Protein AF-A0A9E1M2N6-F1 (afdb_monomer)

Solvent-accessible surface area (backbone atoms only — not comparable to full-atom values): 42124 Å² total; per-residue (Å²): 140,88,77,89,87,85,88,86,85,85,79,91,80,90,78,91,81,89,83,83,89,80,90,79,94,81,88,75,91,70,89,84,82,62,101,75,79,69,82,80,53,62,51,104,83,70,50,87,50,81,86,71,92,74,78,91,76,90,70,86,75,83,77,63,54,35,80,69,48,30,42,22,38,32,61,88,75,80,64,78,78,67,59,54,65,83,42,50,43,33,31,39,38,42,79,45,67,45,59,90,32,52,44,77,56,97,93,40,46,37,72,51,55,93,86,62,49,53,63,53,49,57,42,35,26,57,35,44,76,70,69,26,46,32,31,39,31,44,34,37,55,81,60,91,49,71,78,59,44,52,40,33,19,78,67,31,74,64,88,84,46,71,17,42,28,55,18,51,83,50,68,70,28,29,54,24,50,36,45,34,38,36,52,52,31,52,69,30,36,44,96,61,27,45,50,38,36,39,28,60,41,38,35,57,33,28,35,64,74,81,9,38,25,24,45,67,53,87,48,67,69,59,53,22,41,48,49,23,52,41,50,51,41,47,50,55,16,47,75,69,29,74,35,89,73,52,42,49,24,50,25,28,51,30,33,35,62,30,58,90,64,32,52,18,31,49,61,37,49,56,44,23,53,52,45,32,39,74,77,38,81,80,68,83,56,26,39,27,34,23,40,37,40,97,55,48,45,67,76,73,80,60,98,57,76,84,39,48,70,68,62,32,93,51,52,45,86,45,93,83,17,28,39,37,24,50,67,29,47,63,43,62,45,48,50,43,37,73,75,75,31,80,84,44,40,31,30,35,63,43,32,54,38,25,35,85,44,36,50,59,57,28,27,27,50,52,51,48,38,46,48,38,36,61,49,33,94,48,42,69,38,38,23,31,44,26,62,46,16,47,73,88,63,84,63,49,39,32,26,30,20,61,68,44,65,70,60,52,50,56,25,50,82,66,79,36,41,72,60,51,50,72,76,28,55,40,74,30,35,58,26,60,42,32,62,52,30,77,56,16,75,69,55,49,46,62,26,33,60,69,66,76,44,94,54,62,68,82,70,26,75,77,57,68,70,83,63,87,62,46,75,36,48,77,46,77,48,71,41,97,85,52,35,48,35,40,40,36,39,34,80,38,50,70,64,88,72,44,46,38,36,34,44,34,24,41,65,65,88,42,72,81,46,59,43,77,40,72,36,48,70,47,100,85,56,31,32,37,37,78,45,53,50,55,75,38,85,58,61,56,40,48,28,45,34,42,33,28,42,25,43,71,50,57,44,72,43,78,54,46,73,53,73,51,71,26,77,68,87,86,54,67,69,42,82,45,77,56,98,89,43,41,34,41,26,52,92,62,39,77,43,59,45,81,44,80,54,98,91,42,45,35,40,20,38,96,90,18,44,54,45,44,69,40,79,47,76,57,99,88,44,36,35,42,20,36,84,86,20,40,44,43,51,68,39,83,44,77,57,97,92,44,41,32,38,19,40,84,90,23,40,49,48,44,64,40,79,47,74,58,97,92,36,45,33,41,24,36,80,89,19,39,53,40,47,70,40,77,48,76,56,99,86,43,41,34,42,18,37,85,88,23,39,43,42,50,70,42,81,46,75,60,91,93,42,43,34,39,18,39,83,87,23,38,49,48,44,69,42,80,48,74,59,88,98,41,43,34,44,21,37,82,85,22,41,48,46,47,70,40,76,49,76,56,98,91,40,80,44,40,21,37,82,89,20,39,60,102

Secondary structure (DSSP, 8-state):
-----------------PPPP---S----PPPPPTT----EE-TTS-EE---SS------------TT--EEEE-SSS---S-GGGGT--EEEEEEESGGGEEEETTEEEE--TTTTHHHHHHHHHHHHTTPEEEEEEE----S-HHHHTTB-GGG--S--SSB-B--SSHHHHHHHHHHHHHHHHHTEETTEE--EEEESS-TTB-STT-TTB-S---HHHHHHHHHHHHHHHHHHHHHS--TT-EEEEEE-S-SS--SSBS-HHHHHHHHHHHHHHH-TT---EEEE----SS--TTS-STTTTSTTTS-TT--SSTT-S---TTSHHHHHHHHHHHH-TTS-EEEEEE---TTT-HHHHHHHHHHHHHHHHT-TTEEEEEES-SB--TTSTT----SBSS-HHHHHHHHTTT-HHHHHHHHB-HHHHHHHHTTSTTHHHHSHHHHHHTT-S-GGGTSTT---S---PPPEEEEEE-TTS-EEEEEEES----TT-EEEEEEEESTTSSTT-EEEEEEE-TTS-EEEEEEGGGTTT--EEEEEEEEEE-TTS-EEEEEEEEEEEPPP-PPSEEEEETTEEEEEETTEEP-EEEEETTEEEEE-TTSPBP-SEEEEETTEEEEE-TTSPBP-SEEEEETTEEEEE-TTSPBP-SEEEEETTEEEEE-TTSPBP-SSEEEETTEEEEB-TTSPBP-SEEEEETTEEEEE-TTSPBP-SEEEEETTEEEEE-TTSPBP-SEEEEETTEEEEE-TT--B-

Mean predicted aligned error: 16.92 Å

Nearest PDB structures (foldseek):
  4x36-assembly1_A-2  TM=9.182E-01  e=1.549E-10  Streptococcus pneumoniae TIGR4
  7u1z-assembly1_B  TM=3.465E-01  e=4.585E-15  Clostridioides difficile
  5ngy-assembly1_A  TM=3.794E-01  e=3.956E-10  Leuconostoc citreum
  6syq-assembly1_B  TM=3.900E-01  e=1.026E-08  Leuconostoc mesenteroides
  6hvg-assembly2_B  TM=3.651E-01  e=1.618E-07  Leuconostoc mesenteroides

Foldseek 3Di:
DDDDDDDDDDDDDDDDDDDDDDDDDDPDDDPDDDPPRADWDADPVGDTDGDDPDDPDPPPVVFDFFPQFQFAFEDDPLPCPVQCVLLPHQEYEDEDAQLVQWDDDPLAIAGDCDPRCVSVQVSQLSCLVVNHAYAYEYFYADDPPVVSLCQFAPLQSDHQEGTGQGPCPDPSNVNRLLRHLLNVLLSAQDSSRHHLEYEYWAALQFEDRHDRHYNNDLDLLSSLLSNLSSQVSNLNSNVVNNRPRHAYAYHHEFFQCAQPRGHHPVSSVVSNLVNNCVVPVPRGYAYAYAQEFPDQAQVPDDPCQLARRQCNVQDDLESRRRGHHLQNVCNVQVVCCVPPRLSHAYEPAEYFHFCVRPLLLRLLSLLSSSLQQSQDSRYSHYYYPHCEDDVVVVPGGRHQFYDDPVVLVVCVVVVNNVVRCVVGGGLSSVQSSPSRTLCNCVSCVSSCVSNVHDDSVVRHPRDDHNDDWDFWDWDWDADPVLFKIKIKTPPTDADPQKWKWKFKAFPVVHCPQTDIFTFDQDPRGMTMDIGTNCSSVHDFFKMKIWMWIQHNSGDTDTRDIDMDGRHDDQDDAAWDADPNFIWGDDPSDTDAAWDQDPNFIFGAHPVRTTDAQDWDDDPNWIWHAHRVGTTDEDAWDDDDHFIWTAYHVSTTDEQDWDADPNFIWGAHRVGGTDEQDWDDDPNWIWHHHRVGTTDEDAWDDRPHFIWTAYHVSTTDEQDWDDDPPFIWHAHRVRGIDEPDWDQRPNDIWHQYNVRTTD

Sequence (758 aa):
MKKKWLLLPVLLLCIWVSASAVMADDGTEYPHFDARGSYMTEDEYGNPTIWYGGDVMPFDSGIIHWDNSKKGLQETDYTMDSNPADLGVRHVLLNLVLNPCISYSNGTYSLSVENQLSSYQDAVRRMNAQGVTVTMVLLMRWDDRPEIQNLIYAGGRESGHLYYALNTQDETARNGWLNVFSQLTAIFSSQDCHIDNWILGNEANQYGTNAYNYTGSSDLNTNASVYAESFRVLNQALAASGNGNARAYISLDHNWTATDTGHSGKQFLDAFVQKLTASDPNAPWSVAWHPYAPVLSSSANTAWENKVIWNSPGVTHDLNTRYVCGSNLEVLTNYIKNNWGSSHRVILSEQGYDASGSTAYQSAFLAYTFYAAQFNDMVDAVIFRAYIDNPAEGGLQLGLLSGSAAELHSAWGQGQSAQYISSHKRPSYDVFKYMDTDEAGNYTRDCLSSIGAGAWEELVPGYSGPSSISSGNLKVSLSADNDTCVITLENVQAPSGCRVFFPVWSEENGQDDLVFHSASPDENGNYTATIRLSTHKDSYGTFIIHSYVQTPYGKNIFQRNASVARPAPVYPDGWVQTGGNWYYYLNNVKQTGWLREGGNLYYLNSDGTMAHDQWMQENGEWYYLRNWGAALNCGWSKIDIDWYWFDSDCTMRRDDWMTVDGNLYYLRDWGGMLYNQWRQKDGEWYYFRSWGAALNCGWSKIGIDWYWFDKDCTMAHDQWIRSGNNSYYLRGWGGRMYNQWAAIDGKRYYFRSDGTCA

Radius of gyration: 44.13 Å; Cα contacts (8 Å, |Δi|>4): 1520; chains: 1; bounding box: 76×62×148 Å

pLDDT: mean 84.48, std 19.69, range [19.25, 98.69]

Structure (mmCIF, N/CA/C/O backbone):
data_AF-A0A9E1M2N6-F1
#
_entry.id   AF-A0A9E1M2N6-F1
#
loop_
_atom_site.group_PDB
_atom_site.id
_atom_site.type_symbol
_atom_site.label_atom_id
_atom_site.label_alt_id
_atom_site.label_comp_id
_atom_site.label_asym_id
_atom_site.label_entity_id
_atom_site.label_seq_id
_atom_site.pdbx_PDB_ins_code
_atom_site.Cartn_x
_atom_site.Cartn_y
_atom_site.Cartn_z
_atom_site.occupancy
_atom_site.B_iso_or_equiv
_atom_site.auth_seq_id
_atom_site.auth_comp_id
_atom_site.auth_asym_id
_atom_site.auth_atom_id
_atom_site.pdbx_PDB_model_num
ATOM 1 N N . MET A 1 1 ? 14.885 15.867 -50.106 1.00 37.00 1 MET A N 1
ATOM 2 C CA . MET A 1 1 ? 15.919 14.815 -49.947 1.00 37.00 1 MET A CA 1
ATOM 3 C C . MET A 1 1 ? 15.631 14.045 -48.665 1.00 37.00 1 MET A C 1
ATOM 5 O O . MET A 1 1 ? 15.372 14.689 -47.661 1.00 37.00 1 MET A O 1
ATOM 9 N N . LYS A 1 2 ? 15.610 12.704 -48.706 1.00 25.50 2 LYS A N 1
ATOM 10 C CA . LYS A 1 2 ? 15.357 11.822 -47.548 1.00 25.50 2 LYS A CA 1
ATOM 11 C C . LYS A 1 2 ? 16.594 10.950 -47.272 1.00 25.50 2 LYS A C 1
ATOM 13 O O . LYS A 1 2 ? 17.179 10.431 -48.217 1.00 25.50 2 LYS A O 1
ATOM 18 N N . LYS A 1 3 ? 16.917 10.748 -45.994 1.00 27.06 3 LYS A N 1
ATOM 19 C CA . LYS A 1 3 ? 17.778 9.702 -45.393 1.00 27.06 3 LYS A CA 1
ATOM 20 C C . LYS A 1 3 ? 17.083 9.400 -44.041 1.00 27.06 3 LYS A C 1
ATOM 22 O O . LYS A 1 3 ? 16.843 10.369 -43.333 1.00 27.06 3 LYS A O 1
ATOM 27 N N . LYS A 1 4 ? 16.519 8.226 -43.682 1.00 26.62 4 LYS A N 1
ATOM 28 C CA . LYS A 1 4 ? 16.992 6.811 -43.707 1.00 26.62 4 LYS A CA 1
ATOM 29 C C . LYS A 1 4 ? 18.419 6.722 -43.138 1.00 26.62 4 LYS A C 1
ATOM 31 O O . LYS A 1 4 ? 19.285 7.389 -43.686 1.00 26.62 4 LYS A O 1
ATOM 36 N N . TRP A 1 5 ? 18.751 5.995 -42.067 1.00 24.06 5 TRP A N 1
ATOM 37 C CA . TRP A 1 5 ? 18.321 4.685 -41.515 1.00 24.06 5 TRP A CA 1
ATOM 38 C C . TRP A 1 5 ? 18.530 4.701 -39.967 1.00 24.06 5 TRP A C 1
ATOM 40 O O . TRP A 1 5 ? 19.335 5.519 -39.537 1.00 24.06 5 TRP A O 1
ATOM 50 N N . LEU A 1 6 ? 17.951 3.883 -39.064 1.00 23.58 6 LEU A N 1
ATOM 51 C CA . LEU A 1 6 ? 16.843 2.892 -39.029 1.00 23.58 6 LEU A CA 1
ATOM 52 C C . LEU A 1 6 ? 16.394 2.718 -37.536 1.00 23.58 6 LEU A C 1
ATOM 54 O O . LEU A 1 6 ? 16.981 3.337 -36.655 1.00 23.58 6 LEU A O 1
ATOM 58 N N . LEU A 1 7 ? 15.401 1.865 -37.248 1.00 21.72 7 LEU A N 1
ATOM 59 C CA . LEU A 1 7 ? 15.022 1.317 -35.926 1.00 21.72 7 LEU A CA 1
ATOM 60 C C . LEU A 1 7 ? 14.894 -0.217 -36.045 1.00 21.72 7 LEU A C 1
ATOM 62 O O . LEU A 1 7 ? 14.377 -0.649 -37.071 1.00 21.72 7 LEU A O 1
ATOM 66 N N . LEU A 1 8 ? 15.330 -0.996 -35.040 1.00 21.12 8 LEU A N 1
ATOM 67 C CA . LEU A 1 8 ? 14.924 -2.379 -34.659 1.00 21.12 8 LEU A CA 1
ATOM 68 C C . LEU A 1 8 ? 15.809 -2.843 -33.456 1.00 21.12 8 LEU A C 1
ATOM 70 O O . LEU A 1 8 ? 16.780 -2.148 -33.149 1.00 21.12 8 LEU A O 1
ATOM 74 N N . PRO A 1 9 ? 15.457 -3.908 -32.700 1.00 27.45 9 PRO A N 1
ATOM 75 C CA . PRO A 1 9 ? 15.702 -3.986 -31.257 1.00 27.45 9 PRO A CA 1
ATOM 76 C C . PRO A 1 9 ? 16.740 -5.047 -30.856 1.00 27.45 9 PRO A C 1
ATOM 78 O O . PRO A 1 9 ? 17.187 -5.844 -31.679 1.00 27.45 9 PRO A O 1
ATOM 81 N N . VAL A 1 10 ? 17.087 -5.091 -29.565 1.00 22.53 10 VAL A N 1
ATOM 82 C CA . VAL A 1 10 ? 17.937 -6.139 -28.977 1.00 22.53 10 VAL A CA 1
ATOM 83 C C . VAL A 1 10 ? 17.104 -6.988 -28.016 1.00 22.53 10 VAL A C 1
ATOM 85 O O . VAL A 1 10 ? 16.541 -6.470 -27.054 1.00 22.53 10 VAL A O 1
ATOM 88 N N . LEU A 1 11 ? 17.016 -8.288 -28.311 1.00 22.17 11 LEU A N 1
ATOM 89 C CA . LEU A 1 11 ? 16.391 -9.305 -27.462 1.00 22.17 11 LEU A CA 1
ATOM 90 C C . LEU A 1 11 ? 17.335 -9.764 -26.337 1.00 22.17 11 LEU A C 1
ATOM 92 O O . LEU A 1 11 ? 18.553 -9.622 -26.438 1.00 22.17 11 LEU A O 1
ATOM 96 N N . LEU A 1 12 ? 16.758 -10.390 -25.305 1.00 22.52 12 LEU A N 1
ATOM 97 C CA . LEU A 1 12 ? 17.495 -11.109 -24.264 1.00 22.52 12 LEU A CA 1
ATOM 98 C C . LEU A 1 12 ? 18.380 -12.221 -24.847 1.00 22.52 12 LEU A C 1
ATOM 100 O O . LEU A 1 12 ? 17.955 -12.951 -25.742 1.00 22.52 12 LEU A O 1
ATOM 104 N N . LEU A 1 13 ? 19.532 -12.454 -24.212 1.00 21.80 13 LEU A N 1
ATOM 105 C CA . LEU A 1 13 ? 20.154 -13.778 -24.177 1.00 21.80 13 LEU A CA 1
ATOM 106 C C . LEU A 1 13 ? 21.022 -13.933 -22.919 1.00 21.80 13 LEU A C 1
ATOM 108 O O . LEU A 1 13 ? 22.107 -13.365 -22.818 1.00 21.80 13 LEU A O 1
ATOM 112 N N . CYS A 1 14 ? 20.531 -14.711 -21.955 1.00 19.25 14 CYS A N 1
ATOM 113 C CA . CYS A 1 14 ? 21.317 -15.161 -20.809 1.00 19.25 14 CYS A CA 1
ATOM 114 C C . CYS A 1 14 ? 22.171 -16.363 -21.230 1.00 19.25 14 CYS A C 1
ATOM 116 O O . CYS A 1 14 ? 21.627 -17.344 -21.734 1.00 19.25 14 CYS A O 1
ATOM 118 N N . ILE A 1 15 ? 23.482 -16.325 -20.980 1.00 22.12 15 ILE A N 1
ATOM 119 C CA . ILE A 1 15 ? 24.362 -17.498 -21.085 1.00 22.12 15 ILE A CA 1
ATOM 120 C C . ILE A 1 15 ? 25.203 -17.593 -19.811 1.00 22.12 15 ILE A C 1
ATOM 122 O O . ILE A 1 15 ? 25.783 -16.609 -19.356 1.00 22.12 15 ILE A O 1
ATOM 126 N N . TRP A 1 16 ? 25.227 -18.792 -19.234 1.00 19.50 16 TRP A N 1
ATOM 127 C CA . TRP A 1 16 ? 25.982 -19.141 -18.034 1.00 19.50 16 TRP A CA 1
ATOM 128 C C . TRP A 1 16 ? 27.499 -19.080 -18.254 1.00 19.50 16 TRP A C 1
ATOM 130 O O . TRP A 1 16 ? 27.994 -19.484 -19.306 1.00 19.50 16 TRP A O 1
ATOM 140 N N . VAL A 1 17 ? 28.241 -18.717 -17.205 1.00 22.72 17 VAL A N 1
ATOM 141 C CA . VAL A 1 17 ? 29.668 -19.043 -17.070 1.00 22.72 17 VAL A CA 1
ATOM 142 C C . VAL A 1 17 ? 29.881 -19.732 -15.725 1.00 22.72 17 VAL A C 1
ATOM 144 O O . VAL A 1 17 ? 29.581 -19.178 -14.672 1.00 22.72 17 VAL A O 1
ATOM 147 N N . SER A 1 18 ? 30.382 -20.962 -15.780 1.00 22.17 18 SER A N 1
ATOM 148 C CA . SER A 1 18 ? 30.717 -21.803 -14.630 1.00 22.17 18 SER A CA 1
ATOM 149 C C . SER A 1 18 ? 31.968 -21.305 -13.901 1.00 22.17 18 SER A C 1
ATOM 151 O O . SER A 1 18 ? 33.002 -21.104 -14.542 1.00 22.17 18 SER A O 1
ATOM 153 N N . ALA A 1 19 ? 31.910 -21.198 -12.571 1.00 23.77 19 ALA A N 1
ATOM 154 C CA . ALA A 1 19 ? 33.082 -20.979 -11.724 1.00 23.77 19 ALA A CA 1
ATOM 155 C C . ALA A 1 19 ? 33.617 -22.316 -11.179 1.00 23.77 19 ALA A C 1
ATOM 157 O O . ALA A 1 19 ? 32.855 -23.147 -10.687 1.00 23.77 19 ALA A O 1
ATOM 158 N N . SER A 1 20 ? 34.929 -22.525 -11.290 1.00 23.77 20 SER A N 1
ATOM 159 C CA . SER A 1 20 ? 35.610 -23.761 -10.886 1.00 23.77 20 SER A CA 1
ATOM 160 C C . SER A 1 20 ? 35.901 -23.803 -9.384 1.00 23.77 20 SER A C 1
ATOM 162 O O . SER A 1 20 ? 36.287 -22.792 -8.799 1.00 23.77 20 SER A O 1
ATOM 164 N N . ALA A 1 21 ? 35.802 -24.987 -8.778 1.00 24.55 21 ALA A N 1
ATOM 165 C CA . ALA A 1 21 ? 36.157 -25.202 -7.377 1.00 24.55 21 ALA A CA 1
ATOM 166 C C . ALA A 1 21 ? 37.680 -25.175 -7.137 1.00 24.55 21 ALA A C 1
ATOM 168 O O . ALA A 1 21 ? 38.460 -25.695 -7.938 1.00 24.55 21 ALA A O 1
ATOM 169 N N . VAL A 1 22 ? 38.081 -24.640 -5.982 1.00 25.09 22 VAL A N 1
ATOM 170 C CA . VAL A 1 22 ? 39.400 -24.843 -5.365 1.00 25.09 22 VAL A CA 1
ATOM 171 C C . VAL A 1 22 ? 39.154 -25.583 -4.054 1.00 25.09 22 VAL A C 1
ATOM 173 O O . VAL A 1 22 ? 38.394 -25.097 -3.222 1.00 25.09 22 VAL A O 1
ATOM 176 N N . MET A 1 23 ? 39.753 -26.763 -3.882 1.00 23.45 23 MET A N 1
ATOM 177 C CA . MET A 1 23 ? 39.637 -27.531 -2.637 1.00 23.45 23 MET A CA 1
ATOM 178 C C . MET A 1 23 ? 40.660 -27.053 -1.603 1.00 23.45 23 MET A C 1
ATOM 180 O O . MET A 1 23 ? 41.801 -26.752 -1.957 1.00 23.45 23 MET A O 1
ATOM 184 N N . ALA A 1 24 ? 40.258 -27.049 -0.333 1.00 28.03 24 ALA A N 1
ATOM 185 C CA . ALA A 1 24 ? 41.146 -26.974 0.821 1.00 28.03 24 ALA A CA 1
ATOM 186 C C . ALA A 1 24 ? 40.981 -28.259 1.653 1.00 28.03 24 ALA A C 1
ATOM 188 O O . ALA A 1 24 ? 39.859 -28.724 1.847 1.00 28.03 24 ALA A O 1
ATOM 189 N N . ASP A 1 25 ? 42.097 -28.840 2.098 1.00 34.16 25 ASP A N 1
ATOM 190 C CA . ASP A 1 25 ? 42.138 -30.050 2.930 1.00 34.16 25 ASP A CA 1
ATOM 191 C C . ASP A 1 25 ? 41.935 -29.705 4.418 1.00 34.16 25 ASP A C 1
ATOM 193 O O . ASP A 1 25 ? 42.862 -29.197 5.051 1.00 34.16 25 ASP A O 1
ATOM 197 N N . ASP A 1 26 ? 40.789 -30.066 5.004 1.00 32.75 26 ASP A N 1
ATOM 198 C CA . ASP A 1 26 ? 40.680 -30.356 6.452 1.00 32.75 26 ASP A CA 1
ATOM 199 C C . ASP A 1 26 ? 39.568 -31.356 6.843 1.00 32.75 26 ASP A C 1
ATOM 201 O O . ASP A 1 26 ? 39.663 -31.989 7.896 1.00 32.75 26 ASP A O 1
ATOM 205 N N . GLY A 1 27 ? 38.583 -31.608 5.974 1.00 33.91 27 GLY A N 1
ATOM 206 C CA . GLY A 1 27 ? 37.659 -32.739 6.115 1.00 33.91 27 GLY A CA 1
ATOM 207 C C . GLY A 1 27 ? 36.519 -32.539 7.119 1.00 33.91 27 GLY A C 1
ATOM 208 O O . GLY A 1 27 ? 35.951 -33.530 7.583 1.00 33.91 27 GLY A O 1
ATOM 209 N N . THR A 1 28 ? 36.160 -31.295 7.445 1.00 30.12 28 THR A N 1
ATOM 210 C CA . THR A 1 28 ? 34.918 -30.971 8.165 1.00 30.12 28 THR A CA 1
ATOM 211 C C . THR A 1 28 ? 33.835 -30.474 7.203 1.00 30.12 28 THR A C 1
ATOM 213 O O . THR A 1 28 ? 33.970 -29.443 6.548 1.00 30.12 28 THR A O 1
ATOM 216 N N . GLU A 1 29 ? 32.720 -31.206 7.113 1.00 24.70 29 GLU A N 1
ATOM 217 C CA . GLU A 1 29 ? 31.559 -30.777 6.323 1.00 24.70 29 GLU A CA 1
ATOM 218 C C . GLU A 1 29 ? 30.817 -29.627 7.023 1.00 24.70 29 GLU A C 1
ATOM 220 O O . GLU A 1 29 ? 30.124 -29.826 8.022 1.00 24.70 29 GLU A O 1
ATOM 225 N N . TYR A 1 30 ? 30.926 -28.424 6.459 1.00 27.38 30 TYR A N 1
ATOM 226 C CA . TYR A 1 30 ? 29.984 -27.329 6.687 1.00 27.38 30 TYR A CA 1
ATOM 227 C C . TYR A 1 30 ? 28.959 -27.315 5.539 1.00 27.38 30 TYR A C 1
ATOM 229 O O . TYR A 1 30 ? 29.366 -27.408 4.378 1.00 27.38 30 TYR A O 1
ATOM 237 N N . PRO A 1 31 ? 27.644 -27.192 5.806 1.00 28.27 31 PRO A N 1
ATOM 238 C CA . PRO A 1 31 ? 26.640 -27.181 4.746 1.00 28.27 31 PRO A CA 1
ATOM 239 C C . PRO A 1 31 ? 26.803 -25.950 3.842 1.00 28.27 31 PRO A C 1
ATOM 241 O O . PRO A 1 31 ? 26.933 -24.819 4.310 1.00 28.27 31 PRO A O 1
ATOM 244 N N . HIS A 1 32 ? 26.797 -26.183 2.529 1.00 27.20 32 HIS A N 1
ATOM 245 C CA . HIS A 1 32 ? 26.986 -25.144 1.521 1.00 27.20 32 HIS A CA 1
ATOM 246 C C . HIS A 1 32 ? 25.779 -24.197 1.431 1.00 27.20 32 HIS A C 1
ATOM 248 O O . HIS A 1 32 ? 24.638 -24.640 1.320 1.00 27.20 32 HIS A O 1
ATOM 254 N N . PHE A 1 33 ? 26.049 -22.891 1.393 1.00 26.50 33 PHE A N 1
ATOM 255 C CA . PHE A 1 33 ? 25.055 -21.861 1.088 1.00 26.50 33 PHE A CA 1
ATOM 256 C C . PHE A 1 33 ? 24.832 -21.741 -0.425 1.00 26.50 33 PHE A C 1
ATOM 258 O O . PHE A 1 33 ? 25.797 -21.722 -1.194 1.00 26.50 33 PHE A O 1
ATOM 265 N N . ASP A 1 34 ? 23.576 -21.574 -0.843 1.00 28.81 34 ASP A N 1
ATOM 266 C CA . ASP A 1 34 ? 23.228 -21.079 -2.176 1.00 28.81 34 ASP A CA 1
ATOM 267 C C . ASP A 1 34 ? 22.873 -19.578 -2.137 1.00 28.81 34 ASP A C 1
ATOM 269 O O . ASP A 1 34 ? 22.767 -18.963 -1.073 1.00 28.81 34 ASP A O 1
ATOM 273 N N . ALA A 1 35 ? 22.689 -18.968 -3.310 1.00 29.56 35 ALA A N 1
ATOM 274 C CA . ALA A 1 35 ? 22.452 -17.530 -3.444 1.00 29.56 35 ALA A CA 1
ATOM 275 C C . ALA A 1 35 ? 21.029 -17.057 -3.053 1.00 29.56 35 ALA A C 1
ATOM 277 O O . ALA A 1 35 ? 20.650 -15.942 -3.419 1.00 29.56 35 ALA A O 1
ATOM 278 N N . ARG A 1 36 ? 20.225 -17.878 -2.356 1.00 29.16 36 ARG A N 1
ATOM 279 C CA . ARG A 1 36 ? 18.907 -17.503 -1.800 1.00 29.16 36 ARG A CA 1
ATOM 280 C C . ARG A 1 36 ? 18.653 -17.983 -0.367 1.00 29.16 36 ARG A C 1
ATOM 282 O O . ARG A 1 36 ? 17.599 -17.661 0.178 1.00 29.16 36 ARG A O 1
ATOM 289 N N . GLY A 1 37 ? 19.592 -18.695 0.259 1.00 28.62 37 GLY A N 1
ATOM 290 C CA . GLY A 1 37 ? 19.650 -18.857 1.719 1.00 28.62 37 GLY A CA 1
ATOM 291 C C . GLY A 1 37 ? 18.389 -19.434 2.375 1.00 28.62 37 GLY A C 1
ATOM 292 O O . GLY A 1 37 ? 18.065 -19.055 3.496 1.00 28.62 37 GLY A O 1
ATOM 293 N N . SER A 1 38 ? 17.659 -20.312 1.685 1.00 27.28 38 SER A N 1
ATOM 294 C CA . SER A 1 38 ? 16.397 -20.884 2.169 1.00 27.28 38 SER A CA 1
ATOM 295 C C . SER A 1 38 ? 16.315 -22.384 1.878 1.00 27.28 38 SER A C 1
ATOM 297 O O . SER A 1 38 ? 16.523 -22.827 0.750 1.00 27.28 38 SER A O 1
ATOM 299 N N . TYR A 1 39 ? 15.996 -23.176 2.906 1.00 27.70 39 TYR A N 1
ATOM 300 C CA . TYR A 1 39 ? 15.611 -24.576 2.731 1.00 27.70 39 TYR A CA 1
ATOM 301 C C . TYR A 1 39 ? 14.178 -24.638 2.195 1.00 27.70 39 TYR A C 1
ATOM 303 O O . TYR A 1 39 ? 13.268 -24.051 2.776 1.00 27.70 39 TYR A O 1
ATOM 311 N N . MET A 1 40 ? 13.987 -25.385 1.111 1.00 26.61 40 MET A N 1
ATOM 312 C CA . MET A 1 40 ? 12.688 -25.705 0.523 1.00 26.61 40 MET A CA 1
ATOM 313 C C . MET A 1 40 ? 12.566 -27.225 0.432 1.00 26.61 40 MET A C 1
ATOM 315 O O . MET A 1 40 ? 13.344 -27.863 -0.277 1.00 26.61 40 MET A O 1
ATOM 319 N N . THR A 1 41 ? 11.576 -27.800 1.111 1.00 34.25 41 THR A N 1
ATOM 320 C CA . THR A 1 41 ? 11.078 -29.148 0.812 1.00 34.25 41 THR A CA 1
ATOM 321 C C . THR A 1 41 ? 9.570 -29.093 0.639 1.00 34.25 41 THR A C 1
ATOM 323 O O . THR A 1 41 ? 8.873 -28.474 1.447 1.00 34.25 41 THR A O 1
ATOM 326 N N . GLU A 1 42 ? 9.090 -29.748 -0.410 1.00 29.52 42 GLU A N 1
ATOM 327 C CA . GLU A 1 42 ? 7.669 -29.997 -0.635 1.00 29.52 42 GLU A CA 1
ATOM 328 C C . GLU A 1 42 ? 7.169 -31.083 0.333 1.00 29.52 42 GLU A C 1
ATOM 330 O O . GLU A 1 42 ? 7.916 -32.004 0.681 1.00 29.52 42 GLU A O 1
ATOM 335 N N . ASP A 1 43 ? 5.912 -30.982 0.765 1.00 38.41 43 ASP A N 1
ATOM 336 C CA . ASP A 1 43 ? 5.215 -32.102 1.404 1.00 38.41 43 ASP A CA 1
ATOM 337 C C . ASP A 1 43 ? 4.885 -33.215 0.381 1.00 38.41 43 ASP A C 1
ATOM 339 O O . ASP A 1 43 ? 5.115 -33.086 -0.823 1.00 38.41 43 ASP A O 1
ATOM 343 N N . GLU A 1 44 ? 4.303 -34.325 0.843 1.00 30.86 44 GLU A N 1
ATOM 344 C CA . GLU A 1 44 ? 3.853 -35.430 -0.026 1.00 30.86 44 GLU A CA 1
ATOM 345 C C . GLU A 1 44 ? 2.706 -35.056 -1.004 1.00 30.86 44 GLU A C 1
ATOM 347 O O . GLU A 1 44 ? 2.253 -35.908 -1.772 1.00 30.86 44 GLU A O 1
ATOM 352 N N . TYR A 1 45 ? 2.278 -33.785 -1.030 1.00 36.22 45 TYR A N 1
ATOM 353 C CA . TYR A 1 45 ? 1.254 -33.226 -1.917 1.00 36.22 45 TYR A CA 1
ATOM 354 C C . TYR A 1 45 ? 1.745 -32.041 -2.780 1.00 36.22 45 TYR A C 1
ATOM 356 O O . TYR A 1 45 ? 0.966 -31.533 -3.588 1.00 36.22 45 TYR A O 1
ATOM 364 N N . GLY A 1 46 ? 3.017 -31.632 -2.679 1.00 30.08 46 GLY A N 1
ATOM 365 C CA . GLY A 1 46 ? 3.614 -30.564 -3.493 1.00 30.08 46 GLY A CA 1
ATOM 366 C C . GLY A 1 46 ? 3.472 -29.136 -2.941 1.00 30.08 46 GLY A C 1
ATOM 367 O O . GLY A 1 46 ? 3.631 -28.181 -3.702 1.00 30.08 46 GLY A O 1
ATOM 368 N N . ASN A 1 47 ? 3.163 -28.952 -1.652 1.00 31.23 47 ASN A N 1
ATOM 369 C CA . ASN A 1 47 ? 3.071 -27.622 -1.035 1.00 31.23 47 ASN A CA 1
ATOM 370 C C . ASN A 1 47 ? 4.418 -27.175 -0.431 1.00 31.23 47 ASN A C 1
ATOM 372 O O . ASN A 1 47 ? 5.081 -27.979 0.230 1.00 31.23 47 ASN A O 1
ATOM 376 N N . PRO A 1 48 ? 4.823 -25.897 -0.574 1.00 26.50 48 PRO A N 1
ATOM 377 C CA . PRO A 1 48 ? 6.029 -25.379 0.065 1.00 26.50 48 PRO A CA 1
ATOM 378 C C . PRO A 1 48 ? 5.814 -25.148 1.570 1.00 26.50 48 PRO A C 1
ATOM 380 O O . PRO A 1 48 ? 4.945 -24.372 1.971 1.00 26.50 48 PRO A O 1
ATOM 383 N N . THR A 1 49 ? 6.652 -25.767 2.406 1.00 27.34 49 THR A N 1
ATOM 384 C CA . THR A 1 49 ? 6.652 -25.571 3.870 1.00 27.34 49 THR A CA 1
ATOM 385 C C . THR A 1 49 ? 7.978 -25.010 4.379 1.00 27.34 49 THR A C 1
ATOM 387 O O . THR A 1 49 ? 9.043 -25.526 4.043 1.00 27.34 49 THR A O 1
ATOM 390 N N . ILE A 1 50 ? 7.911 -23.978 5.228 1.00 28.92 50 ILE A N 1
ATOM 391 C CA . ILE A 1 50 ? 9.062 -23.425 5.958 1.00 28.92 50 ILE A CA 1
ATOM 392 C C . ILE A 1 50 ? 9.164 -24.141 7.308 1.00 28.92 50 ILE A C 1
ATOM 394 O O . ILE A 1 50 ? 8.240 -24.074 8.118 1.00 28.92 50 ILE A O 1
ATOM 398 N N . TRP A 1 51 ? 10.290 -24.805 7.567 1.00 24.48 51 TRP A N 1
ATOM 399 C CA . TRP A 1 51 ? 10.566 -25.432 8.861 1.00 24.48 51 TRP A CA 1
ATOM 400 C C . TRP A 1 51 ? 11.103 -24.413 9.872 1.00 24.48 51 TRP A C 1
ATOM 402 O O . TRP A 1 51 ? 12.261 -24.006 9.791 1.00 24.48 51 TRP A O 1
ATOM 412 N N . TYR A 1 52 ? 10.291 -24.085 10.879 1.00 31.03 52 TYR A N 1
ATOM 413 C CA . TYR A 1 52 ? 10.794 -23.680 12.194 1.00 31.03 52 TYR A CA 1
ATOM 414 C C . TYR A 1 52 ? 10.882 -24.921 13.093 1.00 31.03 52 TYR A C 1
ATOM 416 O O . TYR A 1 52 ? 10.071 -25.843 12.992 1.00 31.03 52 TYR A O 1
ATOM 424 N N . GLY A 1 53 ? 11.921 -24.991 13.925 1.00 27.47 53 GLY A N 1
ATOM 425 C CA . GLY A 1 53 ? 12.192 -26.166 14.748 1.00 27.47 53 GLY A CA 1
ATOM 426 C C . GLY A 1 53 ? 11.276 -26.249 15.967 1.00 27.47 53 GLY A C 1
ATOM 427 O O . GLY A 1 53 ? 11.494 -25.521 16.927 1.00 27.47 53 GLY A O 1
ATOM 428 N N . GLY A 1 54 ? 10.341 -27.201 15.956 1.00 28.05 54 GLY A N 1
ATOM 429 C CA . GLY A 1 54 ? 9.475 -27.517 17.097 1.00 28.05 54 GLY A CA 1
ATOM 430 C C . GLY A 1 54 ? 8.092 -26.871 17.002 1.00 28.05 54 GLY A C 1
ATOM 431 O O . GLY A 1 54 ? 7.969 -25.656 16.957 1.00 28.05 54 GLY A O 1
ATOM 432 N N . ASP A 1 55 ? 7.067 -27.723 16.998 1.00 25.56 55 ASP A N 1
ATOM 433 C CA . ASP A 1 55 ? 5.646 -27.402 17.170 1.00 25.56 55 ASP A CA 1
ATOM 434 C C . ASP A 1 55 ? 5.049 -26.318 16.252 1.00 25.56 55 ASP A C 1
ATOM 436 O O . ASP A 1 55 ? 4.877 -25.153 16.612 1.00 25.56 55 ASP A O 1
ATOM 440 N N . VAL A 1 56 ? 4.560 -26.768 15.089 1.00 25.89 56 VAL A N 1
ATOM 441 C CA . VAL A 1 56 ? 3.507 -26.060 14.345 1.00 25.89 56 VAL A CA 1
ATOM 442 C C . VAL A 1 56 ? 2.267 -25.975 15.239 1.00 25.89 56 VAL A C 1
ATOM 444 O O . VAL A 1 56 ? 1.495 -26.929 15.335 1.00 25.89 56 VAL A O 1
ATOM 447 N N . MET A 1 57 ? 2.077 -24.836 15.900 1.00 26.16 57 MET A N 1
ATOM 448 C CA . MET A 1 57 ? 0.874 -24.528 16.672 1.00 26.16 57 MET A CA 1
ATOM 449 C C . MET A 1 57 ? -0.284 -24.199 15.711 1.00 26.16 57 MET A C 1
ATOM 451 O O . MET A 1 57 ? -0.219 -23.186 15.011 1.00 26.16 57 MET A O 1
ATOM 455 N N . PRO A 1 58 ? -1.359 -25.008 15.648 1.00 27.72 58 PRO A N 1
ATOM 456 C CA . PRO A 1 58 ? -2.492 -24.723 14.780 1.00 27.72 58 PRO A CA 1
ATOM 457 C C . PRO A 1 58 ? -3.439 -23.738 15.478 1.00 27.72 58 PRO A C 1
ATOM 459 O O . PRO A 1 58 ? -4.345 -24.147 16.204 1.00 27.72 58 PRO A O 1
ATOM 462 N N . PHE A 1 59 ? -3.247 -22.437 15.249 1.00 34.81 59 PHE A N 1
ATOM 463 C CA . PHE A 1 59 ? -4.127 -21.385 15.773 1.00 34.81 59 PHE A CA 1
ATOM 464 C C . PHE A 1 59 ? -4.781 -20.541 14.677 1.00 34.81 59 PHE A C 1
ATOM 466 O O . PHE A 1 59 ? -4.714 -19.312 14.682 1.00 34.81 59 PHE A O 1
ATOM 473 N N . ASP A 1 60 ? -5.544 -21.202 13.802 1.00 32.66 60 ASP A N 1
ATOM 474 C CA . ASP A 1 60 ? -6.698 -20.532 13.199 1.00 32.66 60 ASP A CA 1
ATOM 475 C C . ASP A 1 60 ? -7.754 -20.321 14.297 1.00 32.66 60 ASP A C 1
ATOM 477 O O . ASP A 1 60 ? -8.580 -21.183 14.599 1.00 32.66 60 ASP A O 1
ATOM 481 N N . SER A 1 61 ? -7.645 -19.185 14.983 1.00 41.00 61 SER A N 1
ATOM 482 C CA . SER A 1 61 ? -8.538 -18.828 16.088 1.00 41.00 61 SER A CA 1
ATOM 483 C C . SER A 1 61 ? -9.903 -18.309 15.619 1.00 41.00 61 SER A C 1
ATOM 485 O O . SER A 1 61 ? -10.765 -18.051 16.458 1.00 41.00 61 SER A O 1
ATOM 487 N N . GLY A 1 62 ? -10.106 -18.124 14.307 1.00 47.19 62 GLY A N 1
ATOM 488 C CA . GLY A 1 62 ? -11.300 -17.492 13.738 1.00 47.19 62 GLY A CA 1
ATOM 489 C C . GLY A 1 62 ? -11.480 -16.007 14.097 1.00 47.19 62 GLY A C 1
ATOM 490 O O . GLY A 1 62 ? -12.483 -15.409 13.708 1.00 47.19 62 GLY A O 1
ATOM 491 N N . ILE A 1 63 ? -10.535 -15.406 14.830 1.00 61.28 63 ILE A N 1
ATOM 492 C CA . ILE A 1 63 ? -10.572 -14.002 15.254 1.00 61.28 63 ILE A CA 1
ATOM 493 C C . ILE A 1 63 ? -10.163 -13.120 14.071 1.00 61.28 63 ILE A C 1
ATOM 495 O O . ILE A 1 63 ? -9.045 -13.216 13.567 1.00 61.28 63 ILE A O 1
ATOM 499 N N . ILE A 1 64 ? -11.059 -12.228 13.646 1.00 64.12 64 ILE A N 1
ATOM 500 C CA . ILE A 1 64 ? -10.807 -11.287 12.547 1.00 64.12 64 ILE A CA 1
ATOM 501 C C . ILE A 1 64 ? -10.523 -9.900 13.132 1.00 64.12 64 ILE A C 1
ATOM 503 O O . ILE A 1 64 ? -11.435 -9.188 13.557 1.00 64.12 64 ILE A O 1
ATOM 507 N N . HIS A 1 65 ? -9.245 -9.521 13.128 1.00 72.75 65 HIS A N 1
ATOM 508 C CA . HIS A 1 65 ? -8.787 -8.179 13.491 1.00 72.75 65 HIS A CA 1
ATOM 509 C C . HIS A 1 65 ? -9.084 -7.154 12.388 1.00 72.75 65 HIS A C 1
ATOM 511 O O . HIS A 1 65 ? -9.260 -7.502 11.220 1.00 72.75 65 HIS A O 1
ATOM 517 N N . TRP A 1 66 ? -9.106 -5.870 12.739 1.00 76.94 66 TRP A N 1
ATOM 518 C CA . TRP A 1 66 ? -9.284 -4.781 11.777 1.00 76.94 66 TRP A CA 1
ATOM 519 C C . TRP A 1 66 ? -8.089 -4.687 10.809 1.00 76.94 66 TRP A C 1
ATOM 521 O O . TRP A 1 66 ? -6.928 -4.636 11.225 1.00 76.94 66 TRP A O 1
ATOM 531 N N . ASP A 1 67 ? -8.367 -4.625 9.503 1.00 72.31 67 ASP A N 1
ATOM 532 C CA . ASP A 1 67 ? -7.333 -4.572 8.454 1.00 72.31 67 ASP A CA 1
ATOM 533 C C . ASP A 1 67 ? -6.471 -3.302 8.537 1.00 72.31 67 ASP A C 1
ATOM 535 O O . ASP A 1 67 ? -5.294 -3.327 8.193 1.00 72.31 67 ASP A O 1
ATOM 539 N N . ASN A 1 68 ? -7.043 -2.197 9.032 1.00 80.69 68 ASN A N 1
ATOM 540 C CA . ASN A 1 68 ? -6.354 -0.922 9.249 1.00 80.69 68 ASN A CA 1
ATOM 541 C C . ASN A 1 68 ? -6.076 -0.629 10.737 1.00 80.69 68 ASN A C 1
ATOM 543 O O . ASN A 1 68 ? -5.995 0.540 11.130 1.00 80.69 68 ASN A O 1
ATOM 547 N N . SER A 1 69 ? -5.982 -1.668 11.574 1.00 89.50 69 SER A N 1
ATOM 548 C CA . SER A 1 69 ? -5.635 -1.510 12.989 1.00 89.50 69 SER A CA 1
ATOM 549 C C . SER A 1 69 ? -4.275 -0.829 13.137 1.00 89.50 69 SER A C 1
ATOM 551 O O . SER A 1 69 ? -3.278 -1.291 12.594 1.00 89.50 69 SER A O 1
ATOM 553 N N . LYS A 1 70 ? -4.220 0.252 13.917 1.00 94.19 70 LYS A N 1
ATOM 554 C CA . LYS A 1 70 ? -2.979 0.964 14.266 1.00 94.19 70 LYS A CA 1
ATOM 555 C C . LYS A 1 70 ? -2.253 0.331 15.456 1.00 94.19 70 LYS A C 1
ATOM 557 O O . LYS A 1 70 ? -1.283 0.897 15.964 1.00 94.19 70 LYS A O 1
ATOM 562 N N . LYS A 1 71 ? -2.751 -0.809 15.946 1.00 93.56 71 LYS A N 1
ATOM 563 C CA . LYS A 1 71 ? -2.288 -1.472 17.164 1.00 93.56 71 LYS A CA 1
ATOM 564 C C . LYS A 1 71 ? -0.862 -1.986 16.997 1.00 93.56 71 LYS A C 1
ATOM 566 O O . LYS A 1 71 ? -0.570 -2.783 16.102 1.00 93.56 71 LYS A O 1
ATOM 571 N N . GLY A 1 72 ? 0.013 -1.551 17.892 1.00 94.25 72 GLY A N 1
ATOM 572 C CA . GLY A 1 72 ? 1.410 -1.935 17.907 1.00 94.25 72 GLY A CA 1
ATOM 573 C C . GLY A 1 72 ? 1.941 -2.293 19.285 1.00 94.25 72 GLY A C 1
ATOM 574 O O . GLY A 1 72 ? 1.352 -1.965 20.318 1.00 94.25 72 GLY A O 1
ATOM 575 N N . LEU A 1 73 ? 3.086 -2.963 19.284 1.00 91.06 73 LEU A N 1
ATOM 576 C CA . LEU A 1 73 ? 3.769 -3.438 20.481 1.00 91.06 73 LEU A CA 1
ATOM 577 C C . LEU A 1 73 ? 5.280 -3.271 20.301 1.00 91.06 73 LEU A C 1
ATOM 579 O O . LEU A 1 73 ? 5.804 -3.499 19.210 1.00 91.06 73 LEU A O 1
ATOM 583 N N . GLN A 1 74 ? 5.984 -2.859 21.350 1.00 89.00 74 GLN A N 1
ATOM 584 C CA . GLN A 1 74 ? 7.442 -2.829 21.313 1.00 89.00 74 GLN A CA 1
ATOM 585 C C . GLN A 1 74 ? 8.014 -4.191 21.705 1.00 89.00 74 GLN A C 1
ATOM 587 O O . GLN A 1 74 ? 7.668 -4.749 22.749 1.00 89.00 74 GLN A O 1
ATOM 592 N N . GLU A 1 75 ? 8.916 -4.694 20.869 1.00 75.69 75 GLU A N 1
ATOM 593 C CA . GLU A 1 75 ? 9.683 -5.910 21.122 1.00 75.69 75 GLU A CA 1
ATOM 594 C C . GLU A 1 75 ? 10.845 -5.598 22.075 1.00 75.69 75 GLU A C 1
ATOM 596 O O . GLU A 1 75 ? 11.504 -4.562 21.941 1.00 75.69 75 GLU A O 1
ATOM 601 N N . THR A 1 76 ? 11.112 -6.483 23.040 1.00 59.53 76 THR A N 1
ATOM 602 C CA . THR A 1 76 ? 12.172 -6.262 24.036 1.00 59.53 76 THR A CA 1
ATOM 603 C C . THR A 1 76 ? 13.466 -7.014 23.741 1.00 59.53 76 THR A C 1
ATOM 605 O O . THR A 1 76 ? 14.518 -6.486 24.091 1.00 59.53 76 THR A O 1
ATOM 608 N N . ASP A 1 77 ? 13.423 -8.185 23.089 1.00 55.19 77 ASP A N 1
ATOM 609 C CA . ASP A 1 77 ? 14.578 -9.101 23.010 1.00 55.19 77 ASP A CA 1
ATOM 610 C C . ASP A 1 77 ? 14.704 -9.870 21.672 1.00 55.19 77 ASP A C 1
ATOM 612 O O . ASP A 1 77 ? 15.393 -10.885 21.602 1.00 55.19 77 ASP A O 1
ATOM 616 N N . TYR A 1 78 ? 14.064 -9.413 20.588 1.00 52.75 78 TYR A N 1
ATOM 617 C CA . TYR A 1 78 ? 13.992 -10.109 19.279 1.00 52.75 78 TYR A CA 1
ATOM 618 C C . TYR A 1 78 ? 13.315 -11.488 19.340 1.00 52.75 78 TYR A C 1
ATOM 620 O O . TYR A 1 78 ? 13.435 -12.286 18.403 1.00 52.75 78 TYR A O 1
ATOM 628 N N . THR A 1 79 ? 12.613 -11.769 20.441 1.00 49.31 79 THR A N 1
ATOM 629 C CA . THR A 1 79 ? 12.206 -13.114 20.854 1.00 49.31 79 THR A CA 1
ATOM 630 C C . THR A 1 79 ? 10.700 -13.338 20.854 1.00 49.31 79 THR A C 1
ATOM 632 O O . THR A 1 79 ? 10.299 -14.412 21.279 1.00 49.31 79 THR A O 1
ATOM 635 N N . MET A 1 80 ? 9.854 -12.437 20.326 1.00 51.78 80 MET A N 1
ATOM 636 C CA . MET A 1 80 ? 8.476 -12.809 19.950 1.00 51.78 80 MET A CA 1
ATOM 637 C C . MET A 1 80 ? 8.465 -13.910 18.871 1.00 51.78 80 MET A C 1
ATOM 639 O O . MET A 1 80 ? 8.333 -13.665 17.673 1.00 51.78 80 MET A O 1
ATOM 643 N N . ASP A 1 81 ? 8.593 -15.143 19.356 1.00 48.28 81 ASP A N 1
ATOM 644 C CA . ASP A 1 81 ? 8.252 -16.414 18.717 1.00 48.28 81 ASP A CA 1
ATOM 645 C C . ASP A 1 81 ? 6.744 -16.692 18.889 1.00 48.28 81 ASP A C 1
ATOM 647 O O . ASP A 1 81 ? 6.125 -17.455 18.154 1.00 48.28 81 ASP A O 1
ATOM 651 N N . SER A 1 82 ? 6.101 -15.987 19.831 1.00 48.62 82 SER A N 1
ATOM 652 C CA . SER A 1 82 ? 4.662 -15.739 19.782 1.00 48.62 82 SER A CA 1
ATOM 653 C C . SER A 1 82 ? 4.340 -14.851 18.581 1.00 48.62 82 SER A C 1
ATOM 655 O O . SER A 1 82 ? 4.627 -13.653 18.611 1.00 48.62 82 SER A O 1
ATOM 657 N N . ASN A 1 83 ? 3.718 -15.444 17.566 1.00 57.44 83 ASN A N 1
ATOM 658 C CA . ASN A 1 83 ? 3.228 -14.792 16.358 1.00 57.44 83 ASN A CA 1
ATOM 659 C C . ASN A 1 83 ? 2.481 -13.469 16.670 1.00 57.44 83 ASN A C 1
ATOM 661 O O . ASN A 1 83 ? 1.387 -13.514 17.237 1.00 57.44 83 ASN A O 1
ATOM 665 N N . PRO A 1 84 ? 3.022 -12.291 16.298 1.00 57.03 84 PRO A N 1
ATOM 666 C CA . PRO A 1 84 ? 2.354 -10.996 16.475 1.00 57.03 84 PRO A CA 1
ATOM 667 C C . PRO A 1 84 ? 0.929 -10.941 15.898 1.00 57.03 84 PRO A C 1
ATOM 669 O O . PRO A 1 84 ? 0.071 -10.232 16.438 1.00 57.03 84 PRO A O 1
ATOM 672 N N . ALA A 1 85 ? 0.648 -11.727 14.851 1.00 58.03 85 ALA A N 1
ATOM 673 C CA . ALA A 1 85 ? -0.687 -11.845 14.272 1.00 58.03 85 ALA A CA 1
ATOM 674 C C . ALA A 1 85 ? -1.729 -12.443 15.243 1.00 58.03 85 ALA A C 1
ATOM 676 O O . ALA A 1 85 ? -2.886 -12.036 15.184 1.00 58.03 85 ALA A O 1
ATOM 677 N N . ASP A 1 86 ? -1.344 -13.303 16.197 1.00 69.50 86 ASP A N 1
ATOM 678 C CA . ASP A 1 86 ? -2.257 -13.888 17.201 1.00 69.50 86 ASP A CA 1
ATOM 679 C C . ASP A 1 86 ? -2.802 -12.841 18.190 1.00 69.50 86 ASP A C 1
ATOM 681 O O . ASP A 1 86 ? -3.797 -13.077 18.888 1.00 69.50 86 ASP A O 1
ATOM 685 N N . LEU A 1 87 ? -2.118 -11.699 18.290 1.00 82.19 87 LEU A N 1
ATOM 686 C CA . LEU A 1 87 ? -2.547 -10.521 19.033 1.00 82.19 87 LEU A CA 1
ATOM 687 C C . LEU A 1 87 ? -3.108 -9.425 18.122 1.00 82.19 87 LEU A C 1
ATOM 689 O O . LEU A 1 87 ? -3.477 -8.379 18.643 1.00 82.19 87 LEU A O 1
ATOM 693 N N . GLY A 1 88 ? -3.166 -9.611 16.801 1.00 81.69 88 GLY A N 1
ATOM 694 C CA . GLY A 1 88 ? -3.572 -8.573 15.848 1.00 81.69 88 GLY A CA 1
ATOM 695 C C . GLY A 1 88 ? -2.610 -7.385 15.769 1.00 81.69 88 GLY A C 1
ATOM 696 O O . GLY A 1 88 ? -3.036 -6.269 15.479 1.00 81.69 88 GLY A O 1
ATOM 697 N N . VAL A 1 89 ? -1.326 -7.576 16.084 1.00 88.56 89 VAL A N 1
ATOM 698 C CA . VAL A 1 89 ? -0.322 -6.506 15.988 1.00 88.56 89 VAL A CA 1
ATOM 699 C C . VAL A 1 89 ? -0.078 -6.166 14.516 1.00 88.56 89 VAL A C 1
ATOM 701 O O . VAL A 1 89 ? 0.178 -7.051 13.704 1.00 88.56 89 VAL A O 1
ATOM 704 N N . ARG A 1 90 ? -0.134 -4.874 14.174 1.00 90.88 90 ARG A N 1
ATOM 705 C CA . ARG A 1 90 ? 0.178 -4.346 12.831 1.00 90.88 90 ARG A CA 1
ATOM 706 C C . ARG A 1 90 ? 1.446 -3.497 12.790 1.00 90.88 90 ARG A C 1
ATOM 708 O O . ARG A 1 90 ? 2.015 -3.317 11.718 1.00 90.88 90 ARG A O 1
ATOM 715 N N . HIS A 1 91 ? 1.919 -3.027 13.945 1.00 93.44 91 HIS A N 1
ATOM 716 C CA . HIS A 1 91 ? 3.151 -2.245 14.064 1.00 93.44 91 HIS A CA 1
ATOM 717 C C . HIS A 1 91 ? 4.059 -2.809 15.159 1.00 93.44 91 HIS A C 1
ATOM 719 O O . HIS A 1 91 ? 3.624 -2.985 16.295 1.00 93.44 91 HIS A O 1
ATOM 725 N N . VAL A 1 92 ? 5.334 -3.030 14.851 1.00 92.31 92 VAL A N 1
ATOM 726 C CA . VAL A 1 92 ? 6.348 -3.397 15.852 1.00 92.31 92 VAL A CA 1
ATOM 727 C C . VAL A 1 92 ? 7.437 -2.340 15.898 1.00 92.31 92 VAL A C 1
ATOM 729 O O . VAL A 1 92 ? 7.812 -1.782 14.866 1.00 92.31 92 VAL A O 1
ATOM 732 N N . LEU A 1 93 ? 7.945 -2.063 17.099 1.00 93.38 93 LEU A N 1
ATOM 733 C CA . LEU A 1 93 ? 9.099 -1.193 17.302 1.00 93.38 93 LEU A CA 1
ATOM 734 C C . LEU A 1 93 ? 10.287 -1.975 17.866 1.00 93.38 93 LEU A C 1
ATOM 736 O O . LEU A 1 93 ? 10.132 -2.767 18.796 1.00 93.38 93 LEU A O 1
ATOM 740 N N . LEU A 1 94 ? 11.464 -1.715 17.296 1.00 91.75 94 LEU A N 1
ATOM 741 C CA . LEU A 1 94 ? 12.765 -2.275 17.659 1.00 91.75 94 LEU A CA 1
ATOM 742 C C . LEU A 1 94 ? 13.719 -1.147 18.095 1.00 91.75 94 LEU A C 1
ATOM 744 O O . LEU A 1 94 ? 13.690 -0.055 17.525 1.00 91.75 94 LEU A O 1
ATOM 748 N N . ASN A 1 95 ? 14.602 -1.417 19.061 1.00 90.56 95 ASN A N 1
ATOM 749 C CA . ASN A 1 95 ? 15.627 -0.472 19.524 1.00 90.56 95 ASN A CA 1
ATOM 750 C C . ASN A 1 95 ? 17.022 -0.916 19.060 1.00 90.56 95 ASN A C 1
ATOM 752 O O . ASN A 1 95 ? 17.584 -1.846 19.633 1.00 90.56 95 ASN A O 1
ATOM 756 N N . LEU A 1 96 ? 17.617 -0.221 18.088 1.00 91.81 96 LEU A N 1
ATOM 757 C CA . LEU A 1 96 ? 18.974 -0.492 17.609 1.00 91.81 96 LEU A CA 1
ATOM 758 C C . LEU A 1 96 ? 20.000 0.422 18.282 1.00 91.81 96 LEU A C 1
ATOM 760 O O . LEU A 1 96 ? 20.070 1.622 18.009 1.00 91.81 96 LEU A O 1
ATOM 764 N N . VAL A 1 97 ? 20.863 -0.168 19.111 1.00 91.62 97 VAL A N 1
ATOM 765 C CA . VAL A 1 97 ? 22.065 0.510 19.613 1.00 91.62 97 VAL A CA 1
ATOM 766 C C . VAL A 1 97 ? 23.156 0.458 18.538 1.00 91.62 97 VAL A C 1
ATOM 768 O O . VAL A 1 97 ? 23.621 -0.610 18.148 1.00 91.62 97 VAL A O 1
ATOM 771 N N . LEU A 1 98 ? 23.563 1.630 18.055 1.00 92.50 98 LEU A N 1
ATOM 772 C CA . LEU A 1 98 ? 24.413 1.803 16.878 1.00 92.50 98 LEU A CA 1
ATOM 773 C C . LEU A 1 98 ? 25.883 1.447 17.127 1.00 92.50 98 LEU A C 1
ATOM 775 O O . LEU A 1 98 ? 26.497 0.791 16.291 1.00 92.50 98 LEU A O 1
ATOM 779 N N . ASN A 1 99 ? 26.474 1.872 18.249 1.00 90.81 99 ASN A N 1
ATOM 780 C CA . ASN A 1 99 ? 27.930 1.810 18.428 1.00 90.81 99 ASN A CA 1
ATOM 781 C C . ASN A 1 99 ? 28.552 0.391 18.402 1.00 90.81 99 ASN A C 1
ATOM 783 O O . ASN A 1 99 ? 29.622 0.264 17.800 1.00 90.81 99 ASN A O 1
ATOM 787 N N . PRO A 1 100 ? 27.919 -0.692 18.910 1.00 89.31 100 PRO A N 1
ATOM 788 C CA . PRO A 1 100 ? 28.413 -2.061 18.715 1.00 89.31 100 PRO A CA 1
ATOM 789 C C . PRO A 1 100 ? 28.474 -2.488 17.243 1.00 89.31 100 PRO A C 1
ATOM 791 O O . PRO A 1 100 ? 29.312 -3.307 16.877 1.00 89.31 100 PRO A O 1
ATOM 794 N N . CYS A 1 101 ? 27.614 -1.916 16.396 1.00 89.88 101 CYS A N 1
ATOM 795 C CA . CYS A 1 101 ? 27.545 -2.218 14.970 1.00 89.88 101 CYS A CA 1
ATOM 796 C C . CYS A 1 101 ? 28.554 -1.408 14.138 1.00 89.88 101 CYS A C 1
ATOM 798 O O . CYS A 1 101 ? 28.696 -1.680 12.951 1.00 89.88 101 CYS A O 1
ATOM 800 N N . ILE A 1 102 ? 29.245 -0.412 14.712 1.00 92.31 102 ILE A N 1
ATOM 801 C CA . ILE A 1 102 ? 30.156 0.471 13.969 1.00 92.31 102 ILE A CA 1
ATOM 802 C C . ILE A 1 102 ? 31.613 0.016 14.125 1.00 92.31 102 ILE A C 1
ATOM 804 O O . ILE A 1 102 ? 32.148 -0.110 15.232 1.00 92.31 102 ILE A O 1
ATOM 808 N N . SER A 1 103 ? 32.274 -0.150 12.982 1.00 90.19 103 SER A N 1
ATOM 809 C CA . SER A 1 103 ? 33.716 -0.330 12.825 1.00 90.19 103 SER A CA 1
ATOM 810 C C . SER A 1 103 ? 34.372 0.923 12.247 1.00 90.19 103 SER A C 1
ATOM 812 O O . SER A 1 103 ? 33.768 1.664 11.469 1.00 90.19 103 SER A O 1
ATOM 814 N N . TYR A 1 104 ? 35.645 1.134 12.575 1.00 91.81 104 TYR A N 1
ATOM 815 C CA . TYR A 1 104 ? 36.471 2.194 12.000 1.00 91.81 104 TYR A CA 1
ATOM 816 C C . TYR A 1 104 ? 37.794 1.605 11.514 1.00 91.81 104 TYR A C 1
ATOM 818 O O . TYR A 1 104 ? 38.533 0.991 12.281 1.00 91.81 104 TYR A O 1
ATOM 826 N N . SER A 1 105 ? 38.095 1.772 10.229 1.00 90.81 105 SER A N 1
ATOM 827 C CA . SER A 1 105 ? 39.359 1.326 9.638 1.00 90.81 105 SER A CA 1
ATOM 828 C C . SER A 1 105 ? 39.766 2.253 8.499 1.00 90.81 105 SER A C 1
ATOM 830 O O . SER A 1 105 ? 38.915 2.815 7.814 1.00 90.81 105 SER A O 1
ATOM 832 N N . ASN A 1 106 ? 41.074 2.459 8.309 1.00 88.19 106 ASN A N 1
ATOM 833 C CA . ASN A 1 106 ? 41.625 3.287 7.226 1.00 88.19 106 ASN A CA 1
ATOM 834 C C . ASN A 1 106 ? 40.975 4.689 7.094 1.00 88.19 106 ASN A C 1
ATOM 836 O O . ASN A 1 106 ? 40.792 5.192 5.989 1.00 88.19 106 ASN A O 1
ATOM 840 N N . GLY A 1 107 ? 40.598 5.314 8.217 1.00 87.06 107 GLY A N 1
ATOM 841 C CA . GLY A 1 107 ? 39.941 6.629 8.241 1.00 87.06 107 GLY A CA 1
ATOM 842 C C . GLY A 1 107 ? 38.436 6.626 7.937 1.00 87.06 107 GLY A C 1
ATOM 843 O O . GLY A 1 107 ? 37.844 7.694 7.830 1.00 87.06 107 GLY A O 1
ATOM 844 N N . THR A 1 108 ? 37.811 5.454 7.794 1.00 90.12 108 THR A N 1
ATOM 845 C CA . THR A 1 108 ? 36.407 5.298 7.383 1.00 90.12 108 THR A CA 1
ATOM 846 C C . THR A 1 108 ? 35.589 4.569 8.447 1.00 90.12 108 THR A C 1
ATOM 848 O O . THR A 1 108 ? 35.972 3.491 8.905 1.00 90.12 108 THR A O 1
ATOM 851 N N . TYR A 1 109 ? 34.430 5.130 8.802 1.00 94.19 109 TYR A N 1
ATOM 852 C CA . TYR A 1 109 ? 33.405 4.463 9.612 1.00 94.19 109 TYR A CA 1
ATOM 853 C C . TYR A 1 109 ? 32.503 3.601 8.726 1.00 94.19 109 TYR A C 1
ATOM 855 O O . TYR A 1 109 ? 32.119 4.033 7.641 1.00 94.19 109 TYR A O 1
ATOM 863 N N . SER A 1 110 ? 32.172 2.393 9.168 1.00 90.94 110 SER A N 1
ATOM 864 C CA . SER A 1 110 ? 31.384 1.394 8.426 1.00 90.94 110 SER A CA 1
ATOM 865 C C . SER A 1 110 ? 30.568 0.534 9.390 1.00 90.94 110 SER A C 1
ATOM 867 O O . SER A 1 110 ? 30.893 0.478 10.576 1.00 90.94 110 SER A O 1
ATOM 869 N N . LEU A 1 111 ? 29.517 -0.123 8.901 1.00 89.38 111 LEU A N 1
ATOM 870 C CA . LEU A 1 111 ? 28.803 -1.133 9.675 1.00 89.38 111 LEU A CA 1
ATOM 871 C C . LEU A 1 111 ? 29.515 -2.485 9.594 1.00 89.38 111 LEU A C 1
ATOM 873 O O . LEU A 1 111 ? 29.885 -2.943 8.515 1.00 89.38 111 LEU A O 1
ATOM 877 N N . SER A 1 112 ? 29.635 -3.146 10.742 1.00 77.44 112 SER A N 1
ATOM 878 C CA . SER A 1 112 ? 30.003 -4.553 10.849 1.00 77.44 112 SER A CA 1
ATOM 879 C C . SER A 1 112 ? 28.738 -5.382 11.064 1.00 77.44 112 SER A C 1
ATOM 881 O O . SER A 1 112 ? 28.049 -5.241 12.075 1.00 77.44 112 SER A O 1
ATOM 883 N N . VAL A 1 113 ? 28.405 -6.223 10.085 1.00 63.69 113 VAL A N 1
ATOM 884 C CA . VAL A 1 113 ? 27.135 -6.970 10.052 1.00 63.69 113 VAL A CA 1
ATOM 885 C C . VAL A 1 113 ? 27.199 -8.259 10.885 1.00 63.69 113 VAL A C 1
ATOM 887 O O . VAL A 1 113 ? 26.184 -8.678 11.439 1.00 63.69 113 VAL A O 1
ATOM 890 N N . GLU A 1 114 ? 28.388 -8.857 11.023 1.00 58.91 114 GLU A N 1
ATOM 891 C CA . GLU A 1 114 ? 28.582 -10.304 11.244 1.00 58.91 114 GLU A CA 1
ATOM 892 C C . GLU A 1 114 ? 27.966 -10.923 12.513 1.00 58.91 114 GLU A C 1
ATOM 894 O O . GLU A 1 114 ? 27.804 -12.137 12.536 1.00 58.91 114 GLU A O 1
ATOM 899 N N . ASN A 1 115 ? 27.620 -10.159 13.561 1.00 54.81 115 ASN A N 1
ATOM 900 C CA . ASN A 1 115 ? 27.065 -10.727 14.810 1.00 54.81 115 ASN A CA 1
ATOM 901 C C . ASN A 1 115 ? 26.041 -9.848 15.562 1.00 54.81 115 ASN A C 1
ATOM 903 O O . ASN A 1 115 ? 25.667 -10.180 16.687 1.00 54.81 115 ASN A O 1
ATOM 907 N N . GLN A 1 116 ? 25.616 -8.705 15.013 1.00 71.94 116 GLN A N 1
ATOM 908 C CA . GLN A 1 116 ? 24.656 -7.815 15.695 1.00 71.94 116 GLN A CA 1
ATOM 909 C C . GLN A 1 116 ? 23.437 -7.482 14.842 1.00 71.94 116 GLN A C 1
ATOM 911 O O . GLN A 1 116 ? 22.335 -7.486 15.372 1.00 71.94 116 GLN A O 1
ATOM 916 N N . LEU A 1 117 ? 23.602 -7.232 13.538 1.00 84.75 117 LEU A N 1
ATOM 917 C CA . LEU A 1 117 ? 22.484 -6.853 12.666 1.00 84.75 117 LEU A CA 1
ATOM 918 C C . LEU A 1 117 ? 21.680 -8.053 12.146 1.00 84.75 117 LEU A C 1
ATOM 920 O O . LEU A 1 117 ? 20.499 -7.886 11.853 1.00 84.75 117 LEU A O 1
ATOM 924 N N . SER A 1 118 ? 22.270 -9.252 12.091 1.00 83.00 118 SER A N 1
ATOM 925 C CA . SER A 1 118 ? 21.602 -10.486 11.646 1.00 83.00 118 SER A CA 1
ATOM 926 C C . SER A 1 118 ? 20.297 -10.756 12.404 1.00 83.00 118 SER A C 1
ATOM 928 O O . SER A 1 118 ? 19.251 -10.904 11.778 1.00 83.00 118 SER A O 1
ATOM 930 N N . SER A 1 119 ? 20.315 -10.693 13.739 1.00 80.00 119 SER A N 1
ATOM 931 C CA . SER A 1 119 ? 19.117 -10.892 14.571 1.00 80.00 119 SER A CA 1
ATOM 932 C C . SER A 1 119 ? 18.004 -9.874 14.288 1.00 80.00 119 SER A C 1
ATOM 934 O O . SER A 1 119 ? 16.826 -10.229 14.334 1.00 80.00 119 SER A O 1
ATOM 936 N N . TYR A 1 120 ? 18.354 -8.624 13.949 1.00 87.38 120 TYR A N 1
ATOM 937 C CA . TYR A 1 120 ? 17.368 -7.620 13.531 1.00 87.38 120 TYR A CA 1
ATOM 938 C C . TYR A 1 120 ? 16.841 -7.922 12.128 1.00 87.38 120 TYR A C 1
ATOM 940 O O . TYR A 1 120 ? 15.644 -7.790 11.917 1.00 87.38 120 TYR A O 1
ATOM 948 N N . GLN A 1 121 ? 17.684 -8.349 11.179 1.00 89.00 121 GLN A N 1
ATOM 949 C CA . GLN A 1 121 ? 17.222 -8.764 9.847 1.00 89.00 121 GLN A CA 1
ATOM 950 C C . GLN A 1 121 ? 16.248 -9.937 9.936 1.00 89.00 121 GLN A C 1
ATOM 952 O O . GLN A 1 121 ? 15.203 -9.909 9.297 1.00 89.00 121 GLN A O 1
ATOM 957 N N . ASP A 1 122 ? 16.537 -10.934 10.769 1.00 85.44 122 ASP A N 1
ATOM 958 C CA . ASP A 1 122 ? 15.659 -12.090 10.926 1.00 85.44 122 ASP A CA 1
ATOM 959 C C . ASP A 1 122 ? 14.357 -11.725 11.647 1.00 85.44 122 ASP A C 1
ATOM 961 O O . ASP A 1 122 ? 13.302 -12.247 11.292 1.00 85.44 122 ASP A O 1
ATOM 965 N N . ALA A 1 123 ? 14.390 -10.805 12.619 1.00 83.62 123 ALA A N 1
ATOM 966 C CA . ALA A 1 123 ? 13.175 -10.252 13.218 1.00 83.62 123 ALA A CA 1
ATOM 967 C C . ALA A 1 123 ? 12.350 -9.457 12.190 1.00 83.62 123 ALA A C 1
ATOM 969 O O . ALA A 1 123 ? 11.160 -9.716 12.030 1.00 83.62 123 ALA A O 1
ATOM 970 N N . VAL A 1 124 ? 12.982 -8.543 11.446 1.00 90.06 124 VAL A N 1
ATOM 971 C CA . VAL A 1 124 ? 12.345 -7.716 10.409 1.00 90.06 124 VAL A CA 1
ATOM 972 C C . VAL A 1 124 ? 11.709 -8.587 9.322 1.00 90.06 124 VAL A C 1
ATOM 974 O O . VAL A 1 124 ? 10.533 -8.397 9.027 1.00 90.06 124 VAL A O 1
ATOM 977 N N . ARG A 1 125 ? 12.411 -9.611 8.813 1.00 90.38 125 ARG A N 1
ATOM 978 C CA . ARG A 1 125 ? 11.862 -10.581 7.845 1.00 90.38 125 ARG A CA 1
ATOM 979 C C . ARG A 1 125 ? 10.605 -11.277 8.357 1.00 90.38 125 ARG A C 1
ATOM 981 O O . ARG A 1 125 ? 9.618 -11.349 7.629 1.00 90.38 125 ARG A O 1
ATOM 988 N N . ARG A 1 126 ? 10.611 -11.764 9.608 1.00 85.06 126 ARG A N 1
ATOM 989 C CA . ARG A 1 126 ? 9.427 -12.400 10.222 1.00 85.06 126 ARG A CA 1
ATOM 990 C C . ARG A 1 126 ? 8.245 -11.429 10.294 1.00 85.06 126 ARG A C 1
ATOM 992 O O . ARG A 1 126 ? 7.132 -11.815 9.952 1.00 85.06 126 ARG A O 1
ATOM 999 N N . MET A 1 127 ? 8.489 -10.174 10.672 1.00 86.81 127 MET A N 1
ATOM 1000 C CA . MET A 1 127 ? 7.457 -9.131 10.741 1.00 86.81 127 MET A CA 1
ATOM 1001 C C . MET A 1 127 ? 6.911 -8.769 9.350 1.00 86.81 127 MET A C 1
ATOM 1003 O O . MET A 1 127 ? 5.698 -8.790 9.137 1.00 86.81 127 MET A O 1
ATOM 1007 N N . ASN A 1 128 ? 7.784 -8.506 8.371 1.00 89.25 128 ASN A N 1
ATOM 1008 C CA . ASN A 1 128 ? 7.369 -8.155 7.012 1.00 89.25 128 ASN A CA 1
ATOM 1009 C C . ASN A 1 128 ? 6.594 -9.304 6.338 1.00 89.25 128 ASN A C 1
ATOM 1011 O O . ASN A 1 128 ? 5.592 -9.049 5.671 1.00 89.25 128 ASN A O 1
ATOM 1015 N N . ALA A 1 129 ? 6.987 -10.564 6.564 1.00 86.75 129 ALA A N 1
ATOM 1016 C CA . ALA A 1 129 ? 6.270 -11.741 6.062 1.00 86.75 129 ALA A CA 1
ATOM 1017 C C . ALA A 1 129 ? 4.834 -11.870 6.614 1.00 86.75 129 ALA A C 1
ATOM 1019 O O . ALA A 1 129 ? 3.981 -12.474 5.968 1.00 86.75 129 ALA A O 1
ATOM 1020 N N . GLN A 1 130 ? 4.550 -11.273 7.777 1.00 80.94 130 GLN A N 1
ATOM 1021 C CA . GLN A 1 130 ? 3.214 -11.198 8.384 1.00 80.94 130 GLN A CA 1
ATOM 1022 C C . GLN A 1 130 ? 2.444 -9.916 8.006 1.00 80.94 130 GLN A C 1
ATOM 1024 O O . GLN A 1 130 ? 1.329 -9.700 8.481 1.00 80.94 130 GLN A O 1
ATOM 1029 N N . GLY A 1 131 ? 3.024 -9.044 7.172 1.00 85.25 131 GLY A N 1
ATOM 1030 C CA . GLY A 1 131 ? 2.453 -7.737 6.839 1.00 85.25 131 GLY A CA 1
ATOM 1031 C C . GLY A 1 131 ? 2.512 -6.721 7.987 1.00 85.25 131 GLY A C 1
ATOM 1032 O O . GLY A 1 131 ? 1.721 -5.779 8.004 1.00 85.25 131 GLY A O 1
ATOM 1033 N N . VAL A 1 132 ? 3.415 -6.910 8.955 1.00 87.94 132 VAL A N 1
ATOM 1034 C CA . VAL A 1 132 ? 3.628 -5.993 10.084 1.00 87.94 132 VAL A CA 1
ATOM 1035 C C . VAL A 1 132 ? 4.613 -4.894 9.680 1.00 87.94 132 VAL A C 1
ATOM 1037 O O . VAL A 1 132 ? 5.720 -5.169 9.213 1.00 87.94 132 VAL A O 1
ATOM 1040 N N . THR A 1 133 ? 4.224 -3.636 9.892 1.00 92.81 133 THR A N 1
ATOM 1041 C CA . THR A 1 133 ? 5.070 -2.453 9.683 1.00 92.81 133 THR A CA 1
ATOM 1042 C C . THR A 1 133 ? 6.131 -2.362 10.777 1.00 92.81 133 THR A C 1
ATOM 1044 O O . THR A 1 133 ? 5.796 -2.363 11.967 1.00 92.81 133 THR A O 1
ATOM 1047 N N . VAL A 1 134 ? 7.405 -2.213 10.402 1.00 94.56 134 VAL A N 1
ATOM 1048 C CA . VAL A 1 134 ? 8.504 -2.130 11.378 1.00 94.56 134 VAL A CA 1
ATOM 1049 C C . VAL A 1 134 ? 8.969 -0.692 11.590 1.00 94.56 134 VAL A C 1
ATOM 1051 O O . VAL A 1 134 ? 9.221 0.064 10.649 1.00 94.56 134 VAL A O 1
ATOM 1054 N N . THR A 1 135 ? 9.114 -0.336 12.864 1.00 96.88 135 THR A N 1
ATOM 1055 C CA . THR A 1 135 ? 9.701 0.912 13.349 1.00 96.88 135 THR A CA 1
ATOM 1056 C C . THR A 1 135 ? 11.030 0.623 14.042 1.00 96.88 135 THR A C 1
ATOM 1058 O O . THR A 1 135 ? 11.120 -0.308 14.837 1.00 96.88 135 THR A O 1
ATOM 1061 N N . MET A 1 136 ? 12.062 1.416 13.771 1.00 96.25 136 MET A N 1
ATOM 1062 C CA . MET A 1 136 ? 13.394 1.264 14.361 1.00 96.25 136 MET A CA 1
ATOM 1063 C C . MET A 1 136 ? 13.826 2.558 15.046 1.00 96.25 136 MET A C 1
ATOM 1065 O O . MET A 1 136 ? 13.894 3.601 14.397 1.00 96.25 136 MET A O 1
ATOM 1069 N N . VAL A 1 137 ? 14.159 2.490 16.335 1.00 96.50 137 VAL A N 1
ATOM 1070 C CA . VAL A 1 137 ? 14.786 3.593 17.077 1.00 96.50 137 VAL A CA 1
ATOM 1071 C C . VAL A 1 137 ? 16.301 3.448 17.004 1.00 96.50 137 VAL A C 1
ATOM 1073 O O . VAL A 1 137 ? 16.853 2.412 17.369 1.00 96.50 137 VAL A O 1
ATOM 1076 N N . LEU A 1 138 ? 16.977 4.494 16.535 1.00 96.81 138 LEU A N 1
ATOM 1077 C CA . LEU A 1 138 ? 18.426 4.543 16.361 1.00 96.81 138 LEU A CA 1
ATOM 1078 C C . LEU A 1 138 ? 19.084 5.223 17.565 1.00 96.81 138 LEU A C 1
ATOM 1080 O O . LEU A 1 138 ? 18.936 6.428 17.762 1.00 96.81 138 LEU A O 1
ATOM 1084 N N . LEU A 1 139 ? 19.823 4.455 18.363 1.00 94.94 139 LEU A N 1
ATOM 1085 C CA . LEU A 1 139 ? 20.338 4.868 19.669 1.00 94.94 139 LEU A CA 1
ATOM 1086 C C . LEU A 1 139 ? 21.871 4.866 19.695 1.00 94.94 139 LEU A C 1
ATOM 1088 O O . LEU A 1 139 ? 22.503 3.892 19.298 1.00 94.94 139 LEU A O 1
ATOM 1092 N N . MET A 1 140 ? 22.489 5.923 20.221 1.00 94.94 140 MET A N 1
ATOM 1093 C CA . MET A 1 140 ? 23.947 6.023 20.374 1.00 94.94 140 MET A CA 1
ATOM 1094 C C . MET A 1 140 ? 24.317 6.002 21.857 1.00 94.94 140 MET A C 1
ATOM 1096 O O . MET A 1 140 ? 23.923 6.911 22.583 1.00 94.94 140 MET A O 1
ATOM 1100 N N . ARG A 1 141 ? 25.059 4.989 22.324 1.00 93.88 141 ARG A N 1
ATOM 1101 C CA . ARG A 1 141 ? 25.570 4.922 23.707 1.00 93.88 141 ARG A CA 1
ATOM 1102 C C . ARG A 1 141 ? 27.009 5.430 23.796 1.00 93.88 141 ARG A C 1
ATOM 1104 O O . ARG A 1 141 ? 27.664 5.667 22.782 1.00 93.88 141 ARG A O 1
ATOM 1111 N N . TRP A 1 142 ? 27.497 5.572 25.029 1.00 94.50 142 TRP A N 1
ATOM 1112 C CA . TRP A 1 142 ? 28.925 5.730 25.287 1.00 94.50 142 TRP A CA 1
ATOM 1113 C C . TRP A 1 142 ? 29.704 4.522 24.749 1.00 94.50 142 TRP A C 1
ATOM 1115 O O . TRP A 1 142 ? 29.210 3.392 24.757 1.00 94.50 142 TRP A O 1
ATOM 1125 N N . ASP A 1 143 ? 30.929 4.774 24.304 1.00 93.62 143 ASP A N 1
ATOM 1126 C CA . ASP A 1 143 ? 31.866 3.764 23.828 1.00 93.62 143 ASP A CA 1
ATOM 1127 C C . ASP A 1 143 ? 33.275 4.171 24.266 1.00 93.62 143 ASP A C 1
ATOM 1129 O O . ASP A 1 143 ? 33.639 5.342 24.156 1.00 93.62 143 ASP A O 1
ATOM 1133 N N . ASP A 1 144 ? 34.078 3.234 24.764 1.00 94.31 144 ASP A N 1
ATOM 1134 C CA . ASP A 1 144 ? 35.438 3.539 25.231 1.00 94.31 144 ASP A CA 1
ATOM 1135 C C . ASP A 1 144 ? 36.463 3.606 24.085 1.00 94.31 144 ASP A C 1
ATOM 1137 O O . ASP A 1 144 ? 37.599 4.036 24.296 1.00 94.31 144 ASP A O 1
ATOM 1141 N N . ARG A 1 145 ? 36.068 3.236 22.857 1.00 93.81 145 ARG A N 1
ATOM 1142 C CA . ARG A 1 145 ? 36.870 3.403 21.637 1.00 93.81 145 ARG A CA 1
ATOM 1143 C C . ARG A 1 145 ? 36.956 4.889 21.244 1.00 93.81 145 ARG A C 1
ATOM 1145 O O . ARG A 1 145 ? 35.934 5.456 20.839 1.00 93.81 145 ARG A O 1
ATOM 1152 N N . PRO A 1 146 ? 38.138 5.542 21.288 1.00 93.44 146 PRO A N 1
ATOM 1153 C CA . PRO A 1 146 ? 38.266 6.980 21.015 1.00 93.44 146 PRO A CA 1
ATOM 1154 C C . PRO A 1 146 ? 37.772 7.395 19.623 1.00 93.44 146 PRO A C 1
ATOM 1156 O O . PRO A 1 146 ? 37.237 8.486 19.430 1.00 93.44 146 PRO A O 1
ATOM 1159 N N . GLU A 1 147 ? 37.915 6.514 18.636 1.00 93.38 147 GLU A N 1
ATOM 1160 C CA . GLU A 1 147 ? 37.410 6.719 17.286 1.00 93.38 147 GLU A CA 1
ATOM 1161 C C . GLU A 1 147 ? 35.877 6.752 17.223 1.00 93.38 147 GLU A C 1
ATOM 1163 O O . GLU A 1 147 ? 35.329 7.549 16.463 1.00 93.38 147 GLU A O 1
ATOM 1168 N N . ILE A 1 148 ? 35.177 5.975 18.055 1.00 94.62 148 ILE A N 1
ATOM 1169 C CA . ILE A 1 148 ? 33.710 5.979 18.139 1.00 94.62 148 ILE A CA 1
ATOM 1170 C C . ILE A 1 148 ? 33.208 7.164 18.972 1.00 94.62 148 ILE A C 1
ATOM 1172 O O . ILE A 1 148 ? 32.194 7.766 18.624 1.00 94.62 148 ILE A O 1
ATOM 1176 N N . GLN A 1 149 ? 33.959 7.605 19.987 1.00 95.62 149 GLN A N 1
ATOM 1177 C CA . GLN A 1 149 ? 33.672 8.855 20.709 1.00 95.62 149 GLN A CA 1
ATOM 1178 C C . GLN A 1 149 ? 33.665 10.080 19.780 1.00 95.62 149 GLN A C 1
ATOM 1180 O O . GLN A 1 149 ? 32.939 11.041 20.030 1.00 95.62 149 GLN A O 1
ATOM 1185 N N . ASN A 1 150 ? 34.403 10.051 18.662 1.00 95.50 150 ASN A N 1
ATOM 1186 C CA . ASN A 1 150 ? 34.332 11.117 17.659 1.00 95.50 150 ASN A CA 1
ATOM 1187 C C . ASN A 1 150 ? 32.974 11.213 16.945 1.00 95.50 150 ASN A C 1
ATOM 1189 O O . ASN A 1 150 ? 32.649 12.281 16.420 1.00 95.50 150 ASN A O 1
ATOM 1193 N N . LEU A 1 151 ? 32.163 10.153 16.971 1.00 96.94 151 LEU A N 1
ATOM 1194 C CA . LEU A 1 151 ? 30.795 10.154 16.458 1.00 96.94 151 LEU A CA 1
ATOM 1195 C C . LEU A 1 151 ? 29.774 10.748 17.446 1.00 96.94 151 LEU A C 1
ATOM 1197 O O . LEU A 1 151 ? 28.666 11.073 17.021 1.00 96.94 151 LEU A O 1
ATOM 1201 N N . ILE A 1 152 ? 30.139 10.950 18.719 1.00 97.38 152 ILE A N 1
ATOM 1202 C CA . ILE A 1 152 ? 29.334 11.657 19.733 1.00 97.38 152 ILE A CA 1
ATOM 1203 C C . ILE A 1 152 ? 29.566 13.169 19.617 1.00 97.38 152 ILE A C 1
ATOM 1205 O O . ILE A 1 152 ? 30.708 13.620 19.460 1.00 97.38 152 ILE A O 1
ATOM 1209 N N . TYR A 1 153 ? 28.497 13.969 19.686 1.00 97.06 153 TYR A N 1
ATOM 1210 C CA . TYR A 1 153 ? 28.561 15.431 19.619 1.00 97.06 153 TYR A CA 1
ATOM 1211 C C . TYR A 1 153 ? 29.528 15.998 20.666 1.00 97.06 153 TYR A C 1
ATOM 1213 O O . TYR A 1 153 ? 29.452 15.652 21.841 1.00 97.06 153 TYR A O 1
ATOM 1221 N N . ALA A 1 154 ? 30.428 16.892 20.242 1.00 95.94 154 ALA A N 1
ATOM 1222 C CA . ALA A 1 154 ? 31.577 17.328 21.039 1.00 95.94 154 ALA A CA 1
ATOM 1223 C C . ALA A 1 154 ? 31.219 17.894 22.426 1.00 95.94 154 ALA A C 1
ATOM 1225 O O . ALA A 1 154 ? 31.975 17.674 23.367 1.00 95.94 154 ALA A O 1
ATOM 1226 N N . GLY A 1 155 ? 30.075 18.576 22.563 1.00 94.12 155 GLY A N 1
ATOM 1227 C CA . GLY A 1 155 ? 29.613 19.099 23.853 1.00 94.12 155 GLY A CA 1
ATOM 1228 C C . GLY A 1 155 ? 29.218 18.013 24.859 1.00 94.12 155 GLY A C 1
ATOM 1229 O O . GLY A 1 155 ? 29.395 18.213 26.052 1.00 94.12 155 GLY A O 1
ATOM 1230 N N . GLY A 1 156 ? 28.741 16.857 24.386 1.00 92.62 156 GLY A N 1
ATOM 1231 C CA . GLY A 1 156 ? 28.248 15.753 25.215 1.00 92.62 156 GLY A CA 1
ATOM 1232 C C . GLY A 1 156 ? 29.239 14.602 25.392 1.00 92.62 156 GLY A C 1
ATOM 1233 O O . GLY A 1 156 ? 28.821 13.512 25.767 1.00 92.62 156 GLY A O 1
ATOM 1234 N N . ARG A 1 157 ? 30.533 14.785 25.085 1.00 93.88 157 ARG A N 1
ATOM 1235 C CA . ARG A 1 157 ? 31.558 13.722 25.177 1.00 93.88 157 ARG A CA 1
ATOM 1236 C C . ARG A 1 157 ? 32.035 13.469 26.610 1.00 93.88 157 ARG A C 1
ATOM 1238 O O . ARG A 1 157 ? 33.215 13.624 26.918 1.00 93.88 157 ARG A O 1
ATOM 1245 N N . GLU A 1 158 ? 31.126 13.028 27.467 1.00 91.69 158 GLU A N 1
ATOM 1246 C CA . GLU A 1 158 ? 31.433 12.542 28.813 1.00 91.69 158 GLU A CA 1
ATOM 1247 C C . GLU A 1 158 ? 30.663 11.252 29.127 1.00 91.69 158 GLU A C 1
ATOM 1249 O O . GLU A 1 158 ? 29.509 11.085 28.736 1.00 91.69 158 GLU A O 1
ATOM 1254 N N . SER A 1 159 ? 31.306 10.306 29.809 1.00 92.56 159 SER A N 1
ATOM 1255 C CA . SER A 1 159 ? 30.697 9.030 30.195 1.00 92.56 159 SER A CA 1
ATOM 1256 C C . SER A 1 159 ? 29.671 9.217 31.315 1.00 92.56 159 SER A C 1
ATOM 1258 O O . SER A 1 159 ? 29.978 9.881 32.305 1.00 92.56 159 SER A O 1
ATOM 1260 N N . GLY A 1 160 ? 28.521 8.543 31.231 1.00 89.56 160 GLY A N 1
ATOM 1261 C CA . GLY A 1 160 ? 27.535 8.499 32.322 1.00 89.56 160 GLY A CA 1
ATOM 1262 C C . GLY A 1 160 ? 26.092 8.805 31.919 1.00 89.56 160 GLY A C 1
ATOM 1263 O O . GLY A 1 160 ? 25.220 8.789 32.783 1.00 89.56 160 GLY A O 1
ATOM 1264 N N . HIS A 1 161 ? 25.830 9.048 30.633 1.00 90.19 161 HIS A N 1
ATOM 1265 C CA . HIS A 1 161 ? 24.490 9.287 30.097 1.00 90.19 161 HIS A CA 1
ATOM 1266 C C . HIS A 1 161 ? 23.970 8.061 29.343 1.00 90.19 161 HIS A C 1
ATOM 1268 O O . HIS A 1 161 ? 24.744 7.218 28.884 1.00 90.19 161 HIS A O 1
ATOM 1274 N N . LEU A 1 162 ? 22.645 7.953 29.229 1.00 88.00 162 LEU A N 1
ATOM 1275 C CA . LEU A 1 162 ? 21.994 6.783 28.637 1.00 88.00 162 LEU A CA 1
ATOM 1276 C C . LEU A 1 162 ? 22.199 6.732 27.121 1.00 88.00 162 LEU A C 1
ATOM 1278 O O . LEU A 1 162 ? 22.605 5.692 26.602 1.00 88.00 162 LEU A O 1
ATOM 1282 N N . TYR A 1 163 ? 21.980 7.857 26.434 1.00 93.81 163 TYR A N 1
ATOM 1283 C CA . TYR A 1 163 ? 22.229 8.003 25.001 1.00 93.81 163 TYR A CA 1
ATOM 1284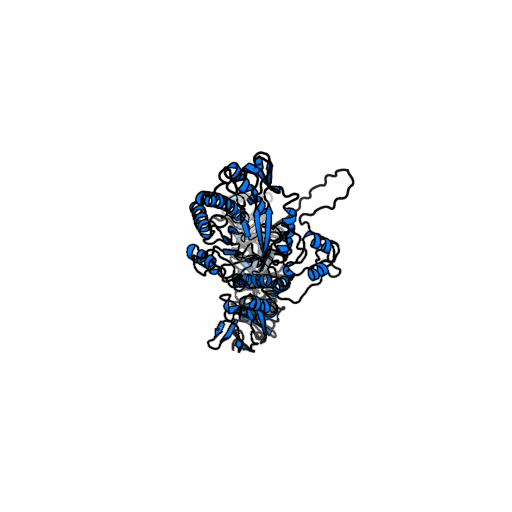 C C . TYR A 1 163 ? 22.696 9.419 24.646 1.00 93.81 163 TYR A C 1
ATOM 1286 O O . TYR A 1 163 ? 22.485 10.372 25.396 1.00 93.81 163 TYR A O 1
ATOM 1294 N N . TYR A 1 164 ? 23.327 9.554 23.483 1.00 95.88 164 TYR A N 1
ATOM 1295 C CA . TYR A 1 164 ? 24.123 10.714 23.095 1.00 95.88 164 TYR A CA 1
ATOM 1296 C C . TYR A 1 164 ? 23.703 11.289 21.742 1.00 95.88 164 TYR A C 1
ATOM 1298 O O . TYR A 1 164 ? 23.413 10.549 20.804 1.00 95.88 164 TYR A O 1
ATOM 1306 N N . ALA A 1 165 ? 23.746 12.615 21.619 1.00 96.25 165 ALA A N 1
ATOM 1307 C CA . ALA A 1 165 ? 23.536 13.297 20.349 1.00 96.25 165 ALA A CA 1
ATOM 1308 C C . ALA A 1 165 ? 24.703 13.049 19.377 1.00 96.25 165 ALA A C 1
ATOM 1310 O O . ALA A 1 165 ? 25.864 12.912 19.781 1.00 96.25 165 ALA A O 1
ATOM 1311 N N . LEU A 1 166 ? 24.406 13.020 18.077 1.00 97.62 166 LEU A N 1
ATOM 1312 C CA . LEU A 1 166 ? 25.374 12.641 17.048 1.00 97.62 166 LEU A CA 1
ATOM 1313 C C . LEU A 1 166 ? 26.264 13.821 16.630 1.00 97.62 166 LEU A C 1
ATOM 1315 O O . LEU A 1 166 ? 25.819 14.963 16.502 1.00 97.62 166 LEU A O 1
ATOM 1319 N N . ASN A 1 167 ? 27.543 13.551 16.370 1.00 97.25 167 ASN A N 1
ATOM 1320 C CA . ASN A 1 167 ? 28.463 14.538 15.818 1.00 97.25 167 ASN A CA 1
ATOM 1321 C C . ASN A 1 167 ? 28.334 14.642 14.301 1.00 97.25 167 ASN A C 1
ATOM 1323 O O . ASN A 1 167 ? 28.984 13.920 13.549 1.00 97.25 167 ASN A O 1
ATOM 1327 N N . THR A 1 168 ? 27.550 15.612 13.864 1.00 96.12 168 THR A N 1
ATOM 1328 C CA . THR A 1 168 ? 27.444 16.007 12.457 1.00 96.12 168 THR A CA 1
ATOM 1329 C C . THR A 1 168 ? 28.108 17.351 12.153 1.00 96.12 168 THR A C 1
ATOM 1331 O O . THR A 1 168 ? 28.129 17.788 11.004 1.00 96.12 168 THR A O 1
ATOM 1334 N N . GLN A 1 169 ? 28.694 18.008 13.159 1.00 91.88 169 GLN A N 1
ATOM 1335 C CA . GLN A 1 169 ? 29.384 19.290 12.987 1.00 91.88 169 GLN A CA 1
ATOM 1336 C C . GLN A 1 169 ? 30.797 19.088 12.421 1.00 91.88 169 GLN A C 1
ATOM 1338 O O . GLN A 1 169 ? 31.178 19.757 11.458 1.00 91.88 169 GLN A O 1
ATOM 1343 N N . ASP A 1 170 ? 31.545 18.114 12.950 1.00 94.56 170 ASP A N 1
ATOM 1344 C CA . ASP A 1 170 ? 32.804 17.675 12.342 1.00 94.56 170 ASP A CA 1
ATOM 1345 C C . ASP A 1 170 ? 32.559 16.979 10.993 1.00 94.56 170 ASP A C 1
ATOM 1347 O O . ASP A 1 170 ? 31.639 16.173 10.850 1.00 94.56 170 ASP A O 1
ATOM 1351 N N . GLU A 1 171 ? 33.396 17.272 9.999 1.00 94.06 171 GLU A N 1
ATOM 1352 C CA . GLU A 1 171 ? 33.253 16.724 8.648 1.00 94.06 171 GLU A CA 1
ATOM 1353 C C . GLU A 1 171 ? 33.534 15.219 8.572 1.00 94.06 171 GLU A C 1
ATOM 1355 O O . GLU A 1 171 ? 32.810 14.497 7.885 1.00 94.06 171 GLU A O 1
ATOM 1360 N N . THR A 1 172 ? 34.528 14.726 9.313 1.00 93.75 172 THR A N 1
ATOM 1361 C CA . THR A 1 172 ? 34.885 13.300 9.320 1.00 93.75 172 THR A CA 1
ATOM 1362 C C . THR A 1 172 ? 33.773 12.483 9.971 1.00 93.75 172 THR A C 1
ATOM 1364 O O . THR A 1 172 ? 33.341 11.471 9.419 1.00 93.75 172 THR A O 1
ATOM 1367 N N . ALA A 1 173 ? 33.253 12.953 11.107 1.00 95.94 173 ALA A N 1
ATOM 1368 C CA . ALA A 1 173 ? 32.143 12.307 11.800 1.00 95.94 173 ALA A CA 1
ATOM 1369 C C . ALA A 1 173 ? 30.824 12.385 11.010 1.00 95.94 173 ALA A C 1
ATOM 1371 O O . ALA A 1 173 ? 30.121 11.382 10.914 1.00 95.94 173 ALA A O 1
ATOM 1372 N N . ARG A 1 174 ? 30.514 13.523 10.366 1.00 96.88 174 ARG A N 1
ATOM 1373 C CA . ARG A 1 174 ? 29.330 13.671 9.498 1.00 96.88 174 ARG A CA 1
ATOM 1374 C C . ARG A 1 174 ? 29.370 12.718 8.302 1.00 96.88 174 ARG A C 1
ATOM 1376 O O . ARG A 1 174 ? 28.370 12.062 8.017 1.00 96.88 174 ARG A O 1
ATOM 1383 N N . ASN A 1 175 ? 30.518 12.608 7.634 1.00 95.88 175 ASN A N 1
ATOM 1384 C CA . ASN A 1 175 ? 30.710 11.658 6.535 1.00 95.88 175 ASN A CA 1
ATOM 1385 C C . ASN A 1 175 ? 30.650 10.203 7.036 1.00 95.88 175 ASN A C 1
ATOM 1387 O O . ASN A 1 175 ? 30.092 9.342 6.358 1.00 95.88 175 ASN A O 1
ATOM 1391 N N . GLY A 1 176 ? 31.152 9.941 8.248 1.00 96.38 176 GLY A N 1
ATOM 1392 C CA . GLY A 1 176 ? 30.997 8.662 8.938 1.00 96.38 176 GLY A CA 1
ATOM 1393 C C . GLY A 1 176 ? 29.533 8.287 9.170 1.00 96.38 176 GLY A C 1
ATOM 1394 O O . GLY A 1 176 ? 29.120 7.197 8.782 1.00 96.38 176 GLY A O 1
ATOM 1395 N N . TRP A 1 177 ? 28.732 9.204 9.719 1.00 97.25 177 TRP A N 1
ATOM 1396 C CA . TRP A 1 177 ? 27.296 9.002 9.926 1.00 97.25 177 TRP A CA 1
ATOM 1397 C C . TRP A 1 177 ? 26.528 8.801 8.623 1.00 97.25 177 TRP A C 1
ATOM 1399 O O . TRP A 1 177 ? 25.702 7.895 8.551 1.00 97.25 177 TRP A O 1
ATOM 1409 N N . LEU A 1 178 ? 26.839 9.569 7.575 1.00 97.25 178 LEU A N 1
ATOM 1410 C CA . LEU A 1 178 ? 26.230 9.369 6.260 1.00 97.25 178 LEU A CA 1
ATOM 1411 C C . LEU A 1 178 ? 26.538 7.969 5.706 1.00 97.25 178 LEU A C 1
ATOM 1413 O O . LEU A 1 178 ? 25.635 7.312 5.194 1.00 97.25 178 LEU A O 1
ATOM 1417 N N . ASN A 1 179 ? 27.777 7.482 5.840 1.00 95.94 179 ASN A N 1
ATOM 1418 C CA . ASN A 1 179 ? 28.156 6.142 5.382 1.00 95.94 179 ASN A CA 1
ATOM 1419 C C . ASN A 1 179 ? 27.481 5.032 6.208 1.00 95.94 179 ASN A C 1
ATOM 1421 O O . ASN A 1 179 ? 26.942 4.084 5.641 1.00 95.94 179 ASN A O 1
ATOM 1425 N N . VAL A 1 180 ? 27.463 5.172 7.539 1.00 95.81 180 VAL A N 1
ATOM 1426 C CA . VAL A 1 180 ? 26.805 4.231 8.462 1.00 95.81 180 VAL A CA 1
ATOM 1427 C C . VAL A 1 180 ? 25.305 4.150 8.183 1.00 95.81 180 VAL A C 1
ATOM 1429 O O . VAL A 1 180 ? 24.786 3.050 8.015 1.00 95.81 180 VAL A O 1
ATOM 1432 N N . PHE A 1 181 ? 24.606 5.284 8.061 1.00 97.56 181 PHE A N 1
ATOM 1433 C CA . PHE A 1 181 ? 23.180 5.277 7.736 1.00 97.56 181 PHE A CA 1
ATOM 1434 C C . PHE A 1 181 ? 22.907 4.779 6.317 1.00 97.56 181 PHE A C 1
ATOM 1436 O O . PHE A 1 181 ? 21.949 4.040 6.142 1.00 97.56 181 PHE A O 1
ATOM 1443 N N . SER A 1 182 ? 23.746 5.096 5.323 1.00 96.81 182 SER A N 1
ATOM 1444 C CA . SER A 1 182 ? 23.566 4.577 3.955 1.00 96.81 182 SER A CA 1
ATOM 1445 C C . SER A 1 182 ? 23.694 3.052 3.897 1.00 96.81 182 SER A C 1
ATOM 1447 O O . SER A 1 182 ? 22.939 2.396 3.186 1.00 96.81 182 SER A O 1
ATOM 1449 N N . GLN A 1 183 ? 24.620 2.472 4.667 1.00 94.69 183 GLN A N 1
ATOM 1450 C CA . GLN A 1 183 ? 24.729 1.017 4.806 1.00 94.69 183 GLN A CA 1
ATOM 1451 C C . GLN A 1 183 ? 23.534 0.443 5.577 1.00 94.69 183 GLN A C 1
ATOM 1453 O O . GLN A 1 183 ? 22.984 -0.573 5.164 1.00 94.69 183 GLN A O 1
ATOM 1458 N N . LEU A 1 184 ? 23.093 1.103 6.655 1.00 94.88 184 LEU A N 1
ATOM 1459 C CA . LEU A 1 184 ? 21.960 0.642 7.460 1.00 94.88 184 LEU A CA 1
ATOM 1460 C C . LEU A 1 184 ? 20.664 0.603 6.645 1.00 94.88 184 LEU A C 1
ATOM 1462 O O . LEU A 1 184 ? 19.967 -0.405 6.638 1.00 94.88 184 LEU A O 1
ATOM 1466 N N . THR A 1 185 ? 20.349 1.685 5.934 1.00 95.56 185 THR A N 1
ATOM 1467 C CA . THR A 1 185 ? 19.117 1.782 5.148 1.00 95.56 185 THR A CA 1
ATOM 1468 C C . THR A 1 185 ? 19.147 0.853 3.936 1.00 95.56 185 THR A C 1
ATOM 1470 O O . THR A 1 185 ? 18.105 0.312 3.590 1.00 95.56 185 THR A O 1
ATOM 1473 N N . ALA A 1 186 ? 20.319 0.584 3.346 1.00 93.62 186 ALA A N 1
ATOM 1474 C CA . ALA A 1 186 ? 20.477 -0.412 2.281 1.00 93.62 186 ALA A CA 1
ATOM 1475 C C . ALA A 1 186 ? 20.328 -1.872 2.760 1.00 93.62 186 ALA A C 1
ATOM 1477 O O . ALA A 1 186 ? 19.923 -2.729 1.978 1.00 93.62 186 ALA A O 1
ATOM 1478 N N . ILE A 1 187 ? 20.635 -2.174 4.029 1.00 91.88 187 ILE A N 1
ATOM 1479 C CA . ILE A 1 187 ? 20.383 -3.496 4.638 1.00 91.88 187 ILE A CA 1
ATOM 1480 C C . ILE A 1 187 ? 18.877 -3.730 4.864 1.00 91.88 187 ILE A C 1
ATOM 1482 O O . ILE A 1 187 ? 18.425 -4.875 4.837 1.00 91.88 187 ILE A O 1
ATOM 1486 N N . PHE A 1 188 ? 18.110 -2.653 5.066 1.00 94.62 188 PHE A N 1
ATOM 1487 C CA . PHE A 1 188 ? 16.688 -2.674 5.418 1.00 94.62 188 PHE A CA 1
ATOM 1488 C C . PHE A 1 188 ? 15.803 -1.934 4.390 1.00 94.62 188 PHE A C 1
ATOM 1490 O O . PHE A 1 188 ? 14.905 -1.169 4.764 1.00 94.62 188 PHE A O 1
ATOM 1497 N N . SER A 1 189 ? 16.054 -2.151 3.093 1.00 94.88 189 SER A N 1
ATOM 1498 C CA . SER A 1 189 ? 15.241 -1.610 1.988 1.00 94.88 189 SER A CA 1
ATOM 1499 C C . SER A 1 189 ? 14.698 -2.655 1.003 1.00 94.88 189 SER A C 1
ATOM 1501 O O . SER A 1 189 ? 14.073 -2.273 0.011 1.00 94.88 189 SER A O 1
ATOM 1503 N N . SER A 1 190 ? 14.893 -3.959 1.242 1.00 91.00 190 SER A N 1
ATOM 1504 C CA . SER A 1 190 ? 14.377 -5.009 0.353 1.00 91.00 190 SER A CA 1
ATOM 1505 C C . SER A 1 190 ? 12.924 -5.375 0.674 1.00 91.00 190 SER A C 1
ATOM 1507 O O . SER A 1 190 ? 12.449 -5.219 1.797 1.00 91.00 190 SER A O 1
ATOM 1509 N N . GLN A 1 191 ? 12.197 -5.902 -0.316 1.00 87.19 191 GLN A N 1
ATOM 1510 C CA . GLN A 1 191 ? 10.780 -6.262 -0.168 1.00 87.19 191 GLN A CA 1
ATOM 1511 C C . GLN A 1 191 ? 10.524 -7.271 0.969 1.00 87.19 191 GLN A C 1
ATOM 1513 O O . GLN A 1 191 ? 9.471 -7.230 1.595 1.00 87.19 191 GLN A O 1
ATOM 1518 N N . ASP A 1 192 ? 11.483 -8.152 1.247 1.00 89.38 192 ASP A N 1
ATOM 1519 C CA . ASP A 1 192 ? 11.443 -9.162 2.307 1.00 89.38 192 ASP A CA 1
ATOM 1520 C C . ASP A 1 192 ? 12.043 -8.690 3.644 1.00 89.38 192 ASP A C 1
ATOM 1522 O O . ASP A 1 192 ? 11.804 -9.328 4.664 1.00 89.38 192 ASP A O 1
ATOM 1526 N N . CYS A 1 193 ? 12.828 -7.607 3.652 1.00 93.38 193 CYS A N 1
ATOM 1527 C CA . CYS A 1 193 ? 13.543 -7.107 4.824 1.00 93.38 193 CYS A CA 1
ATOM 1528 C C . CYS A 1 193 ? 13.634 -5.570 4.775 1.00 93.38 193 CYS A C 1
ATOM 1530 O O . CYS A 1 193 ? 14.631 -5.000 4.321 1.00 93.38 193 CYS A O 1
ATOM 1532 N N . HIS A 1 194 ? 12.587 -4.890 5.248 1.00 95.19 194 HIS A N 1
ATOM 1533 C CA . HIS A 1 194 ? 12.475 -3.431 5.258 1.00 95.19 194 HIS A CA 1
ATOM 1534 C C . HIS A 1 194 ? 11.970 -2.854 6.581 1.00 95.19 194 HIS A C 1
ATOM 1536 O O . HIS A 1 194 ? 11.164 -3.445 7.301 1.00 95.19 194 HIS A O 1
ATOM 1542 N N . ILE A 1 195 ? 12.436 -1.636 6.860 1.00 96.44 195 ILE A N 1
ATOM 1543 C CA . ILE A 1 195 ? 11.966 -0.785 7.956 1.00 96.44 195 ILE A CA 1
ATOM 1544 C C . ILE A 1 195 ? 11.317 0.455 7.340 1.00 96.44 195 ILE A C 1
ATOM 1546 O O . ILE A 1 195 ? 11.962 1.201 6.594 1.00 96.44 195 ILE A O 1
ATOM 1550 N N . ASP A 1 196 ? 10.050 0.687 7.670 1.00 95.75 196 ASP A N 1
ATOM 1551 C CA . ASP A 1 196 ? 9.268 1.815 7.160 1.00 95.75 196 ASP A CA 1
ATOM 1552 C C . ASP A 1 196 ? 9.478 3.079 8.003 1.00 95.75 196 ASP A C 1
ATOM 1554 O O . ASP A 1 196 ? 9.591 4.180 7.468 1.00 95.75 196 ASP A O 1
ATOM 1558 N N . ASN A 1 197 ? 9.585 2.941 9.327 1.00 98.00 197 ASN A N 1
ATOM 1559 C CA . ASN A 1 197 ? 9.653 4.083 10.238 1.00 98.00 197 ASN A CA 1
ATOM 1560 C C . ASN A 1 197 ? 10.995 4.122 10.980 1.00 98.00 197 ASN A C 1
ATOM 1562 O O . ASN A 1 197 ? 11.371 3.169 11.658 1.00 98.00 197 ASN A O 1
ATOM 1566 N N . TRP A 1 198 ? 11.698 5.248 10.906 1.00 98.38 198 TRP A N 1
ATOM 1567 C CA . TRP A 1 198 ? 13.027 5.432 11.488 1.00 98.38 198 TRP A CA 1
ATOM 1568 C C . TRP A 1 198 ? 13.004 6.572 12.505 1.00 98.38 198 TRP A C 1
ATOM 1570 O O . TRP A 1 198 ? 12.893 7.740 12.138 1.00 98.38 198 TRP A O 1
ATOM 1580 N N . ILE A 1 199 ? 13.108 6.248 13.789 1.00 98.50 199 ILE A N 1
ATOM 1581 C CA . ILE A 1 199 ? 13.162 7.222 14.882 1.00 98.50 199 ILE A CA 1
ATOM 1582 C C . ILE A 1 199 ? 14.635 7.495 15.207 1.00 98.50 199 ILE A C 1
ATOM 1584 O O . ILE A 1 199 ? 15.406 6.561 15.423 1.00 98.50 199 ILE A O 1
ATOM 1588 N N . LEU A 1 200 ? 15.050 8.764 15.241 1.00 97.00 200 LEU A N 1
ATOM 1589 C CA . LEU A 1 200 ? 16.438 9.132 15.546 1.00 97.00 200 LEU A CA 1
ATOM 1590 C C . LEU A 1 200 ? 16.593 9.544 17.016 1.00 97.00 200 LEU A C 1
ATOM 1592 O O . LEU A 1 200 ? 16.060 10.573 17.424 1.00 97.00 200 LEU A O 1
ATOM 1596 N N . GLY A 1 201 ? 17.359 8.791 17.806 1.00 94.19 201 GLY A N 1
ATOM 1597 C CA . GLY A 1 201 ? 17.470 9.013 19.252 1.00 94.19 201 GLY A CA 1
ATOM 1598 C C . GLY A 1 201 ? 16.145 8.785 19.989 1.00 94.19 201 GLY A C 1
ATOM 1599 O O . GLY A 1 201 ? 15.180 8.288 19.413 1.00 94.19 201 GLY A O 1
ATOM 1600 N N . ASN A 1 202 ? 16.097 9.161 21.266 1.00 93.25 202 ASN A N 1
ATOM 1601 C CA . ASN A 1 202 ? 14.897 9.057 22.096 1.00 93.25 202 ASN A CA 1
ATOM 1602 C C . ASN A 1 202 ? 14.709 10.360 22.888 1.00 93.25 202 ASN A C 1
ATOM 1604 O O . ASN A 1 202 ? 15.695 10.938 23.340 1.00 93.25 202 ASN A O 1
ATOM 1608 N N . GLU A 1 203 ? 13.468 10.830 23.025 1.00 93.69 203 GLU A N 1
ATOM 1609 C CA . GLU A 1 203 ? 13.063 12.002 23.824 1.00 93.69 203 GLU A CA 1
ATOM 1610 C C . GLU A 1 203 ? 13.998 13.214 23.642 1.00 93.69 203 GLU A C 1
ATOM 1612 O O . GLU A 1 203 ? 14.591 13.744 24.586 1.00 93.69 203 GLU A O 1
ATOM 1617 N N . ALA A 1 204 ? 14.158 13.647 22.386 1.00 95.31 204 ALA A N 1
ATOM 1618 C CA . ALA A 1 204 ? 15.193 14.591 21.956 1.00 95.31 204 ALA A CA 1
ATOM 1619 C C . ALA A 1 204 ? 15.112 15.981 22.618 1.00 95.31 204 ALA A C 1
ATOM 1621 O O . ALA A 1 204 ? 16.081 16.742 22.573 1.00 95.31 204 ALA A O 1
ATOM 1622 N N . ASN A 1 205 ? 13.971 16.308 23.231 1.00 95.31 205 ASN A N 1
ATOM 1623 C CA . ASN A 1 205 ? 13.736 17.539 23.978 1.00 95.31 205 ASN A CA 1
ATOM 1624 C C . ASN A 1 205 ? 14.330 17.542 25.401 1.00 95.31 205 ASN A C 1
ATOM 1626 O O . ASN A 1 205 ? 14.441 18.616 26.002 1.00 95.31 205 ASN A O 1
ATOM 1630 N N . GLN A 1 206 ? 14.743 16.392 25.940 1.00 92.44 206 GLN A N 1
ATOM 1631 C CA . GLN A 1 206 ? 15.329 16.302 27.280 1.00 92.44 206 GLN A CA 1
ATOM 1632 C C . GLN A 1 206 ? 16.777 16.810 27.345 1.00 92.44 206 GLN A C 1
ATOM 1634 O O . GLN A 1 206 ? 17.535 16.736 26.377 1.00 92.44 206 GLN A O 1
ATOM 1639 N N . TYR A 1 207 ? 17.185 17.310 28.515 1.00 85.12 207 TYR A N 1
ATOM 1640 C CA . TYR A 1 207 ? 18.568 17.718 28.792 1.00 85.12 207 TYR A CA 1
ATOM 1641 C C . TYR A 1 207 ? 18.971 17.410 30.243 1.00 85.12 207 TYR A C 1
ATOM 1643 O O . TYR A 1 207 ? 18.130 17.210 31.115 1.00 85.12 207 TYR A O 1
ATOM 1651 N N . GLY A 1 208 ? 20.276 17.416 30.524 1.00 82.88 208 GLY A N 1
ATOM 1652 C CA . GLY A 1 208 ? 20.822 17.080 31.844 1.00 82.88 208 GLY A CA 1
ATOM 1653 C C . GLY A 1 208 ? 21.204 15.604 31.972 1.00 82.88 208 GLY A C 1
ATOM 1654 O O . GLY A 1 208 ? 21.339 14.900 30.974 1.00 82.88 208 GLY A O 1
ATOM 1655 N N . THR A 1 209 ? 21.421 15.132 33.203 1.00 70.19 209 THR A N 1
ATOM 1656 C CA . THR A 1 209 ? 22.109 13.851 33.460 1.00 70.19 209 THR A CA 1
ATOM 1657 C C . THR A 1 209 ? 21.389 12.628 32.902 1.00 70.19 209 THR A C 1
ATOM 1659 O O . THR A 1 209 ? 22.051 11.680 32.491 1.00 70.19 209 THR A O 1
ATOM 1662 N N . ASN A 1 210 ? 20.057 12.664 32.849 1.00 72.88 210 ASN A N 1
ATOM 1663 C CA . ASN A 1 210 ? 19.227 11.527 32.446 1.00 72.88 210 ASN A CA 1
ATOM 1664 C C . ASN A 1 210 ? 18.739 11.628 30.989 1.00 72.88 210 ASN A C 1
ATOM 1666 O O . ASN A 1 210 ? 17.896 10.836 30.588 1.00 72.88 210 ASN A O 1
ATOM 1670 N N . ALA A 1 211 ? 19.236 12.592 30.206 1.00 81.88 211 ALA A N 1
ATOM 1671 C CA . ALA A 1 211 ? 18.752 12.821 28.849 1.00 81.88 211 ALA A CA 1
ATOM 1672 C C . ALA A 1 211 ? 19.030 11.628 27.919 1.00 81.88 211 ALA A C 1
ATOM 1674 O O . ALA A 1 211 ? 20.147 11.107 27.863 1.00 81.88 211 ALA A O 1
ATOM 1675 N N . TYR A 1 212 ? 18.029 11.264 27.118 1.00 83.62 212 TYR A N 1
ATOM 1676 C CA . TYR A 1 212 ? 18.110 10.183 26.130 1.00 83.62 212 TYR A CA 1
ATOM 1677 C C . TYR A 1 212 ? 18.604 10.640 24.736 1.00 83.62 212 TYR A C 1
ATOM 1679 O O . TYR A 1 212 ? 18.543 9.890 23.760 1.00 83.62 212 TYR A O 1
ATOM 1687 N N . ASN A 1 213 ? 19.149 11.856 24.649 1.00 89.94 213 ASN A N 1
ATOM 1688 C CA . ASN A 1 213 ? 19.867 12.387 23.487 1.00 89.94 213 ASN A CA 1
ATOM 1689 C C . ASN A 1 213 ? 20.870 13.473 23.941 1.00 89.94 213 ASN A C 1
ATOM 1691 O O . ASN A 1 213 ? 20.746 14.650 23.604 1.00 89.94 213 ASN A O 1
ATOM 1695 N N . TYR A 1 214 ? 21.833 13.105 24.791 1.00 94.62 214 TYR A N 1
ATOM 1696 C CA . TYR A 1 214 ? 22.671 14.068 25.509 1.00 94.62 214 TYR A CA 1
ATOM 1697 C C . TYR A 1 214 ? 23.602 14.890 24.601 1.00 94.62 214 TYR A C 1
ATOM 1699 O O . TYR A 1 214 ? 24.401 14.348 23.835 1.00 94.62 214 TYR A O 1
ATOM 1707 N N . THR A 1 215 ? 23.536 16.217 24.734 1.00 94.50 215 THR A N 1
ATOM 1708 C CA . THR A 1 215 ? 24.338 17.201 23.980 1.00 94.50 215 THR A CA 1
ATOM 1709 C C . THR A 1 215 ? 25.400 17.917 24.821 1.00 94.50 215 THR A C 1
ATOM 1711 O O . THR A 1 215 ? 26.195 18.674 24.263 1.00 94.50 215 THR A O 1
ATOM 1714 N N . GLY A 1 216 ? 25.378 17.763 26.151 1.00 93.25 216 GLY A N 1
ATOM 1715 C CA . GLY A 1 216 ? 26.127 18.621 27.080 1.00 93.25 216 GLY A CA 1
ATOM 1716 C C . GLY A 1 216 ? 25.626 20.069 27.171 1.00 93.25 216 GLY A C 1
ATOM 1717 O O . GLY A 1 216 ? 26.324 20.927 27.705 1.00 93.25 216 GLY A O 1
ATOM 1718 N N . SER A 1 217 ? 24.435 20.374 26.643 1.00 92.38 217 SER A N 1
ATOM 1719 C CA . SER A 1 217 ? 23.859 21.722 26.653 1.00 92.38 217 SER A CA 1
ATOM 1720 C C . SER A 1 217 ? 22.397 21.719 27.102 1.00 92.38 217 SER A C 1
ATOM 1722 O O . SER A 1 217 ? 21.623 20.825 26.765 1.00 92.38 217 SER A O 1
ATOM 1724 N N . SER A 1 218 ? 22.006 22.757 27.841 1.00 92.94 218 SER A N 1
ATOM 1725 C CA . SER A 1 218 ? 20.610 23.091 28.154 1.00 92.94 218 SER A CA 1
ATOM 1726 C C . SER A 1 218 ? 20.070 24.242 27.294 1.00 92.94 218 SER A C 1
ATOM 1728 O O . SER A 1 218 ? 18.995 24.767 27.572 1.00 92.94 218 SER A O 1
ATOM 1730 N N . ASP A 1 219 ? 20.804 24.673 26.260 1.00 95.81 219 ASP A N 1
ATOM 1731 C CA . ASP A 1 219 ? 20.317 25.669 25.304 1.00 95.81 219 ASP A CA 1
ATOM 1732 C C . ASP A 1 219 ? 19.470 25.022 24.197 1.00 95.81 219 ASP A C 1
ATOM 1734 O O . ASP A 1 219 ? 19.949 24.197 23.412 1.00 95.81 219 ASP A O 1
ATOM 1738 N N . LEU A 1 220 ? 18.222 25.485 24.091 1.00 96.25 220 LEU A N 1
ATOM 1739 C CA . LEU A 1 220 ? 17.231 25.018 23.120 1.00 96.25 220 LEU A CA 1
ATOM 1740 C C . LEU A 1 220 ? 17.739 25.115 21.678 1.00 96.25 220 LEU A C 1
ATOM 1742 O O . LEU A 1 220 ? 17.540 24.196 20.886 1.00 96.25 220 LEU A O 1
ATOM 1746 N N . ASN A 1 221 ? 18.393 26.226 21.324 1.00 96.75 221 ASN A N 1
ATOM 1747 C CA . ASN A 1 221 ? 18.850 26.449 19.954 1.00 96.75 221 ASN A CA 1
ATOM 1748 C C . ASN A 1 221 ? 19.988 25.502 19.578 1.00 96.75 221 ASN A C 1
ATOM 1750 O O . ASN A 1 221 ? 19.991 24.978 18.465 1.00 96.75 221 ASN A O 1
ATOM 1754 N N . THR A 1 222 ? 20.926 25.272 20.493 1.00 96.31 222 THR A N 1
ATOM 1755 C CA . THR A 1 222 ? 22.030 24.323 20.344 1.00 96.31 222 THR A CA 1
ATOM 1756 C C . THR A 1 222 ? 21.482 22.914 20.154 1.00 96.31 222 THR A C 1
ATOM 1758 O O . THR A 1 222 ? 21.782 22.277 19.145 1.00 96.31 222 THR A O 1
ATOM 1761 N N . ASN A 1 223 ? 20.609 22.462 21.058 1.00 96.56 223 ASN A N 1
ATOM 1762 C CA . ASN A 1 223 ? 20.069 21.103 21.037 1.00 96.56 223 ASN A CA 1
ATOM 1763 C C . ASN A 1 223 ? 19.239 20.841 19.771 1.00 96.56 223 ASN A C 1
ATOM 1765 O O . ASN A 1 223 ? 19.484 19.861 19.065 1.00 96.56 223 ASN A O 1
ATOM 1769 N N . ALA A 1 224 ? 18.344 21.767 19.410 1.00 97.38 224 ALA A N 1
ATOM 1770 C CA . ALA A 1 224 ? 17.560 21.674 18.181 1.00 97.38 224 ALA A CA 1
ATOM 1771 C C . ALA A 1 224 ? 18.428 21.719 16.908 1.00 97.38 224 ALA A C 1
ATOM 1773 O O . ALA A 1 224 ? 18.110 21.033 15.941 1.00 97.38 224 ALA A O 1
ATOM 1774 N N . SER A 1 225 ? 19.532 22.480 16.890 1.00 96.88 225 SER A N 1
ATOM 1775 C CA . SER A 1 225 ? 20.424 22.555 15.716 1.00 96.88 225 SER A CA 1
ATOM 1776 C C . SER A 1 225 ? 21.247 21.278 15.528 1.00 96.88 225 SER A C 1
ATOM 1778 O O . SER A 1 225 ? 21.350 20.780 14.409 1.00 96.88 225 SER A O 1
ATOM 1780 N N . VAL A 1 226 ? 21.798 20.721 16.614 1.00 96.94 226 VAL A N 1
ATOM 1781 C CA . VAL A 1 226 ? 22.540 19.447 16.586 1.00 96.94 226 VAL A CA 1
ATOM 1782 C C . VAL A 1 226 ? 21.625 18.305 16.142 1.00 96.94 226 VAL A C 1
ATOM 1784 O O . VAL A 1 226 ? 22.005 17.492 15.296 1.00 96.94 226 VAL A O 1
ATOM 1787 N N . TYR A 1 227 ? 20.399 18.266 16.669 1.00 97.44 227 TYR A N 1
ATOM 1788 C CA . TYR A 1 227 ? 19.427 17.243 16.307 1.00 97.44 227 TYR A CA 1
ATOM 1789 C C . TYR A 1 227 ? 18.935 17.397 14.858 1.00 97.44 227 TYR A C 1
ATOM 1791 O O . TYR A 1 227 ? 18.943 16.418 14.117 1.00 97.44 227 TYR A O 1
ATOM 1799 N N . ALA A 1 228 ? 18.605 18.615 14.406 1.00 97.62 228 ALA A N 1
ATOM 1800 C CA . ALA A 1 228 ? 18.177 18.871 13.027 1.00 97.62 228 ALA A CA 1
ATOM 1801 C C . ALA A 1 228 ? 19.231 18.471 11.982 1.00 97.62 228 ALA A C 1
ATOM 1803 O O . ALA A 1 228 ? 18.887 17.834 10.989 1.00 97.62 228 ALA A O 1
ATOM 1804 N N . GLU A 1 229 ? 20.512 18.772 12.211 1.00 96.44 229 GLU A N 1
ATOM 1805 C CA . GLU A 1 229 ? 21.584 18.354 11.297 1.00 96.44 229 GLU A CA 1
ATOM 1806 C C . GLU A 1 229 ? 21.780 16.825 11.307 1.00 96.44 229 GLU A C 1
ATOM 1808 O O . GLU A 1 229 ? 21.994 16.216 10.260 1.00 96.44 229 GLU A O 1
ATOM 1813 N N . SER A 1 230 ? 21.633 16.174 12.466 1.00 96.81 230 SER A N 1
ATOM 1814 C CA . SER A 1 230 ? 21.661 14.704 12.575 1.00 96.81 230 SER A CA 1
ATOM 1815 C C . SER A 1 230 ? 20.509 14.049 11.804 1.00 96.81 230 SER A C 1
ATOM 1817 O O . SER A 1 230 ? 20.712 13.091 11.057 1.00 96.81 230 SER A O 1
ATOM 1819 N N . PHE A 1 231 ? 19.314 14.628 11.915 1.00 97.44 231 PHE A N 1
ATOM 1820 C CA . PHE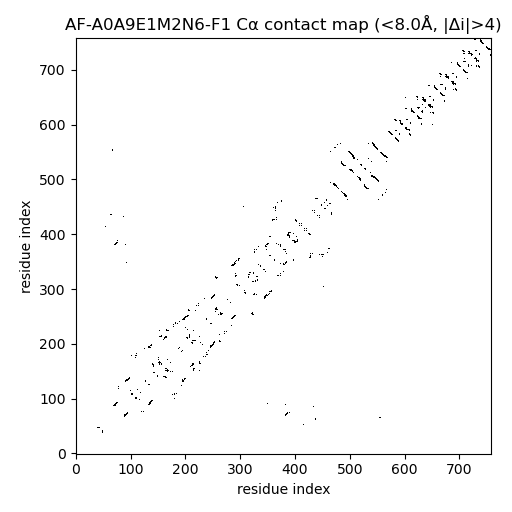 A 1 231 ? 18.114 14.224 11.189 1.00 97.44 231 PHE A CA 1
ATOM 1821 C C . PHE A 1 231 ? 18.265 14.406 9.673 1.00 97.44 231 PHE A C 1
ATOM 1823 O O . PHE A 1 231 ? 17.886 13.536 8.890 1.00 97.44 231 PHE A O 1
ATOM 1830 N N . ARG A 1 232 ? 18.895 15.508 9.247 1.00 96.50 232 ARG A N 1
ATOM 1831 C CA . ARG A 1 232 ? 19.203 15.796 7.842 1.00 96.50 232 ARG A CA 1
ATOM 1832 C C . ARG A 1 232 ? 20.117 14.729 7.226 1.00 96.50 232 ARG A C 1
ATOM 1834 O O . ARG A 1 232 ? 19.880 14.316 6.094 1.00 96.50 232 ARG A O 1
ATOM 1841 N N . VAL A 1 233 ? 21.124 14.249 7.963 1.00 96.88 233 VAL A N 1
ATOM 1842 C CA . VAL A 1 233 ? 22.025 13.171 7.504 1.00 96.88 233 VAL A CA 1
ATOM 1843 C C . VAL A 1 233 ? 21.292 11.826 7.387 1.00 96.88 233 VAL A C 1
ATOM 1845 O O . VAL A 1 233 ? 21.500 11.114 6.406 1.00 96.88 233 VAL A O 1
ATOM 1848 N N . LEU A 1 234 ? 20.381 11.501 8.315 1.00 97.44 234 LEU A N 1
ATOM 1849 C CA . LEU A 1 234 ? 19.517 10.317 8.197 1.00 97.44 234 LEU A CA 1
ATOM 1850 C C . LEU A 1 234 ? 18.593 10.407 6.969 1.00 97.44 234 LEU A C 1
ATOM 1852 O O . LEU A 1 234 ? 18.540 9.473 6.172 1.00 97.44 234 LEU A O 1
ATOM 1856 N N . ASN A 1 235 ? 17.928 11.548 6.759 1.00 96.38 235 ASN A N 1
ATOM 1857 C CA . ASN A 1 235 ? 17.074 11.780 5.589 1.00 96.38 235 ASN A CA 1
ATOM 1858 C C . ASN A 1 235 ? 17.820 11.601 4.258 1.00 96.38 235 ASN A C 1
ATOM 1860 O O . ASN A 1 235 ? 17.257 11.047 3.314 1.00 96.38 235 ASN A O 1
ATOM 1864 N N . GLN A 1 236 ? 19.089 12.020 4.175 1.00 95.25 236 GLN A N 1
ATOM 1865 C CA . GLN A 1 236 ? 19.915 11.799 2.981 1.00 95.25 236 GLN A CA 1
ATOM 1866 C C . GLN A 1 236 ? 20.139 10.307 2.692 1.00 95.25 236 GLN A C 1
ATOM 1868 O O . GLN A 1 236 ? 20.043 9.894 1.537 1.00 95.25 236 GLN A O 1
ATOM 1873 N N . ALA A 1 237 ? 20.383 9.492 3.722 1.00 96.44 237 ALA A N 1
ATOM 1874 C CA . ALA A 1 237 ? 20.530 8.045 3.575 1.00 96.44 237 ALA A CA 1
ATOM 1875 C C . ALA A 1 237 ? 19.202 7.343 3.230 1.00 96.44 237 ALA A C 1
ATOM 1877 O O . ALA A 1 237 ? 19.185 6.430 2.404 1.00 96.44 237 ALA A O 1
ATOM 1878 N N . LEU A 1 238 ? 18.081 7.774 3.819 1.00 96.12 238 LEU A N 1
ATOM 1879 C CA . LEU A 1 238 ? 16.752 7.231 3.513 1.00 96.12 238 LEU A CA 1
ATOM 1880 C C . LEU A 1 238 ? 16.354 7.517 2.060 1.00 96.12 238 LEU A C 1
ATOM 1882 O O . LEU A 1 238 ? 15.970 6.594 1.344 1.00 96.12 238 LEU A O 1
ATOM 1886 N N . ALA A 1 239 ? 16.546 8.752 1.586 1.00 94.12 239 ALA A N 1
ATOM 1887 C CA . ALA A 1 239 ? 16.276 9.135 0.199 1.00 94.12 239 ALA A CA 1
ATOM 1888 C C . ALA A 1 239 ? 17.134 8.366 -0.828 1.00 94.12 239 ALA A C 1
ATOM 1890 O O . ALA A 1 239 ? 16.704 8.167 -1.963 1.00 94.12 239 ALA A O 1
ATOM 1891 N N . ALA A 1 240 ? 18.330 7.911 -0.438 1.00 93.75 240 ALA A N 1
ATOM 1892 C CA . ALA A 1 240 ? 19.213 7.096 -1.273 1.00 93.75 240 ALA A CA 1
ATOM 1893 C C . ALA A 1 240 ? 18.926 5.579 -1.209 1.00 93.75 240 ALA A C 1
ATOM 1895 O O . ALA A 1 240 ? 19.419 4.837 -2.056 1.00 93.75 240 ALA A O 1
ATOM 1896 N N . SER A 1 241 ? 18.139 5.109 -0.232 1.00 92.00 241 SER A N 1
ATOM 1897 C CA . SER A 1 241 ? 17.948 3.675 0.065 1.00 92.00 241 SER A CA 1
ATOM 1898 C C . SER A 1 241 ? 17.122 2.892 -0.964 1.00 92.00 241 SER A C 1
ATOM 1900 O O . SER A 1 241 ? 17.182 1.663 -0.995 1.00 92.00 241 SER A O 1
ATOM 1902 N N . GLY A 1 242 ? 16.313 3.592 -1.765 1.00 85.75 242 GLY A N 1
ATOM 1903 C CA . GLY A 1 242 ? 15.320 2.996 -2.665 1.00 85.75 242 GLY A CA 1
ATOM 1904 C C . GLY A 1 242 ? 13.998 2.585 -1.999 1.00 85.75 242 GLY A C 1
ATOM 1905 O O . GLY A 1 242 ? 13.041 2.305 -2.719 1.00 85.75 242 GLY A O 1
ATOM 1906 N N . ASN A 1 243 ? 13.891 2.600 -0.662 1.00 88.50 243 ASN A N 1
ATOM 1907 C CA . ASN A 1 243 ? 12.632 2.317 0.031 1.00 88.50 243 ASN A CA 1
ATOM 1908 C C . ASN A 1 243 ? 11.698 3.544 -0.005 1.00 88.50 243 ASN A C 1
ATOM 1910 O O . ASN A 1 243 ? 11.845 4.480 0.779 1.00 88.50 243 ASN A O 1
ATOM 1914 N N . GLY A 1 244 ? 10.709 3.519 -0.903 1.00 86.88 244 GLY A N 1
ATOM 1915 C CA . GLY A 1 244 ? 9.721 4.593 -1.064 1.00 86.88 244 GLY A CA 1
ATOM 1916 C C . GLY A 1 244 ? 8.733 4.768 0.098 1.00 86.88 244 GLY A C 1
ATOM 1917 O O . GLY A 1 244 ? 8.067 5.801 0.159 1.00 86.88 244 GLY A O 1
ATOM 1918 N N . ASN A 1 245 ? 8.644 3.803 1.020 1.00 88.00 245 ASN A N 1
ATOM 1919 C CA . ASN A 1 245 ? 7.804 3.903 2.218 1.00 88.00 245 ASN A CA 1
ATOM 1920 C C . ASN A 1 245 ? 8.529 4.578 3.393 1.00 88.00 245 ASN A C 1
ATOM 1922 O O . ASN A 1 245 ? 7.868 5.005 4.339 1.00 88.00 245 ASN A O 1
ATOM 1926 N N . ALA A 1 246 ? 9.863 4.663 3.347 1.00 93.94 246 ALA A N 1
ATOM 1927 C CA . ALA A 1 246 ? 10.679 5.002 4.504 1.00 93.94 246 ALA A CA 1
ATOM 1928 C C . ALA A 1 246 ? 10.501 6.458 4.974 1.00 93.94 246 ALA A C 1
ATOM 1930 O O . ALA A 1 246 ? 10.597 7.404 4.189 1.00 93.94 246 ALA A O 1
ATOM 1931 N N . ARG A 1 247 ? 10.293 6.653 6.282 1.00 95.69 247 ARG A N 1
ATOM 1932 C CA . ARG A 1 247 ? 10.082 7.966 6.915 1.00 95.69 247 ARG A CA 1
ATOM 1933 C C . ARG A 1 247 ? 10.926 8.135 8.173 1.00 95.69 247 ARG A C 1
ATOM 1935 O O . ARG A 1 247 ? 11.019 7.220 8.987 1.00 95.69 247 ARG A O 1
ATOM 1942 N N . ALA A 1 248 ? 11.472 9.335 8.364 1.00 97.62 248 ALA A N 1
ATOM 1943 C CA . ALA A 1 248 ? 12.160 9.722 9.592 1.00 97.62 248 ALA A CA 1
ATOM 1944 C C . ALA A 1 248 ? 11.209 10.394 10.599 1.00 97.62 248 ALA A C 1
ATOM 1946 O O . ALA A 1 248 ? 10.359 11.211 10.226 1.00 97.62 248 ALA A O 1
ATOM 1947 N N . TYR A 1 249 ? 11.405 10.098 11.884 1.00 98.62 249 TYR A N 1
ATOM 1948 C CA . TYR A 1 249 ? 10.578 10.554 12.997 1.00 98.62 249 TYR A CA 1
ATOM 1949 C C . TYR A 1 249 ? 11.419 11.194 14.112 1.00 98.62 249 TYR A C 1
ATOM 1951 O O . TYR A 1 249 ? 12.399 10.605 14.573 1.00 98.62 249 TYR A O 1
ATOM 1959 N N . ILE A 1 250 ? 11.038 12.399 14.556 1.00 98.25 250 ILE A N 1
ATOM 1960 C CA . ILE A 1 250 ? 11.607 13.031 15.757 1.00 98.25 250 ILE A CA 1
ATOM 1961 C C . ILE A 1 250 ? 10.933 12.450 17.004 1.00 98.25 250 ILE A C 1
ATOM 1963 O O . ILE A 1 250 ? 9.709 12.511 17.097 1.00 98.25 250 ILE A O 1
ATOM 1967 N N . SER A 1 251 ? 11.709 11.906 17.949 1.00 97.25 251 SER A N 1
ATOM 1968 C CA . SER A 1 251 ? 11.188 11.414 19.238 1.00 97.25 251 SER A CA 1
ATOM 1969 C C . SER A 1 251 ? 11.044 12.554 20.251 1.00 97.25 251 SER A C 1
ATOM 1971 O O . SER A 1 251 ? 12.001 13.301 20.473 1.00 97.25 251 SER A O 1
ATOM 1973 N N . LEU A 1 252 ? 9.864 12.679 20.866 1.00 97.12 252 LEU A N 1
ATOM 1974 C CA . LEU A 1 252 ? 9.529 13.675 21.890 1.00 97.12 252 LEU A CA 1
ATOM 1975 C C . LEU A 1 252 ? 8.721 13.041 23.029 1.00 97.12 252 LEU A C 1
ATOM 1977 O O . LEU A 1 252 ? 7.825 12.228 22.785 1.00 97.12 252 LEU A O 1
ATOM 1981 N N . ASP A 1 253 ? 9.001 13.469 24.261 1.00 93.81 253 ASP A N 1
ATOM 1982 C CA . ASP A 1 253 ? 8.233 13.050 25.438 1.00 93.81 253 ASP A CA 1
ATOM 1983 C C . ASP A 1 253 ? 6.872 13.775 25.563 1.00 93.81 253 ASP A C 1
ATOM 1985 O O . ASP A 1 253 ? 6.573 14.719 24.830 1.00 93.81 253 ASP A O 1
ATOM 1989 N N . HIS A 1 254 ? 6.026 13.348 26.508 1.00 91.69 254 HIS A N 1
ATOM 1990 C CA . HIS A 1 254 ? 4.672 13.891 26.715 1.00 91.69 254 HIS A CA 1
ATOM 1991 C C . HIS A 1 254 ? 4.604 15.381 27.123 1.00 91.69 254 HIS A C 1
ATOM 1993 O O . HIS A 1 254 ? 3.497 15.929 27.215 1.00 91.69 254 HIS A O 1
ATOM 1999 N N . ASN A 1 255 ? 5.726 16.058 27.399 1.00 93.62 255 ASN A N 1
ATOM 2000 C CA . ASN A 1 255 ? 5.749 17.412 27.959 1.00 93.62 255 ASN A CA 1
ATOM 2001 C C . ASN A 1 255 ? 5.457 18.487 26.902 1.00 93.62 255 ASN A C 1
ATOM 2003 O O . ASN A 1 255 ? 6.362 19.136 26.387 1.00 93.62 255 ASN A O 1
ATOM 2007 N N . TRP A 1 256 ? 4.185 18.729 26.589 1.00 96.25 256 TRP A N 1
ATOM 2008 C CA . TRP A 1 256 ? 3.780 19.698 25.564 1.00 96.25 256 TRP A CA 1
ATOM 2009 C C . TRP A 1 256 ? 4.214 21.143 25.857 1.00 96.25 256 TRP A C 1
ATOM 2011 O O . TRP A 1 256 ? 4.908 21.744 25.037 1.00 96.25 256 TRP A O 1
ATOM 2021 N N . THR A 1 257 ? 3.850 21.689 27.025 1.00 96.69 257 THR A N 1
ATOM 2022 C CA . THR A 1 257 ? 4.364 22.982 27.538 1.00 96.69 257 THR A CA 1
ATOM 2023 C C . THR A 1 257 ? 5.081 22.858 28.884 1.00 96.69 257 THR A C 1
ATOM 2025 O O . THR A 1 257 ? 5.708 23.818 29.335 1.00 96.69 257 THR A O 1
ATOM 2028 N N . ALA A 1 258 ? 5.020 21.688 29.526 1.00 93.19 258 ALA A N 1
ATOM 2029 C CA . ALA A 1 258 ? 5.827 21.378 30.699 1.00 93.19 258 ALA A CA 1
ATOM 2030 C C . ALA A 1 258 ? 7.331 21.349 30.367 1.00 93.19 258 ALA A C 1
ATOM 2032 O O . ALA A 1 258 ? 7.733 21.162 29.222 1.00 93.19 258 ALA A O 1
ATOM 2033 N N . THR A 1 259 ? 8.167 21.532 31.387 1.00 92.44 259 THR A N 1
ATOM 2034 C CA . THR A 1 259 ? 9.637 21.525 31.281 1.00 92.44 259 THR A CA 1
ATOM 2035 C C . THR A 1 259 ? 10.228 20.643 32.380 1.00 92.44 259 THR A C 1
ATOM 2037 O O . THR A 1 259 ? 11.197 21.012 33.042 1.00 92.44 259 THR A O 1
ATOM 2040 N N . ASP A 1 260 ? 9.557 19.524 32.660 1.00 88.19 260 ASP A N 1
ATOM 2041 C CA . ASP A 1 260 ? 9.787 18.729 33.870 1.00 88.19 260 ASP A CA 1
ATOM 2042 C C . ASP A 1 260 ? 11.029 17.819 33.721 1.00 88.19 260 ASP A C 1
ATOM 2044 O O . ASP A 1 260 ? 11.715 17.537 34.702 1.00 88.19 260 ASP A O 1
ATOM 2048 N N . THR A 1 261 ? 11.361 17.440 32.482 1.00 85.69 261 THR A N 1
ATOM 2049 C CA . THR A 1 261 ? 12.519 16.617 32.065 1.00 85.69 261 THR A CA 1
ATOM 2050 C C . THR A 1 261 ? 13.507 17.363 31.149 1.00 85.69 261 THR A C 1
ATOM 2052 O O . THR A 1 261 ? 14.585 16.854 30.839 1.00 85.69 261 THR A O 1
ATOM 2055 N N . GLY A 1 262 ? 13.161 18.570 30.688 1.00 91.31 262 GLY A N 1
ATOM 2056 C CA . GLY A 1 262 ? 13.968 19.336 29.739 1.00 91.31 262 GLY A CA 1
ATOM 2057 C C . GLY A 1 262 ? 13.195 20.458 29.050 1.00 91.31 262 GLY A C 1
ATOM 2058 O O . GLY A 1 262 ? 12.404 21.164 29.677 1.00 91.31 262 GLY A O 1
ATOM 2059 N N . HIS A 1 263 ? 13.427 20.648 27.750 1.00 95.44 263 HIS A N 1
ATOM 2060 C CA . HIS A 1 263 ? 12.640 21.577 26.941 1.00 95.44 263 HIS A CA 1
ATOM 2061 C C . HIS A 1 263 ? 11.227 21.039 26.735 1.00 95.44 263 HIS A C 1
ATOM 2063 O O . HIS A 1 263 ? 11.037 19.835 26.572 1.00 95.44 263 HIS A O 1
ATOM 2069 N N . SER A 1 264 ? 10.241 21.933 26.655 1.00 96.62 264 SER A N 1
ATOM 2070 C CA . SER A 1 264 ? 8.901 21.512 26.251 1.00 96.62 264 SER A CA 1
ATOM 2071 C C . SER A 1 264 ? 8.915 21.001 24.807 1.00 96.62 264 SER A C 1
ATOM 2073 O O . SER A 1 264 ? 9.523 21.615 23.923 1.00 96.62 264 SER A O 1
ATOM 2075 N N . GLY A 1 265 ? 8.239 19.881 24.561 1.00 96.88 265 GLY A N 1
ATOM 2076 C CA . GLY A 1 265 ? 8.134 19.231 23.259 1.00 96.88 265 GLY A CA 1
ATOM 2077 C C . GLY A 1 265 ? 7.605 20.176 22.183 1.00 96.88 265 GLY A C 1
ATOM 2078 O O . GLY A 1 265 ? 8.119 20.160 21.067 1.00 96.88 265 GLY A O 1
ATOM 2079 N N . LYS A 1 266 ? 6.682 21.093 22.519 1.00 97.88 266 LYS A N 1
ATOM 2080 C CA . LYS A 1 266 ? 6.237 22.136 21.584 1.00 97.88 266 LYS A CA 1
ATOM 2081 C C . LYS A 1 266 ? 7.379 23.076 21.183 1.00 97.88 266 LYS A C 1
ATOM 2083 O O . LYS A 1 266 ? 7.597 23.294 19.994 1.00 97.88 266 LYS A O 1
ATOM 2088 N N . GLN A 1 267 ? 8.110 23.642 22.149 1.00 97.44 267 GLN A N 1
ATOM 2089 C CA . GLN A 1 267 ? 9.216 24.566 21.856 1.00 97.44 267 GLN A CA 1
ATOM 2090 C C . GLN A 1 267 ? 10.360 23.871 21.113 1.00 97.44 267 GLN A C 1
ATOM 2092 O O . GLN A 1 267 ? 10.978 24.478 20.239 1.00 97.44 267 GLN A O 1
ATOM 2097 N N . PHE A 1 268 ? 10.637 22.610 21.452 1.00 98.44 268 PHE A N 1
ATOM 2098 C CA . PHE A 1 268 ? 11.656 21.820 20.774 1.00 98.44 268 PHE A CA 1
ATOM 2099 C C . PHE A 1 268 ? 11.252 21.480 19.340 1.00 98.44 268 PHE A C 1
ATOM 2101 O O . PHE A 1 268 ? 12.071 21.650 18.443 1.00 98.44 268 PHE A O 1
ATOM 2108 N N . LEU A 1 269 ? 9.994 21.092 19.101 1.00 98.50 269 LEU A N 1
ATOM 2109 C CA . LEU A 1 269 ? 9.459 20.859 17.759 1.00 98.50 269 LEU A CA 1
ATOM 2110 C C . LEU A 1 269 ? 9.516 22.134 16.904 1.00 98.50 269 LEU A C 1
ATOM 2112 O O . LEU A 1 269 ? 10.060 22.102 15.802 1.00 98.50 269 LEU A O 1
ATOM 2116 N N . ASP A 1 270 ? 9.036 23.266 17.431 1.00 98.50 270 ASP A N 1
ATOM 2117 C CA . ASP A 1 270 ? 9.078 24.564 16.742 1.00 98.50 270 ASP A CA 1
ATOM 2118 C C . ASP A 1 270 ? 10.523 24.947 16.353 1.00 98.50 270 ASP A C 1
ATOM 2120 O O . ASP A 1 270 ? 10.786 25.368 15.222 1.00 98.50 270 ASP A O 1
ATOM 2124 N N . ALA A 1 271 ? 11.480 24.764 17.272 1.00 98.56 271 ALA A N 1
ATOM 2125 C CA . ALA A 1 271 ? 12.894 25.032 17.025 1.00 98.56 271 ALA A CA 1
ATOM 2126 C C . ALA A 1 271 ? 13.508 24.043 16.019 1.00 98.56 271 ALA A C 1
ATOM 2128 O O . ALA A 1 271 ? 14.186 24.473 15.088 1.00 98.56 271 ALA A O 1
ATOM 2129 N N . PHE A 1 272 ? 13.259 22.739 16.166 1.00 98.31 272 PHE A N 1
ATOM 2130 C CA . PHE A 1 272 ? 13.747 21.687 15.270 1.00 98.31 272 PHE A CA 1
ATOM 2131 C C . PHE A 1 272 ? 13.298 21.925 13.828 1.00 98.31 272 PHE A C 1
ATOM 2133 O O . PHE A 1 272 ? 14.143 21.979 12.933 1.00 98.31 272 PHE A O 1
ATOM 2140 N N . VAL A 1 273 ? 11.997 22.144 13.603 1.00 98.12 273 VAL A N 1
ATOM 2141 C CA . VAL A 1 273 ? 11.458 22.387 12.259 1.00 98.12 273 VAL A CA 1
ATOM 2142 C C . VAL A 1 273 ? 12.057 23.663 11.669 1.00 98.12 273 VAL A C 1
ATOM 2144 O O . VAL A 1 273 ? 12.442 23.664 10.499 1.00 98.12 273 VAL A O 1
ATOM 2147 N N . GLN A 1 274 ? 12.239 24.724 12.468 1.00 97.94 274 GLN A N 1
ATOM 2148 C CA . GLN A 1 274 ? 12.929 25.938 12.020 1.00 97.94 274 GLN A CA 1
ATOM 2149 C C . GLN A 1 274 ? 14.382 25.663 11.589 1.00 97.94 274 GLN A C 1
ATOM 2151 O O . GLN A 1 274 ? 14.807 26.175 10.553 1.00 97.94 274 GLN A O 1
ATOM 2156 N N . LYS A 1 275 ? 15.163 24.882 12.352 1.00 97.94 275 LYS A N 1
ATOM 2157 C CA . LYS A 1 275 ? 16.561 24.572 11.990 1.00 97.94 275 LYS A CA 1
ATOM 2158 C C . LYS A 1 275 ? 16.646 23.668 10.760 1.00 97.94 275 LYS A C 1
ATOM 2160 O O . LYS A 1 275 ? 17.448 23.943 9.872 1.00 97.94 275 LYS A O 1
ATOM 2165 N N . LEU A 1 276 ? 15.803 22.636 10.686 1.00 97.25 276 LEU A N 1
ATOM 2166 C CA . LEU A 1 276 ? 15.768 21.696 9.567 1.00 97.25 276 LEU A CA 1
ATOM 2167 C C . LEU A 1 276 ? 15.403 22.420 8.261 1.00 97.25 276 LEU A C 1
ATOM 2169 O O . LEU A 1 276 ? 16.184 22.401 7.309 1.00 97.25 276 LEU A O 1
ATOM 2173 N N . THR A 1 277 ? 14.282 23.150 8.249 1.00 95.69 277 THR A N 1
ATOM 2174 C CA . THR A 1 277 ? 13.779 23.849 7.049 1.00 95.69 277 THR A CA 1
ATOM 2175 C C . THR A 1 277 ? 14.639 25.033 6.602 1.00 95.69 277 THR A C 1
ATOM 2177 O O . THR A 1 277 ? 14.623 25.384 5.425 1.00 95.69 277 THR A O 1
ATOM 2180 N N . ALA A 1 278 ? 15.449 25.616 7.494 1.00 95.25 278 ALA A N 1
ATOM 2181 C CA . ALA A 1 278 ? 16.460 26.606 7.114 1.00 95.25 278 ALA A CA 1
ATOM 2182 C C . ALA A 1 278 ? 17.614 26.006 6.282 1.00 95.25 278 ALA A C 1
ATOM 2184 O O . ALA A 1 278 ? 18.276 26.744 5.553 1.00 95.25 278 ALA A O 1
ATOM 2185 N N . SER A 1 279 ? 17.858 24.694 6.392 1.00 87.00 279 SER A N 1
ATOM 2186 C CA . SER A 1 279 ? 18.880 23.967 5.621 1.00 87.00 279 SER A CA 1
ATOM 2187 C C . SER A 1 279 ? 18.313 23.260 4.383 1.00 87.00 279 SER A C 1
ATOM 2189 O O . SER A 1 279 ? 18.953 23.255 3.334 1.00 87.00 279 SER A O 1
ATOM 2191 N N . ASP A 1 280 ? 17.101 22.713 4.492 1.00 90.50 280 ASP A N 1
ATOM 2192 C CA . ASP A 1 280 ? 16.359 22.060 3.414 1.00 90.50 280 ASP A CA 1
ATOM 2193 C C . ASP A 1 280 ? 14.851 22.326 3.600 1.00 90.50 280 ASP A C 1
ATOM 2195 O O . ASP A 1 280 ? 14.204 21.670 4.423 1.00 90.50 280 ASP A O 1
ATOM 2199 N N . PRO A 1 281 ? 14.265 23.279 2.846 1.00 90.56 281 PRO A N 1
ATOM 2200 C CA . PRO A 1 281 ? 12.854 23.644 2.969 1.00 90.56 281 PRO A CA 1
ATOM 2201 C C . PRO A 1 281 ? 11.856 22.515 2.682 1.00 90.56 281 PRO A C 1
ATOM 2203 O O . PRO A 1 281 ? 10.688 22.661 3.031 1.00 90.56 281 PRO A O 1
ATOM 2206 N N . ASN A 1 282 ? 12.288 21.422 2.041 1.00 89.06 282 ASN A N 1
ATOM 2207 C CA . ASN A 1 282 ? 11.435 20.290 1.672 1.00 89.06 282 ASN A CA 1
ATOM 2208 C C . ASN A 1 282 ? 11.764 19.014 2.466 1.00 89.06 282 ASN A C 1
ATOM 2210 O O . ASN A 1 282 ? 11.245 17.948 2.128 1.00 89.06 282 ASN A O 1
ATOM 2214 N N . ALA A 1 283 ? 12.619 19.098 3.491 1.00 90.00 283 ALA A N 1
ATOM 2215 C CA . ALA A 1 283 ? 13.030 17.941 4.276 1.00 90.00 283 ALA A CA 1
ATOM 2216 C C . ALA A 1 283 ? 11.807 17.198 4.856 1.00 90.00 283 ALA A C 1
ATOM 2218 O O . ALA A 1 283 ? 11.021 17.806 5.592 1.00 90.00 283 ALA A O 1
ATOM 2219 N N . PRO A 1 284 ? 11.634 15.892 4.582 1.00 93.75 284 PRO A N 1
ATOM 2220 C CA . PRO A 1 284 ? 10.557 15.118 5.179 1.00 93.75 284 PRO A CA 1
ATOM 2221 C C . PRO A 1 284 ? 10.824 14.935 6.675 1.00 93.75 284 PRO A C 1
ATOM 2223 O O . PRO A 1 284 ? 11.952 14.681 7.090 1.00 93.75 284 PRO A O 1
ATOM 2226 N N . TRP A 1 285 ? 9.786 15.047 7.494 1.00 97.31 285 TRP A N 1
ATOM 2227 C CA . TRP A 1 285 ? 9.843 14.748 8.925 1.00 97.31 285 TRP A CA 1
ATOM 2228 C C . TRP A 1 285 ? 8.451 14.362 9.430 1.00 97.31 285 TRP A C 1
ATOM 2230 O O . TRP A 1 285 ? 7.434 14.692 8.816 1.00 97.31 285 TRP A O 1
ATOM 2240 N N . SER A 1 286 ? 8.398 13.630 10.534 1.00 98.25 286 SER A N 1
ATOM 2241 C CA . SER A 1 286 ? 7.181 13.203 11.235 1.00 98.25 286 SER A CA 1
ATOM 2242 C C . SER A 1 286 ? 7.492 13.075 12.732 1.00 98.25 286 SER A C 1
ATOM 2244 O O . SER A 1 286 ? 8.654 13.186 13.114 1.00 98.25 286 SER A O 1
ATOM 2246 N N . VAL A 1 287 ? 6.493 12.904 13.600 1.00 98.69 287 VAL A N 1
ATOM 2247 C CA . VAL A 1 287 ? 6.685 12.924 15.066 1.00 98.69 287 VAL A CA 1
ATOM 2248 C C . VAL A 1 287 ? 6.429 11.552 15.677 1.00 98.69 287 VAL A C 1
ATOM 2250 O O . VAL A 1 287 ? 5.368 10.967 15.483 1.00 98.69 287 VAL A O 1
ATOM 2253 N N . ALA A 1 288 ? 7.407 11.054 16.423 1.00 98.56 288 ALA A N 1
ATOM 2254 C CA . ALA A 1 288 ? 7.278 9.939 17.345 1.00 98.56 288 ALA A CA 1
ATOM 2255 C C . ALA A 1 288 ? 7.021 10.529 18.739 1.00 98.56 288 ALA A C 1
ATOM 2257 O O . ALA A 1 288 ? 7.903 11.132 19.344 1.00 98.56 288 ALA A O 1
ATOM 2258 N N . TRP A 1 289 ? 5.776 10.457 19.200 1.00 98.00 289 TRP A N 1
ATOM 2259 C CA . TRP A 1 289 ? 5.342 11.057 20.463 1.00 98.00 289 TRP A CA 1
ATOM 2260 C C . TRP A 1 289 ? 5.169 9.976 21.527 1.00 98.00 289 TRP A C 1
ATOM 2262 O O . TRP A 1 289 ? 4.705 8.881 21.209 1.00 98.00 289 TRP A O 1
ATOM 2272 N N . HIS A 1 290 ? 5.513 10.271 22.781 1.00 94.69 290 HIS A N 1
ATOM 2273 C CA . HIS A 1 290 ? 5.369 9.330 23.896 1.00 94.69 290 HIS A CA 1
ATOM 2274 C C . HIS A 1 290 ? 4.195 9.747 24.804 1.00 94.69 290 HIS A C 1
ATOM 2276 O O . HIS A 1 290 ? 4.424 10.449 25.788 1.00 94.69 290 HIS A O 1
ATOM 2282 N N . PRO A 1 291 ? 2.925 9.395 24.500 1.00 91.25 291 PRO A N 1
ATOM 2283 C CA . PRO A 1 291 ? 1.719 9.914 25.167 1.00 91.25 291 PRO A CA 1
ATOM 2284 C C . PRO A 1 291 ? 1.443 9.262 26.535 1.00 91.25 291 PRO A C 1
ATOM 2286 O O . PRO A 1 291 ? 0.308 8.878 26.838 1.00 91.25 291 PRO A O 1
ATOM 2289 N N . TYR A 1 292 ? 2.473 9.113 27.362 1.00 87.31 292 TYR A N 1
ATOM 2290 C CA . TYR A 1 292 ? 2.357 8.604 28.723 1.00 87.31 292 TYR A CA 1
ATOM 2291 C C . TYR A 1 292 ? 1.307 9.376 29.539 1.00 87.31 292 TYR A C 1
ATOM 2293 O O . TYR A 1 292 ? 1.147 10.593 29.413 1.00 87.31 292 TYR A O 1
ATOM 2301 N N . ALA A 1 293 ? 0.587 8.660 30.407 1.00 79.94 293 ALA A N 1
ATOM 2302 C CA . ALA A 1 293 ? -0.284 9.301 31.383 1.00 79.94 293 ALA A CA 1
ATOM 2303 C C . ALA A 1 293 ? 0.575 10.122 32.370 1.00 79.94 293 ALA A C 1
ATOM 2305 O O . ALA A 1 293 ? 1.540 9.572 32.902 1.00 79.94 293 ALA A O 1
ATOM 2306 N N . PRO A 1 294 ? 0.216 11.381 32.705 1.00 76.62 294 PRO A N 1
ATOM 2307 C CA . PRO A 1 294 ? 0.975 12.193 33.669 1.00 76.62 294 PRO A CA 1
ATOM 2308 C C . PRO A 1 294 ? 1.097 11.575 35.073 1.00 76.62 294 PRO A C 1
ATOM 2310 O O . PRO A 1 294 ? 1.897 12.024 35.890 1.00 76.62 294 PRO A O 1
ATOM 2313 N N . VAL A 1 295 ? 0.291 10.551 35.369 1.00 75.94 295 VAL A N 1
ATOM 2314 C CA . VAL A 1 295 ? 0.403 9.698 36.554 1.00 75.94 295 VAL A CA 1
ATOM 2315 C C . VAL A 1 295 ? 0.456 8.241 36.091 1.00 75.94 295 VAL A C 1
ATOM 2317 O O . VAL A 1 295 ? -0.557 7.681 35.672 1.00 75.94 295 VAL A O 1
ATOM 2320 N N . LEU A 1 296 ? 1.642 7.634 36.173 1.00 74.00 296 LEU A N 1
ATOM 2321 C CA . LEU A 1 296 ? 1.916 6.292 35.639 1.00 74.00 296 LEU A CA 1
ATOM 2322 C C . LEU A 1 296 ? 1.508 5.133 36.560 1.00 74.00 296 LEU A C 1
ATOM 2324 O O . LEU A 1 296 ? 1.351 4.019 36.074 1.00 74.00 296 LEU A O 1
ATOM 2328 N N . SER A 1 297 ? 1.322 5.385 37.861 1.00 70.69 297 SER A N 1
ATOM 2329 C CA . SER A 1 297 ? 0.898 4.395 38.863 1.00 70.69 297 SER A CA 1
ATOM 2330 C C . SER A 1 297 ? 0.036 5.055 39.943 1.00 70.69 297 SER A C 1
ATOM 2332 O O . SER A 1 297 ? 0.332 6.162 40.399 1.00 70.69 297 SER A O 1
ATOM 2334 N N . SER A 1 298 ? -1.018 4.373 40.397 1.00 54.72 298 SER A N 1
ATOM 2335 C CA . SER A 1 298 ? -1.904 4.830 41.482 1.00 54.72 298 SER A CA 1
ATOM 2336 C C . SER A 1 298 ? -1.334 4.651 42.895 1.00 54.72 298 SER A C 1
ATOM 2338 O O . SER A 1 298 ? -2.022 4.938 43.869 1.00 54.72 298 SER A O 1
ATOM 2340 N N . SER A 1 299 ? -0.074 4.229 43.044 1.00 52.62 299 SER A N 1
ATOM 2341 C CA . SER A 1 299 ? 0.622 4.225 44.342 1.00 52.62 299 SER A CA 1
ATOM 2342 C C . SER A 1 299 ? 0.919 5.642 44.877 1.00 52.62 299 SER A C 1
ATOM 2344 O O . SER A 1 299 ? 1.216 5.810 46.064 1.00 52.62 299 SER A O 1
ATOM 2346 N N . ALA A 1 300 ? 0.758 6.675 44.037 1.00 49.75 300 ALA A N 1
ATOM 2347 C CA . ALA A 1 300 ? 0.758 8.096 44.394 1.00 49.75 300 ALA A CA 1
ATOM 2348 C C . ALA A 1 300 ? -0.525 8.521 45.153 1.00 49.75 300 ALA A C 1
ATOM 2350 O O . ALA A 1 300 ? -1.337 9.313 44.679 1.00 49.75 300 ALA A O 1
ATOM 2351 N N . ASN A 1 301 ? -0.674 7.973 46.357 1.00 43.31 301 ASN A N 1
ATOM 2352 C CA . ASN A 1 301 ? -1.774 8.124 47.314 1.00 43.31 301 ASN A CA 1
ATOM 2353 C C . ASN A 1 301 ? -2.314 9.571 47.468 1.00 43.31 301 ASN A C 1
ATOM 2355 O O . ASN A 1 301 ? -1.601 10.448 47.961 1.00 43.31 301 ASN A O 1
ATOM 2359 N N . THR A 1 302 ? -3.571 9.819 47.068 1.00 47.44 302 THR A N 1
ATOM 2360 C CA . THR A 1 302 ? -4.520 10.852 47.570 1.00 47.44 302 THR A CA 1
ATOM 2361 C C . THR A 1 302 ? -5.788 10.880 46.695 1.00 47.44 302 THR A C 1
ATOM 2363 O O . THR A 1 302 ? -5.810 10.334 45.599 1.00 47.44 302 THR A O 1
ATOM 2366 N N . ALA A 1 303 ? -6.846 11.575 47.145 1.00 42.91 303 ALA A N 1
ATOM 2367 C CA . ALA A 1 303 ? -8.218 11.613 46.591 1.00 42.91 303 ALA A CA 1
ATOM 2368 C C . ALA A 1 303 ? -8.422 12.054 45.108 1.00 42.91 303 ALA A C 1
ATOM 2370 O O . ALA A 1 303 ? -9.541 12.368 44.699 1.00 42.91 303 ALA A O 1
ATOM 2371 N N . TRP A 1 304 ? -7.367 12.075 44.296 1.00 46.81 304 TRP A N 1
ATOM 2372 C CA . TRP A 1 304 ? -7.364 12.260 42.840 1.00 46.81 304 TRP A CA 1
ATOM 2373 C C . TRP A 1 304 ? -7.717 10.980 42.061 1.00 46.81 304 TRP A C 1
ATOM 2375 O O . TRP A 1 304 ? -8.009 11.049 40.866 1.00 46.81 304 TRP A O 1
ATOM 2385 N N . GLU A 1 305 ? -7.724 9.832 42.747 1.00 44.59 305 GLU A N 1
ATOM 2386 C CA . GLU A 1 305 ? -7.842 8.459 42.225 1.00 44.59 305 GLU A CA 1
ATOM 2387 C C . GLU A 1 305 ? -9.012 8.189 41.258 1.00 44.59 305 GLU A C 1
ATOM 2389 O O . GLU A 1 305 ? -8.925 7.256 40.468 1.00 44.59 305 GLU A O 1
ATOM 2394 N N . ASN A 1 306 ? -10.054 9.028 41.233 1.00 44.62 306 ASN A N 1
ATOM 2395 C CA . ASN A 1 306 ? -11.213 8.892 40.336 1.00 44.62 306 ASN A CA 1
ATOM 2396 C C . ASN A 1 306 ? -11.101 9.671 39.000 1.00 44.62 306 ASN A C 1
ATOM 2398 O O . ASN A 1 306 ? -12.095 9.783 38.286 1.00 44.62 306 ASN A O 1
ATOM 2402 N N . LYS A 1 307 ? -9.950 10.284 38.670 1.00 51.38 307 LYS A N 1
ATOM 2403 C CA . LYS A 1 307 ? -9.769 11.099 37.435 1.00 51.38 307 LYS A CA 1
ATOM 2404 C C . LYS A 1 307 ? -8.427 10.901 36.709 1.00 51.38 307 LYS A C 1
ATOM 2406 O O . LYS A 1 307 ? -8.112 11.642 35.778 1.00 51.38 307 LYS A O 1
ATOM 2411 N N . VAL A 1 308 ? -7.633 9.927 37.151 1.00 53.16 308 VAL A N 1
ATOM 2412 C CA . VAL A 1 308 ? -6.159 9.945 37.068 1.00 53.16 308 VAL A CA 1
ATOM 2413 C C . VAL A 1 308 ? -5.579 9.967 35.651 1.00 53.16 308 VAL A C 1
ATOM 2415 O O . VAL A 1 308 ? -4.552 10.610 35.448 1.00 53.16 308 VAL A O 1
ATOM 2418 N N . ILE A 1 309 ? -6.218 9.308 34.682 1.00 59.66 309 ILE A N 1
ATOM 2419 C CA . ILE A 1 309 ? -5.633 9.078 33.349 1.00 59.66 309 ILE A CA 1
ATOM 2420 C C . ILE A 1 309 ? -6.044 10.152 32.321 1.00 59.66 309 ILE A C 1
ATOM 2422 O O . ILE A 1 309 ? -5.240 10.538 31.479 1.00 59.66 309 ILE A O 1
ATOM 2426 N N . TRP A 1 310 ? -7.287 10.644 32.393 1.00 61.94 310 TRP A N 1
ATOM 2427 C CA . TRP A 1 310 ? -7.924 11.394 31.291 1.00 61.94 310 TRP A CA 1
ATOM 2428 C C . TRP A 1 310 ? -8.089 12.889 31.552 1.00 61.94 310 TRP A C 1
ATOM 2430 O O . TRP A 1 310 ? -8.111 13.678 30.614 1.00 61.94 310 TRP A O 1
ATOM 2440 N N . ASN A 1 311 ? -8.207 13.269 32.826 1.00 63.09 311 ASN A N 1
ATOM 2441 C CA . ASN A 1 311 ? -8.394 14.646 33.289 1.00 63.09 311 ASN A CA 1
ATOM 2442 C C . ASN A 1 311 ? -7.398 14.961 34.421 1.00 63.09 311 ASN A C 1
ATOM 2444 O O . ASN A 1 311 ? -7.754 15.541 35.453 1.00 63.09 311 ASN A O 1
ATOM 2448 N N . SER A 1 312 ? -6.150 14.513 34.256 1.00 69.94 312 SER A N 1
ATOM 2449 C CA . SER A 1 312 ? -5.054 14.786 35.186 1.00 69.94 312 SER A CA 1
ATOM 2450 C C . SER A 1 312 ? -4.785 16.302 35.254 1.00 69.94 312 SER A C 1
ATOM 2452 O O . SER A 1 312 ? -4.895 16.987 34.233 1.00 69.94 312 SER A O 1
ATOM 2454 N N . PRO A 1 313 ? -4.401 16.867 36.415 1.00 73.81 313 PRO A N 1
ATOM 2455 C CA . PRO A 1 313 ? -4.048 18.282 36.509 1.00 73.81 313 PRO A CA 1
ATOM 2456 C C . PRO A 1 313 ? -2.963 18.674 35.494 1.00 73.81 313 PRO A C 1
ATOM 2458 O O . PRO A 1 313 ? -1.861 18.134 35.509 1.00 73.81 313 PRO A O 1
ATOM 2461 N N . GLY A 1 314 ? -3.280 19.627 34.615 1.00 83.62 314 GLY A N 1
ATOM 2462 C CA . GLY A 1 314 ? -2.393 20.060 33.530 1.00 83.62 314 GLY A CA 1
ATOM 2463 C C . GLY A 1 314 ? -2.683 19.439 32.160 1.00 83.62 314 GLY A C 1
ATOM 2464 O O . GLY A 1 314 ? -2.056 19.868 31.199 1.00 83.62 314 GLY A O 1
ATOM 2465 N N . VAL A 1 315 ? -3.627 18.501 32.042 1.00 88.88 315 VAL A N 1
ATOM 2466 C CA . VAL A 1 315 ? -4.161 18.035 30.751 1.00 88.88 315 VAL A CA 1
ATOM 2467 C C . VAL A 1 315 ? -5.362 18.903 30.370 1.00 88.88 315 VAL A C 1
ATOM 2469 O O . VAL A 1 315 ? -6.351 18.949 31.102 1.00 88.88 315 VAL A O 1
ATOM 2472 N N . THR A 1 316 ? -5.280 19.607 29.240 1.00 92.31 316 THR A N 1
ATOM 2473 C CA . THR A 1 316 ? -6.396 20.356 28.638 1.00 92.31 316 THR A CA 1
ATOM 2474 C C . THR A 1 316 ? -6.456 20.132 27.124 1.00 92.31 316 THR A C 1
ATOM 2476 O O . THR A 1 316 ? -5.483 19.704 26.505 1.00 92.31 316 THR A O 1
ATOM 2479 N N . HIS A 1 317 ? -7.601 20.435 26.512 1.00 92.75 317 HIS A N 1
ATOM 2480 C CA . HIS A 1 317 ? -7.836 20.309 25.064 1.00 92.75 317 HIS A CA 1
ATOM 2481 C C . HIS A 1 317 ? -7.449 21.584 24.289 1.00 92.75 317 HIS A C 1
ATOM 2483 O O . HIS A 1 317 ? -8.076 21.956 23.298 1.00 92.75 317 HIS A O 1
ATOM 2489 N N . ASP A 1 318 ? -6.445 22.315 24.778 1.00 95.44 318 ASP A N 1
ATOM 2490 C CA . ASP A 1 318 ? -5.976 23.566 24.189 1.00 95.44 318 ASP A CA 1
ATOM 2491 C C . ASP A 1 318 ? -4.442 23.648 24.204 1.00 95.44 318 ASP A C 1
ATOM 2493 O O . ASP A 1 318 ? -3.762 22.907 24.913 1.00 95.44 318 ASP A O 1
ATOM 2497 N N . LEU A 1 319 ? -3.878 24.561 23.407 1.00 96.62 319 LEU A N 1
ATOM 2498 C CA . LEU A 1 319 ? -2.429 24.653 23.190 1.00 96.62 319 LEU A CA 1
ATOM 2499 C C . LEU A 1 319 ? -1.613 25.003 24.449 1.00 96.62 319 LEU A C 1
ATOM 2501 O O . LEU A 1 319 ? -0.390 24.873 24.398 1.00 96.62 319 LEU A O 1
ATOM 2505 N N . ASN A 1 320 ? -2.250 25.430 25.546 1.00 96.19 320 ASN A N 1
ATOM 2506 C CA . ASN A 1 320 ? -1.596 25.702 26.828 1.00 96.19 320 ASN A CA 1
ATOM 2507 C C . ASN A 1 320 ? -1.547 24.476 27.759 1.00 96.19 320 ASN A C 1
ATOM 2509 O O . ASN A 1 320 ? -1.071 24.603 28.888 1.00 96.19 320 ASN A O 1
ATOM 2513 N N . THR A 1 321 ? -2.023 23.304 27.320 1.00 94.94 321 THR A N 1
ATOM 2514 C CA . THR A 1 321 ? -1.895 22.058 28.087 1.00 94.94 321 THR A CA 1
ATOM 2515 C C . THR A 1 321 ? -0.436 21.797 28.472 1.00 94.94 321 THR A C 1
ATOM 2517 O O . THR A 1 321 ? 0.483 22.013 27.676 1.00 94.94 321 THR A O 1
ATOM 2520 N N . ARG A 1 322 ? -0.189 21.327 29.699 1.00 93.81 322 ARG A N 1
ATOM 2521 C CA . ARG A 1 322 ? 1.159 20.937 30.146 1.00 93.81 322 ARG A CA 1
ATOM 2522 C C . ARG A 1 322 ? 1.633 19.690 29.421 1.00 93.81 322 ARG A C 1
ATOM 2524 O O . ARG A 1 322 ? 2.791 19.644 29.009 1.00 93.81 322 ARG A O 1
ATOM 2531 N N . TYR A 1 323 ? 0.726 18.734 29.239 1.00 92.75 323 TYR A N 1
ATOM 2532 C CA . TYR A 1 323 ? 1.005 17.408 28.698 1.00 92.75 323 TYR A CA 1
ATOM 2533 C C . TYR A 1 323 ? 0.073 17.083 27.526 1.00 92.75 323 TYR A C 1
ATOM 2535 O O . TYR A 1 323 ? -1.074 17.542 27.505 1.00 92.75 323 TYR A O 1
ATOM 2543 N N . VAL A 1 324 ? 0.544 16.273 26.576 1.00 94.00 324 VAL A N 1
ATOM 2544 C CA . VAL A 1 324 ? -0.325 15.613 25.589 1.00 94.00 324 VAL A CA 1
ATOM 2545 C C . VAL A 1 324 ? -0.227 14.102 25.757 1.00 94.00 324 VAL A C 1
ATOM 2547 O O . VAL A 1 324 ? 0.840 13.514 25.580 1.00 94.00 324 VAL A O 1
ATOM 2550 N N . CYS A 1 325 ? -1.358 13.490 26.094 1.00 90.88 325 CYS A N 1
ATOM 2551 C CA . CYS A 1 325 ? -1.542 12.058 26.302 1.00 90.88 325 CYS A CA 1
ATOM 2552 C C . CYS A 1 325 ? -2.790 11.571 25.538 1.00 90.88 325 CYS A C 1
ATOM 2554 O O . CYS A 1 325 ? -3.370 12.310 24.742 1.00 90.88 325 CYS A O 1
ATOM 2556 N N . GLY A 1 326 ? -3.218 10.325 25.771 1.00 87.12 326 GLY A N 1
ATOM 2557 C CA . GLY A 1 326 ? -4.331 9.690 25.053 1.00 87.12 326 GLY A CA 1
ATOM 2558 C C . GLY A 1 326 ? -5.656 10.474 25.012 1.00 87.12 326 GLY A C 1
ATOM 2559 O O . GLY A 1 326 ? -6.368 10.360 24.018 1.00 87.12 326 GLY A O 1
ATOM 2560 N N . SER A 1 327 ? -5.995 11.283 26.028 1.00 87.62 327 SER A N 1
ATOM 2561 C CA . SER A 1 327 ? -7.263 12.039 26.040 1.00 87.62 327 SER A CA 1
ATOM 2562 C C . SER A 1 327 ? -7.258 13.328 25.222 1.00 87.62 327 SER A C 1
ATOM 2564 O O . SER A 1 327 ? -8.336 13.764 24.833 1.00 87.62 327 SER A O 1
ATOM 2566 N N . ASN A 1 328 ? -6.097 13.938 24.962 1.00 93.06 328 ASN A N 1
ATOM 2567 C CA . ASN A 1 328 ? -5.983 15.233 24.276 1.00 93.06 328 ASN A CA 1
ATOM 2568 C C . ASN A 1 328 ? -5.004 15.202 23.082 1.00 93.06 328 ASN A C 1
ATOM 2570 O O . ASN A 1 328 ? -4.380 16.214 22.744 1.00 93.06 328 ASN A O 1
ATOM 2574 N N . LEU A 1 329 ? -4.850 14.038 22.434 1.00 94.00 329 LEU A N 1
ATOM 2575 C CA . LEU A 1 329 ? -3.983 13.847 21.259 1.00 94.00 329 LEU A CA 1
ATOM 2576 C C . LEU A 1 329 ? -4.272 14.848 20.130 1.00 94.00 329 LEU A C 1
ATOM 2578 O O . LEU A 1 329 ? -3.365 15.210 19.377 1.00 94.00 329 LEU A O 1
ATOM 2582 N N . GLU A 1 330 ? -5.514 15.324 20.016 1.00 95.19 330 GLU A N 1
ATOM 2583 C CA . GLU A 1 330 ? -5.913 16.326 19.033 1.00 95.19 330 GLU A CA 1
ATOM 2584 C C . GLU A 1 330 ? -5.178 17.662 19.196 1.00 95.19 330 GLU A C 1
ATOM 2586 O O . GLU A 1 330 ? -5.041 18.390 18.216 1.00 95.19 330 GLU A O 1
ATOM 2591 N N . VAL A 1 331 ? -4.645 17.982 20.382 1.00 97.31 331 VAL A N 1
ATOM 2592 C CA . VAL A 1 331 ? -3.815 19.179 20.588 1.00 97.31 331 VAL A CA 1
ATOM 2593 C C . VAL A 1 331 ? -2.530 19.089 19.760 1.00 97.31 331 VAL A C 1
ATOM 2595 O O . VAL A 1 331 ? -2.235 20.006 18.991 1.00 97.31 331 VAL A O 1
ATOM 2598 N N . LEU A 1 332 ? -1.803 17.969 19.849 1.00 98.12 332 LEU A N 1
ATOM 2599 C CA . LEU A 1 332 ? -0.599 17.710 19.052 1.00 98.12 332 LEU A CA 1
ATOM 2600 C C . LEU A 1 332 ? -0.938 17.613 17.561 1.00 98.12 332 LEU A C 1
ATOM 2602 O O . LEU A 1 332 ? -0.310 18.274 16.730 1.00 98.12 332 LEU A O 1
ATOM 2606 N N . THR A 1 333 ? -1.932 16.796 17.205 1.00 98.19 333 THR A N 1
ATOM 2607 C CA . THR A 1 333 ? -2.188 16.490 15.795 1.00 98.19 333 THR A CA 1
ATOM 2608 C C . THR A 1 333 ? -2.774 17.671 15.035 1.00 98.19 333 THR A C 1
ATOM 2610 O O . THR A 1 333 ? -2.348 17.928 13.909 1.00 98.19 333 THR A O 1
ATOM 2613 N N . ASN A 1 334 ? -3.682 18.443 15.643 1.00 98.25 334 ASN A N 1
ATOM 2614 C CA . ASN A 1 334 ? -4.172 19.678 15.034 1.00 98.25 334 ASN A CA 1
ATOM 2615 C C . ASN A 1 334 ? -3.071 20.739 14.976 1.00 98.25 334 ASN A C 1
ATOM 2617 O O . ASN A 1 334 ? -3.009 21.470 13.992 1.00 98.25 334 ASN A O 1
ATOM 2621 N N . TYR A 1 335 ? -2.176 20.821 15.970 1.00 98.56 335 TYR A N 1
ATOM 2622 C CA . TYR A 1 335 ? -1.046 21.746 15.897 1.00 98.56 335 TYR A CA 1
ATOM 2623 C C . TYR A 1 335 ? -0.142 21.437 14.697 1.00 98.56 335 TYR A C 1
ATOM 2625 O O . TYR A 1 335 ? 0.142 22.341 13.911 1.00 98.56 335 TYR A O 1
ATOM 2633 N N . ILE A 1 336 ? 0.241 20.173 14.493 1.00 98.50 336 ILE A N 1
ATOM 2634 C CA . ILE A 1 336 ? 1.066 19.776 13.342 1.00 98.50 336 ILE A CA 1
ATOM 2635 C C . ILE A 1 336 ? 0.332 20.059 12.024 1.00 98.50 336 ILE A C 1
ATOM 2637 O O . ILE A 1 336 ? 0.852 20.761 11.153 1.00 98.50 336 ILE A O 1
ATOM 2641 N N . LYS A 1 337 ? -0.914 19.584 11.909 1.00 97.94 337 LYS A N 1
ATOM 2642 C CA . LYS A 1 337 ? -1.755 19.721 10.711 1.00 97.94 337 LYS A CA 1
ATOM 2643 C C . LYS A 1 337 ? -1.994 21.180 10.314 1.00 97.94 337 LYS A C 1
ATOM 2645 O O . LYS A 1 337 ? -1.960 21.490 9.128 1.00 97.94 337 LYS A O 1
ATOM 2650 N N . ASN A 1 338 ? -2.198 22.070 11.286 1.00 98.06 338 ASN A N 1
ATOM 2651 C CA . ASN A 1 338 ? -2.502 23.480 11.037 1.00 98.06 338 ASN A CA 1
ATOM 2652 C C . ASN A 1 338 ? -1.259 24.340 10.754 1.00 98.06 338 ASN A C 1
ATOM 2654 O O . ASN A 1 338 ? -1.389 25.346 10.062 1.00 98.06 338 ASN A O 1
ATOM 2658 N N . ASN A 1 339 ? -0.077 23.978 11.272 1.00 97.25 339 ASN A N 1
ATOM 2659 C CA . ASN A 1 339 ? 1.156 24.745 11.037 1.00 97.25 339 ASN A CA 1
ATOM 2660 C C . ASN A 1 339 ? 1.952 24.253 9.818 1.00 97.25 339 ASN A C 1
ATOM 2662 O O . ASN A 1 339 ? 2.558 25.073 9.130 1.00 97.25 339 ASN A O 1
ATOM 2666 N N . TRP A 1 340 ? 1.948 22.943 9.540 1.00 96.62 340 TRP A N 1
ATOM 2667 C CA . TRP A 1 340 ? 2.803 22.334 8.507 1.00 96.62 340 TRP A CA 1
ATOM 2668 C C . TRP A 1 340 ? 2.072 21.384 7.544 1.00 96.62 340 TRP A C 1
ATOM 2670 O O . TRP A 1 340 ? 2.641 20.992 6.530 1.00 96.62 340 TRP A O 1
ATOM 2680 N N . GLY A 1 341 ? 0.803 21.053 7.797 1.00 96.25 341 GLY A N 1
ATOM 2681 C CA . GLY A 1 341 ? -0.011 20.210 6.914 1.00 96.25 341 GLY A CA 1
ATOM 2682 C C . GLY A 1 341 ? -0.010 18.721 7.274 1.00 96.25 341 GLY A C 1
ATOM 2683 O O . GLY A 1 341 ? 0.717 18.251 8.146 1.00 96.25 341 GLY A O 1
ATOM 2684 N N . SER A 1 342 ? -0.870 17.956 6.596 1.00 95.81 342 SER A N 1
ATOM 2685 C CA . SER A 1 342 ? -1.156 16.546 6.913 1.00 95.81 342 SER A CA 1
ATOM 2686 C C . SER A 1 342 ? -0.122 15.530 6.407 1.00 95.81 342 SER A C 1
ATOM 2688 O O . SER A 1 342 ? -0.283 14.333 6.651 1.00 95.81 342 SER A O 1
ATOM 2690 N N . SER A 1 343 ? 0.918 15.987 5.701 1.00 94.38 343 SER A N 1
ATOM 2691 C CA . SER A 1 343 ? 2.072 15.184 5.267 1.00 94.38 343 SER A CA 1
ATOM 2692 C C . SER A 1 343 ? 3.014 14.818 6.415 1.00 94.38 343 SER A C 1
ATOM 2694 O O . SER A 1 343 ? 3.714 13.814 6.326 1.00 94.38 343 SER A O 1
ATOM 2696 N N . HIS A 1 344 ? 3.020 15.605 7.493 1.00 95.56 344 HIS A N 1
ATOM 2697 C CA . HIS A 1 344 ? 3.797 15.334 8.699 1.00 95.56 344 HIS A CA 1
ATOM 2698 C C . HIS A 1 344 ? 2.956 14.473 9.638 1.00 95.56 344 HIS A C 1
ATOM 2700 O O . HIS A 1 344 ? 1.963 14.935 10.198 1.00 95.56 344 HIS A O 1
ATOM 2706 N N . ARG A 1 345 ? 3.305 13.191 9.744 1.00 97.75 345 ARG A N 1
ATOM 2707 C CA . ARG A 1 345 ? 2.500 12.174 10.431 1.00 97.75 345 ARG A CA 1
ATOM 2708 C C . ARG A 1 345 ? 2.919 12.029 11.889 1.00 97.75 345 ARG A C 1
ATOM 2710 O O . ARG A 1 345 ? 3.999 12.472 12.280 1.00 97.75 345 ARG A O 1
ATOM 2717 N N . VAL A 1 346 ? 2.070 11.396 12.691 1.00 98.69 346 VAL A N 1
ATOM 2718 C CA . VAL A 1 346 ? 2.365 11.069 14.091 1.00 98.69 346 VAL A CA 1
ATOM 2719 C C . VAL A 1 346 ? 2.349 9.557 14.277 1.00 98.69 346 VAL A C 1
ATOM 2721 O O . VAL A 1 346 ? 1.455 8.881 13.780 1.00 98.69 346 VAL A O 1
ATOM 2724 N N . ILE A 1 347 ? 3.305 9.018 15.023 1.00 98.62 347 ILE A N 1
ATOM 2725 C CA . ILE A 1 347 ? 3.194 7.697 15.648 1.00 98.62 347 ILE A CA 1
ATOM 2726 C C . ILE A 1 347 ? 3.307 7.877 17.157 1.00 98.62 347 ILE A C 1
ATOM 2728 O O . ILE A 1 347 ? 4.061 8.727 17.630 1.00 98.62 347 ILE A O 1
ATOM 2732 N N . LEU A 1 348 ? 2.543 7.095 17.910 1.00 98.19 348 LEU A N 1
ATOM 2733 C CA . LEU A 1 348 ? 2.692 7.008 19.356 1.00 98.19 348 LEU A CA 1
ATOM 2734 C C . LEU A 1 348 ? 3.660 5.850 19.603 1.00 98.19 348 LEU A C 1
ATOM 2736 O O . LEU A 1 348 ? 3.277 4.692 19.447 1.00 98.19 348 LEU A O 1
ATOM 2740 N N . SER A 1 349 ? 4.939 6.166 19.797 1.00 95.94 349 SER A N 1
ATOM 2741 C CA . SER A 1 349 ? 6.035 5.185 19.736 1.00 95.94 349 SER A CA 1
ATOM 2742 C C . SER A 1 349 ? 6.349 4.528 21.073 1.00 95.94 349 SER A C 1
ATOM 2744 O O . SER A 1 349 ? 6.931 3.448 21.085 1.00 95.94 349 SER A O 1
ATOM 2746 N N . GLU A 1 350 ? 5.983 5.169 22.180 1.00 91.12 350 GLU A N 1
ATOM 2747 C CA . GLU A 1 350 ? 6.270 4.667 23.516 1.00 91.12 350 GLU A CA 1
ATOM 2748 C C . GLU A 1 350 ? 5.184 5.119 24.499 1.00 91.12 350 GLU A C 1
ATOM 2750 O O . GLU A 1 350 ? 5.044 6.305 24.802 1.00 91.12 350 GLU A O 1
ATOM 2755 N N . GLN A 1 351 ? 4.387 4.174 24.998 1.00 91.00 351 GLN A N 1
ATOM 2756 C CA . GLN A 1 351 ? 3.491 4.418 26.125 1.00 91.00 351 GLN A CA 1
ATOM 2757 C C . GLN A 1 351 ? 3.126 3.127 26.859 1.00 91.00 351 GLN A C 1
ATOM 2759 O O . GLN A 1 351 ? 3.034 2.054 26.264 1.00 91.00 351 GLN A O 1
ATOM 2764 N N . GLY A 1 352 ? 2.827 3.253 28.147 1.00 89.19 352 GLY A N 1
ATOM 2765 C CA . GLY A 1 352 ? 2.346 2.174 29.001 1.00 89.19 352 GLY A CA 1
ATOM 2766 C C . GLY A 1 352 ? 1.728 2.728 30.285 1.00 89.19 352 GLY A C 1
ATOM 2767 O O . GLY A 1 352 ? 1.770 3.932 30.540 1.00 89.19 352 GLY A O 1
ATOM 2768 N N . TYR A 1 353 ? 1.159 1.839 31.095 1.00 88.94 353 TYR A N 1
ATOM 2769 C CA . TYR A 1 353 ? 0.674 2.150 32.439 1.00 88.94 353 TYR A CA 1
ATOM 2770 C C . TYR A 1 353 ? 1.150 1.058 33.394 1.00 88.94 353 TYR A C 1
ATOM 2772 O O . TYR A 1 353 ? 1.044 -0.129 33.070 1.00 88.94 353 TYR A O 1
ATOM 2780 N N . ASP A 1 354 ? 1.678 1.451 34.551 1.00 88.38 354 ASP A N 1
ATOM 2781 C CA . ASP A 1 354 ? 2.274 0.526 35.507 1.00 88.38 354 ASP A CA 1
ATOM 2782 C C . ASP A 1 354 ? 1.186 -0.246 36.263 1.00 88.38 354 ASP A C 1
ATOM 2784 O O . ASP A 1 354 ? 0.460 0.283 37.115 1.00 88.38 354 ASP A O 1
ATOM 2788 N N . ALA A 1 355 ? 1.090 -1.540 35.962 1.00 89.19 355 ALA A N 1
ATOM 2789 C CA . ALA A 1 355 ? 0.134 -2.441 36.584 1.00 89.19 355 ALA A CA 1
ATOM 2790 C C . ALA A 1 355 ? 0.336 -2.615 38.098 1.00 89.19 355 ALA A C 1
ATOM 2792 O O . ALA A 1 355 ? -0.574 -3.137 38.746 1.00 89.19 355 ALA A O 1
ATOM 2793 N N . SER A 1 356 ? 1.462 -2.163 38.675 1.00 85.50 356 SER A N 1
ATOM 2794 C CA . SER A 1 356 ? 1.652 -2.126 40.133 1.00 85.50 356 SER A CA 1
ATOM 2795 C C . SER A 1 356 ? 0.591 -1.273 40.843 1.00 85.50 356 SER A C 1
ATOM 2797 O O . SER A 1 356 ? 0.225 -1.567 41.982 1.00 85.50 356 SER A O 1
ATOM 2799 N N . GLY A 1 357 ? 0.067 -0.245 40.162 1.00 79.56 357 GLY A N 1
ATOM 2800 C CA . GLY A 1 357 ? -1.021 0.587 40.662 1.00 79.56 357 GLY A CA 1
ATOM 2801 C C . GLY A 1 357 ? -2.386 -0.087 40.514 1.00 79.56 357 GLY A C 1
ATOM 2802 O O . GLY A 1 357 ? -3.134 -0.205 41.485 1.00 79.56 357 GLY A O 1
ATOM 2803 N N . SER A 1 358 ? -2.725 -0.517 39.293 1.00 86.00 358 SER A N 1
ATOM 2804 C CA . SER A 1 358 ? -3.978 -1.222 38.991 1.00 86.00 358 SER A CA 1
ATOM 2805 C C . SER A 1 358 ? -3.960 -1.840 37.590 1.00 86.00 358 SER A C 1
ATOM 2807 O O . SER A 1 358 ? -3.803 -1.146 36.584 1.00 86.00 358 SER A O 1
ATOM 2809 N N . THR A 1 359 ? -4.222 -3.146 37.504 1.00 89.75 359 THR A N 1
ATOM 2810 C CA . THR A 1 359 ? -4.405 -3.868 36.231 1.00 89.75 359 THR A CA 1
ATOM 2811 C C . THR A 1 359 ? -5.672 -3.446 35.480 1.00 89.75 359 THR A C 1
ATOM 2813 O O . THR A 1 359 ? -5.705 -3.505 34.249 1.00 89.75 359 THR A O 1
ATOM 2816 N N . ALA A 1 360 ? -6.702 -2.973 36.189 1.00 88.69 360 ALA A N 1
ATOM 2817 C CA . ALA A 1 360 ? -7.912 -2.424 35.578 1.00 88.69 360 ALA A CA 1
ATOM 2818 C C . ALA A 1 360 ? -7.628 -1.071 34.903 1.00 88.69 360 ALA A C 1
ATOM 2820 O O . ALA A 1 360 ? -8.035 -0.854 33.761 1.00 88.69 360 ALA A O 1
ATOM 2821 N N . TYR A 1 361 ? -6.844 -0.198 35.552 1.00 87.38 361 TYR A N 1
ATOM 2822 C CA . TYR A 1 361 ? -6.399 1.055 34.934 1.00 87.38 361 TYR A CA 1
ATOM 2823 C C . TYR A 1 361 ? -5.420 0.825 33.782 1.00 87.38 361 TYR A C 1
ATOM 2825 O O . TYR A 1 361 ? -5.555 1.498 32.765 1.00 87.38 361 TYR A O 1
ATOM 2833 N N . GLN A 1 362 ? -4.527 -0.169 33.867 1.00 90.88 362 GLN A N 1
ATOM 2834 C CA . GLN A 1 362 ? -3.698 -0.564 32.722 1.00 90.88 362 GLN A CA 1
ATOM 2835 C C . GLN A 1 362 ? -4.561 -0.982 31.519 1.00 90.88 362 GLN A C 1
ATOM 2837 O O . GLN A 1 362 ? -4.357 -0.500 30.407 1.00 90.88 362 GLN A O 1
ATOM 2842 N N . SER A 1 363 ? -5.570 -1.828 31.747 1.00 92.94 363 SER A N 1
ATOM 2843 C CA . SER A 1 363 ? -6.485 -2.294 30.695 1.00 92.94 363 SER A CA 1
ATOM 2844 C C . SER A 1 363 ? -7.255 -1.133 30.050 1.00 92.94 363 SER A C 1
ATOM 2846 O O . SER A 1 363 ? -7.370 -1.056 28.826 1.00 92.94 363 SER A O 1
ATOM 2848 N N . ALA A 1 364 ? -7.738 -0.186 30.859 1.00 91.00 364 ALA A N 1
ATOM 2849 C CA . ALA A 1 364 ? -8.445 0.989 30.360 1.00 91.00 364 ALA A CA 1
ATOM 2850 C C . ALA A 1 364 ? -7.529 2.003 29.654 1.00 91.00 364 ALA A C 1
ATOM 2852 O O . ALA A 1 364 ? -7.952 2.606 28.666 1.00 91.00 364 ALA A O 1
ATOM 2853 N N . PHE A 1 365 ? -6.281 2.158 30.115 1.00 90.69 365 PHE A N 1
ATOM 2854 C CA . PHE A 1 365 ? -5.269 2.983 29.455 1.00 90.69 365 PHE A CA 1
ATOM 2855 C C . PHE A 1 365 ? -4.977 2.482 28.037 1.00 90.69 365 PHE A C 1
ATOM 2857 O O . PHE A 1 365 ? -4.986 3.281 27.099 1.00 90.69 365 PHE A O 1
ATOM 2864 N N . LEU A 1 366 ? -4.781 1.167 27.877 1.00 93.81 366 LEU A N 1
ATOM 2865 C CA . LEU A 1 366 ? -4.567 0.529 26.576 1.00 93.81 366 LEU A CA 1
ATOM 2866 C C . LEU A 1 366 ? -5.752 0.758 25.631 1.00 93.81 366 LEU A C 1
ATOM 2868 O O . LEU A 1 366 ? -5.558 1.294 24.543 1.00 93.81 366 LEU A O 1
ATOM 2872 N N . ALA A 1 367 ? -6.972 0.414 26.062 1.00 93.69 367 ALA A N 1
ATOM 2873 C CA . ALA A 1 367 ? -8.165 0.500 25.217 1.00 93.69 367 ALA A CA 1
ATOM 2874 C C . ALA A 1 367 ? -8.442 1.929 24.715 1.00 93.69 367 ALA A C 1
ATOM 2876 O O . ALA A 1 367 ? -8.588 2.139 23.513 1.00 93.69 367 ALA A O 1
ATOM 2877 N N . TYR A 1 368 ? -8.466 2.926 25.609 1.00 91.44 368 TYR A N 1
ATOM 2878 C CA . TYR A 1 368 ? -8.697 4.319 25.207 1.00 91.44 368 TYR A CA 1
ATOM 2879 C C . TYR A 1 368 ? -7.551 4.808 24.319 1.00 91.44 368 TYR A C 1
ATOM 2881 O O . TYR A 1 368 ? -7.814 5.280 23.218 1.00 91.44 368 TYR A O 1
ATOM 2889 N N . THR A 1 369 ? -6.285 4.669 24.733 1.00 93.06 369 THR A N 1
ATOM 2890 C CA . THR A 1 369 ? -5.152 5.204 23.951 1.00 93.06 369 THR A CA 1
ATOM 2891 C C . THR A 1 369 ? -5.086 4.574 22.558 1.00 93.06 369 THR A C 1
ATOM 2893 O O . THR A 1 369 ? -4.800 5.275 21.586 1.00 93.06 369 THR A O 1
ATOM 2896 N N . PHE A 1 370 ? -5.448 3.291 22.431 1.00 95.19 370 PHE A N 1
ATOM 2897 C CA . PHE A 1 370 ? -5.650 2.647 21.136 1.00 95.19 370 PHE A CA 1
ATOM 2898 C C . PHE A 1 370 ? -6.762 3.317 20.321 1.00 95.19 370 PHE A C 1
ATOM 2900 O O . PHE A 1 370 ? -6.513 3.735 19.194 1.00 95.19 370 PHE A O 1
ATOM 2907 N N . TYR A 1 371 ? -7.969 3.477 20.870 1.00 92.75 371 TYR A N 1
ATOM 2908 C CA . TYR A 1 371 ? -9.079 4.095 20.141 1.00 92.75 371 TYR A CA 1
ATOM 2909 C C . TYR A 1 371 ? -8.817 5.566 19.776 1.00 92.75 371 TYR A C 1
ATOM 2911 O O . TYR A 1 371 ? -9.087 5.971 18.646 1.00 92.75 371 TYR A O 1
ATOM 2919 N N . ALA A 1 372 ? -8.237 6.357 20.680 1.00 92.69 372 ALA A N 1
ATOM 2920 C CA . ALA A 1 372 ? -7.860 7.745 20.420 1.00 92.69 372 ALA A CA 1
ATOM 2921 C C . ALA A 1 372 ? -6.847 7.858 19.268 1.00 92.69 372 ALA A C 1
ATOM 2923 O O . ALA A 1 372 ? -6.953 8.761 18.442 1.00 92.69 372 ALA A O 1
ATOM 2924 N N . ALA A 1 373 ? -5.911 6.912 19.156 1.00 95.25 373 ALA A N 1
ATOM 2925 C CA . ALA A 1 373 ? -5.019 6.807 18.007 1.00 95.25 373 ALA A CA 1
ATOM 2926 C C . ALA A 1 373 ? -5.740 6.311 16.741 1.00 95.25 373 ALA A C 1
ATOM 2928 O O . ALA A 1 373 ? -5.567 6.888 15.665 1.00 95.25 373 ALA A O 1
ATOM 2929 N N . GLN A 1 374 ? -6.563 5.262 16.847 1.00 92.56 374 GLN A N 1
ATOM 2930 C CA . GLN A 1 374 ? -7.267 4.644 15.721 1.00 92.56 374 GLN A CA 1
ATOM 2931 C C . GLN A 1 374 ? -8.149 5.657 14.984 1.00 92.56 374 GLN A C 1
ATOM 2933 O O . GLN A 1 374 ? -8.066 5.762 13.760 1.00 92.56 374 GLN A O 1
ATOM 2938 N N . PHE A 1 375 ? -8.942 6.437 15.723 1.00 90.06 375 PHE A N 1
ATOM 2939 C CA . PHE A 1 375 ? -9.910 7.380 15.158 1.00 90.06 375 PHE A CA 1
ATOM 2940 C C . PHE A 1 375 ? -9.334 8.789 14.885 1.00 90.06 375 PHE A C 1
ATOM 2942 O O . PHE A 1 375 ? -10.024 9.627 14.308 1.00 90.06 375 PHE A O 1
ATOM 2949 N N . ASN A 1 376 ? -8.057 9.050 15.202 1.00 93.56 376 ASN A N 1
ATOM 2950 C CA . ASN A 1 376 ? -7.362 10.292 14.835 1.00 93.56 376 ASN A CA 1
ATOM 2951 C C . ASN A 1 376 ? -6.702 10.184 13.443 1.00 93.56 376 ASN A C 1
ATOM 2953 O O . ASN A 1 376 ? -5.900 9.286 13.186 1.00 93.56 376 ASN A O 1
ATOM 2957 N N . ASP A 1 377 ? -7.010 11.117 12.536 1.00 92.81 377 ASP A N 1
ATOM 2958 C CA . ASP A 1 377 ? -6.604 11.065 11.122 1.00 92.81 377 ASP A CA 1
ATOM 2959 C C . ASP A 1 377 ? -5.130 11.420 10.844 1.00 92.81 377 ASP A C 1
ATOM 2961 O O . ASP A 1 377 ? -4.658 11.269 9.714 1.00 92.81 377 ASP A O 1
ATOM 2965 N N . MET A 1 378 ? -4.388 11.866 11.859 1.00 97.44 378 MET A N 1
ATOM 2966 C CA . MET A 1 378 ? -2.960 12.209 11.779 1.00 97.44 378 MET A CA 1
ATOM 2967 C C . MET A 1 378 ? -2.036 11.157 12.401 1.00 97.44 378 MET A C 1
ATOM 2969 O O . MET A 1 378 ? -0.829 11.196 12.154 1.00 97.44 378 MET A O 1
ATOM 2973 N N . VAL A 1 379 ? -2.585 10.242 13.205 1.00 97.88 379 VAL A N 1
ATOM 2974 C CA . VAL A 1 379 ? -1.829 9.160 13.844 1.00 97.88 379 VAL A CA 1
ATOM 2975 C C . VAL A 1 379 ? -1.796 7.947 12.916 1.00 97.88 379 VAL A C 1
ATOM 2977 O O . VAL A 1 379 ? -2.847 7.520 12.441 1.00 97.88 379 VAL A O 1
ATOM 2980 N N . ASP A 1 380 ? -0.615 7.381 12.680 1.00 97.31 380 ASP A N 1
ATOM 2981 C CA . ASP A 1 380 ? -0.405 6.207 11.823 1.00 97.31 380 ASP A CA 1
ATOM 2982 C C . ASP A 1 380 ? -0.233 4.906 12.630 1.00 97.31 380 ASP A C 1
ATOM 2984 O O . ASP A 1 380 ? -0.600 3.850 12.133 1.00 97.31 380 ASP A O 1
ATOM 2988 N N . ALA A 1 381 ? 0.268 4.970 13.872 1.00 97.25 381 ALA A N 1
ATOM 2989 C CA . ALA A 1 381 ? 0.510 3.805 14.735 1.00 97.25 381 ALA A CA 1
ATOM 2990 C C . ALA A 1 381 ? 0.418 4.160 16.231 1.00 97.25 381 ALA A C 1
ATOM 2992 O O . ALA A 1 381 ? 0.655 5.311 16.610 1.00 97.25 381 ALA A O 1
ATOM 2993 N N . VAL A 1 382 ? 0.133 3.166 17.081 1.00 97.50 382 VAL A N 1
ATOM 2994 C CA . VAL A 1 382 ? 0.168 3.271 18.550 1.00 97.50 382 VAL A CA 1
ATOM 2995 C C . VAL A 1 382 ? 0.821 2.040 19.181 1.00 97.50 382 VAL A C 1
ATOM 2997 O O . VAL A 1 382 ? 0.284 0.939 19.119 1.00 97.50 382 VAL A O 1
ATOM 3000 N N . ILE A 1 383 ? 2.004 2.226 19.768 1.00 95.81 383 ILE A N 1
ATOM 3001 C CA . ILE A 1 383 ? 2.959 1.155 20.079 1.00 95.81 383 ILE A CA 1
ATOM 3002 C C . ILE A 1 383 ? 3.195 1.074 21.587 1.00 95.81 383 ILE A C 1
ATOM 3004 O O . ILE A 1 383 ? 3.800 1.963 22.180 1.00 95.81 383 ILE A O 1
ATOM 3008 N N . PHE A 1 384 ? 2.671 0.032 22.229 1.00 93.88 384 PHE A N 1
ATOM 3009 C CA . PHE A 1 384 ? 2.708 -0.076 23.688 1.00 93.88 384 PHE A CA 1
ATOM 3010 C C . PHE A 1 384 ? 3.999 -0.735 24.206 1.00 93.88 384 PHE A C 1
ATOM 3012 O O . PHE A 1 384 ? 4.476 -1.724 23.642 1.00 93.88 384 PHE A O 1
ATOM 3019 N N . ARG A 1 385 ? 4.519 -0.229 25.333 1.00 87.00 385 ARG A N 1
ATOM 3020 C CA . ARG A 1 385 ? 5.385 -0.984 26.256 1.00 87.00 385 ARG A CA 1
ATOM 3021 C C . ARG A 1 385 ? 4.482 -1.938 27.044 1.00 87.00 385 ARG A C 1
ATOM 3023 O O . ARG A 1 385 ? 3.513 -1.454 27.622 1.00 87.00 385 ARG A O 1
ATOM 3030 N N . ALA A 1 386 ? 4.717 -3.244 27.124 1.00 82.50 386 ALA A N 1
ATOM 3031 C CA . ALA A 1 386 ? 5.533 -4.126 26.271 1.00 82.50 386 ALA A CA 1
ATOM 3032 C C . ALA A 1 386 ? 4.874 -5.531 26.243 1.00 82.50 386 ALA A C 1
ATOM 3034 O O . ALA A 1 386 ? 3.841 -5.733 26.886 1.00 82.50 386 ALA A O 1
ATOM 3035 N N . TYR A 1 387 ? 5.420 -6.528 25.531 1.00 85.12 387 TYR A N 1
ATOM 3036 C CA . TYR A 1 387 ? 4.822 -7.879 25.551 1.00 85.12 387 TYR A CA 1
ATOM 3037 C C . TYR A 1 387 ? 4.901 -8.543 26.939 1.00 85.12 387 TYR A C 1
ATOM 3039 O O . TYR A 1 387 ? 3.905 -9.055 27.452 1.00 85.12 387 TYR A O 1
ATOM 3047 N N . ILE A 1 388 ? 6.068 -8.461 27.574 1.00 85.94 388 ILE A N 1
ATOM 3048 C CA . ILE A 1 388 ? 6.351 -8.928 28.934 1.00 85.94 388 ILE A CA 1
ATOM 3049 C C . ILE A 1 388 ? 7.031 -7.801 29.720 1.00 85.94 388 ILE A C 1
ATOM 3051 O O . ILE A 1 388 ? 7.625 -6.907 29.116 1.00 85.94 388 ILE A O 1
ATOM 3055 N N . ASP A 1 389 ? 6.915 -7.807 31.050 1.00 86.56 389 ASP A N 1
ATOM 3056 C CA . ASP A 1 389 ? 7.601 -6.822 31.895 1.00 86.56 389 ASP A CA 1
ATOM 3057 C C . ASP A 1 389 ? 9.121 -6.841 31.646 1.00 86.56 389 ASP A C 1
ATOM 3059 O O . ASP A 1 389 ? 9.735 -7.903 31.505 1.00 86.56 389 ASP A O 1
ATOM 3063 N N . ASN A 1 390 ? 9.742 -5.657 31.636 1.00 81.69 390 ASN A N 1
ATOM 3064 C CA . ASN A 1 390 ? 11.184 -5.510 31.474 1.00 81.69 390 ASN A CA 1
ATOM 3065 C C . ASN A 1 390 ? 11.827 -4.978 32.771 1.00 81.69 390 ASN A C 1
ATOM 3067 O O . ASN A 1 390 ? 11.743 -3.781 33.058 1.00 81.69 390 ASN A O 1
ATOM 3071 N N . PRO A 1 391 ? 12.534 -5.824 33.549 1.00 74.50 391 PRO A N 1
ATOM 3072 C CA . PRO A 1 391 ? 13.181 -5.410 34.796 1.00 74.50 391 PRO A CA 1
ATOM 3073 C C . PRO A 1 391 ? 14.201 -4.267 34.656 1.00 74.50 391 PRO A C 1
ATOM 3075 O O . PRO A 1 391 ? 14.507 -3.611 35.652 1.00 74.50 391 PRO A O 1
ATOM 3078 N N . ALA A 1 392 ? 14.725 -4.005 33.451 1.00 70.62 392 ALA A N 1
ATOM 3079 C CA . ALA A 1 392 ? 15.643 -2.894 33.204 1.00 70.62 392 ALA A CA 1
ATOM 3080 C C . ALA A 1 392 ? 14.962 -1.510 33.276 1.00 70.62 392 ALA A C 1
ATOM 3082 O O . ALA A 1 392 ? 15.653 -0.508 33.449 1.00 70.62 392 ALA A O 1
ATOM 3083 N N . GLU A 1 393 ? 13.628 -1.435 33.214 1.00 70.12 393 GLU A N 1
ATOM 3084 C CA . GLU A 1 393 ? 12.841 -0.190 33.298 1.00 70.12 393 GLU A CA 1
ATOM 3085 C C . GLU A 1 393 ? 12.581 0.268 34.745 1.00 70.12 393 GLU A C 1
ATOM 3087 O O . GLU A 1 393 ? 11.493 0.720 35.094 1.00 70.12 393 GLU A O 1
ATOM 3092 N N . GLY A 1 394 ? 13.557 0.091 35.639 1.00 68.56 394 GLY A N 1
ATOM 3093 C CA . GLY A 1 394 ? 13.430 0.488 37.048 1.00 68.56 394 GLY A CA 1
ATOM 3094 C C . GLY A 1 394 ? 12.339 -0.258 37.835 1.00 68.56 394 GLY A C 1
ATOM 3095 O O . GLY A 1 394 ? 11.982 0.179 38.927 1.00 68.56 394 GLY A O 1
ATOM 3096 N N . GLY A 1 395 ? 11.824 -1.375 37.306 1.00 74.31 395 GLY A N 1
ATOM 3097 C CA . GLY A 1 395 ? 10.790 -2.202 37.938 1.00 74.31 395 GLY A CA 1
ATOM 3098 C C . GLY A 1 395 ? 9.336 -1.851 37.590 1.00 74.31 395 GLY A C 1
ATOM 3099 O O . GLY A 1 395 ? 8.438 -2.360 38.261 1.00 74.31 395 GLY A O 1
ATOM 3100 N N . LEU A 1 396 ? 9.089 -1.013 36.575 1.00 83.69 396 LEU A N 1
ATOM 3101 C CA . LEU A 1 396 ? 7.733 -0.746 36.071 1.00 83.69 396 LEU A CA 1
ATOM 3102 C C . LEU A 1 396 ? 7.087 -2.013 35.483 1.00 83.69 396 LEU A C 1
ATOM 3104 O O . LEU A 1 396 ? 7.737 -2.780 34.775 1.00 83.69 396 LEU A O 1
ATOM 3108 N N . GLN A 1 397 ? 5.791 -2.213 35.738 1.00 89.38 397 GLN A N 1
ATOM 3109 C CA . GLN A 1 397 ? 5.033 -3.364 35.242 1.00 89.38 397 GLN A CA 1
ATOM 3110 C C . GLN A 1 397 ? 4.187 -2.989 34.019 1.00 89.38 397 GLN A C 1
ATOM 3112 O O . GLN A 1 397 ? 2.966 -2.828 34.115 1.00 89.38 397 GLN A O 1
ATOM 3117 N N . LEU A 1 398 ? 4.850 -2.782 32.879 1.00 88.81 398 LEU A N 1
ATOM 3118 C CA . LEU A 1 398 ? 4.217 -2.359 31.623 1.00 88.81 398 LEU A CA 1
ATOM 3119 C C . LEU A 1 398 ? 3.786 -3.539 30.728 1.00 88.81 398 LEU A C 1
ATOM 3121 O O . LEU A 1 398 ? 3.047 -3.341 29.768 1.00 88.81 398 LEU A O 1
ATOM 3125 N N . GLY A 1 399 ? 4.217 -4.766 31.025 1.00 89.81 399 GLY A N 1
ATOM 3126 C CA . GLY A 1 399 ? 3.975 -5.944 30.195 1.00 89.81 399 GLY A CA 1
ATOM 3127 C C . GLY A 1 399 ? 2.507 -6.373 30.122 1.00 89.81 399 GLY A C 1
ATOM 3128 O O . GLY A 1 399 ? 1.783 -6.303 31.117 1.00 89.81 399 GLY A O 1
ATOM 3129 N N . LEU A 1 400 ? 2.078 -6.913 28.974 1.00 90.81 400 LEU A N 1
ATOM 3130 C CA . LEU A 1 400 ? 0.835 -7.700 28.874 1.00 90.81 400 LEU A CA 1
ATOM 3131 C C . LEU A 1 400 ? 0.939 -9.008 29.685 1.00 90.81 400 LEU A C 1
ATOM 3133 O O . LEU A 1 400 ? -0.053 -9.495 30.238 1.00 90.81 400 LEU A O 1
ATOM 3137 N N . LEU A 1 401 ? 2.149 -9.565 29.765 1.00 89.25 401 LEU A N 1
ATOM 3138 C CA . LEU A 1 401 ? 2.531 -10.672 30.636 1.00 89.25 401 LEU A CA 1
ATOM 3139 C C . LEU A 1 401 ? 3.362 -10.159 31.820 1.00 89.25 401 LEU A C 1
ATOM 3141 O O . LEU A 1 401 ? 4.262 -9.338 31.647 1.00 89.25 401 LEU A O 1
ATOM 3145 N N . SER A 1 402 ? 3.101 -10.682 33.017 1.00 89.69 402 SER A N 1
ATOM 3146 C CA . SER A 1 402 ? 4.024 -10.551 34.151 1.00 89.69 402 SER A CA 1
ATOM 3147 C C . SER A 1 402 ? 5.225 -11.491 34.017 1.00 89.69 402 SER A C 1
ATOM 3149 O O . SER A 1 402 ? 5.082 -12.561 33.434 1.00 89.69 402 SER A O 1
ATOM 3151 N N . GLY A 1 403 ? 6.359 -11.168 34.638 1.00 85.94 403 GLY A N 1
ATOM 3152 C CA . GLY A 1 403 ? 7.538 -12.047 34.681 1.00 85.94 403 GLY A CA 1
ATOM 3153 C C . GLY A 1 403 ? 8.722 -11.441 33.936 1.00 85.94 403 GLY A C 1
ATOM 3154 O O . GLY A 1 403 ? 8.927 -10.232 33.993 1.00 85.94 403 GLY A O 1
ATOM 3155 N N . SER A 1 404 ? 9.517 -12.267 33.259 1.00 83.06 404 SER A N 1
ATOM 3156 C CA . SER A 1 404 ? 10.689 -11.820 32.503 1.00 83.06 404 SER A CA 1
ATOM 3157 C C . SER A 1 404 ? 10.874 -12.586 31.191 1.00 83.06 404 SER A C 1
ATOM 3159 O O . SER A 1 404 ? 10.538 -13.768 31.083 1.00 83.06 404 SER A O 1
ATOM 3161 N N . ALA A 1 405 ? 11.478 -11.929 30.196 1.00 79.62 405 ALA A N 1
ATOM 3162 C CA . ALA A 1 405 ? 11.774 -12.530 28.893 1.00 79.62 405 ALA A CA 1
ATOM 3163 C C . ALA A 1 405 ? 12.601 -13.830 28.998 1.00 79.62 405 ALA A C 1
ATOM 3165 O O . ALA A 1 405 ? 12.379 -14.767 28.235 1.00 79.62 405 ALA A O 1
ATOM 3166 N N . ALA A 1 406 ? 13.496 -13.938 29.987 1.00 81.88 406 ALA A N 1
ATOM 3167 C CA . ALA A 1 406 ? 14.286 -15.147 30.229 1.00 81.88 406 ALA A CA 1
ATOM 3168 C C . ALA A 1 406 ? 13.434 -16.352 30.682 1.00 81.88 406 ALA A C 1
ATOM 3170 O O . ALA A 1 406 ? 13.695 -17.484 30.272 1.00 81.88 406 ALA A O 1
ATOM 3171 N N . GLU A 1 407 ? 12.405 -16.128 31.504 1.00 84.50 407 GLU A N 1
ATOM 3172 C CA . GLU A 1 407 ? 11.476 -17.182 31.934 1.00 84.50 407 GLU A CA 1
ATOM 3173 C C . GLU A 1 407 ? 10.568 -17.622 30.781 1.00 84.50 407 GLU A C 1
ATOM 3175 O O . GLU A 1 407 ? 10.390 -18.820 30.560 1.00 84.50 407 GLU A O 1
ATOM 3180 N N . LEU A 1 408 ? 10.063 -16.660 30.002 1.00 80.81 408 LEU A N 1
ATOM 3181 C CA . LEU A 1 408 ? 9.274 -16.917 28.797 1.00 80.81 408 LEU A CA 1
ATOM 3182 C C . LEU A 1 408 ? 10.082 -17.702 27.746 1.00 80.81 408 LEU A C 1
ATOM 3184 O O . LEU A 1 408 ? 9.587 -18.689 27.202 1.00 80.81 408 LEU A O 1
ATOM 3188 N N . HIS A 1 409 ? 11.350 -17.342 27.525 1.00 80.12 409 HIS A N 1
ATOM 3189 C CA . HIS A 1 409 ? 12.242 -18.061 26.613 1.00 80.12 409 HIS A CA 1
ATOM 3190 C C . HIS A 1 409 ? 12.581 -19.476 27.096 1.00 80.12 409 HIS A C 1
ATOM 3192 O O . HIS A 1 409 ? 12.577 -20.421 26.307 1.00 80.12 409 HIS A O 1
ATOM 3198 N N . SER A 1 410 ? 12.775 -19.655 28.404 1.00 84.31 410 SER A N 1
ATOM 3199 C CA . SER A 1 410 ? 12.908 -20.984 29.011 1.00 84.31 410 SER A CA 1
ATOM 3200 C C . SER A 1 410 ? 11.654 -21.846 28.800 1.00 84.31 410 SER A C 1
ATOM 3202 O O . SER A 1 410 ? 11.772 -23.049 28.561 1.00 84.31 410 SER A O 1
ATOM 3204 N N . ALA A 1 411 ? 10.458 -21.244 28.831 1.00 80.50 411 ALA A N 1
ATOM 3205 C CA . ALA A 1 411 ? 9.204 -21.935 28.538 1.00 80.50 411 ALA A CA 1
ATOM 3206 C C . ALA A 1 411 ? 9.050 -22.287 27.045 1.00 80.50 411 ALA A C 1
ATOM 3208 O O . ALA A 1 411 ? 8.584 -23.387 26.746 1.00 80.50 411 ALA A O 1
ATOM 3209 N N . TRP A 1 412 ? 9.470 -21.421 26.110 1.00 77.81 412 TRP A N 1
ATOM 3210 C CA . TRP A 1 412 ? 9.527 -21.753 24.674 1.00 77.81 412 TRP A CA 1
ATOM 3211 C C . TRP A 1 412 ? 10.443 -22.951 24.409 1.00 77.81 412 TRP A C 1
ATOM 3213 O O . TRP A 1 412 ? 9.988 -23.944 23.849 1.00 77.81 412 TRP A O 1
ATOM 3223 N N . GLY A 1 413 ? 11.683 -22.924 24.912 1.00 76.50 413 GLY A N 1
ATOM 3224 C CA . GLY A 1 413 ? 12.651 -24.020 24.745 1.00 76.50 413 GLY A CA 1
ATOM 3225 C C . GLY A 1 413 ? 12.242 -25.363 25.378 1.00 76.50 413 GLY A C 1
ATOM 3226 O O . GLY A 1 413 ? 12.920 -26.367 25.173 1.00 76.50 413 GLY A O 1
ATOM 3227 N N . GLN A 1 414 ? 11.146 -25.393 26.144 1.00 82.38 414 GLN A N 1
ATOM 3228 C CA . GLN A 1 414 ? 10.564 -26.588 26.765 1.00 82.38 414 GLN A CA 1
ATOM 3229 C C . GLN A 1 414 ? 9.183 -26.972 26.194 1.00 82.38 414 GLN A C 1
ATOM 3231 O O . GLN A 1 414 ? 8.573 -27.915 26.697 1.00 82.38 414 GLN A O 1
ATOM 3236 N N . GLY A 1 415 ? 8.659 -26.253 25.192 1.00 78.62 415 GLY A N 1
ATOM 3237 C CA . GLY A 1 415 ? 7.310 -26.482 24.647 1.00 78.62 415 GLY A CA 1
ATOM 3238 C C . GLY A 1 415 ? 6.168 -26.098 25.605 1.00 78.62 415 GLY A C 1
ATOM 3239 O O . GLY A 1 415 ? 5.056 -26.605 25.496 1.00 78.62 415 GLY A O 1
ATOM 3240 N N . GLN A 1 416 ? 6.426 -25.220 26.582 1.00 81.75 416 GLN A N 1
ATOM 3241 C CA . GLN A 1 416 ? 5.490 -24.845 27.660 1.00 81.75 416 GLN A CA 1
ATOM 3242 C C . GLN A 1 416 ? 4.919 -23.422 27.522 1.00 81.75 416 GLN A C 1
ATOM 3244 O O . GLN A 1 416 ? 4.263 -22.914 28.435 1.00 81.75 416 GLN A O 1
ATOM 3249 N N . SER A 1 417 ? 5.140 -22.764 26.384 1.00 77.44 417 SER A N 1
ATOM 3250 C CA . SER A 1 417 ? 4.789 -21.357 26.145 1.00 77.44 417 SER A CA 1
ATOM 3251 C C . SER A 1 417 ? 3.308 -21.033 26.377 1.00 77.44 417 SER A C 1
ATOM 3253 O O . SER A 1 417 ? 2.998 -20.070 27.075 1.00 77.44 417 SER A O 1
ATOM 3255 N N . ALA A 1 418 ? 2.383 -21.864 25.884 1.00 80.12 418 ALA A N 1
ATOM 3256 C CA . ALA A 1 418 ? 0.944 -21.675 26.093 1.00 80.12 418 ALA A CA 1
ATOM 3257 C C . ALA A 1 418 ? 0.552 -21.720 27.584 1.00 80.12 418 ALA A C 1
ATOM 3259 O O . ALA A 1 418 ? -0.268 -20.921 28.041 1.00 80.12 418 ALA A O 1
ATOM 3260 N N . GLN A 1 419 ? 1.174 -22.615 28.363 1.00 82.38 419 GLN A N 1
ATOM 3261 C CA . GLN A 1 419 ? 0.963 -22.696 29.809 1.00 82.38 419 GLN A CA 1
ATOM 3262 C C . GLN A 1 419 ? 1.540 -21.465 30.520 1.00 82.38 419 GLN A C 1
ATOM 3264 O O . GLN A 1 419 ? 0.869 -20.903 31.385 1.00 82.38 419 GLN A O 1
ATOM 3269 N N . TYR A 1 420 ? 2.739 -21.019 30.128 1.00 85.25 420 TYR A N 1
ATOM 3270 C CA . TYR A 1 420 ? 3.370 -19.821 30.684 1.00 85.25 420 TYR A CA 1
ATOM 3271 C C . TYR A 1 420 ? 2.523 -18.568 30.426 1.00 85.25 420 TYR A C 1
ATOM 3273 O O . TYR A 1 420 ? 2.191 -17.853 31.371 1.00 85.25 420 TYR A O 1
ATOM 3281 N N . ILE A 1 421 ? 2.101 -18.337 29.178 1.00 84.81 421 ILE A N 1
ATOM 3282 C CA . ILE A 1 421 ? 1.210 -17.229 28.797 1.00 84.81 421 ILE A CA 1
ATOM 3283 C C . ILE A 1 421 ? -0.082 -17.289 29.623 1.00 84.81 421 ILE A C 1
ATOM 3285 O O . ILE A 1 421 ? -0.484 -16.290 30.217 1.00 84.81 421 ILE A O 1
ATOM 3289 N N . SER A 1 422 ? -0.703 -18.468 29.745 1.00 86.38 422 SER A N 1
ATOM 3290 C CA . SER A 1 422 ? -1.941 -18.624 30.515 1.00 86.38 422 SER A CA 1
ATOM 3291 C C . SER A 1 422 ? -1.793 -18.353 32.016 1.00 86.38 422 SER A C 1
ATOM 3293 O O . SER A 1 422 ? -2.793 -17.993 32.637 1.00 86.38 422 SER A O 1
ATOM 3295 N N . SER A 1 423 ? -0.612 -18.541 32.616 1.00 89.50 423 SER A N 1
ATOM 3296 C CA . SER A 1 423 ? -0.390 -18.274 34.045 1.00 89.50 423 SER A CA 1
ATOM 3297 C C . SER A 1 423 ? 0.152 -16.872 34.342 1.00 89.50 423 SER A C 1
ATOM 3299 O O . SER A 1 423 ? 0.076 -16.442 35.489 1.00 89.50 423 SER A O 1
ATOM 3301 N N . HIS A 1 424 ? 0.686 -16.171 33.336 1.00 90.44 424 HIS A N 1
ATOM 3302 C CA . HIS A 1 424 ? 1.309 -14.849 33.484 1.00 90.44 424 HIS A CA 1
ATOM 3303 C C . HIS A 1 424 ? 0.528 -13.708 32.814 1.00 90.44 424 HIS A C 1
ATOM 3305 O O . HIS A 1 424 ? 0.887 -12.543 32.991 1.00 90.44 424 HIS A O 1
ATOM 3311 N N . LYS A 1 425 ? -0.534 -13.997 32.048 1.00 91.38 425 LYS A N 1
ATOM 3312 C CA . LYS A 1 425 ? -1.329 -12.949 31.398 1.00 91.38 425 LYS A CA 1
ATOM 3313 C C . LYS A 1 425 ? -2.033 -12.034 32.402 1.00 91.38 425 LYS A C 1
ATOM 3315 O O . LYS A 1 425 ? -2.727 -12.486 33.314 1.00 91.38 425 LYS A O 1
ATOM 3320 N N . ARG A 1 426 ? -1.899 -10.725 32.194 1.00 91.81 426 ARG A N 1
ATOM 3321 C CA . ARG A 1 426 ? -2.688 -9.697 32.884 1.00 91.81 426 ARG A CA 1
ATOM 3322 C C . ARG A 1 426 ? -4.041 -9.513 32.169 1.00 91.81 426 ARG A C 1
ATOM 3324 O O . ARG A 1 426 ? -4.148 -9.857 30.993 1.00 91.81 426 ARG A O 1
ATOM 3331 N N . PRO A 1 427 ? -5.077 -8.932 32.809 1.00 93.81 427 PRO A N 1
ATOM 3332 C CA . PRO A 1 427 ? -6.350 -8.612 32.141 1.00 93.81 427 PRO A CA 1
ATOM 3333 C C . PRO A 1 427 ? -6.183 -7.756 30.871 1.00 93.81 427 PRO A C 1
ATOM 3335 O O . PRO A 1 427 ? -6.911 -7.925 29.893 1.00 93.81 427 PRO A O 1
ATOM 3338 N N . SER A 1 428 ? -5.159 -6.901 30.861 1.00 93.62 428 SER A N 1
ATOM 3339 C CA . SER A 1 428 ? -4.731 -6.079 29.729 1.00 93.62 428 SER A CA 1
ATOM 3340 C C . SER A 1 428 ? -4.323 -6.888 28.493 1.00 93.62 428 SER A C 1
ATOM 3342 O O . SER A 1 428 ? -4.469 -6.373 27.390 1.00 93.62 428 SER A O 1
ATOM 3344 N N . TYR A 1 429 ? -3.885 -8.145 28.638 1.00 93.31 429 TYR A N 1
ATOM 3345 C CA . TYR A 1 429 ? -3.578 -9.042 27.517 1.00 93.31 429 TYR A CA 1
ATOM 3346 C C . TYR A 1 429 ? -4.818 -9.322 26.663 1.00 93.31 429 TYR A C 1
ATOM 3348 O O . TYR A 1 429 ? -4.787 -9.146 25.447 1.00 93.31 429 TYR A O 1
ATOM 3356 N N . ASP A 1 430 ? -5.928 -9.727 27.293 1.00 91.94 430 ASP A N 1
ATOM 3357 C CA . ASP A 1 430 ? -7.165 -10.023 26.564 1.00 91.94 430 ASP A CA 1
ATOM 3358 C C . ASP A 1 430 ? -7.765 -8.724 25.993 1.00 91.94 430 ASP A C 1
ATOM 3360 O O . ASP A 1 430 ? -8.205 -8.701 24.846 1.00 91.94 430 ASP A O 1
ATOM 3364 N N . VAL A 1 431 ? -7.694 -7.605 26.726 1.00 94.81 431 VAL A N 1
ATOM 3365 C CA . VAL A 1 431 ? -8.077 -6.288 26.183 1.00 94.81 431 VAL A CA 1
ATOM 3366 C C . VAL A 1 431 ? -7.260 -5.932 24.939 1.00 94.81 431 VAL A C 1
ATOM 3368 O O . VAL A 1 431 ? -7.846 -5.617 23.906 1.00 94.81 431 VAL A O 1
ATOM 3371 N N . PHE A 1 432 ? -5.930 -6.033 24.997 1.00 94.25 432 PHE A N 1
ATOM 3372 C CA . PHE A 1 432 ? -5.051 -5.750 23.863 1.00 94.25 432 PHE A CA 1
ATOM 3373 C C . PHE A 1 432 ? -5.354 -6.660 22.670 1.00 94.25 432 PHE A C 1
ATOM 3375 O O . PHE A 1 432 ? -5.437 -6.182 21.538 1.00 94.25 432 PHE A O 1
ATOM 3382 N N . LYS A 1 433 ? -5.562 -7.959 22.917 1.00 90.69 433 LYS A N 1
ATOM 3383 C CA . LYS A 1 433 ? -5.901 -8.933 21.878 1.00 90.69 433 LYS A CA 1
ATOM 3384 C C . LYS A 1 433 ? -7.193 -8.546 21.158 1.00 90.69 433 LYS A C 1
ATOM 3386 O O . LYS A 1 433 ? -7.172 -8.435 19.940 1.00 90.69 433 LYS A O 1
ATOM 3391 N N . TYR A 1 434 ? -8.282 -8.285 21.881 1.00 89.31 434 TYR A N 1
ATOM 3392 C CA . TYR A 1 434 ? -9.614 -8.145 21.278 1.00 89.31 434 TYR A CA 1
ATOM 3393 C C . TYR A 1 434 ? -10.081 -6.701 21.005 1.00 89.31 434 TYR A C 1
ATOM 3395 O O . TYR A 1 434 ? -11.131 -6.530 20.389 1.00 89.31 434 TYR A O 1
ATOM 3403 N N . MET A 1 435 ? -9.362 -5.648 21.417 1.00 91.06 435 MET A N 1
ATOM 3404 C CA . MET A 1 435 ? -9.835 -4.255 21.248 1.00 91.06 435 MET A CA 1
ATOM 3405 C C . MET A 1 435 ? -9.999 -3.780 19.790 1.00 91.06 435 MET A C 1
ATOM 3407 O O . MET A 1 435 ? -10.652 -2.768 19.563 1.00 91.06 435 MET A O 1
ATOM 3411 N N . ASP A 1 436 ? -9.473 -4.512 18.808 1.00 88.88 436 ASP A N 1
ATOM 3412 C CA . ASP A 1 436 ? -9.630 -4.265 17.366 1.00 88.88 436 ASP A CA 1
ATOM 3413 C C . ASP A 1 436 ? -10.312 -5.441 16.637 1.00 88.88 436 ASP A C 1
ATOM 3415 O O . ASP A 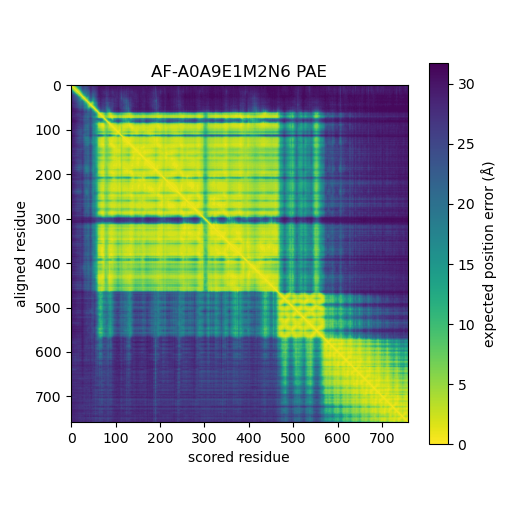1 436 ? -9.958 -5.792 15.512 1.00 88.88 436 ASP A O 1
ATOM 3419 N N . THR A 1 437 ? -11.280 -6.074 17.300 1.00 81.81 437 THR A N 1
ATOM 3420 C CA . THR A 1 437 ? -12.070 -7.210 16.788 1.00 81.81 437 THR A CA 1
ATOM 3421 C C . THR A 1 437 ? -13.569 -6.926 16.937 1.00 81.81 437 THR A C 1
ATOM 3423 O O . THR A 1 437 ? -13.953 -5.879 17.466 1.00 81.81 437 THR A O 1
ATOM 3426 N N . ASP A 1 438 ? -14.447 -7.830 16.494 1.00 73.31 438 ASP A N 1
ATOM 3427 C CA . ASP A 1 438 ? -15.889 -7.707 16.772 1.00 73.31 438 ASP A CA 1
ATOM 3428 C C . ASP A 1 438 ? -16.202 -7.889 18.269 1.00 73.31 438 ASP A C 1
ATOM 3430 O O . ASP A 1 438 ? -17.162 -7.319 18.792 1.00 73.31 438 ASP A O 1
ATOM 3434 N N . GLU A 1 439 ? -15.367 -8.641 18.989 1.00 79.69 439 GLU A N 1
ATOM 3435 C CA . GLU A 1 439 ? -15.501 -8.903 20.417 1.00 79.69 439 GLU A CA 1
ATOM 3436 C C . GLU A 1 439 ? -15.056 -7.723 21.296 1.00 79.69 439 GLU A C 1
ATOM 3438 O O . GLU A 1 439 ? -15.215 -7.785 22.519 1.00 79.69 439 GLU A O 1
ATOM 3443 N N . ALA A 1 440 ? -14.544 -6.628 20.720 1.00 85.81 440 ALA A N 1
ATOM 3444 C CA . ALA A 1 440 ? -14.012 -5.483 21.465 1.00 85.81 440 ALA A CA 1
ATOM 3445 C C . ALA A 1 440 ? -14.987 -4.950 22.535 1.00 85.81 440 ALA A C 1
ATOM 3447 O O . ALA A 1 440 ? -14.573 -4.618 23.648 1.00 85.81 440 ALA A O 1
ATOM 3448 N N . GLY A 1 441 ? -16.298 -4.937 22.257 1.00 82.31 441 GLY A N 1
ATOM 3449 C CA . GLY A 1 441 ? -17.348 -4.519 23.202 1.00 82.31 441 GLY A CA 1
ATOM 3450 C C . GLY A 1 441 ? -17.618 -5.483 24.374 1.00 82.31 441 GLY A C 1
ATOM 3451 O O . GLY A 1 441 ? -18.375 -5.147 25.292 1.00 82.31 441 GLY A O 1
ATOM 3452 N N . ASN A 1 442 ? -17.023 -6.678 24.370 1.00 84.56 442 ASN A N 1
ATOM 3453 C CA . ASN A 1 442 ? -17.009 -7.603 25.507 1.00 84.56 442 ASN A CA 1
ATOM 3454 C C . ASN A 1 442 ? -15.780 -7.372 26.392 1.00 84.56 442 ASN A C 1
ATOM 3456 O O . ASN A 1 442 ? -15.922 -7.301 27.608 1.00 84.56 442 ASN A O 1
ATOM 3460 N N . TYR A 1 443 ? -14.601 -7.188 25.792 1.00 90.31 443 TYR A N 1
ATOM 3461 C CA . TYR A 1 443 ? -13.338 -7.046 26.526 1.00 90.31 443 TYR A CA 1
ATOM 3462 C C . TYR A 1 443 ? -13.058 -5.614 27.011 1.00 90.31 443 TYR A C 1
ATOM 3464 O O . TYR A 1 443 ? -12.415 -5.429 28.038 1.00 90.31 443 TYR A O 1
ATOM 3472 N N . THR A 1 444 ? -13.578 -4.588 26.329 1.00 91.25 444 THR A N 1
ATOM 3473 C CA . THR A 1 444 ? -13.374 -3.172 26.707 1.00 91.25 444 THR A CA 1
ATOM 3474 C C . THR A 1 444 ? -14.504 -2.572 27.553 1.00 91.25 444 THR A C 1
ATOM 3476 O O . THR A 1 444 ? -14.430 -1.407 27.939 1.00 91.25 444 THR A O 1
ATOM 3479 N N . ARG A 1 445 ? -15.547 -3.347 27.885 1.00 86.94 445 ARG A N 1
ATOM 3480 C CA . ARG A 1 445 ? -16.698 -2.874 28.678 1.00 86.94 445 ARG A CA 1
ATOM 3481 C C . ARG A 1 445 ? -16.306 -2.487 30.099 1.00 86.94 445 ARG A C 1
ATOM 3483 O O . ARG A 1 445 ? -16.635 -1.399 30.565 1.00 86.94 445 ARG A O 1
ATOM 3490 N N . ASP A 1 446 ? -15.562 -3.359 30.767 1.00 88.62 446 ASP A N 1
ATOM 3491 C CA . ASP A 1 446 ? -15.174 -3.145 32.161 1.00 88.62 446 ASP A CA 1
ATOM 3492 C C . ASP A 1 446 ?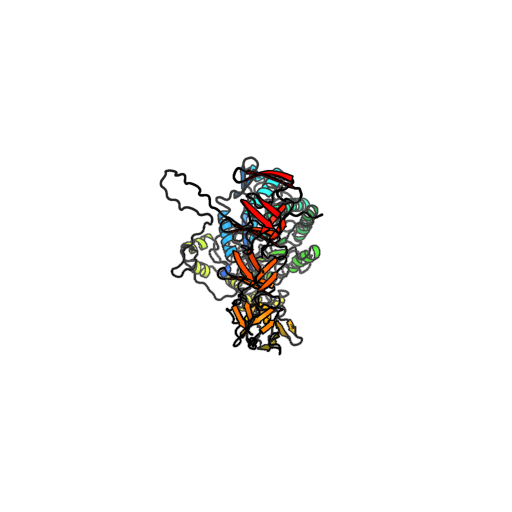 -14.132 -2.019 32.279 1.00 88.62 446 ASP A C 1
ATOM 3494 O O . ASP A 1 446 ? -14.088 -1.322 33.297 1.00 88.62 446 ASP A O 1
ATOM 3498 N N . CYS A 1 447 ? -13.379 -1.744 31.204 1.00 90.19 447 CYS A N 1
ATOM 3499 C CA . CYS A 1 447 ? -12.503 -0.578 31.098 1.00 90.19 447 CYS A CA 1
ATOM 3500 C C . CYS A 1 447 ? -13.272 0.739 31.274 1.00 90.19 447 CYS A C 1
ATOM 3502 O O . CYS A 1 447 ? -12.832 1.571 32.062 1.00 90.19 447 CYS A O 1
ATOM 3504 N N . LEU A 1 448 ? -14.427 0.908 30.609 1.00 86.62 448 LEU A N 1
ATOM 3505 C CA . LEU A 1 448 ? -15.284 2.100 30.746 1.00 86.62 448 LEU A CA 1
ATOM 3506 C C . LEU A 1 448 ? -15.723 2.307 32.202 1.00 86.62 448 LEU A C 1
ATOM 3508 O O . LEU A 1 448 ? -15.568 3.398 32.752 1.00 86.62 448 LEU A O 1
ATOM 3512 N N . SER A 1 449 ? -16.180 1.233 32.857 1.00 83.50 449 SER A N 1
ATOM 3513 C CA . SER A 1 449 ? -16.585 1.285 34.268 1.00 83.50 449 SER A CA 1
ATOM 3514 C C . SER A 1 449 ? -15.423 1.632 35.206 1.00 83.50 449 SER A C 1
ATOM 3516 O O . SER A 1 449 ? -15.606 2.395 36.154 1.00 83.50 449 SER A O 1
ATOM 3518 N N . SER A 1 450 ? -14.214 1.151 34.895 1.00 80.38 450 SER A N 1
ATOM 3519 C CA . SER A 1 450 ? -12.997 1.416 35.671 1.00 80.38 450 SER A CA 1
ATOM 3520 C C . SER A 1 450 ? -12.577 2.886 35.617 1.00 80.38 450 SER A C 1
ATOM 3522 O O . SER A 1 450 ? -11.937 3.362 36.546 1.00 80.38 450 SER A O 1
ATOM 3524 N N . ILE A 1 451 ? -12.942 3.615 34.556 1.00 78.94 451 ILE A N 1
ATOM 3525 C CA . ILE A 1 451 ? -12.601 5.036 34.351 1.00 78.94 451 ILE A CA 1
ATOM 3526 C C . ILE A 1 451 ? -13.800 5.984 34.502 1.00 78.94 451 ILE A C 1
ATOM 3528 O O . ILE A 1 451 ? -13.666 7.180 34.248 1.00 78.94 451 ILE A O 1
ATOM 3532 N N . GLY A 1 452 ? -14.958 5.470 34.930 1.00 79.06 452 GLY A N 1
ATOM 3533 C CA . GLY A 1 452 ? -16.162 6.264 35.187 1.00 79.06 452 GLY A CA 1
ATOM 3534 C C . GLY A 1 452 ? -16.872 6.802 33.937 1.00 79.06 452 GLY A C 1
ATOM 3535 O O . GLY A 1 452 ? -17.571 7.808 34.044 1.00 79.06 452 GLY A O 1
ATOM 3536 N N . ALA A 1 453 ? -16.696 6.160 32.779 1.00 83.62 453 ALA A N 1
ATOM 3537 C CA . ALA A 1 453 ? -17.348 6.525 31.519 1.00 83.62 453 ALA A CA 1
ATOM 3538 C C . ALA A 1 453 ? -18.547 5.613 31.205 1.00 83.62 453 ALA A C 1
ATOM 3540 O O . ALA A 1 453 ? -18.574 4.449 31.612 1.00 83.62 453 ALA A O 1
ATOM 3541 N N . GLY A 1 454 ? -19.536 6.134 30.475 1.00 84.25 454 GLY A N 1
ATOM 3542 C CA . GLY A 1 454 ? -20.712 5.386 30.030 1.00 84.25 454 GLY A CA 1
ATOM 3543 C C . GLY A 1 454 ? -20.504 4.678 28.691 1.00 84.25 454 GLY A C 1
ATOM 3544 O O . GLY A 1 454 ? -20.964 3.548 28.523 1.00 84.25 454 GLY A O 1
ATOM 3545 N N . ALA A 1 455 ? -19.798 5.319 27.756 1.00 86.75 455 ALA A N 1
ATOM 3546 C CA . ALA A 1 455 ? -19.549 4.801 26.409 1.00 86.75 455 ALA A CA 1
ATOM 3547 C C . ALA A 1 455 ? -18.222 5.317 25.819 1.00 86.75 455 ALA A C 1
ATOM 3549 O O . ALA A 1 455 ? -17.661 6.305 26.293 1.00 86.75 455 ALA A O 1
ATOM 3550 N N . TRP A 1 456 ? -17.712 4.671 24.766 1.00 87.00 456 TRP A N 1
ATOM 3551 C CA . TRP A 1 456 ? -16.468 5.096 24.105 1.00 87.00 456 TRP A CA 1
ATOM 3552 C C . TRP A 1 456 ? -16.656 6.373 23.274 1.00 87.00 456 TRP A C 1
ATOM 3554 O O . TRP A 1 456 ? -15.747 7.195 23.183 1.00 87.00 456 TRP A O 1
ATOM 3564 N N . GLU A 1 457 ? -17.861 6.581 22.750 1.00 86.19 457 GLU A N 1
ATOM 3565 C CA . GLU A 1 457 ? -18.313 7.768 22.024 1.00 86.19 457 GLU A CA 1
ATOM 3566 C C . GLU A 1 457 ? -18.282 9.050 22.879 1.00 86.19 457 GLU A C 1
ATOM 3568 O O . GLU A 1 457 ? -18.205 10.150 22.334 1.00 86.19 457 GLU A O 1
ATOM 3573 N N . GLU A 1 458 ? -18.319 8.924 24.211 1.00 85.50 458 GLU A N 1
ATOM 3574 C CA . GLU A 1 458 ? -18.175 10.047 25.152 1.00 85.50 458 GLU A CA 1
ATOM 3575 C C . GLU A 1 458 ? -16.714 10.506 25.300 1.00 85.50 458 GLU A C 1
ATOM 3577 O O . GLU A 1 458 ? -16.460 11.641 25.704 1.00 85.50 458 GLU A O 1
ATOM 3582 N N . LEU A 1 459 ? -15.758 9.618 25.002 1.00 85.00 459 LEU A N 1
ATOM 3583 C CA . LEU A 1 459 ? -14.329 9.788 25.277 1.00 85.00 459 LEU A CA 1
ATOM 3584 C C . LEU A 1 459 ? -13.492 10.031 24.018 1.00 85.00 459 LEU A C 1
ATOM 3586 O O . LEU A 1 459 ? -12.492 10.748 24.065 1.00 85.00 459 LEU A O 1
ATOM 3590 N N . VAL A 1 460 ? -13.866 9.398 22.905 1.00 88.06 460 VAL A N 1
ATOM 3591 C CA . VAL A 1 460 ? -13.060 9.335 21.683 1.00 88.06 460 VAL A CA 1
ATOM 3592 C C . VAL A 1 460 ? -13.844 9.937 20.510 1.00 88.06 460 VAL A C 1
ATOM 3594 O O . VAL A 1 460 ? -14.776 9.309 19.996 1.00 88.06 460 VAL A O 1
ATOM 3597 N N . PRO A 1 461 ? -13.478 11.147 20.045 1.00 84.38 461 PRO A N 1
ATOM 3598 C CA . PRO A 1 461 ? -14.094 11.764 18.876 1.00 84.38 461 PRO A CA 1
ATOM 3599 C C . PRO A 1 461 ? -14.002 10.859 17.642 1.00 84.38 461 PRO A C 1
ATOM 3601 O O . PRO A 1 461 ? -12.927 10.387 17.283 1.00 84.38 461 PRO A O 1
ATOM 3604 N N . GLY A 1 462 ? -15.138 10.620 16.983 1.00 80.00 462 GLY A N 1
ATOM 3605 C CA . GLY A 1 462 ? -15.205 9.745 15.808 1.00 80.00 462 GLY A CA 1
ATOM 3606 C C . GLY A 1 462 ? -15.184 8.242 16.113 1.00 80.00 462 GLY A C 1
ATOM 3607 O O . GLY A 1 462 ? -15.151 7.453 15.165 1.00 80.00 462 GLY A O 1
ATOM 3608 N N . TYR A 1 463 ? -15.243 7.834 17.391 1.00 83.12 463 TYR A N 1
ATOM 3609 C CA . TYR A 1 463 ? -15.382 6.425 17.752 1.00 83.12 463 TYR A CA 1
ATOM 3610 C C . TYR A 1 463 ? -16.560 5.789 17.019 1.00 83.12 463 TYR A C 1
ATOM 3612 O O . TYR A 1 463 ? -17.689 6.279 17.035 1.00 83.12 463 TYR A O 1
ATOM 3620 N N . SER A 1 464 ? -16.259 4.686 16.352 1.00 72.25 464 SER A N 1
ATOM 3621 C CA . SER A 1 464 ? -17.199 3.909 15.554 1.00 72.25 464 SER A CA 1
ATOM 3622 C C . SER A 1 464 ? -16.791 2.441 15.621 1.00 72.25 464 SER A C 1
ATOM 3624 O O . SER A 1 464 ? -16.497 1.811 14.610 1.00 72.25 464 SER A O 1
ATOM 3626 N N . GLY A 1 465 ? -16.702 1.922 16.851 1.00 67.12 465 GLY A N 1
ATOM 3627 C CA . GLY A 1 465 ? -16.403 0.517 17.130 1.00 67.12 465 GLY A CA 1
ATOM 3628 C C . GLY A 1 465 ? -17.510 -0.448 16.675 1.00 67.12 465 GLY A C 1
ATOM 3629 O O . GLY A 1 465 ? -18.449 -0.037 15.980 1.00 67.12 465 GLY A O 1
ATOM 3630 N N . PRO A 1 466 ? -17.426 -1.737 17.066 1.00 60.94 466 PRO A N 1
ATOM 3631 C CA . PRO A 1 466 ? -18.343 -2.776 16.608 1.00 60.94 466 PRO A CA 1
ATOM 3632 C C . PRO A 1 466 ? -19.776 -2.476 17.045 1.00 60.94 466 PRO A C 1
ATOM 3634 O O . PRO A 1 466 ? -20.191 -2.715 18.178 1.00 60.94 466 PRO A O 1
ATOM 3637 N N . SER A 1 467 ? -20.534 -1.924 16.110 1.00 56.47 467 SER A N 1
ATOM 3638 C CA . SER A 1 467 ? -21.936 -1.558 16.250 1.00 56.47 467 SER A CA 1
ATOM 3639 C C . SER A 1 467 ? -22.765 -2.467 15.347 1.00 56.47 467 SER A C 1
ATOM 3641 O O . SER A 1 467 ? -22.280 -2.995 14.344 1.00 56.47 467 SER A O 1
ATOM 3643 N N . SER A 1 468 ? -24.016 -2.716 15.731 1.00 57.44 468 SER A N 1
ATOM 3644 C CA . SER A 1 468 ? -24.873 -3.678 15.038 1.00 57.44 468 SER A CA 1
ATOM 3645 C C . SER A 1 468 ? -25.310 -3.150 13.669 1.00 57.44 468 SER A C 1
ATOM 3647 O O . SER A 1 468 ? -26.331 -2.482 13.535 1.00 57.44 468 SER A O 1
ATOM 3649 N N . ILE A 1 469 ? -24.546 -3.496 12.631 1.00 67.50 469 ILE A N 1
ATOM 3650 C CA . ILE A 1 469 ? -24.977 -3.337 11.241 1.00 67.50 469 ILE A CA 1
ATOM 3651 C C . ILE A 1 469 ? -26.124 -4.323 10.988 1.00 67.50 469 ILE A C 1
ATOM 3653 O O . ILE A 1 469 ? -25.939 -5.541 11.066 1.00 67.50 469 ILE A O 1
ATOM 3657 N N . SER A 1 470 ? -27.321 -3.805 10.707 1.00 76.56 470 SER A N 1
ATOM 3658 C CA . SER A 1 470 ? -28.486 -4.644 10.405 1.00 76.56 470 SER A CA 1
ATOM 3659 C C . SER A 1 470 ? -28.368 -5.274 9.015 1.00 76.56 470 SER A C 1
ATOM 3661 O O . SER A 1 470 ? -27.822 -4.674 8.092 1.00 76.56 470 SER A O 1
ATOM 3663 N N . SER A 1 471 ? -28.903 -6.486 8.841 1.00 81.31 471 SER A N 1
ATOM 3664 C CA . SER A 1 471 ? -28.878 -7.166 7.541 1.00 81.31 471 SER A CA 1
ATOM 3665 C C . SER A 1 471 ? -29.778 -6.470 6.518 1.00 81.31 471 SER A C 1
ATOM 3667 O O . SER A 1 471 ? -30.995 -6.421 6.699 1.00 81.31 471 SER A O 1
ATOM 3669 N N . GLY A 1 472 ? -29.191 -6.006 5.416 1.00 86.31 472 GLY A N 1
ATOM 3670 C CA . GLY A 1 472 ? -29.935 -5.440 4.290 1.00 86.31 472 GLY A CA 1
ATOM 3671 C C . GLY A 1 472 ? -30.608 -6.476 3.372 1.00 86.31 472 GLY A C 1
ATOM 3672 O O . GLY A 1 472 ? -30.372 -7.690 3.443 1.00 86.31 472 GLY A O 1
ATOM 3673 N N . ASN A 1 473 ? -31.425 -5.960 2.453 1.00 91.56 473 ASN A N 1
ATOM 3674 C CA . ASN A 1 473 ? -32.016 -6.685 1.328 1.00 91.56 473 ASN A CA 1
ATOM 3675 C C . ASN A 1 473 ? -31.317 -6.270 0.030 1.00 91.56 473 ASN A C 1
ATOM 3677 O O . ASN A 1 473 ? -31.265 -5.084 -0.285 1.00 91.56 473 ASN A O 1
ATOM 3681 N N . LEU A 1 474 ? -30.814 -7.235 -0.739 1.00 95.19 474 LEU A N 1
ATOM 3682 C CA . LEU A 1 474 ? -30.152 -6.976 -2.017 1.00 95.19 474 LEU A CA 1
ATOM 3683 C C . LEU A 1 474 ? -31.145 -7.126 -3.173 1.00 95.19 474 LEU A C 1
ATOM 3685 O O . LEU A 1 474 ? -31.802 -8.159 -3.305 1.00 95.19 474 LEU A O 1
ATOM 3689 N N . LYS A 1 475 ? -31.230 -6.101 -4.018 1.00 95.69 475 LYS A N 1
ATOM 3690 C CA . LYS A 1 475 ? -31.958 -6.103 -5.288 1.00 95.69 475 LYS A CA 1
ATOM 3691 C C . LYS A 1 475 ? -30.978 -5.939 -6.439 1.00 95.69 475 LYS A C 1
ATOM 3693 O O . LYS A 1 475 ? -30.034 -5.157 -6.357 1.00 95.69 475 LYS A O 1
ATOM 3698 N N . VAL A 1 476 ? -31.249 -6.653 -7.524 1.00 95.88 476 VAL A N 1
ATOM 3699 C CA . VAL A 1 476 ? -30.501 -6.577 -8.778 1.00 95.88 476 VAL A CA 1
ATOM 3700 C C . VAL A 1 476 ? -31.504 -6.449 -9.915 1.00 95.88 476 VAL A C 1
ATOM 3702 O O . VAL A 1 476 ? -32.541 -7.114 -9.909 1.00 95.88 476 VAL A O 1
ATOM 3705 N N . SER A 1 477 ? -31.214 -5.587 -10.884 1.00 94.12 477 SER A N 1
ATOM 3706 C CA . SER A 1 477 ? -32.017 -5.435 -12.097 1.00 94.12 477 SER A CA 1
ATOM 3707 C C . SER A 1 477 ? -31.124 -5.246 -13.315 1.00 94.12 477 SER A C 1
ATOM 3709 O O . SER A 1 477 ? -30.078 -4.604 -13.231 1.00 94.12 477 SER A O 1
ATOM 3711 N N . LEU A 1 478 ? -31.545 -5.815 -14.444 1.00 94.88 478 LEU A N 1
ATOM 3712 C CA . LEU A 1 478 ? -30.859 -5.706 -15.724 1.00 94.88 478 LEU A CA 1
ATOM 3713 C C . LEU A 1 478 ? -31.687 -4.840 -16.674 1.00 94.88 478 LEU A C 1
ATOM 3715 O O . LEU A 1 478 ? -32.913 -4.947 -16.734 1.00 94.88 478 LEU A O 1
ATOM 3719 N N . SER A 1 479 ? -31.006 -3.968 -17.401 1.00 92.31 479 SER A N 1
ATOM 3720 C CA . SER A 1 479 ? -31.590 -3.137 -18.453 1.00 92.31 479 SER A CA 1
ATOM 3721 C C . SER A 1 479 ? -31.946 -3.944 -19.709 1.00 92.31 479 SER A C 1
ATOM 3723 O O . SER A 1 479 ? -31.491 -5.067 -19.913 1.00 92.31 479 SER A O 1
ATOM 3725 N N . ALA A 1 480 ? -32.772 -3.358 -20.580 1.00 89.12 480 ALA A N 1
ATOM 3726 C CA . ALA A 1 480 ? -33.274 -4.022 -21.786 1.00 89.12 480 ALA A CA 1
ATOM 3727 C C . ALA A 1 480 ? -32.201 -4.304 -22.861 1.00 89.12 480 ALA A C 1
ATOM 3729 O O . ALA A 1 480 ? -32.465 -5.077 -23.779 1.00 89.12 480 ALA A O 1
ATOM 3730 N N . ASP A 1 481 ? -31.013 -3.694 -22.759 1.00 85.94 481 ASP A N 1
ATOM 3731 C CA . ASP A 1 481 ? -29.847 -4.014 -23.600 1.00 85.94 481 ASP A CA 1
ATOM 3732 C C . ASP A 1 481 ? -29.037 -5.218 -23.080 1.00 85.94 481 ASP A C 1
ATOM 3734 O O . ASP A 1 481 ? -28.094 -5.652 -23.737 1.00 85.94 481 ASP A O 1
ATOM 3738 N N . ASN A 1 482 ? -29.445 -5.789 -21.939 1.00 90.62 482 ASN A N 1
ATOM 3739 C CA . ASN A 1 482 ? -28.789 -6.872 -21.209 1.00 90.62 482 ASN A CA 1
ATOM 3740 C C . ASN A 1 482 ? -27.378 -6.561 -20.675 1.00 90.62 482 ASN A C 1
ATOM 3742 O O . ASN A 1 482 ? -26.735 -7.468 -20.156 1.00 90.62 482 ASN A O 1
ATOM 3746 N N . ASP A 1 483 ? -26.895 -5.318 -20.745 1.00 92.25 483 ASP A N 1
ATOM 3747 C CA . ASP A 1 483 ? -25.527 -4.967 -20.351 1.00 92.25 483 ASP A CA 1
ATOM 3748 C C . ASP A 1 483 ? -25.459 -4.107 -19.087 1.00 92.25 483 ASP A C 1
ATOM 3750 O O . ASP A 1 483 ? -24.580 -4.318 -18.251 1.00 92.25 483 ASP A O 1
ATOM 3754 N N . THR A 1 484 ? -26.384 -3.160 -18.895 1.00 95.88 484 THR A N 1
ATOM 3755 C CA . THR A 1 484 ? -26.361 -2.304 -17.694 1.00 95.88 484 THR A CA 1
ATOM 3756 C C . THR A 1 484 ? -27.119 -2.962 -16.539 1.00 95.88 484 THR A C 1
ATOM 3758 O O . THR A 1 484 ? -28.340 -3.131 -16.607 1.00 95.88 484 THR A O 1
ATOM 3761 N N . CYS A 1 485 ? -26.401 -3.302 -15.470 1.00 95.75 485 CYS A N 1
ATOM 3762 C CA . CYS A 1 485 ? -26.905 -3.874 -14.225 1.00 95.75 485 CYS A CA 1
ATOM 3763 C C . CYS A 1 485 ? -26.972 -2.802 -13.124 1.00 95.75 485 CYS A C 1
ATOM 3765 O O . CYS A 1 485 ? -25.987 -2.111 -12.862 1.00 95.75 485 CYS A O 1
ATOM 3767 N N . VAL A 1 486 ? -28.114 -2.680 -12.444 1.00 95.81 486 VAL A N 1
ATOM 3768 C CA . VAL A 1 486 ? -28.291 -1.812 -11.267 1.00 95.81 486 VAL A CA 1
ATOM 3769 C C . VAL A 1 486 ? -28.454 -2.686 -10.029 1.00 95.81 486 VAL A C 1
ATOM 3771 O O . VAL A 1 486 ? -29.330 -3.554 -9.989 1.00 95.81 486 VAL A O 1
ATOM 3774 N N . ILE A 1 487 ? -27.605 -2.447 -9.030 1.00 96.88 487 ILE A N 1
ATOM 3775 C CA . ILE A 1 487 ? -27.551 -3.187 -7.767 1.00 96.88 487 ILE A CA 1
ATOM 3776 C C . ILE A 1 487 ? -27.875 -2.221 -6.631 1.00 96.88 487 ILE A C 1
ATOM 3778 O O . ILE A 1 487 ? -27.234 -1.177 -6.524 1.00 96.88 487 ILE A O 1
ATOM 3782 N N . THR A 1 488 ? -28.825 -2.585 -5.770 1.00 96.00 488 THR A N 1
ATOM 3783 C CA . THR A 1 488 ? -29.244 -1.772 -4.621 1.00 96.00 488 THR A CA 1
ATOM 3784 C C . THR A 1 488 ? -29.320 -2.621 -3.355 1.00 96.00 488 THR A C 1
ATOM 3786 O O . THR A 1 488 ? -29.973 -3.664 -3.338 1.00 96.00 488 THR A O 1
ATOM 3789 N N . LEU A 1 489 ? -28.685 -2.156 -2.279 1.00 95.38 489 LEU A N 1
ATOM 3790 C CA . LEU A 1 489 ? -28.809 -2.699 -0.928 1.00 95.38 489 LEU A CA 1
ATOM 3791 C C . LEU A 1 489 ? -29.737 -1.796 -0.103 1.00 95.38 489 LEU A C 1
ATOM 3793 O O . LEU A 1 489 ? -29.395 -0.653 0.199 1.00 95.38 489 LEU A O 1
ATOM 3797 N N . GLU A 1 490 ? -30.909 -2.316 0.253 1.00 94.06 490 GLU A N 1
ATOM 3798 C CA . GLU A 1 490 ? -31.965 -1.610 0.987 1.00 94.06 490 GLU A CA 1
ATOM 3799 C C . GLU A 1 490 ? -32.029 -2.027 2.462 1.00 94.06 490 GLU A C 1
ATOM 3801 O O . GLU A 1 490 ? -31.675 -3.153 2.813 1.00 94.06 490 GLU A O 1
ATOM 3806 N N . ASN A 1 491 ? -32.592 -1.166 3.318 1.00 88.19 491 ASN A N 1
ATOM 3807 C CA . ASN A 1 491 ? -32.873 -1.431 4.744 1.00 88.19 491 ASN A CA 1
ATOM 3808 C C . ASN A 1 491 ? -31.649 -1.802 5.613 1.00 88.19 491 ASN A C 1
ATOM 3810 O O . ASN A 1 491 ? -31.805 -2.326 6.719 1.00 88.19 491 ASN A O 1
ATOM 3814 N N . VAL A 1 492 ? -30.435 -1.524 5.135 1.00 84.75 492 VAL A N 1
ATOM 3815 C CA . VAL A 1 492 ? -29.200 -1.665 5.912 1.00 84.75 492 VAL A CA 1
ATOM 3816 C C . VAL A 1 492 ? -29.013 -0.435 6.805 1.00 84.75 492 VAL A C 1
ATOM 3818 O O . VAL A 1 492 ? -29.019 0.695 6.326 1.00 84.75 492 VAL A O 1
ATOM 3821 N N . GLN A 1 493 ? -28.843 -0.634 8.111 1.00 78.94 493 GLN A N 1
ATOM 3822 C CA . GLN A 1 493 ? -28.407 0.423 9.021 1.00 78.94 493 GLN A CA 1
ATOM 3823 C C . GLN A 1 493 ? -26.890 0.339 9.151 1.00 78.94 493 GLN A C 1
ATOM 3825 O O . GLN A 1 493 ? -26.362 -0.510 9.866 1.00 78.94 493 GLN A O 1
ATOM 3830 N N . ALA A 1 494 ? -26.197 1.209 8.420 1.00 69.69 494 ALA A N 1
ATOM 3831 C CA . ALA A 1 494 ? -24.752 1.360 8.484 1.00 69.69 494 ALA A CA 1
ATOM 3832 C C . ALA A 1 494 ? -24.398 2.640 9.276 1.00 69.69 494 ALA A C 1
ATOM 3834 O O . ALA A 1 494 ? -24.907 3.714 8.940 1.00 69.69 494 ALA A O 1
ATOM 3835 N N . PRO A 1 495 ? -23.553 2.561 10.323 1.00 65.38 495 PRO A N 1
ATOM 3836 C CA . PRO A 1 495 ? -23.036 3.732 11.031 1.00 65.38 495 PRO A CA 1
ATOM 3837 C C . PRO A 1 495 ? -22.318 4.736 10.116 1.00 65.38 495 PRO A C 1
ATOM 3839 O O . PRO A 1 495 ? -21.821 4.388 9.041 1.00 65.38 495 PRO A O 1
ATOM 3842 N N . SER A 1 496 ? -22.194 5.982 10.582 1.00 62.12 496 SER A N 1
ATOM 3843 C CA . SER A 1 496 ? -21.429 7.018 9.877 1.00 62.12 496 SER A CA 1
ATOM 3844 C C . SER A 1 496 ? -19.990 6.561 9.597 1.00 62.12 496 SER A C 1
ATOM 3846 O O . SER A 1 496 ? -19.344 5.960 10.452 1.00 62.12 496 SER A O 1
ATOM 3848 N N . GLY A 1 497 ? -19.496 6.838 8.389 1.00 63.16 497 GLY A N 1
ATOM 3849 C CA . GLY A 1 497 ? -18.168 6.423 7.923 1.00 63.16 497 GLY A CA 1
ATOM 3850 C C . GLY A 1 497 ? -18.099 5.027 7.289 1.00 63.16 497 GLY A C 1
ATOM 3851 O O . GLY A 1 497 ? -17.084 4.714 6.667 1.00 63.16 497 GLY A O 1
ATOM 3852 N N . CYS A 1 498 ? -19.152 4.206 7.384 1.00 73.44 498 CYS A N 1
ATOM 3853 C CA . CYS A 1 498 ? -19.214 2.943 6.647 1.00 73.44 498 CYS A CA 1
ATOM 3854 C C . CYS A 1 498 ? -19.282 3.172 5.128 1.00 73.44 498 CYS A C 1
ATOM 3856 O O . CYS A 1 498 ? -19.853 4.154 4.646 1.00 73.44 498 CYS A O 1
ATOM 3858 N N . ARG A 1 499 ? -18.750 2.217 4.364 1.00 83.12 499 ARG A N 1
ATOM 3859 C CA . ARG A 1 499 ? -18.842 2.146 2.898 1.00 83.12 499 ARG A CA 1
ATOM 3860 C C . ARG A 1 499 ? -19.615 0.893 2.503 1.00 83.12 499 ARG A C 1
ATOM 3862 O O . ARG A 1 499 ? -19.648 -0.070 3.262 1.00 83.12 499 ARG A O 1
ATOM 3869 N N . VAL A 1 500 ? -20.208 0.872 1.313 1.00 88.50 500 VAL A N 1
ATOM 3870 C CA . VAL A 1 500 ? -20.848 -0.334 0.766 1.00 88.50 500 VAL A CA 1
ATOM 3871 C C . VAL A 1 500 ? -20.207 -0.683 -0.566 1.00 88.50 500 VAL A C 1
ATOM 3873 O O . VAL A 1 500 ? -19.973 0.198 -1.393 1.00 88.50 500 VAL A O 1
ATOM 3876 N N . PHE A 1 501 ? -19.923 -1.969 -0.760 1.00 92.94 501 PHE A N 1
ATOM 3877 C CA . PHE A 1 501 ? -19.302 -2.494 -1.970 1.00 92.94 501 PHE A CA 1
ATOM 3878 C C . PHE A 1 501 ? -20.057 -3.713 -2.490 1.00 92.94 501 PHE A C 1
ATOM 3880 O O . PHE A 1 501 ? -20.541 -4.545 -1.715 1.00 92.94 501 PHE A O 1
ATOM 3887 N N . PHE A 1 502 ? -20.082 -3.842 -3.814 1.00 94.88 502 PHE A N 1
ATOM 3888 C CA . PHE A 1 502 ? -20.586 -5.004 -4.529 1.00 94.88 502 PHE A CA 1
ATOM 3889 C C . PHE A 1 502 ? -19.442 -5.660 -5.311 1.00 94.88 502 PHE A C 1
ATOM 3891 O O . PHE A 1 502 ? -19.062 -5.153 -6.368 1.00 94.88 502 PHE A O 1
ATOM 3898 N N . PRO A 1 503 ? -18.847 -6.754 -4.804 1.00 95.62 503 PRO A N 1
ATOM 3899 C CA . PRO A 1 503 ? -17.966 -7.604 -5.594 1.00 95.62 503 PRO A CA 1
ATOM 3900 C C . PRO A 1 503 ? -18.801 -8.354 -6.632 1.00 95.62 503 PRO A C 1
ATOM 3902 O O . PRO A 1 503 ? -19.791 -9.000 -6.276 1.00 95.62 503 PRO A O 1
ATOM 3905 N N . VAL A 1 504 ? -18.415 -8.237 -7.901 1.00 96.00 504 VAL A N 1
ATOM 3906 C CA . VAL A 1 504 ? -19.113 -8.829 -9.049 1.00 96.00 504 VAL A CA 1
ATOM 3907 C C . VAL A 1 504 ? -18.113 -9.573 -9.927 1.00 96.00 504 VAL A C 1
ATOM 3909 O O . VAL A 1 504 ? -17.026 -9.053 -10.175 1.00 96.00 504 VAL A O 1
ATOM 3912 N N . TRP A 1 505 ? -18.478 -10.771 -10.378 1.00 97.06 505 TRP A N 1
ATOM 3913 C CA . TRP A 1 505 ? -17.704 -11.605 -11.306 1.00 97.06 505 TRP A CA 1
ATOM 3914 C C . TRP A 1 505 ? -18.650 -12.462 -12.159 1.00 97.06 505 TRP A C 1
ATOM 3916 O O . TRP A 1 505 ? -19.793 -12.693 -11.752 1.00 97.06 505 TRP A O 1
ATOM 3926 N N . SER A 1 506 ? -18.218 -12.919 -13.333 1.00 94.75 506 SER A N 1
ATOM 3927 C CA . SER A 1 506 ? -18.957 -13.917 -14.120 1.00 94.75 506 SER A CA 1
ATOM 3928 C C . SER A 1 506 ? -18.660 -15.338 -13.625 1.00 94.75 506 SER A C 1
ATOM 3930 O O . SER A 1 506 ? -17.627 -15.591 -13.028 1.00 94.75 506 SER A O 1
ATOM 3932 N N . GLU A 1 507 ? -19.540 -16.313 -13.860 1.00 94.75 507 GLU A N 1
ATOM 3933 C CA . GLU A 1 507 ? -19.191 -17.729 -13.625 1.00 94.75 507 GLU A CA 1
ATOM 3934 C C . GLU A 1 507 ? -18.221 -18.283 -14.697 1.00 94.75 507 GLU A C 1
ATOM 3936 O O . GLU A 1 507 ? -17.754 -19.420 -14.591 1.00 94.75 507 GLU A O 1
ATOM 3941 N N . GLU A 1 508 ? -17.896 -17.495 -15.727 1.00 86.38 508 GLU A N 1
ATOM 3942 C CA . GLU A 1 508 ? -16.997 -17.864 -16.818 1.00 86.38 508 GLU A CA 1
ATOM 3943 C C . GLU A 1 508 ? -15.537 -17.841 -16.324 1.00 86.38 508 GLU A C 1
ATOM 3945 O O . GLU A 1 508 ? -14.973 -16.797 -16.038 1.00 86.38 508 GLU A O 1
ATOM 3950 N N . ASN A 1 509 ? -14.909 -19.018 -16.210 1.00 83.56 509 ASN A N 1
A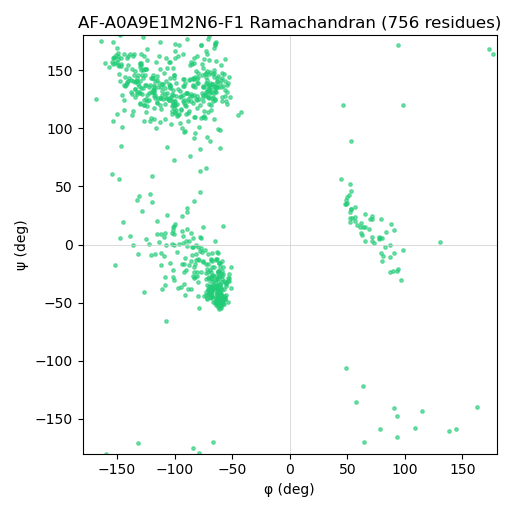TOM 3951 C CA . ASN A 1 509 ? -13.543 -19.213 -15.679 1.00 83.56 509 ASN A CA 1
ATOM 3952 C C . ASN A 1 509 ? -13.334 -18.874 -14.181 1.00 83.56 509 ASN A C 1
ATOM 3954 O O . ASN A 1 509 ? -12.195 -18.834 -13.711 1.00 83.56 509 ASN A O 1
ATOM 3958 N N . GLY A 1 510 ? -14.405 -18.735 -13.394 1.00 85.38 510 GLY A N 1
ATOM 3959 C CA . GLY A 1 510 ? -14.329 -18.518 -11.943 1.00 85.38 510 GLY A CA 1
ATOM 3960 C C . GLY A 1 510 ? -14.279 -17.035 -11.569 1.00 85.38 510 GLY A C 1
ATOM 3961 O O . GLY A 1 510 ? -14.983 -16.233 -12.150 1.00 85.38 510 GLY A O 1
ATOM 3962 N N . GLN A 1 511 ? -13.481 -16.643 -10.572 1.00 91.31 511 GLN A N 1
ATOM 3963 C CA . GLN A 1 511 ? -13.385 -15.235 -10.126 1.00 91.31 511 GLN A CA 1
ATOM 3964 C C . GLN A 1 511 ? -12.310 -14.433 -10.885 1.00 91.31 511 GLN A C 1
ATOM 3966 O O . GLN A 1 511 ? -11.714 -13.506 -10.338 1.00 91.31 511 GLN A O 1
ATOM 3971 N N . ASP A 1 512 ? -12.010 -14.799 -12.132 1.00 92.19 512 ASP A N 1
ATOM 3972 C CA . ASP A 1 512 ? -10.883 -14.224 -12.872 1.00 92.19 512 ASP A CA 1
ATOM 3973 C C . ASP A 1 512 ? -11.152 -12.786 -13.380 1.00 92.19 512 ASP A C 1
ATOM 3975 O O . ASP A 1 512 ? -10.209 -12.077 -13.748 1.00 92.19 512 ASP A O 1
ATOM 3979 N N . ASP A 1 513 ? -12.416 -12.351 -13.373 1.00 91.69 513 ASP A N 1
ATOM 3980 C CA . ASP A 1 513 ? -12.913 -11.018 -13.737 1.00 91.69 513 ASP A CA 1
ATOM 3981 C C . ASP A 1 513 ? -13.553 -10.253 -12.554 1.00 91.69 513 ASP A C 1
ATOM 3983 O O . ASP A 1 513 ? -14.310 -9.299 -12.760 1.00 91.69 513 ASP A O 1
ATOM 3987 N N . LEU A 1 514 ? -13.230 -10.646 -11.314 1.00 94.94 514 LEU A N 1
ATOM 3988 C CA . LEU A 1 514 ? -13.748 -10.036 -10.087 1.00 94.94 514 LEU A CA 1
ATOM 3989 C C . LEU A 1 514 ? -13.417 -8.537 -9.980 1.00 94.94 514 LEU A C 1
ATOM 3991 O O . LEU A 1 514 ? -12.252 -8.141 -9.929 1.00 94.94 514 LEU A O 1
ATOM 3995 N N . VAL A 1 515 ? -14.452 -7.702 -9.836 1.00 91.00 515 VAL A N 1
ATOM 3996 C CA . VAL A 1 515 ? -14.322 -6.257 -9.576 1.00 91.00 515 VAL A CA 1
ATOM 3997 C C . VAL A 1 515 ? -15.185 -5.844 -8.384 1.00 91.00 515 VAL A C 1
ATOM 3999 O O . VAL A 1 515 ? -16.353 -6.217 -8.283 1.00 91.00 515 VAL A O 1
ATOM 4002 N N . PHE A 1 516 ? -14.613 -5.039 -7.486 1.00 91.81 516 PHE A N 1
ATOM 4003 C CA . PHE A 1 516 ? -15.308 -4.434 -6.347 1.00 91.81 516 PHE A CA 1
ATOM 4004 C C . PHE A 1 516 ? -15.880 -3.070 -6.746 1.00 91.81 516 PHE A C 1
ATOM 4006 O O . PHE A 1 516 ? -15.134 -2.116 -6.966 1.00 91.81 516 PHE A O 1
ATOM 4013 N N . HIS A 1 517 ? -17.206 -2.960 -6.803 1.00 90.56 517 HIS A N 1
ATOM 4014 C CA . HIS A 1 517 ? -17.897 -1.726 -7.180 1.00 90.56 517 HIS A CA 1
ATOM 4015 C C . HIS A 1 517 ? -18.401 -0.973 -5.946 1.00 90.56 517 HIS A C 1
ATOM 4017 O O . HIS A 1 517 ? -19.210 -1.496 -5.180 1.00 90.56 517 HIS A O 1
ATOM 4023 N N . SER A 1 518 ? -17.936 0.262 -5.749 1.00 88.81 518 SER A N 1
ATOM 4024 C CA . SER A 1 518 ? -18.392 1.143 -4.664 1.00 88.81 518 SER A CA 1
ATOM 4025 C C . SER A 1 518 ? -19.837 1.600 -4.878 1.00 88.81 518 SER A C 1
ATOM 4027 O O . SER A 1 518 ? -20.186 2.080 -5.957 1.00 88.81 518 SER A O 1
ATOM 4029 N N . ALA A 1 519 ? -20.659 1.523 -3.835 1.00 90.50 519 ALA A N 1
ATOM 4030 C CA . ALA A 1 519 ? -22.041 1.986 -3.845 1.00 90.50 519 ALA A CA 1
ATOM 4031 C C . ALA A 1 519 ? -22.190 3.360 -3.173 1.00 90.50 519 ALA A C 1
ATOM 4033 O O . ALA A 1 519 ? -21.505 3.666 -2.195 1.00 90.50 519 ALA A O 1
ATOM 4034 N N . SER A 1 520 ? -23.117 4.178 -3.674 1.00 84.44 520 SER A N 1
ATOM 4035 C CA . SER A 1 520 ? -23.460 5.486 -3.092 1.00 84.44 520 SER A CA 1
ATOM 4036 C C . SER A 1 520 ? -24.826 5.430 -2.396 1.00 84.44 520 SER A C 1
ATOM 4038 O O . SER A 1 520 ? -25.727 4.785 -2.938 1.00 84.44 520 SER A O 1
ATOM 4040 N N . PRO A 1 521 ? -25.008 6.081 -1.230 1.00 86.00 521 PRO A N 1
ATOM 4041 C CA . PRO A 1 521 ? -26.310 6.164 -0.574 1.00 86.00 521 PRO A CA 1
ATOM 4042 C C . PRO A 1 521 ? -27.269 7.095 -1.336 1.00 86.00 521 PRO A C 1
ATOM 4044 O O . PRO A 1 521 ? -26.857 8.144 -1.835 1.00 86.00 521 PRO A O 1
ATOM 4047 N N . ASP A 1 522 ? -28.548 6.723 -1.398 1.00 83.81 522 ASP A N 1
ATOM 4048 C CA . ASP A 1 522 ? -29.653 7.570 -1.857 1.00 83.81 522 ASP A CA 1
ATOM 4049 C C . ASP A 1 522 ? -30.274 8.391 -0.703 1.00 83.81 522 ASP A C 1
ATOM 4051 O O . ASP A 1 522 ? -29.897 8.254 0.463 1.00 83.81 522 ASP A O 1
ATOM 4055 N N . GLU A 1 523 ? -31.254 9.247 -1.016 1.00 81.62 523 GLU A N 1
ATOM 4056 C CA . GLU A 1 523 ? -31.969 10.079 -0.027 1.00 81.62 523 GLU A CA 1
ATOM 4057 C C . GLU A 1 523 ? -32.740 9.266 1.036 1.00 81.62 523 GLU A C 1
ATOM 4059 O O . GLU A 1 523 ? -33.110 9.809 2.076 1.00 81.62 523 GLU A O 1
ATOM 4064 N N . ASN A 1 524 ? -32.970 7.970 0.797 1.00 80.94 524 ASN A N 1
ATOM 4065 C CA . ASN A 1 524 ? -33.659 7.051 1.704 1.00 80.94 524 ASN A CA 1
ATOM 4066 C C . ASN A 1 524 ? -32.682 6.150 2.492 1.00 80.94 524 ASN A C 1
ATOM 4068 O O . ASN A 1 524 ? -33.129 5.332 3.296 1.00 80.94 524 ASN A O 1
ATOM 4072 N N . GLY A 1 525 ? -31.368 6.280 2.272 1.00 80.56 525 GLY A N 1
ATOM 4073 C CA . GLY A 1 525 ? -30.330 5.462 2.903 1.00 80.56 525 GLY A CA 1
ATOM 4074 C C . GLY A 1 525 ? -30.059 4.107 2.232 1.00 80.56 525 GLY A C 1
ATOM 4075 O O . GLY A 1 525 ? -29.347 3.288 2.810 1.00 80.56 525 GLY A O 1
ATOM 4076 N N . ASN A 1 526 ? -30.586 3.845 1.031 1.00 91.75 526 ASN A N 1
ATOM 4077 C CA . ASN A 1 526 ? -30.237 2.645 0.263 1.00 91.75 526 ASN A CA 1
ATOM 4078 C C . ASN A 1 526 ? -28.939 2.872 -0.514 1.00 91.75 526 ASN A C 1
ATOM 4080 O O . ASN A 1 526 ? -28.736 3.935 -1.094 1.00 91.75 526 ASN A O 1
ATOM 4084 N N . TYR A 1 527 ? -28.087 1.856 -0.613 1.00 93.44 527 TYR A N 1
ATOM 4085 C CA . TYR A 1 527 ? -26.807 1.964 -1.314 1.00 93.44 527 TYR A CA 1
ATOM 4086 C C . TYR A 1 527 ? -26.912 1.372 -2.715 1.00 93.44 527 TYR A C 1
ATOM 4088 O O . TYR A 1 527 ? -27.199 0.185 -2.853 1.00 93.44 527 TYR A O 1
ATOM 4096 N N . THR A 1 528 ? -26.665 2.177 -3.752 1.00 94.19 528 THR A N 1
ATOM 4097 C CA . THR A 1 528 ? -26.809 1.764 -5.158 1.00 94.19 528 THR A CA 1
ATOM 4098 C C . THR A 1 528 ? -25.502 1.886 -5.942 1.00 94.19 528 THR A C 1
ATOM 4100 O O . THR A 1 528 ? -24.739 2.837 -5.759 1.00 94.19 528 THR A O 1
ATOM 4103 N N . ALA A 1 529 ? -25.270 0.938 -6.852 1.00 95.12 529 ALA A N 1
ATOM 4104 C CA . ALA A 1 529 ? -24.258 1.007 -7.904 1.00 95.12 529 ALA A CA 1
ATOM 4105 C C . ALA A 1 529 ? -24.876 0.657 -9.269 1.00 95.12 529 ALA A C 1
ATOM 4107 O O . ALA A 1 529 ? -25.860 -0.079 -9.358 1.00 95.12 529 ALA A O 1
ATOM 4108 N N . THR A 1 530 ? -24.292 1.185 -10.345 1.00 94.94 530 THR A N 1
ATOM 4109 C CA . THR A 1 530 ? -24.655 0.859 -11.734 1.00 94.94 530 THR A CA 1
ATOM 4110 C C . THR A 1 530 ? -23.404 0.398 -12.466 1.00 94.94 530 THR A C 1
ATOM 4112 O O . THR A 1 530 ? -22.401 1.107 -12.475 1.00 94.94 530 THR A O 1
ATOM 4115 N N . ILE A 1 531 ? -23.463 -0.793 -13.055 1.00 94.38 531 ILE A N 1
ATOM 4116 C CA . ILE A 1 531 ? -22.323 -1.530 -13.606 1.00 94.38 531 ILE A CA 1
ATOM 4117 C C . ILE A 1 531 ? -22.660 -1.943 -15.038 1.00 94.38 531 ILE A C 1
ATOM 4119 O O . ILE A 1 531 ? -23.813 -2.253 -15.335 1.00 94.38 531 ILE A O 1
ATOM 4123 N N . ARG A 1 532 ? -21.665 -1.981 -15.925 1.00 94.62 532 ARG A N 1
ATOM 4124 C CA . ARG A 1 532 ? -21.793 -2.642 -17.228 1.00 94.62 532 ARG A CA 1
ATOM 4125 C C . ARG A 1 532 ? -21.181 -4.030 -17.157 1.00 94.62 532 ARG A C 1
ATOM 4127 O O . ARG A 1 532 ? -19.999 -4.158 -16.862 1.00 94.62 532 ARG A O 1
ATOM 4134 N N . LEU A 1 533 ? -21.963 -5.063 -17.435 1.00 94.12 533 LEU A N 1
ATOM 4135 C CA . LEU A 1 533 ? -21.479 -6.440 -17.377 1.00 94.12 533 LEU A CA 1
ATOM 4136 C C . LEU A 1 533 ? -20.394 -6.691 -18.445 1.00 94.12 533 LEU A C 1
ATOM 4138 O O . LEU A 1 533 ? -19.420 -7.375 -18.155 1.00 94.12 533 LEU A O 1
ATOM 4142 N N . SER A 1 534 ? -20.449 -6.007 -19.597 1.00 91.69 534 SER A N 1
ATOM 4143 C CA . SER A 1 534 ? -19.369 -5.968 -20.602 1.00 91.69 534 SER A CA 1
ATOM 4144 C C . SER A 1 534 ? -17.984 -5.569 -20.072 1.00 91.69 534 SER A C 1
ATOM 4146 O O . SER A 1 534 ? -16.983 -5.956 -20.671 1.00 91.69 534 SER A O 1
ATOM 4148 N N . THR A 1 535 ? -17.864 -4.823 -18.961 1.00 91.81 535 THR A N 1
ATOM 4149 C CA . THR A 1 535 ? -16.534 -4.472 -18.416 1.00 91.81 535 THR A CA 1
ATOM 4150 C C . THR A 1 535 ? -15.846 -5.630 -17.696 1.00 91.81 535 THR A C 1
ATOM 4152 O O . THR A 1 535 ? -14.639 -5.575 -17.471 1.00 91.81 535 THR A O 1
ATOM 4155 N N . HIS A 1 536 ? -16.579 -6.697 -17.382 1.00 91.81 536 HIS A N 1
ATOM 4156 C CA . HIS A 1 536 ? -16.029 -7.952 -16.882 1.00 91.81 536 HIS A CA 1
ATOM 4157 C C . HIS A 1 536 ? -15.644 -8.832 -18.081 1.00 91.81 536 HIS A C 1
ATOM 4159 O O . HIS A 1 536 ? -16.391 -9.712 -18.484 1.00 91.81 536 HIS A O 1
ATOM 4165 N N . LYS A 1 537 ? -14.518 -8.490 -18.729 1.00 91.50 537 LYS A N 1
ATOM 4166 C CA . LYS A 1 537 ? -13.912 -9.196 -19.886 1.00 91.50 537 LYS A CA 1
ATOM 4167 C C . LYS A 1 537 ? -14.831 -9.476 -21.094 1.00 91.50 537 LYS A C 1
ATOM 4169 O O . LYS A 1 537 ? -14.484 -10.290 -21.943 1.00 91.50 537 LYS A O 1
ATOM 4174 N N . ASP A 1 538 ? -15.951 -8.764 -21.209 1.00 89.00 538 ASP A N 1
ATOM 4175 C CA . ASP A 1 538 ? -17.056 -9.055 -22.136 1.00 89.00 538 ASP A CA 1
ATOM 4176 C C . ASP A 1 538 ? -17.668 -10.469 -21.982 1.00 89.00 538 ASP A C 1
ATOM 4178 O O . ASP A 1 538 ? -18.305 -10.963 -22.911 1.00 89.00 538 ASP A O 1
ATOM 4182 N N . SER A 1 539 ? -17.528 -11.094 -20.805 1.00 90.56 539 SER A N 1
ATOM 4183 C CA . SER A 1 539 ? -18.065 -12.422 -20.465 1.00 90.56 539 SER A CA 1
ATOM 4184 C C . SER A 1 539 ? -19.594 -12.489 -20.581 1.00 90.56 539 SER A C 1
ATOM 4186 O O . SER A 1 539 ? -20.295 -11.479 -20.436 1.00 90.56 539 SER A O 1
ATOM 4188 N N . TYR A 1 540 ? -20.142 -13.685 -20.806 1.00 90.00 540 TYR A N 1
ATOM 4189 C CA . TYR A 1 540 ? -21.593 -13.922 -20.898 1.00 90.00 540 TYR A CA 1
ATOM 4190 C C . TYR A 1 540 ? -22.055 -14.998 -19.903 1.00 90.00 540 TYR A C 1
ATOM 4192 O O . TYR A 1 540 ? -21.263 -15.722 -19.314 1.00 90.00 540 TYR A O 1
ATOM 4200 N N . GLY A 1 541 ? -23.370 -15.127 -19.711 1.00 91.06 541 GLY A N 1
ATOM 4201 C CA . GLY A 1 541 ? -23.952 -16.075 -18.759 1.00 91.06 541 GLY A CA 1
ATOM 4202 C C . GLY A 1 541 ? -24.211 -15.452 -17.388 1.00 91.06 541 GLY A C 1
ATOM 4203 O O . GLY A 1 541 ? -24.606 -14.288 -17.297 1.00 91.06 541 GLY A O 1
ATOM 4204 N N . THR A 1 542 ? -24.084 -16.245 -1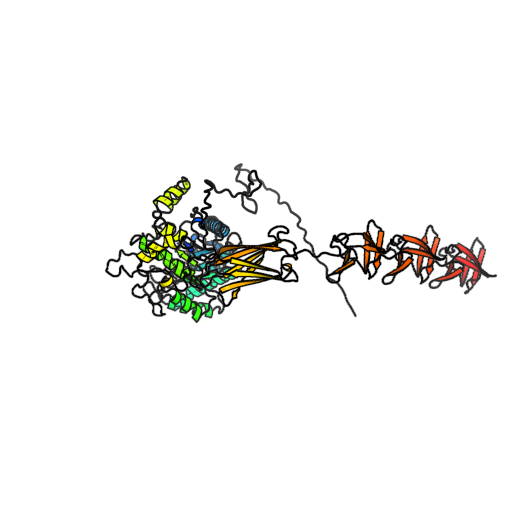6.325 1.00 95.19 542 THR A N 1
ATOM 4205 C CA . THR A 1 542 ? -24.361 -15.807 -14.951 1.00 95.19 542 THR A CA 1
ATOM 4206 C C . THR A 1 542 ? -23.256 -14.896 -14.426 1.00 95.19 542 THR A C 1
ATOM 4208 O O . THR A 1 542 ? -22.078 -15.226 -14.508 1.00 95.19 542 THR A O 1
ATOM 4211 N N . PHE A 1 543 ? -23.656 -13.805 -13.787 1.00 96.56 543 PHE A N 1
ATOM 4212 C CA . PHE A 1 543 ? -22.826 -12.972 -12.930 1.00 96.56 543 PHE A CA 1
ATOM 4213 C C . PHE A 1 543 ? -23.239 -13.167 -11.478 1.00 96.56 543 PHE A C 1
ATOM 4215 O O . PHE A 1 543 ? -24.426 -13.067 -11.153 1.00 96.56 543 PHE A O 1
ATOM 4222 N N . ILE A 1 544 ? -22.267 -13.427 -10.607 1.00 97.19 544 ILE A N 1
ATOM 4223 C CA . ILE A 1 544 ? -22.456 -13.494 -9.160 1.00 97.19 544 ILE A CA 1
ATOM 4224 C C . ILE A 1 544 ? -22.183 -12.116 -8.569 1.00 97.19 544 ILE A C 1
ATOM 4226 O O . ILE A 1 544 ? -21.233 -11.431 -8.940 1.00 97.19 544 ILE A O 1
ATOM 4230 N N . ILE A 1 545 ? -23.048 -11.705 -7.646 1.00 97.62 545 ILE A N 1
ATOM 4231 C CA . ILE A 1 545 ? -23.001 -10.412 -6.974 1.00 97.62 545 ILE A CA 1
ATOM 4232 C C . ILE A 1 545 ? -23.021 -10.672 -5.476 1.00 97.62 545 ILE A C 1
ATOM 4234 O O . ILE A 1 545 ? -23.986 -11.225 -4.947 1.00 97.62 545 ILE A O 1
ATOM 4238 N N . HIS A 1 546 ? -21.988 -10.235 -4.768 1.00 96.00 546 HIS A N 1
ATOM 4239 C CA . HIS A 1 546 ? -22.010 -10.137 -3.311 1.00 96.00 546 HIS A CA 1
ATOM 4240 C C . HIS A 1 546 ? -22.287 -8.694 -2.872 1.00 96.00 546 HIS A C 1
ATOM 4242 O O . HIS A 1 546 ? -22.205 -7.756 -3.660 1.00 96.00 546 HIS A O 1
ATOM 4248 N N . SER A 1 547 ? -22.612 -8.504 -1.595 1.00 93.69 547 SER A N 1
ATOM 4249 C CA . SER A 1 547 ? -22.768 -7.184 -0.983 1.00 93.69 547 SER A CA 1
ATOM 4250 C C . SER A 1 547 ? -22.135 -7.164 0.403 1.00 93.69 547 SER A C 1
ATOM 4252 O O . SER A 1 547 ? -22.373 -8.062 1.214 1.00 93.69 547 SER A O 1
ATOM 4254 N N . TYR A 1 548 ? -21.323 -6.141 0.665 1.00 90.25 548 TYR A N 1
ATOM 4255 C CA . TYR A 1 548 ? -20.613 -5.951 1.928 1.00 90.25 548 TYR A CA 1
ATOM 4256 C C . TYR A 1 548 ? -20.779 -4.516 2.424 1.00 90.25 548 TYR A C 1
ATOM 4258 O O . TYR A 1 548 ? -20.691 -3.571 1.638 1.00 90.25 548 TYR A O 1
ATOM 4266 N N . VAL A 1 549 ? -20.957 -4.358 3.736 1.00 85.75 549 VAL A N 1
ATOM 4267 C CA . VAL A 1 549 ? -20.733 -3.083 4.430 1.00 85.75 549 VAL A CA 1
ATOM 4268 C C . VAL A 1 549 ? -19.314 -3.118 4.980 1.00 85.75 549 VAL A C 1
ATOM 4270 O O . VAL A 1 549 ? -19.014 -3.951 5.832 1.00 85.75 549 VAL A O 1
ATOM 4273 N N . GLN A 1 550 ? -18.444 -2.236 4.500 1.00 80.12 550 GLN A N 1
ATOM 4274 C CA . GLN A 1 550 ? -17.143 -2.004 5.113 1.00 80.12 550 GLN A CA 1
ATOM 4275 C C . GLN A 1 550 ? -17.297 -0.993 6.249 1.00 80.12 550 GLN A C 1
ATOM 4277 O O . GLN A 1 550 ? -17.843 0.094 6.047 1.00 80.12 550 GLN A O 1
ATOM 4282 N N . THR A 1 551 ? -16.807 -1.330 7.435 1.00 72.62 551 THR A N 1
ATOM 4283 C CA . THR A 1 551 ? -16.778 -0.416 8.582 1.00 72.62 551 THR A CA 1
ATOM 4284 C C . THR A 1 551 ? -15.716 0.686 8.396 1.00 72.62 551 THR A C 1
ATOM 4286 O O . THR A 1 551 ? -14.830 0.550 7.546 1.00 72.62 551 THR A O 1
ATOM 4289 N N . PRO A 1 552 ? -15.723 1.770 9.201 1.00 59.16 552 PRO A N 1
ATOM 4290 C CA . PRO A 1 552 ? -14.664 2.790 9.163 1.00 59.16 552 PRO A CA 1
ATOM 4291 C C . PRO A 1 552 ? -13.262 2.213 9.441 1.00 59.16 552 PRO A C 1
ATOM 4293 O O . PRO A 1 552 ? -12.250 2.741 8.981 1.00 59.16 552 PRO A O 1
ATOM 4296 N N . TYR A 1 553 ? -13.215 1.086 10.156 1.00 62.47 553 TYR A N 1
ATOM 4297 C CA . TYR A 1 553 ? -12.026 0.301 10.483 1.00 62.47 553 TYR A CA 1
ATOM 4298 C C . TYR A 1 553 ? -11.748 -0.852 9.484 1.00 62.47 553 TYR A C 1
ATOM 4300 O O . TYR A 1 553 ? -11.127 -1.860 9.811 1.00 62.47 553 TYR A O 1
ATOM 4308 N N . GLY A 1 554 ? -12.230 -0.734 8.242 1.00 63.09 554 GLY A N 1
ATOM 4309 C CA . GLY A 1 554 ? -11.833 -1.590 7.115 1.00 63.09 554 GLY A CA 1
ATOM 4310 C C . GLY A 1 554 ? -12.498 -2.969 7.028 1.00 63.09 554 GLY A C 1
ATOM 4311 O O . GLY A 1 554 ? -12.466 -3.578 5.959 1.00 63.09 554 GLY A O 1
ATOM 4312 N N . LYS A 1 555 ? -13.163 -3.445 8.087 1.00 69.50 555 LYS A N 1
ATOM 4313 C CA . LYS A 1 555 ? -13.770 -4.782 8.127 1.00 69.50 555 LYS A CA 1
ATOM 4314 C C . LYS A 1 555 ? -14.995 -4.890 7.219 1.00 69.50 555 LYS A C 1
ATOM 4316 O O . LYS A 1 555 ? -15.953 -4.136 7.366 1.00 69.50 555 LYS A O 1
ATOM 4321 N N . ASN A 1 556 ? -14.997 -5.887 6.336 1.00 77.44 556 ASN A N 1
ATOM 4322 C CA . ASN A 1 556 ? -16.099 -6.176 5.417 1.00 77.44 556 ASN A CA 1
ATOM 4323 C C . ASN A 1 556 ? -17.139 -7.121 6.049 1.00 77.44 556 ASN A C 1
ATOM 4325 O O . ASN A 1 556 ? -16.871 -8.301 6.261 1.00 77.44 556 ASN A O 1
ATOM 4329 N N . ILE A 1 557 ? -18.355 -6.631 6.303 1.00 78.44 557 ILE A N 1
ATOM 4330 C CA . ILE A 1 557 ? -19.486 -7.426 6.804 1.00 78.44 557 ILE A CA 1
ATOM 4331 C C . ILE A 1 557 ? -20.398 -7.822 5.642 1.00 78.44 557 ILE A C 1
ATOM 4333 O O . ILE A 1 557 ? -21.097 -6.976 5.076 1.00 78.44 557 ILE A O 1
ATOM 4337 N N . PHE A 1 558 ? -20.406 -9.115 5.307 1.00 87.12 558 PHE A N 1
ATOM 4338 C CA . PHE A 1 558 ? -21.284 -9.683 4.282 1.00 87.12 558 PHE A CA 1
ATOM 4339 C C . PHE A 1 558 ? -22.761 -9.458 4.623 1.00 87.12 558 PHE A C 1
ATOM 4341 O O . PHE A 1 558 ? -23.192 -9.674 5.754 1.00 87.12 558 PHE A O 1
ATOM 4348 N N . GLN A 1 559 ? -23.536 -9.050 3.622 1.00 89.31 559 GLN A N 1
ATOM 4349 C CA . GLN A 1 559 ? -24.967 -8.790 3.745 1.00 89.31 559 GLN A CA 1
ATOM 4350 C C . GLN A 1 559 ? -25.773 -9.884 3.045 1.00 89.31 559 GLN A C 1
ATOM 4352 O O . GLN A 1 559 ? -26.502 -10.645 3.684 1.00 89.31 559 GLN A O 1
ATOM 4357 N N . ARG A 1 560 ? -25.643 -9.960 1.717 1.00 93.81 560 ARG A N 1
ATOM 4358 C CA . ARG A 1 560 ? -26.371 -10.875 0.828 1.00 93.81 560 ARG A CA 1
ATOM 4359 C C . ARG A 1 560 ? -25.565 -11.171 -0.433 1.00 93.81 560 ARG A C 1
ATOM 4361 O O . ARG A 1 560 ? -24.691 -10.394 -0.820 1.00 93.81 560 ARG A O 1
ATOM 4368 N N . ASN A 1 561 ? -25.940 -12.252 -1.107 1.00 94.69 561 ASN A N 1
ATOM 4369 C CA . ASN A 1 561 ? -25.581 -12.511 -2.494 1.00 94.69 561 ASN A CA 1
ATOM 4370 C C . ASN A 1 561 ? -26.831 -12.480 -3.388 1.00 94.69 561 ASN A C 1
ATOM 4372 O O . ASN A 1 561 ? -27.964 -12.540 -2.904 1.00 94.69 561 ASN A O 1
ATOM 4376 N N . ALA A 1 562 ? -26.598 -12.330 -4.684 1.00 96.06 562 ALA A N 1
ATOM 4377 C CA . ALA A 1 562 ? -27.569 -12.423 -5.761 1.00 96.06 562 ALA A CA 1
ATOM 4378 C C . ALA A 1 562 ? -26.839 -12.843 -7.048 1.00 96.06 562 ALA A C 1
ATOM 4380 O O . ALA A 1 562 ? -25.608 -12.905 -7.084 1.00 96.06 562 ALA A O 1
ATOM 4381 N N . SER A 1 563 ? -27.588 -13.095 -8.116 1.00 95.69 563 SER A N 1
ATOM 4382 C CA . SER A 1 563 ? -27.025 -13.274 -9.451 1.00 95.69 563 SER A CA 1
ATOM 4383 C C . SER A 1 563 ? -27.905 -12.637 -10.523 1.00 95.69 563 SER A C 1
ATOM 4385 O O . SER A 1 563 ? -29.085 -12.353 -10.301 1.00 95.69 563 SER A O 1
ATOM 4387 N N . VAL A 1 564 ? -27.315 -12.385 -11.688 1.00 95.88 564 VAL A N 1
ATOM 4388 C CA . VAL A 1 564 ? -27.991 -11.862 -12.881 1.00 95.88 564 VAL A CA 1
ATOM 4389 C C . VAL A 1 564 ? -27.390 -12.516 -14.120 1.00 95.88 564 VAL A C 1
ATOM 4391 O O . VAL A 1 564 ? -26.199 -12.794 -14.142 1.00 95.88 564 VAL A O 1
ATOM 4394 N N . ALA A 1 565 ? -28.190 -12.794 -15.147 1.00 94.12 565 ALA A N 1
ATOM 4395 C CA . ALA A 1 565 ? -27.701 -13.417 -16.375 1.00 94.12 565 ALA A CA 1
ATOM 4396 C C . ALA A 1 565 ? -27.597 -12.390 -17.510 1.00 94.12 565 ALA A C 1
ATOM 4398 O O . ALA A 1 565 ? -28.601 -11.779 -17.873 1.00 94.12 565 ALA A O 1
ATOM 4399 N N . ARG A 1 566 ? -26.406 -12.255 -18.105 1.00 92.62 566 ARG A N 1
ATOM 4400 C CA . ARG A 1 566 ? -26.172 -11.561 -19.379 1.00 92.62 566 ARG A CA 1
ATOM 4401 C C . ARG A 1 566 ? -26.295 -12.587 -20.514 1.00 92.62 566 ARG A C 1
ATOM 4403 O O . ARG A 1 566 ? -25.345 -13.340 -20.739 1.00 92.62 566 ARG A O 1
ATOM 4410 N N . PRO A 1 567 ? -27.440 -12.704 -21.210 1.00 88.44 567 PRO A N 1
ATOM 4411 C CA . PRO A 1 567 ? -27.580 -13.647 -22.317 1.00 88.44 567 PRO A CA 1
ATOM 4412 C C . PRO A 1 567 ? -26.541 -13.390 -23.414 1.00 88.44 567 PRO A C 1
ATOM 4414 O O . PRO A 1 567 ? -26.321 -12.248 -23.817 1.00 88.44 567 PRO A O 1
ATOM 4417 N N . ALA A 1 568 ? -25.937 -14.465 -23.923 1.00 81.88 568 ALA A N 1
ATOM 4418 C CA . ALA A 1 568 ? -25.057 -14.394 -25.083 1.00 81.88 568 ALA A CA 1
ATOM 4419 C C . ALA A 1 568 ? -25.828 -13.928 -26.337 1.00 81.88 568 ALA A C 1
ATOM 4421 O O . ALA A 1 568 ? -26.985 -14.329 -26.524 1.00 81.88 568 ALA A O 1
ATOM 4422 N N . PRO A 1 569 ? -25.214 -13.118 -27.219 1.00 76.50 569 PRO A N 1
ATOM 4423 C CA . PRO A 1 569 ? -25.810 -12.755 -28.497 1.00 76.50 569 PRO A CA 1
ATOM 4424 C C . PRO A 1 569 ? -26.051 -13.999 -29.360 1.00 76.50 569 PRO A C 1
ATOM 4426 O O . PRO A 1 569 ? -25.216 -14.902 -29.439 1.00 76.50 569 PRO A O 1
ATOM 4429 N N . VAL A 1 570 ? -27.202 -14.023 -30.032 1.00 79.94 570 VAL A N 1
ATOM 4430 C CA . VAL A 1 570 ? -27.554 -15.057 -31.010 1.00 79.94 570 VAL A CA 1
ATOM 4431 C C . VAL A 1 570 ? -27.292 -14.502 -32.403 1.00 79.94 570 VAL A C 1
ATOM 4433 O O . VAL A 1 570 ? -27.963 -13.566 -32.842 1.00 79.94 570 VAL A O 1
ATOM 4436 N N . TYR A 1 571 ? -26.318 -15.081 -33.095 1.00 80.94 571 TYR A N 1
ATOM 4437 C CA . TYR A 1 571 ? -25.942 -14.713 -34.451 1.00 80.94 571 TYR A CA 1
ATOM 4438 C C . TYR A 1 571 ? -26.693 -15.575 -35.479 1.00 80.94 571 TYR A C 1
ATOM 4440 O O . TYR A 1 571 ? -26.804 -16.790 -35.294 1.00 80.94 571 TYR A O 1
ATOM 4448 N N . PRO A 1 572 ? -27.213 -14.975 -36.567 1.00 86.12 572 PRO A N 1
ATOM 4449 C CA . PRO A 1 572 ? -27.754 -15.731 -37.689 1.00 86.12 572 PRO A CA 1
ATOM 4450 C C . PRO A 1 572 ? -26.630 -16.436 -38.460 1.00 86.12 572 PRO A C 1
ATOM 4452 O O . PRO A 1 572 ? -25.478 -16.004 -38.425 1.00 86.12 572 PRO A O 1
ATOM 4455 N N . ASP A 1 573 ? -26.984 -17.481 -39.207 1.00 92.06 573 ASP A N 1
ATOM 4456 C CA . ASP A 1 573 ? -26.056 -18.120 -40.141 1.00 92.06 573 ASP A CA 1
ATOM 4457 C C . ASP A 1 573 ? -25.634 -17.147 -41.255 1.00 92.06 573 ASP A C 1
ATOM 4459 O O . ASP A 1 573 ? -26.452 -16.393 -41.793 1.00 92.06 573 ASP A O 1
ATOM 4463 N N . GLY A 1 574 ? -24.357 -17.205 -41.631 1.00 94.38 574 GLY A N 1
ATOM 4464 C CA . GLY A 1 574 ? -23.763 -16.392 -42.687 1.00 94.38 574 GLY A CA 1
ATOM 4465 C C . GLY A 1 574 ? -22.806 -15.309 -42.183 1.00 94.38 574 GLY A C 1
ATOM 4466 O O . GLY A 1 574 ? -22.229 -15.391 -41.098 1.00 94.38 574 GLY A O 1
ATOM 4467 N N . TRP A 1 575 ? -22.606 -14.291 -43.022 1.00 94.50 575 TRP A N 1
ATOM 4468 C CA . TRP A 1 575 ? -21.684 -13.185 -42.769 1.00 94.50 575 TRP A CA 1
ATOM 4469 C C . TRP A 1 575 ? -22.271 -12.148 -41.804 1.00 94.50 575 TRP A C 1
ATOM 4471 O O . TRP A 1 575 ? -23.322 -11.564 -42.070 1.00 94.50 575 TRP A O 1
ATOM 4481 N N . VAL A 1 576 ? -21.542 -11.857 -40.727 1.00 93.75 576 VAL A N 1
ATOM 4482 C CA . VAL A 1 576 ? -21.875 -10.842 -39.718 1.00 93.75 576 VAL A CA 1
ATOM 4483 C C . VAL A 1 576 ? -20.732 -9.830 -39.634 1.00 93.75 576 VAL A C 1
ATOM 4485 O O . VAL A 1 576 ? -19.571 -10.218 -39.503 1.00 93.75 576 VAL A O 1
ATOM 4488 N N . GLN A 1 577 ? -21.049 -8.532 -39.688 1.00 91.94 577 GLN A N 1
ATOM 4489 C CA . GLN A 1 577 ? -20.070 -7.465 -39.472 1.00 91.94 577 GLN A CA 1
ATOM 4490 C C . GLN A 1 577 ? -20.207 -6.888 -38.058 1.00 91.94 577 GLN A C 1
ATOM 4492 O O . GLN A 1 577 ? -21.259 -6.356 -37.709 1.00 91.94 577 GLN A O 1
ATOM 4497 N N . THR A 1 578 ? -19.129 -6.938 -37.273 1.00 83.81 578 THR A N 1
ATOM 4498 C CA . THR A 1 578 ? -19.080 -6.428 -35.891 1.00 83.81 578 THR A CA 1
ATOM 4499 C C . THR A 1 578 ? -17.715 -5.793 -35.633 1.00 83.81 578 THR A C 1
ATOM 4501 O O . THR A 1 578 ? -16.689 -6.313 -36.063 1.00 83.81 578 THR A O 1
ATOM 4504 N N . GLY A 1 579 ? -17.673 -4.631 -34.971 1.00 80.69 579 GLY A N 1
ATOM 4505 C CA . GLY A 1 579 ? -16.409 -3.925 -34.694 1.00 80.69 579 GLY A CA 1
ATOM 4506 C C . GLY A 1 579 ? -15.634 -3.475 -35.946 1.00 80.69 579 GLY A C 1
ATOM 4507 O O . GLY A 1 579 ? -14.440 -3.218 -35.865 1.00 80.69 579 GLY A O 1
ATOM 4508 N N . GLY A 1 580 ? -16.297 -3.408 -37.107 1.00 86.69 580 GLY A N 1
ATOM 4509 C CA . GLY A 1 580 ? -15.682 -3.143 -38.416 1.00 86.69 580 GLY A CA 1
ATOM 4510 C C . GLY A 1 580 ? -15.214 -4.399 -39.162 1.00 86.69 580 GLY A C 1
ATOM 4511 O O . GLY A 1 580 ? -15.170 -4.381 -40.392 1.00 86.69 580 GLY A O 1
ATOM 4512 N N . ASN A 1 581 ? -14.966 -5.498 -38.447 1.00 93.44 581 ASN A N 1
ATOM 4513 C CA . ASN A 1 581 ? -14.509 -6.768 -39.006 1.00 93.44 581 ASN A CA 1
ATOM 4514 C C . ASN A 1 581 ? -15.678 -7.643 -39.475 1.00 93.44 581 ASN A C 1
ATOM 4516 O O . ASN A 1 581 ? -16.789 -7.554 -38.950 1.00 93.44 581 ASN A O 1
ATOM 4520 N N . TRP A 1 582 ? -15.404 -8.523 -40.438 1.00 96.12 582 TRP A N 1
ATOM 4521 C CA . TRP A 1 582 ? -16.335 -9.558 -40.886 1.00 96.12 582 TRP A CA 1
ATOM 4522 C C . TRP A 1 582 ? -16.021 -10.900 -40.234 1.00 96.12 582 TRP A C 1
ATOM 4524 O O . TRP A 1 582 ? -14.859 -11.290 -40.137 1.00 96.12 582 TRP A O 1
ATOM 4534 N N . TYR A 1 583 ? -17.076 -11.606 -39.849 1.00 95.81 583 TYR A N 1
ATOM 4535 C CA . TYR A 1 583 ? -17.071 -12.949 -39.279 1.00 95.81 583 TYR A CA 1
ATOM 4536 C C . TYR A 1 583 ? -18.089 -13.806 -40.033 1.00 95.81 583 TYR A C 1
ATOM 4538 O O . TYR A 1 583 ? -19.060 -13.272 -40.574 1.00 95.81 583 TYR A O 1
ATOM 4546 N N . TYR A 1 584 ? -17.915 -15.126 -40.030 1.00 95.94 584 TYR A N 1
ATOM 4547 C CA . TYR A 1 584 ? -18.924 -16.057 -40.536 1.00 95.94 584 TYR A CA 1
ATOM 4548 C C . TYR A 1 584 ? -19.410 -16.971 -39.411 1.00 95.94 584 TYR A C 1
ATOM 4550 O O . TYR A 1 584 ? -18.598 -17.548 -38.683 1.00 95.94 584 TYR A O 1
ATOM 4558 N N . TYR A 1 585 ? -20.726 -17.105 -39.278 1.00 94.44 585 TYR A N 1
ATOM 4559 C CA . TYR A 1 585 ? -21.377 -17.944 -38.276 1.00 94.44 585 TYR A CA 1
ATOM 4560 C C . TYR A 1 585 ? -22.152 -19.082 -38.940 1.00 94.44 585 TYR A C 1
ATOM 4562 O O . TYR A 1 585 ? -22.734 -18.914 -40.010 1.00 94.44 585 TYR A O 1
ATOM 4570 N N . LEU A 1 586 ? -22.164 -20.245 -38.290 1.00 92.25 586 LEU A N 1
ATOM 4571 C CA . LEU A 1 586 ? -22.965 -21.401 -38.686 1.00 92.25 586 LEU A CA 1
ATOM 4572 C C . LEU A 1 586 ? -23.459 -22.123 -37.428 1.00 92.25 586 LEU A C 1
ATOM 4574 O O . LEU A 1 586 ? -22.653 -22.489 -36.575 1.00 92.25 586 LEU A O 1
ATOM 4578 N N . ASN A 1 587 ? -24.771 -22.319 -37.293 1.00 88.44 587 ASN A N 1
ATOM 4579 C CA . ASN A 1 587 ? -25.438 -22.795 -36.077 1.00 88.44 587 ASN A CA 1
ATOM 4580 C C . ASN A 1 587 ? -25.042 -21.986 -34.821 1.00 88.44 587 ASN A C 1
ATOM 4582 O O . ASN A 1 587 ? -24.763 -22.560 -33.770 1.00 88.44 587 ASN A O 1
ATOM 4586 N N . ASN A 1 588 ? -24.969 -20.654 -34.940 1.00 84.00 588 ASN A N 1
ATOM 4587 C CA . ASN A 1 588 ? -24.452 -19.730 -33.912 1.00 84.00 588 ASN A CA 1
ATOM 4588 C C . ASN A 1 588 ? -22.961 -19.935 -33.524 1.00 84.00 588 ASN A C 1
ATOM 4590 O O . ASN A 1 588 ? -22.477 -19.318 -32.578 1.00 84.00 588 ASN A O 1
ATOM 4594 N N . VAL A 1 589 ? -22.196 -20.757 -34.256 1.00 86.19 589 VAL A N 1
ATOM 4595 C CA . VAL A 1 589 ? -20.755 -20.971 -34.026 1.00 86.19 589 VAL A CA 1
ATOM 4596 C C . VAL A 1 589 ? -19.926 -20.148 -35.012 1.00 86.19 589 VAL A C 1
ATOM 4598 O O . VAL A 1 589 ? -20.058 -20.302 -36.229 1.00 86.19 589 VAL A O 1
ATOM 4601 N N . LYS A 1 590 ? -19.034 -19.303 -34.485 1.00 92.75 590 LYS A N 1
ATOM 4602 C CA . LYS A 1 590 ? -18.051 -18.528 -35.257 1.00 92.75 590 LYS A CA 1
ATOM 4603 C C . LYS A 1 590 ? -17.044 -19.467 -35.933 1.00 92.75 590 LYS A C 1
ATOM 4605 O O . LYS A 1 590 ? -16.403 -20.262 -35.251 1.00 92.75 590 LYS A O 1
ATOM 4610 N N . GLN A 1 591 ? -16.906 -19.370 -37.251 1.00 96.12 591 GLN A N 1
ATOM 4611 C CA . GLN A 1 591 ? -15.990 -20.200 -38.039 1.00 96.12 591 GLN A CA 1
ATOM 4612 C C . GLN A 1 591 ? -14.564 -19.614 -38.074 1.00 96.12 591 GLN A C 1
ATOM 4614 O O . GLN A 1 591 ? -14.368 -18.412 -37.892 1.00 96.12 591 GLN A O 1
ATOM 4619 N N . THR A 1 592 ? -13.572 -20.470 -38.332 1.00 96.81 592 THR A N 1
ATOM 4620 C CA . THR A 1 592 ? -12.149 -20.123 -38.512 1.00 96.81 592 THR A CA 1
ATOM 4621 C C . THR A 1 592 ? -11.540 -20.962 -39.649 1.00 96.81 592 THR A C 1
ATOM 4623 O O . THR A 1 592 ? -12.110 -21.979 -40.047 1.00 96.81 592 THR A O 1
ATOM 4626 N N . GLY A 1 593 ? -10.392 -20.549 -40.191 1.00 96.25 593 GLY A N 1
ATOM 4627 C CA . GLY A 1 593 ? -9.713 -21.215 -41.308 1.00 96.25 593 GLY A CA 1
ATOM 4628 C C . GLY A 1 593 ? -10.322 -20.910 -42.684 1.00 96.25 593 GLY A C 1
ATOM 4629 O O . GLY A 1 593 ? -10.996 -19.897 -42.881 1.00 96.25 593 GLY A O 1
ATOM 4630 N N . TRP A 1 594 ? -10.060 -21.777 -43.666 1.00 95.88 594 TRP A N 1
ATOM 4631 C CA . TRP A 1 594 ? -10.586 -21.624 -45.026 1.00 95.88 594 TRP A CA 1
ATOM 4632 C C . TRP A 1 594 ? -12.091 -21.893 -45.107 1.00 95.88 594 TRP A C 1
ATOM 4634 O O . TRP A 1 594 ? -12.567 -22.976 -44.770 1.00 95.88 594 TRP A O 1
ATOM 4644 N N . LEU A 1 595 ? -12.823 -20.935 -45.671 1.00 96.62 595 LEU A N 1
ATOM 4645 C CA . LEU A 1 595 ? -14.260 -21.003 -45.912 1.00 96.62 595 LEU A CA 1
ATOM 4646 C C . LEU A 1 595 ? -14.544 -20.930 -47.416 1.00 96.62 595 LEU A C 1
ATOM 4648 O O . LEU A 1 595 ? -14.113 -19.994 -48.093 1.00 96.62 595 LEU A O 1
ATOM 4652 N N . ARG A 1 596 ? -15.321 -21.884 -47.943 1.00 95.06 596 ARG A N 1
ATOM 4653 C CA . ARG A 1 596 ? -15.922 -21.779 -49.281 1.00 95.06 596 ARG A CA 1
ATOM 4654 C C . ARG A 1 596 ? -17.390 -21.396 -49.153 1.00 95.06 596 ARG A C 1
ATOM 4656 O O . ARG A 1 596 ? -18.180 -22.187 -48.658 1.00 95.06 596 ARG A O 1
ATOM 4663 N N . GLU A 1 597 ? -17.739 -20.209 -49.637 1.00 94.62 597 GLU A N 1
ATOM 4664 C CA . GLU A 1 597 ? -19.094 -19.646 -49.567 1.00 94.62 597 GLU A CA 1
ATOM 4665 C C . GLU A 1 597 ? -19.415 -18.897 -50.869 1.00 94.62 597 GLU A C 1
ATOM 4667 O O . GLU A 1 597 ? -18.550 -18.228 -51.436 1.00 94.62 597 GLU A O 1
ATOM 4672 N N . GLY A 1 598 ? -20.639 -19.030 -51.388 1.00 89.56 598 GLY A N 1
ATOM 4673 C CA . GLY A 1 598 ? -21.071 -18.367 -52.624 1.00 89.56 598 GLY A CA 1
ATOM 4674 C C . GLY A 1 598 ? -20.217 -18.663 -53.869 1.00 89.56 598 GLY A C 1
ATOM 4675 O O . GLY A 1 598 ? -20.216 -17.874 -54.809 1.00 89.56 598 GLY A O 1
ATOM 4676 N N . GLY A 1 599 ? -19.450 -19.762 -53.871 1.00 90.81 599 GLY A N 1
ATOM 4677 C CA . GLY A 1 599 ? -18.472 -20.096 -54.918 1.00 90.81 599 GLY A CA 1
ATOM 4678 C C . GLY A 1 599 ? -17.100 -19.417 -54.776 1.00 90.81 599 GLY A C 1
ATOM 4679 O O . GLY A 1 599 ? -16.200 -19.710 -55.561 1.00 90.81 599 GLY A O 1
ATOM 4680 N N . ASN A 1 600 ? -16.912 -18.562 -53.770 1.00 95.50 600 ASN A N 1
ATOM 4681 C CA . ASN A 1 600 ? -15.645 -17.910 -53.447 1.00 95.50 600 ASN A CA 1
ATOM 4682 C C . ASN A 1 600 ? -14.894 -18.666 -52.338 1.00 95.50 600 ASN A C 1
ATOM 4684 O O . ASN A 1 600 ? -15.481 -19.467 -51.610 1.00 95.50 600 ASN A O 1
ATOM 4688 N N . LEU A 1 601 ? -13.592 -18.400 -52.207 1.00 97.31 601 LEU A N 1
ATOM 4689 C CA . LEU A 1 601 ? -12.736 -18.914 -51.135 1.00 97.31 601 LEU A CA 1
ATOM 4690 C C . LEU A 1 601 ? -12.269 -17.742 -50.263 1.00 97.31 601 LEU A C 1
ATOM 4692 O O . LEU A 1 601 ? -11.696 -16.793 -50.791 1.00 97.31 601 LEU A O 1
ATOM 4696 N N . TYR A 1 602 ? -12.489 -17.827 -48.956 1.00 97.69 602 TYR A N 1
ATOM 4697 C CA . TYR A 1 602 ? -12.118 -16.830 -47.948 1.00 97.69 602 TYR A CA 1
ATOM 4698 C C . TYR A 1 602 ? -11.255 -17.481 -46.869 1.00 97.69 602 TYR A C 1
ATOM 4700 O O . TYR A 1 602 ? -11.348 -18.691 -46.661 1.00 97.69 602 TYR A O 1
ATOM 4708 N N . TYR A 1 603 ? -10.484 -16.682 -46.135 1.00 97.44 603 TYR A N 1
ATOM 4709 C CA . TYR A 1 603 ? -9.782 -17.137 -44.937 1.00 97.44 603 TYR A CA 1
ATOM 4710 C C . TYR A 1 603 ? -10.262 -16.360 -43.711 1.00 97.44 603 TYR A C 1
ATOM 4712 O O . TYR A 1 603 ? -10.332 -15.130 -43.736 1.00 97.44 603 TYR A O 1
ATOM 4720 N N . LEU A 1 604 ? -10.588 -17.086 -42.647 1.00 97.69 604 LEU A N 1
ATOM 4721 C CA . LEU A 1 604 ? -10.934 -16.554 -41.337 1.00 97.69 604 LEU A CA 1
ATOM 4722 C C . LEU A 1 604 ? -9.768 -16.835 -40.380 1.00 97.69 604 LEU A C 1
ATOM 4724 O O . LEU A 1 604 ? -9.331 -17.976 -40.235 1.00 97.69 604 LEU A O 1
ATOM 4728 N N . ASN A 1 605 ? -9.260 -15.803 -39.720 1.00 95.44 605 ASN A N 1
ATOM 4729 C CA . ASN A 1 605 ? -8.172 -15.908 -38.752 1.00 95.44 605 ASN A CA 1
ATOM 4730 C C . ASN A 1 605 ? -8.588 -16.728 -37.514 1.00 95.44 605 ASN A C 1
ATOM 4732 O O . ASN A 1 605 ? -9.751 -17.096 -37.345 1.00 95.44 605 ASN A O 1
ATOM 4736 N N . SER A 1 606 ? -7.646 -17.007 -36.609 1.00 93.81 606 SER A N 1
ATOM 4737 C CA . SER A 1 606 ? -7.912 -17.766 -35.374 1.00 93.81 606 SER A CA 1
ATOM 4738 C C . SER A 1 606 ? -8.908 -17.085 -34.423 1.00 93.81 606 SER A C 1
ATOM 4740 O O . SER A 1 606 ? -9.576 -17.768 -33.652 1.00 93.81 606 SER A O 1
ATOM 4742 N N . ASP A 1 607 ? -9.057 -15.761 -34.502 1.00 90.69 607 ASP A N 1
ATOM 4743 C CA . ASP A 1 607 ? -10.087 -14.987 -33.797 1.00 90.69 607 ASP A CA 1
ATOM 4744 C C . ASP A 1 607 ? -11.437 -14.928 -34.551 1.00 90.69 607 ASP A C 1
ATOM 4746 O O . ASP A 1 607 ? -12.417 -14.378 -34.037 1.00 90.69 607 ASP A O 1
ATOM 4750 N N . GLY A 1 608 ? -11.507 -15.520 -35.747 1.00 94.25 608 GLY A N 1
ATOM 4751 C CA . GLY A 1 608 ? -12.648 -15.542 -36.663 1.00 94.25 608 GLY A CA 1
ATOM 4752 C C . GLY A 1 608 ? -12.738 -14.357 -37.629 1.00 94.25 608 GLY A C 1
ATOM 4753 O O . GLY A 1 608 ? -13.674 -14.322 -38.426 1.00 94.25 608 GLY A O 1
ATOM 4754 N N . THR A 1 609 ? -11.816 -13.388 -37.580 1.00 96.75 609 THR A N 1
ATOM 4755 C CA . THR A 1 609 ? -11.842 -12.228 -38.489 1.00 96.75 609 THR A CA 1
ATOM 4756 C C . THR A 1 609 ? -11.504 -12.628 -39.924 1.00 96.75 609 THR A C 1
ATOM 4758 O O . THR A 1 609 ? -10.552 -13.363 -40.171 1.00 96.75 609 THR A O 1
ATOM 4761 N N . MET A 1 610 ? -12.262 -12.128 -40.898 1.00 98.00 610 MET A N 1
ATOM 4762 C CA . MET A 1 610 ? -11.984 -12.353 -42.315 1.00 98.00 610 MET A CA 1
ATOM 4763 C C . MET A 1 610 ? -10.733 -11.593 -42.762 1.00 98.00 610 MET A C 1
ATOM 4765 O O . MET A 1 610 ? -10.692 -10.363 -42.716 1.00 98.00 610 MET A O 1
ATOM 4769 N N . ALA A 1 611 ? -9.738 -12.320 -43.262 1.00 97.38 611 ALA A N 1
ATOM 4770 C CA . ALA A 1 611 ? -8.558 -11.728 -43.873 1.00 97.38 611 ALA A CA 1
ATOM 4771 C C . ALA A 1 611 ? -8.894 -11.131 -45.257 1.00 97.38 611 ALA A C 1
ATOM 4773 O O . ALA A 1 611 ? -9.642 -11.710 -46.045 1.00 97.38 611 ALA A O 1
ATOM 4774 N N . HIS A 1 612 ? -8.338 -9.955 -45.555 1.00 97.06 612 HIS A N 1
ATOM 4775 C CA . HIS A 1 612 ? -8.497 -9.230 -46.822 1.00 97.06 612 HIS A CA 1
ATOM 4776 C C . HIS A 1 612 ? -7.241 -8.398 -47.138 1.00 97.06 612 HIS A C 1
ATOM 4778 O O . HIS A 1 612 ? -6.399 -8.198 -46.262 1.00 97.06 612 HIS A O 1
ATOM 4784 N N . ASP A 1 613 ? -7.108 -7.936 -48.385 1.00 95.56 613 ASP A N 1
ATOM 4785 C CA . ASP A 1 613 ? -6.006 -7.087 -48.888 1.00 95.56 613 ASP A CA 1
ATOM 4786 C C . ASP A 1 613 ? -4.582 -7.615 -48.629 1.00 95.56 613 ASP A C 1
ATOM 4788 O O . ASP A 1 613 ? -3.632 -6.845 -48.470 1.00 95.56 613 ASP A O 1
ATOM 4792 N N . GLN A 1 614 ? -4.409 -8.938 -48.585 1.00 97.00 614 GLN A N 1
ATOM 4793 C CA . GLN A 1 614 ? -3.146 -9.546 -48.167 1.00 97.00 614 GLN A CA 1
ATOM 4794 C C . GLN A 1 614 ? -2.821 -10.858 -48.878 1.00 97.00 614 GLN A C 1
ATOM 4796 O O . GLN A 1 614 ? -3.698 -11.596 -49.333 1.00 97.00 614 GLN A O 1
ATOM 4801 N N . TRP A 1 615 ? -1.523 -11.147 -48.924 1.00 96.81 615 TRP A N 1
ATOM 4802 C CA . TRP A 1 615 ? -0.996 -12.456 -49.279 1.00 96.81 615 TRP A CA 1
ATOM 4803 C C . TRP A 1 615 ? -1.177 -13.431 -48.117 1.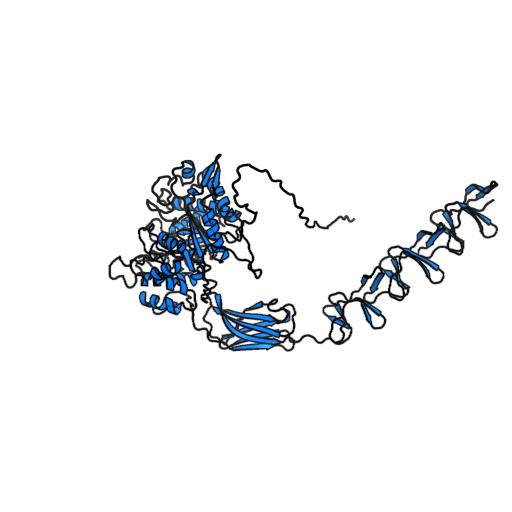00 96.81 615 TRP A C 1
ATOM 4805 O O . TRP A 1 615 ? -0.861 -13.099 -46.978 1.00 96.81 615 TRP A O 1
ATOM 4815 N N . MET A 1 616 ? -1.617 -14.646 -48.428 1.00 95.88 616 MET A N 1
ATOM 4816 C CA . MET A 1 616 ? -1.682 -15.776 -47.504 1.00 95.88 616 MET A CA 1
ATOM 4817 C C . MET A 1 616 ? -0.838 -16.918 -48.062 1.00 95.88 616 MET A C 1
ATOM 4819 O O . MET A 1 616 ? -0.913 -17.204 -49.257 1.00 95.88 616 MET A O 1
ATOM 4823 N N . GLN A 1 617 ? -0.067 -17.586 -47.205 1.00 94.81 617 GLN A N 1
ATOM 4824 C CA . GLN A 1 617 ? 0.651 -18.806 -47.563 1.00 94.81 617 GLN A CA 1
ATOM 4825 C C . GLN A 1 617 ? 0.162 -19.965 -46.697 1.00 94.81 617 GLN A C 1
ATOM 4827 O O . GLN A 1 617 ? 0.132 -19.849 -45.474 1.00 94.81 617 GLN A O 1
ATOM 4832 N N . GLU A 1 618 ? -0.165 -21.096 -47.317 1.00 91.94 618 GLU A N 1
ATOM 4833 C CA . GLU A 1 618 ? -0.470 -22.335 -46.604 1.00 91.94 618 GLU A CA 1
ATOM 4834 C C . GLU A 1 618 ? 0.062 -23.536 -47.393 1.00 91.94 618 GLU A C 1
ATOM 4836 O O . GLU A 1 618 ? -0.048 -23.585 -48.615 1.00 91.94 618 GLU A O 1
ATOM 4841 N N . ASN A 1 619 ? 0.676 -24.503 -46.703 1.00 90.50 619 ASN A N 1
ATOM 4842 C CA . ASN A 1 619 ? 1.244 -25.722 -47.301 1.00 90.50 619 ASN A CA 1
ATOM 4843 C C . ASN A 1 619 ? 2.255 -25.479 -48.448 1.00 90.50 619 ASN A C 1
ATOM 4845 O O . ASN A 1 619 ? 2.502 -26.361 -49.264 1.00 90.50 619 ASN A O 1
ATOM 4849 N N . GLY A 1 620 ? 2.873 -24.293 -48.486 1.00 90.31 620 GLY A N 1
ATOM 4850 C CA . GLY A 1 620 ? 3.810 -23.862 -49.530 1.00 90.31 620 GLY A CA 1
ATOM 4851 C C . GLY A 1 620 ? 3.162 -23.064 -50.666 1.00 90.31 620 GLY A C 1
ATOM 4852 O O . GLY A 1 620 ? 3.864 -22.276 -51.306 1.00 90.31 620 GLY A O 1
ATOM 4853 N N . GLU A 1 621 ? 1.846 -23.191 -50.842 1.00 95.62 621 GLU A N 1
ATOM 4854 C CA . GLU A 1 621 ? 1.059 -22.476 -51.845 1.00 95.62 621 GLU A CA 1
ATOM 4855 C C . GLU A 1 621 ? 0.699 -21.062 -51.393 1.00 95.62 621 GLU A C 1
ATOM 4857 O O . GLU A 1 621 ? 0.523 -20.792 -50.202 1.00 95.62 621 GLU A O 1
ATOM 4862 N N . TRP A 1 622 ? 0.584 -20.154 -52.362 1.00 97.50 622 TRP A N 1
ATOM 4863 C CA . TRP A 1 622 ? 0.283 -18.742 -52.131 1.00 97.50 622 TRP A CA 1
ATOM 4864 C C . TRP A 1 622 ? -1.081 -18.361 -52.691 1.00 97.50 622 TRP A C 1
ATOM 4866 O O . TRP A 1 622 ? -1.431 -18.718 -53.812 1.00 97.50 622 TRP A O 1
ATOM 4876 N N . TYR A 1 623 ? -1.798 -17.549 -51.928 1.00 98.00 623 TYR A N 1
ATOM 4877 C CA . TYR A 1 623 ? -3.096 -16.978 -52.253 1.00 98.00 623 TYR A CA 1
ATOM 4878 C C . TYR A 1 623 ? -3.029 -15.468 -52.022 1.00 98.00 623 TYR A C 1
ATOM 4880 O O . TYR A 1 623 ? -2.242 -14.994 -51.201 1.00 98.00 623 TYR A O 1
ATOM 4888 N N . TYR A 1 624 ? -3.885 -14.698 -52.690 1.00 97.94 624 TYR A N 1
ATOM 4889 C CA . TYR A 1 624 ? -4.055 -13.277 -52.384 1.00 97.94 624 TYR A CA 1
ATOM 4890 C C . TYR A 1 624 ? -5.531 -12.950 -52.211 1.00 97.94 624 TYR A C 1
ATOM 4892 O O . TYR A 1 624 ? -6.334 -13.161 -53.122 1.00 97.94 624 TYR A O 1
ATOM 4900 N N . LEU A 1 625 ? -5.884 -12.445 -51.034 1.00 97.94 625 LEU A N 1
ATOM 4901 C CA . LEU A 1 625 ? -7.250 -12.108 -50.661 1.00 97.94 625 LEU A CA 1
ATOM 4902 C C . LEU A 1 625 ? -7.548 -10.670 -51.095 1.00 97.94 625 LEU A C 1
ATOM 4904 O O . LEU A 1 625 ? -6.836 -9.740 -50.720 1.00 97.94 625 LEU A O 1
ATOM 4908 N N . ARG A 1 626 ? -8.601 -10.481 -51.900 1.00 95.94 626 ARG A N 1
ATOM 4909 C CA . ARG A 1 626 ? -9.056 -9.155 -52.363 1.00 95.94 626 ARG A CA 1
ATOM 4910 C C . ARG A 1 626 ? -9.546 -8.292 -51.184 1.00 95.94 626 ARG A C 1
ATOM 4912 O O . ARG A 1 626 ? -9.752 -8.806 -50.089 1.00 95.94 626 ARG A O 1
ATOM 4919 N N . ASN A 1 627 ? -9.843 -7.011 -51.422 1.00 95.31 627 ASN A N 1
ATOM 4920 C CA . ASN A 1 627 ? -10.399 -6.103 -50.400 1.00 95.31 627 ASN A CA 1
ATOM 4921 C C . ASN A 1 627 ? -11.735 -6.545 -49.773 1.00 95.31 627 ASN A C 1
ATOM 4923 O O . ASN A 1 627 ? -12.054 -6.158 -48.656 1.00 95.31 627 ASN A O 1
ATOM 4927 N N . TRP A 1 628 ? -12.499 -7.391 -50.465 1.00 94.19 628 TRP A N 1
ATOM 4928 C CA . TRP A 1 628 ? -13.721 -8.025 -49.961 1.00 94.19 628 TRP A CA 1
ATOM 4929 C C . TRP A 1 628 ? -13.497 -9.477 -49.485 1.00 94.19 628 TRP A C 1
ATOM 4931 O O . TRP A 1 628 ? -14.442 -10.251 -49.371 1.00 94.19 628 TRP A O 1
ATOM 4941 N N . GLY A 1 629 ? -12.242 -9.861 -49.233 1.00 95.75 629 GLY A N 1
ATOM 4942 C CA . GLY A 1 629 ? -11.825 -11.110 -48.584 1.00 95.75 629 GLY A CA 1
ATOM 4943 C C . GLY A 1 629 ? -11.636 -12.332 -49.484 1.00 95.75 629 GLY A C 1
ATOM 4944 O O . GLY A 1 629 ? -10.873 -13.227 -49.134 1.00 95.75 629 GLY A O 1
ATOM 4945 N N . ALA A 1 630 ? -12.273 -12.402 -50.656 1.00 97.00 630 ALA A N 1
ATOM 4946 C CA . ALA A 1 630 ? -12.155 -13.591 -51.503 1.00 97.00 630 ALA A CA 1
ATOM 4947 C C . ALA A 1 630 ? -10.805 -13.693 -52.234 1.00 97.00 630 ALA A C 1
ATOM 4949 O O . ALA A 1 630 ? -10.364 -12.734 -52.878 1.00 97.00 630 ALA A O 1
ATOM 4950 N N . ALA A 1 631 ? -10.214 -14.888 -52.232 1.00 97.81 631 ALA A N 1
ATOM 4951 C CA . ALA A 1 631 ? -8.963 -15.223 -52.906 1.00 97.81 631 ALA A CA 1
ATOM 4952 C C . ALA A 1 631 ? -9.036 -15.054 -54.435 1.00 97.81 631 ALA A C 1
ATOM 4954 O O . ALA A 1 631 ? -10.014 -15.463 -55.070 1.00 97.81 631 ALA A O 1
ATOM 4955 N N . LEU A 1 632 ? -8.002 -14.447 -55.029 1.00 97.19 632 LEU A N 1
ATOM 4956 C CA . LEU A 1 632 ? -7.826 -14.346 -56.480 1.00 97.19 632 LEU A CA 1
ATOM 4957 C C . LEU A 1 632 ? -7.768 -15.730 -57.136 1.00 97.19 632 LEU A C 1
ATOM 4959 O O . LEU A 1 632 ? -7.230 -16.673 -56.571 1.00 97.19 632 LEU A O 1
ATOM 4963 N N . ASN A 1 633 ? -8.345 -15.835 -58.331 1.00 93.69 633 ASN A N 1
ATOM 4964 C CA . ASN A 1 633 ? -8.524 -17.085 -59.059 1.00 93.69 633 ASN A CA 1
ATOM 4965 C C . ASN A 1 633 ? -8.597 -16.841 -60.571 1.00 93.69 633 ASN A C 1
ATOM 4967 O O . ASN A 1 633 ? -9.017 -15.768 -61.006 1.00 93.69 633 ASN A O 1
ATOM 4971 N N . CYS A 1 634 ? -8.259 -17.866 -61.354 1.00 88.50 634 CYS A N 1
ATOM 4972 C CA . CYS A 1 634 ? -8.450 -17.919 -62.808 1.00 88.50 634 CYS A CA 1
ATOM 4973 C C . CYS A 1 634 ? -7.883 -16.721 -63.603 1.00 88.50 634 CYS A C 1
ATOM 4975 O O . CYS A 1 634 ? -8.581 -16.145 -64.441 1.00 88.50 634 CYS A O 1
ATOM 4977 N N . GLY A 1 635 ? -6.608 -16.379 -63.403 1.00 95.38 635 GLY A N 1
ATOM 4978 C CA . GLY A 1 635 ? -5.834 -15.630 -64.393 1.00 95.38 635 GLY A CA 1
ATOM 4979 C C . GLY A 1 635 ? -4.928 -14.523 -63.860 1.00 95.38 635 GLY A C 1
ATOM 4980 O O . GLY A 1 635 ? -4.543 -14.485 -62.689 1.00 95.38 635 GLY A O 1
ATOM 4981 N N . TRP A 1 636 ? -4.569 -13.615 -64.771 1.00 96.62 636 TRP A N 1
ATOM 4982 C CA . TRP A 1 636 ? -3.680 -12.484 -64.517 1.00 96.62 636 TRP A CA 1
ATOM 4983 C C . TRP A 1 636 ? -4.292 -11.456 -63.567 1.00 96.62 636 TRP A C 1
ATOM 4985 O O . TRP A 1 636 ? -5.349 -10.889 -63.838 1.00 96.62 636 TRP A O 1
ATOM 4995 N N . SER A 1 637 ? -3.566 -11.137 -62.501 1.00 97.25 637 SER A N 1
ATOM 4996 C CA . SER A 1 637 ? -3.903 -10.074 -61.558 1.00 97.25 637 SER A CA 1
ATOM 4997 C C . SER A 1 637 ? -2.678 -9.226 -61.252 1.00 97.25 637 SER A C 1
ATOM 4999 O O . SER A 1 637 ? -1.594 -9.753 -61.003 1.00 97.25 637 SER A O 1
ATOM 5001 N N . LYS A 1 638 ? -2.840 -7.902 -61.277 1.00 96.12 638 LYS A N 1
ATOM 5002 C CA . LYS A 1 638 ? -1.768 -6.976 -60.920 1.00 96.12 638 LYS A CA 1
ATOM 5003 C C . LYS A 1 638 ? -1.852 -6.639 -59.435 1.00 96.12 638 LYS A C 1
ATOM 5005 O O . LYS A 1 638 ? -2.871 -6.111 -58.997 1.00 96.12 638 LYS A O 1
ATOM 5010 N N . ILE A 1 639 ? -0.782 -6.914 -58.697 1.00 96.44 639 ILE A N 1
ATOM 5011 C CA . ILE A 1 639 ? -0.657 -6.615 -57.268 1.00 96.44 639 ILE A CA 1
ATOM 5012 C C . ILE A 1 639 ? 0.576 -5.718 -57.122 1.00 96.44 639 ILE A C 1
ATOM 5014 O O . ILE A 1 639 ? 1.651 -6.030 -57.635 1.00 96.44 639 ILE A O 1
ATOM 5018 N N . ASP A 1 640 ? 0.387 -4.547 -56.517 1.00 93.25 640 ASP A N 1
ATOM 5019 C CA . ASP A 1 640 ? 1.344 -3.436 -56.525 1.00 93.25 640 ASP A CA 1
ATOM 5020 C C . ASP A 1 640 ? 1.873 -3.092 -57.936 1.00 93.25 640 ASP A C 1
ATOM 5022 O O . ASP A 1 640 ? 1.176 -2.487 -58.762 1.00 93.25 640 ASP A O 1
ATOM 5026 N N . ILE A 1 641 ? 3.130 -3.442 -58.225 1.00 93.88 641 ILE A N 1
ATOM 5027 C CA . ILE A 1 641 ? 3.817 -3.127 -59.481 1.00 93.88 641 ILE A CA 1
ATOM 5028 C C . ILE A 1 641 ? 3.869 -4.313 -60.455 1.00 93.88 641 ILE A C 1
ATOM 5030 O O . ILE A 1 641 ? 3.953 -4.080 -61.665 1.00 93.88 641 ILE A O 1
ATOM 5034 N N . ASP A 1 642 ? 3.734 -5.545 -59.965 1.00 96.56 642 ASP A N 1
ATOM 5035 C CA . ASP A 1 642 ? 3.942 -6.778 -60.725 1.00 96.56 642 ASP A CA 1
ATOM 5036 C C . ASP A 1 642 ? 2.632 -7.510 -61.056 1.00 96.56 642 ASP A C 1
ATOM 5038 O O . ASP A 1 642 ? 1.575 -7.280 -60.466 1.00 96.56 642 ASP A O 1
ATOM 5042 N N . TRP A 1 643 ? 2.704 -8.382 -62.062 1.00 97.69 643 TRP A N 1
ATOM 5043 C CA . TRP A 1 643 ? 1.598 -9.238 -62.491 1.00 97.69 643 TRP A CA 1
ATOM 5044 C C . TRP A 1 643 ? 1.821 -10.665 -62.013 1.00 97.69 643 TRP A C 1
ATOM 5046 O O . TRP A 1 643 ? 2.907 -11.208 -62.187 1.00 97.69 643 TRP A O 1
ATOM 5056 N N . TYR A 1 644 ? 0.773 -11.274 -61.481 1.00 98.12 644 TYR A N 1
ATOM 5057 C CA . TYR A 1 644 ? 0.760 -12.626 -60.938 1.00 98.12 644 TYR A CA 1
ATOM 5058 C C . TYR A 1 644 ? -0.339 -13.429 -61.625 1.00 98.12 644 TYR A C 1
ATOM 5060 O O . TYR A 1 644 ? -1.348 -12.859 -62.051 1.00 98.12 644 TYR A O 1
ATOM 5068 N N . TRP A 1 645 ? -0.158 -14.741 -61.731 1.00 97.81 645 TRP A N 1
ATOM 5069 C CA . TRP A 1 645 ? -1.177 -15.641 -62.261 1.00 97.81 645 TRP A CA 1
ATOM 5070 C C . TRP A 1 645 ? -1.722 -16.534 -61.151 1.00 97.81 645 TRP A C 1
ATOM 5072 O O . TRP A 1 645 ? -0.942 -17.188 -60.459 1.00 97.81 645 TRP A O 1
ATOM 5082 N N . PHE A 1 646 ? -3.047 -16.580 -61.025 1.00 97.56 646 PHE A N 1
ATOM 5083 C CA . PHE A 1 646 ? -3.749 -17.468 -60.101 1.00 97.56 646 PHE A CA 1
ATOM 5084 C C . PHE A 1 646 ? -4.514 -18.549 -60.870 1.00 97.56 646 PHE A C 1
ATOM 5086 O O . PHE A 1 646 ? -5.250 -18.238 -61.807 1.00 97.56 646 PHE A O 1
ATOM 5093 N N . ASP A 1 647 ? -4.374 -19.808 -60.468 1.00 95.88 647 ASP A N 1
ATOM 5094 C CA . ASP A 1 647 ? -5.109 -20.935 -61.042 1.00 95.88 647 ASP A CA 1
ATOM 5095 C C . ASP A 1 647 ? -6.550 -21.022 -60.490 1.00 95.88 647 ASP A C 1
ATOM 5097 O O . ASP A 1 647 ? -7.029 -20.157 -59.747 1.00 95.88 647 ASP A O 1
ATOM 5101 N N . SER A 1 648 ? -7.314 -22.026 -60.929 1.00 94.25 648 SER A N 1
ATOM 5102 C CA . SER A 1 648 ? -8.745 -22.162 -60.609 1.00 94.25 648 SER A CA 1
ATOM 5103 C C . SER A 1 648 ? -9.049 -22.590 -59.173 1.00 94.25 648 SER A C 1
ATOM 5105 O O . SER A 1 648 ? -10.177 -22.428 -58.713 1.00 94.25 648 SER A O 1
ATOM 5107 N N . ASP A 1 649 ? -8.058 -23.129 -58.468 1.00 94.00 649 ASP A N 1
ATOM 5108 C CA . ASP A 1 649 ? -8.104 -23.453 -57.038 1.00 94.00 649 ASP A CA 1
ATOM 5109 C C . ASP A 1 649 ? -7.695 -22.273 -56.133 1.00 94.00 649 ASP A C 1
ATOM 5111 O O . ASP A 1 649 ? -7.729 -22.412 -54.909 1.00 94.00 649 ASP A O 1
ATOM 5115 N N . CYS A 1 650 ? -7.411 -21.113 -56.740 1.00 96.81 650 CYS A N 1
ATOM 5116 C CA . CYS A 1 650 ? -6.922 -19.871 -56.139 1.00 96.81 650 CYS A CA 1
ATOM 5117 C C . CYS A 1 650 ? -5.415 -19.836 -55.805 1.00 96.81 650 CYS A C 1
ATOM 5119 O O . CYS A 1 650 ? -4.961 -18.846 -55.227 1.00 96.81 650 CYS A O 1
ATOM 5121 N N . THR A 1 651 ? -4.634 -20.858 -56.172 1.00 97.00 651 THR A N 1
ATOM 5122 C CA . THR A 1 651 ? -3.174 -20.878 -55.952 1.00 97.00 651 THR A CA 1
ATOM 5123 C C . THR A 1 651 ? -2.425 -19.994 -56.954 1.00 97.00 651 THR A C 1
ATOM 5125 O O . THR A 1 651 ? -2.830 -19.847 -58.108 1.00 97.00 651 THR A O 1
ATOM 5128 N N . MET A 1 652 ? -1.327 -19.369 -56.526 1.00 98.00 652 MET A N 1
ATOM 5129 C CA . MET A 1 652 ? -0.479 -18.503 -57.350 1.00 98.00 652 MET A CA 1
ATOM 5130 C C . MET A 1 652 ? 0.674 -19.287 -57.995 1.00 98.00 652 MET A C 1
ATOM 5132 O O . MET A 1 652 ? 1.534 -19.825 -57.296 1.00 98.00 652 MET A O 1
ATOM 5136 N N . ARG A 1 653 ? 0.785 -19.250 -59.329 1.00 97.00 653 ARG A N 1
ATOM 5137 C CA . ARG A 1 653 ? 1.930 -19.842 -60.046 1.00 97.00 653 ARG A CA 1
ATOM 5138 C C . ARG A 1 653 ? 3.235 -19.100 -59.761 1.00 97.00 653 ARG A C 1
ATOM 5140 O O . ARG A 1 653 ? 3.284 -17.870 -59.795 1.00 97.00 653 ARG A O 1
ATOM 5147 N N . ARG A 1 654 ? 4.320 -19.857 -59.573 1.00 97.06 654 ARG A N 1
ATOM 5148 C CA . ARG A 1 654 ? 5.696 -19.359 -59.410 1.00 97.06 654 ARG A CA 1
ATOM 5149 C C . ARG A 1 654 ? 6.719 -20.349 -59.966 1.00 97.06 654 ARG A C 1
ATOM 5151 O O . ARG A 1 654 ? 6.453 -21.542 -60.000 1.00 97.06 654 ARG A O 1
ATOM 5158 N N . ASP A 1 655 ? 7.877 -19.829 -60.366 1.00 95.44 655 ASP A N 1
ATOM 5159 C CA . ASP A 1 655 ? 8.981 -20.554 -61.025 1.00 95.44 655 ASP A CA 1
ATOM 5160 C C . ASP A 1 655 ? 8.547 -21.432 -62.218 1.00 95.44 655 ASP A C 1
ATOM 5162 O O . ASP A 1 655 ? 9.093 -22.506 -62.463 1.00 95.44 655 ASP A O 1
ATOM 5166 N N . ASP A 1 656 ? 7.549 -20.972 -62.976 1.00 96.00 656 ASP A N 1
ATOM 5167 C CA . ASP A 1 656 ? 6.861 -21.775 -63.990 1.00 96.00 656 ASP A CA 1
ATOM 5168 C C . ASP A 1 656 ? 6.793 -21.073 -65.356 1.00 96.00 656 ASP A C 1
ATOM 5170 O O . ASP A 1 656 ? 6.757 -19.843 -65.457 1.00 96.00 656 ASP A O 1
ATOM 5174 N N . TRP A 1 657 ? 6.775 -21.875 -66.422 1.00 95.75 657 TRP A N 1
ATOM 5175 C CA . TRP A 1 657 ? 6.643 -21.429 -67.808 1.00 95.75 657 TRP A CA 1
ATOM 5176 C C . TRP A 1 657 ? 5.219 -21.672 -68.293 1.00 95.75 657 TRP A C 1
ATOM 5178 O O . TRP A 1 657 ? 4.759 -22.807 -68.384 1.00 95.75 657 TRP A O 1
ATOM 5188 N N . MET A 1 658 ? 4.537 -20.600 -68.676 1.00 95.50 658 MET A N 1
ATOM 5189 C CA . MET A 1 658 ? 3.102 -20.613 -68.929 1.00 95.50 658 MET A CA 1
ATOM 5190 C C . MET A 1 658 ? 2.792 -20.083 -70.327 1.00 95.50 658 MET A C 1
ATOM 5192 O O . MET A 1 658 ? 3.345 -19.069 -70.744 1.00 95.50 658 MET A O 1
ATOM 5196 N N . THR A 1 659 ? 1.874 -20.732 -71.047 1.00 95.44 659 THR A N 1
ATOM 5197 C CA . THR A 1 659 ? 1.344 -20.204 -72.314 1.00 95.44 659 THR A CA 1
ATOM 5198 C C . THR A 1 659 ? -0.093 -19.733 -72.123 1.00 95.44 659 THR A C 1
ATOM 5200 O O . THR A 1 659 ? -0.953 -20.539 -71.780 1.00 95.44 659 THR A O 1
ATOM 5203 N N . VAL A 1 660 ? -0.357 -18.450 -72.381 1.00 94.50 660 VAL A N 1
ATOM 5204 C CA . VAL A 1 660 ? -1.702 -17.846 -72.333 1.00 94.50 660 VAL A CA 1
ATOM 5205 C C . VAL A 1 660 ? -1.978 -17.194 -73.683 1.00 94.50 660 VAL A C 1
ATOM 5207 O O . VAL A 1 660 ? -1.138 -16.456 -74.195 1.00 94.50 660 VAL A O 1
ATOM 5210 N N . ASP A 1 661 ? -3.119 -17.512 -74.298 1.00 92.38 661 ASP A N 1
ATOM 5211 C CA . ASP A 1 661 ? -3.541 -16.994 -75.611 1.00 92.38 661 ASP A CA 1
ATOM 5212 C C . ASP A 1 661 ? -2.457 -17.087 -76.708 1.00 92.38 661 ASP A C 1
ATOM 5214 O O . ASP A 1 661 ? -2.274 -16.188 -77.528 1.00 92.38 661 ASP A O 1
ATOM 5218 N N . GLY A 1 662 ? -1.693 -18.187 -76.702 1.00 91.62 662 GLY A N 1
ATOM 5219 C CA . GLY A 1 662 ? -0.602 -18.447 -77.650 1.00 91.62 662 GLY A CA 1
ATOM 5220 C C . GLY A 1 662 ? 0.703 -17.684 -77.381 1.00 91.62 662 GLY A C 1
ATOM 5221 O O . GLY A 1 662 ? 1.638 -17.798 -78.170 1.00 91.62 662 GLY A O 1
ATOM 5222 N N . ASN A 1 663 ? 0.792 -16.932 -76.282 1.00 95.56 663 ASN A N 1
ATOM 5223 C CA . ASN A 1 663 ? 1.986 -16.204 -75.859 1.00 95.56 663 ASN A CA 1
ATOM 5224 C C . ASN A 1 663 ? 2.675 -16.921 -74.691 1.00 95.56 663 ASN A C 1
ATOM 5226 O O . ASN A 1 663 ? 2.011 -17.324 -73.739 1.00 95.56 663 ASN A O 1
ATOM 5230 N N . LEU A 1 664 ? 4.002 -17.056 -74.755 1.00 97.25 664 LEU A N 1
ATOM 5231 C CA . LEU A 1 664 ? 4.816 -17.692 -73.715 1.00 97.25 664 LEU A CA 1
ATOM 5232 C C . LEU A 1 664 ? 5.274 -16.665 -72.667 1.00 97.25 664 LEU A C 1
ATOM 5234 O O . LEU A 1 664 ? 5.848 -15.635 -73.018 1.00 97.25 664 LEU A O 1
ATOM 5238 N N . TYR A 1 665 ? 5.075 -16.985 -71.393 1.00 97.94 665 TYR A N 1
ATOM 5239 C CA . TYR A 1 665 ? 5.432 -16.202 -70.211 1.00 97.94 665 TYR A CA 1
ATOM 5240 C C . TYR A 1 665 ? 6.276 -17.048 -69.250 1.00 97.94 665 TYR A C 1
ATOM 5242 O O . TYR A 1 665 ? 6.257 -18.279 -69.308 1.00 97.94 665 TYR A O 1
ATOM 5250 N N . TYR A 1 666 ? 6.971 -16.389 -68.325 1.00 97.88 666 TYR A N 1
ATOM 5251 C CA . TYR A 1 666 ? 7.619 -17.039 -67.185 1.00 97.88 666 TYR A CA 1
ATOM 5252 C C . TYR A 1 666 ? 7.291 -16.279 -65.895 1.00 97.88 666 TYR A C 1
ATOM 5254 O O . TYR A 1 666 ? 7.412 -15.050 -65.848 1.00 97.88 666 TYR A O 1
ATOM 5262 N N . LEU A 1 667 ? 6.867 -17.008 -64.864 1.00 97.75 667 LEU A N 1
ATOM 5263 C CA . LEU A 1 667 ? 6.652 -16.497 -63.514 1.00 97.75 667 LEU A CA 1
ATOM 5264 C C . LEU A 1 667 ? 7.939 -16.712 -62.717 1.00 97.75 667 LEU A C 1
ATOM 5266 O O . LEU A 1 667 ? 8.474 -17.818 -62.689 1.00 97.75 667 LEU A O 1
ATOM 5270 N N . ARG A 1 668 ? 8.445 -15.664 -62.061 1.00 96.94 668 ARG A N 1
ATOM 5271 C CA . ARG A 1 668 ? 9.643 -15.747 -61.210 1.00 96.94 668 ARG A CA 1
ATOM 5272 C C . ARG A 1 668 ? 9.392 -16.644 -59.988 1.00 96.94 668 ARG A C 1
ATOM 5274 O O . ARG A 1 668 ? 8.265 -17.038 -59.702 1.00 96.94 668 ARG A O 1
ATOM 5281 N N . ASP A 1 669 ? 10.445 -16.932 -59.236 1.00 95.81 669 ASP A N 1
ATOM 5282 C CA . ASP A 1 669 ? 10.435 -17.725 -58.000 1.00 95.81 669 ASP A CA 1
ATOM 5283 C C . ASP A 1 669 ? 9.468 -17.199 -56.922 1.00 95.81 669 ASP A C 1
ATOM 5285 O O . ASP A 1 669 ? 8.856 -17.992 -56.206 1.00 95.81 669 ASP A O 1
ATOM 5289 N N . TRP A 1 670 ? 9.266 -15.881 -56.856 1.00 95.12 670 TRP A N 1
ATOM 5290 C CA . TRP A 1 670 ? 8.267 -15.208 -56.009 1.00 95.12 670 TRP A CA 1
ATOM 5291 C C . TRP A 1 670 ? 6.922 -14.929 -56.717 1.00 95.12 670 TRP A C 1
ATOM 5293 O O . TRP A 1 670 ? 6.099 -14.177 -56.207 1.00 95.12 670 TRP A O 1
ATOM 5303 N N . GLY A 1 671 ? 6.687 -15.511 -57.897 1.00 96.69 671 GLY A N 1
ATOM 5304 C CA . GLY A 1 671 ? 5.404 -15.494 -58.618 1.00 96.69 671 GLY A CA 1
ATOM 5305 C C . GLY A 1 671 ? 5.211 -14.384 -59.652 1.00 96.69 671 GLY A C 1
ATOM 5306 O O . GLY A 1 671 ? 4.425 -14.549 -60.582 1.00 96.69 671 GLY A O 1
ATOM 5307 N N . GLY A 1 672 ? 5.936 -13.267 -59.556 1.00 97.38 672 GLY A N 1
ATOM 5308 C CA . GLY A 1 672 ? 5.755 -12.156 -60.493 1.00 97.38 672 GLY A CA 1
ATOM 5309 C C . GLY A 1 672 ? 6.244 -12.462 -61.910 1.00 97.38 672 GLY A C 1
ATOM 5310 O O . GLY A 1 672 ? 7.338 -12.994 -62.110 1.00 97.38 672 GLY A O 1
ATOM 5311 N N . MET A 1 673 ? 5.457 -12.064 -62.905 1.00 98.12 673 MET A N 1
ATOM 5312 C CA . MET A 1 673 ? 5.741 -12.196 -64.333 1.00 98.12 673 MET A CA 1
ATOM 5313 C C . MET A 1 673 ? 7.067 -11.531 -64.724 1.00 98.12 673 MET A C 1
ATOM 5315 O O . MET A 1 673 ? 7.333 -10.373 -64.395 1.00 98.12 673 MET A O 1
ATOM 5319 N N . LEU A 1 674 ? 7.891 -12.240 -65.492 1.00 97.88 674 LEU A N 1
ATOM 5320 C CA . LEU A 1 674 ? 9.128 -11.714 -66.058 1.00 97.88 674 LEU A CA 1
ATOM 5321 C C . LEU A 1 674 ? 8.842 -10.788 -67.256 1.00 97.88 674 LEU A C 1
ATOM 5323 O O . LEU A 1 674 ? 8.122 -11.161 -68.176 1.00 97.88 674 LEU A O 1
ATOM 5327 N N . TYR A 1 675 ? 9.426 -9.586 -67.272 1.00 97.38 675 TYR A N 1
ATOM 5328 C CA . TYR A 1 675 ? 9.263 -8.605 -68.356 1.00 97.38 675 TYR A CA 1
ATOM 5329 C C . TYR A 1 675 ? 10.538 -7.773 -68.570 1.00 97.38 675 TYR A C 1
ATOM 5331 O O . TYR A 1 675 ? 11.327 -7.587 -67.643 1.00 97.38 675 TYR A O 1
ATOM 5339 N N . ASN A 1 676 ? 10.739 -7.263 -69.793 1.00 95.81 676 ASN A N 1
ATOM 5340 C CA . ASN A 1 676 ? 11.920 -6.496 -70.240 1.00 95.81 676 ASN A CA 1
ATOM 5341 C C . ASN A 1 676 ? 13.288 -7.169 -69.976 1.00 95.81 676 ASN A C 1
ATOM 5343 O O . ASN A 1 676 ? 14.315 -6.487 -69.893 1.00 95.81 676 ASN A O 1
ATOM 5347 N N . GLN A 1 677 ? 13.327 -8.493 -69.826 1.00 96.69 677 GLN A N 1
ATOM 5348 C CA . GLN A 1 677 ? 14.492 -9.231 -69.334 1.00 96.69 677 GLN A CA 1
ATOM 5349 C C . GLN A 1 677 ? 14.750 -10.507 -70.142 1.00 96.69 677 GLN A C 1
ATOM 5351 O O . GLN A 1 677 ? 13.832 -11.120 -70.688 1.00 96.69 677 GLN A O 1
ATOM 5356 N N . TRP A 1 678 ? 16.025 -10.896 -70.193 1.00 96.94 678 TRP A N 1
ATOM 5357 C CA . TRP A 1 678 ? 16.477 -12.179 -70.725 1.00 96.94 678 TRP A CA 1
ATOM 5358 C C . TRP A 1 678 ? 16.272 -13.301 -69.698 1.00 96.94 678 TRP A C 1
ATOM 5360 O O . TRP A 1 678 ? 16.442 -13.083 -68.497 1.00 96.94 678 TRP A O 1
ATOM 5370 N N . ARG A 1 679 ? 15.989 -14.517 -70.171 1.00 96.75 679 ARG A N 1
ATOM 5371 C CA . ARG A 1 679 ? 16.032 -15.759 -69.386 1.00 96.75 679 ARG A CA 1
ATOM 5372 C C . ARG A 1 679 ? 16.619 -16.870 -70.243 1.00 96.75 679 ARG A C 1
ATOM 5374 O O . ARG A 1 679 ? 16.285 -16.965 -71.420 1.00 96.75 679 ARG A O 1
ATOM 5381 N N . GLN A 1 680 ? 17.442 -17.718 -69.640 1.00 95.06 680 GLN A N 1
ATOM 5382 C CA . GLN A 1 680 ? 17.904 -18.952 -70.266 1.00 95.06 680 GLN A CA 1
ATOM 5383 C C . GLN A 1 680 ? 17.104 -20.146 -69.729 1.00 95.06 680 GLN A C 1
ATOM 5385 O O . GLN A 1 680 ? 16.734 -20.164 -68.548 1.00 95.06 680 GLN A O 1
ATOM 5390 N N . LYS A 1 681 ? 16.856 -21.138 -70.585 1.00 93.00 681 LYS A N 1
ATOM 5391 C CA . LYS A 1 681 ? 16.335 -22.461 -70.226 1.00 93.00 681 LYS A CA 1
ATOM 5392 C C . LYS A 1 681 ? 16.950 -23.500 -71.162 1.00 93.00 681 LYS A C 1
ATOM 5394 O O . LYS A 1 681 ? 16.912 -23.315 -72.369 1.00 93.00 681 LYS A O 1
ATOM 5399 N N . ASP A 1 682 ? 17.512 -24.567 -70.597 1.00 91.94 682 ASP A N 1
ATOM 5400 C CA . ASP A 1 682 ? 18.062 -25.717 -71.335 1.00 91.94 682 ASP A CA 1
ATOM 5401 C C . ASP A 1 682 ? 19.100 -25.350 -72.423 1.00 91.94 682 ASP A C 1
ATOM 5403 O O . ASP A 1 682 ? 19.239 -26.030 -73.432 1.00 91.94 682 ASP A O 1
ATOM 5407 N N . GLY A 1 683 ? 19.849 -24.261 -72.201 1.00 90.06 683 GLY A N 1
ATOM 5408 C CA . GLY A 1 683 ? 20.820 -23.687 -73.145 1.00 90.06 683 GLY A CA 1
ATOM 5409 C C . GLY A 1 683 ? 20.260 -22.534 -73.987 1.00 90.06 683 GLY A C 1
ATOM 5410 O O . GLY A 1 683 ? 20.988 -21.581 -74.267 1.00 90.06 683 GLY A O 1
ATOM 5411 N N . GLU A 1 684 ? 18.962 -22.551 -74.277 1.00 95.31 684 GLU A N 1
ATOM 5412 C CA . GLU A 1 684 ? 18.283 -21.578 -75.134 1.00 95.31 684 GLU A CA 1
ATOM 5413 C C . GLU A 1 684 ? 17.956 -20.264 -74.418 1.00 95.31 684 GLU A C 1
ATOM 5415 O O . GLU A 1 684 ? 17.588 -20.245 -73.238 1.00 95.31 684 GLU A O 1
ATOM 5420 N N . TRP A 1 685 ? 18.052 -19.149 -75.147 1.00 97.31 685 TRP A N 1
ATOM 5421 C CA . TRP A 1 685 ? 17.762 -17.807 -74.635 1.00 97.31 685 TRP A CA 1
ATOM 5422 C C . TRP A 1 685 ? 16.417 -17.272 -75.117 1.00 97.31 685 TRP A C 1
ATOM 5424 O O . TRP A 1 685 ? 16.087 -17.331 -76.296 1.00 97.31 685 TRP A O 1
ATOM 5434 N N . TYR A 1 686 ? 15.688 -16.654 -74.193 1.00 98.00 686 TYR A N 1
ATOM 5435 C CA . TYR A 1 686 ? 14.393 -16.015 -74.400 1.00 98.00 686 TYR A CA 1
ATOM 5436 C C . TYR A 1 686 ? 14.478 -14.567 -73.910 1.00 98.00 686 TYR A C 1
ATOM 5438 O O . TYR A 1 686 ? 15.150 -14.289 -72.913 1.00 98.00 686 TYR A O 1
ATOM 5446 N N . TYR A 1 687 ? 13.768 -13.640 -74.556 1.00 98.00 687 TYR A N 1
ATOM 5447 C CA . TYR A 1 687 ? 13.629 -12.265 -74.066 1.00 98.00 687 TYR A CA 1
ATOM 5448 C C . TYR A 1 687 ? 12.162 -11.870 -73.958 1.00 98.00 687 TYR A C 1
ATOM 5450 O O . TYR A 1 687 ? 11.422 -11.908 -74.943 1.00 98.00 687 TYR A O 1
ATOM 5458 N N . PHE A 1 688 ? 11.750 -11.446 -72.769 1.00 97.94 688 PHE A N 1
ATOM 5459 C CA . PHE A 1 688 ? 10.372 -11.069 -72.485 1.00 97.94 688 PHE A CA 1
ATOM 5460 C C . PHE A 1 688 ? 10.138 -9.582 -72.752 1.00 97.94 688 PHE A C 1
ATOM 5462 O O . PHE A 1 688 ? 10.893 -8.722 -72.295 1.00 97.94 688 PHE A O 1
ATOM 5469 N N . ARG A 1 689 ? 9.071 -9.270 -73.497 1.00 95.75 689 ARG A N 1
ATOM 5470 C CA . ARG A 1 689 ? 8.648 -7.901 -73.836 1.00 95.75 689 ARG A CA 1
ATOM 5471 C C . ARG A 1 689 ? 8.243 -7.109 -72.580 1.00 95.75 689 ARG A C 1
ATOM 5473 O O . ARG A 1 689 ? 8.122 -7.659 -71.487 1.00 95.75 689 ARG A O 1
ATOM 5480 N N . SER A 1 690 ? 7.950 -5.820 -72.741 1.00 94.94 690 SER A N 1
ATOM 5481 C CA . SER A 1 690 ? 7.468 -4.941 -71.659 1.00 94.94 690 SER A CA 1
ATOM 5482 C C . SER A 1 690 ? 6.139 -5.364 -71.030 1.00 94.94 690 SER A C 1
ATOM 5484 O O . SER A 1 690 ? 5.878 -5.020 -69.883 1.00 94.94 690 SER A O 1
ATOM 5486 N N . TRP A 1 691 ? 5.324 -6.125 -71.761 1.00 94.25 691 TRP A N 1
ATOM 5487 C CA . TRP A 1 691 ? 4.074 -6.736 -71.297 1.00 94.25 691 TRP A CA 1
ATOM 5488 C C . TRP A 1 691 ? 4.217 -8.235 -70.969 1.00 94.25 691 TRP A C 1
ATOM 5490 O O . TRP A 1 691 ? 3.222 -8.928 -70.799 1.00 94.25 691 TRP A O 1
ATOM 5500 N N . GLY A 1 692 ? 5.452 -8.740 -70.882 1.00 96.19 692 GLY A N 1
ATOM 5501 C CA . GLY A 1 692 ? 5.771 -10.037 -70.281 1.00 96.19 692 GLY A CA 1
ATOM 5502 C C . GLY A 1 692 ? 5.778 -11.268 -71.183 1.00 96.19 692 GLY A C 1
ATOM 5503 O O . GLY A 1 692 ? 6.224 -12.309 -70.722 1.00 96.19 692 GLY A O 1
ATOM 5504 N N . ALA A 1 693 ? 5.358 -11.192 -72.449 1.00 97.19 693 ALA A N 1
ATOM 5505 C CA . ALA A 1 693 ? 5.467 -12.332 -73.370 1.00 97.19 693 ALA A CA 1
ATOM 5506 C C . ALA A 1 693 ? 6.830 -12.406 -74.078 1.00 97.19 693 ALA A C 1
ATOM 5508 O O . ALA A 1 693 ? 7.368 -11.377 -74.505 1.00 97.19 693 ALA A O 1
ATOM 5509 N N . ALA A 1 694 ? 7.349 -13.618 -74.282 1.00 97.81 694 ALA A N 1
ATOM 5510 C CA . ALA A 1 694 ? 8.610 -13.893 -74.969 1.00 97.81 694 ALA A CA 1
ATOM 5511 C C . ALA A 1 694 ? 8.569 -13.483 -76.452 1.00 97.81 694 ALA A C 1
ATOM 5513 O O . ALA A 1 694 ? 7.586 -13.736 -77.155 1.00 97.81 694 ALA A O 1
ATOM 5514 N N . LEU A 1 695 ? 9.635 -12.833 -76.931 1.00 97.19 695 LEU A N 1
ATOM 5515 C CA . LEU A 1 695 ? 9.830 -12.510 -78.345 1.00 97.19 695 LEU A CA 1
ATOM 5516 C C . LEU A 1 695 ? 9.855 -13.774 -79.207 1.00 97.19 695 LEU A C 1
ATOM 5518 O O . LEU A 1 695 ? 10.412 -14.788 -78.812 1.00 97.19 695 LEU A O 1
ATOM 5522 N N . ASN A 1 696 ? 9.259 -13.683 -80.393 1.00 94.50 696 ASN A N 1
ATOM 5523 C CA . ASN A 1 696 ? 9.112 -14.781 -81.339 1.00 94.50 696 ASN A CA 1
ATOM 5524 C C . ASN A 1 696 ? 8.995 -14.260 -82.777 1.00 94.50 696 ASN A C 1
ATOM 5526 O O . ASN A 1 696 ? 8.612 -13.109 -82.998 1.00 94.50 696 ASN A O 1
ATOM 5530 N N . CYS A 1 697 ? 9.261 -15.141 -83.742 1.00 88.81 697 CYS A N 1
ATOM 5531 C CA . CYS A 1 697 ? 9.028 -14.931 -85.176 1.00 88.81 697 CYS A CA 1
ATOM 5532 C C . CYS A 1 697 ? 9.654 -13.654 -85.782 1.00 88.81 697 CYS A C 1
ATOM 5534 O O . CYS A 1 697 ? 9.005 -12.962 -86.571 1.00 88.81 697 CYS A O 1
ATOM 5536 N N . GLY A 1 698 ? 10.920 -13.356 -85.477 1.00 94.81 698 GLY A N 1
ATOM 5537 C CA . GLY A 1 698 ? 11.726 -12.451 -86.299 1.00 94.81 698 GLY A CA 1
ATOM 5538 C C . GLY A 1 698 ? 12.709 -11.541 -85.562 1.00 94.81 698 GLY A C 1
ATOM 5539 O O . GLY A 1 698 ? 13.140 -11.801 -84.440 1.00 94.81 698 GLY A O 1
ATOM 5540 N N . TRP A 1 699 ? 13.086 -10.456 -86.245 1.00 95.94 699 TRP A N 1
ATOM 5541 C CA . TRP A 1 699 ? 14.057 -9.469 -85.772 1.00 95.94 699 TRP A CA 1
ATOM 5542 C C . TRP A 1 699 ? 13.505 -8.583 -84.652 1.00 95.94 699 TRP A C 1
ATOM 5544 O O . TRP A 1 699 ? 12.470 -7.938 -84.811 1.00 95.94 699 TRP A O 1
ATOM 5554 N N . SER A 1 700 ? 14.272 -8.444 -83.573 1.00 96.50 700 SER A N 1
ATOM 5555 C CA . SER A 1 700 ? 14.025 -7.478 -82.501 1.00 96.50 700 SER A CA 1
ATOM 5556 C C . SER A 1 700 ? 15.313 -6.764 -82.097 1.00 96.50 700 SER A C 1
ATOM 5558 O O . SER A 1 700 ? 16.396 -7.352 -82.131 1.00 96.50 700 SER A O 1
ATOM 5560 N N . LYS A 1 701 ? 15.208 -5.488 -81.718 1.00 95.50 701 LYS A N 1
ATOM 5561 C CA . LYS A 1 701 ? 16.343 -4.692 -81.240 1.00 95.50 701 LYS A CA 1
ATOM 5562 C C . LYS A 1 701 ? 16.307 -4.603 -79.718 1.00 95.50 701 LYS A C 1
ATOM 5564 O O . LYS A 1 701 ? 15.351 -4.070 -79.162 1.00 95.50 701 LYS A O 1
ATOM 5569 N N . ILE A 1 702 ? 17.359 -5.083 -79.058 1.00 96.38 702 ILE A N 1
ATOM 5570 C CA . ILE A 1 702 ? 17.469 -5.109 -77.595 1.00 96.38 702 ILE A CA 1
ATOM 5571 C C . ILE A 1 702 ? 18.764 -4.387 -77.214 1.00 96.38 702 ILE A C 1
ATOM 5573 O O . ILE A 1 702 ? 19.865 -4.806 -77.570 1.00 96.38 702 ILE A O 1
ATOM 5577 N N . GLY A 1 703 ? 18.633 -3.246 -76.535 1.00 93.12 703 GLY A N 1
ATOM 5578 C CA . GLY A 1 703 ? 19.751 -2.321 -76.346 1.00 93.12 703 GLY A CA 1
ATOM 5579 C C . GLY A 1 703 ? 20.236 -1.753 -77.686 1.00 93.12 703 GLY A C 1
ATOM 5580 O O . GLY A 1 703 ? 19.472 -1.118 -78.419 1.00 93.12 703 GLY A O 1
ATOM 5581 N N . ILE A 1 704 ? 21.515 -1.960 -78.007 1.00 92.88 704 ILE A N 1
ATOM 5582 C CA . ILE A 1 704 ? 22.124 -1.472 -79.256 1.00 92.88 704 ILE A CA 1
ATOM 5583 C C . ILE A 1 704 ? 22.060 -2.485 -80.411 1.00 92.88 704 ILE A C 1
ATOM 5585 O O . ILE A 1 704 ? 22.060 -2.060 -81.568 1.00 92.88 704 ILE A O 1
ATOM 5589 N N . ASP A 1 705 ? 21.939 -3.781 -80.114 1.00 95.81 705 ASP A N 1
ATOM 5590 C CA . ASP A 1 705 ? 22.049 -4.877 -81.081 1.00 95.81 705 ASP A CA 1
ATOM 5591 C C . ASP A 1 705 ? 20.695 -5.419 -81.556 1.00 95.81 705 ASP A C 1
ATOM 5593 O O . ASP A 1 705 ? 19.651 -5.236 -80.925 1.00 95.81 705 ASP A O 1
ATOM 5597 N N . TRP A 1 706 ? 20.739 -6.103 -82.700 1.00 97.06 706 TRP A N 1
ATOM 5598 C CA . TRP A 1 706 ? 19.615 -6.833 -83.282 1.00 97.06 706 TRP A CA 1
ATOM 5599 C C . TRP A 1 706 ? 19.782 -8.334 -83.062 1.00 97.06 706 TRP A C 1
ATOM 5601 O O . TRP A 1 706 ? 20.863 -8.872 -83.296 1.00 97.06 706 TRP A O 1
ATOM 5611 N N . TYR A 1 707 ? 18.688 -8.985 -82.687 1.00 97.75 707 TYR A N 1
ATOM 5612 C CA . TYR A 1 707 ? 18.577 -10.412 -82.397 1.00 97.75 707 TYR A CA 1
ATOM 5613 C C . TYR A 1 707 ? 17.438 -10.996 -83.233 1.00 97.75 707 TYR A C 1
ATOM 5615 O O . TYR A 1 707 ? 16.483 -10.282 -83.555 1.00 97.75 707 TYR A O 1
ATOM 5623 N N . TRP A 1 708 ? 17.526 -12.276 -83.577 1.00 97.38 708 TRP A N 1
ATOM 5624 C CA . TRP A 1 708 ? 16.443 -13.015 -84.223 1.00 97.38 708 TRP A CA 1
ATOM 5625 C C . TRP A 1 708 ? 15.847 -14.012 -83.231 1.00 97.38 708 TRP A C 1
ATOM 5627 O O . TRP A 1 708 ? 16.599 -14.697 -82.541 1.00 97.38 708 TRP A O 1
ATOM 5637 N N . PHE A 1 709 ? 14.518 -14.082 -83.172 1.00 97.25 709 PHE A N 1
ATOM 5638 C CA . PHE A 1 709 ? 13.791 -15.067 -82.376 1.00 97.25 709 PHE A CA 1
ATOM 5639 C C . PHE A 1 709 ? 12.948 -15.964 -83.275 1.00 97.25 709 PHE A C 1
ATOM 5641 O O . PHE A 1 709 ? 12.215 -15.463 -84.133 1.00 97.25 709 PHE A O 1
ATOM 5648 N N . ASP A 1 710 ? 13.010 -17.270 -83.059 1.00 95.31 710 ASP A N 1
ATOM 5649 C CA . ASP A 1 710 ? 12.278 -18.253 -83.849 1.00 95.31 710 ASP A CA 1
ATOM 5650 C C . ASP A 1 710 ? 10.833 -18.446 -83.356 1.00 95.31 710 ASP A C 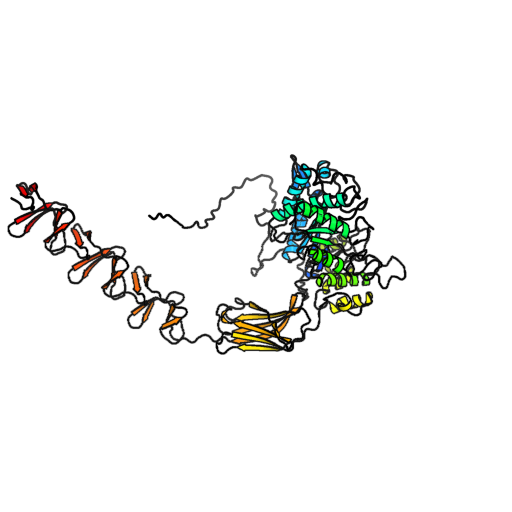1
ATOM 5652 O O . ASP A 1 710 ? 10.299 -17.672 -82.550 1.00 95.31 710 ASP A O 1
ATOM 5656 N N . LYS A 1 711 ? 10.113 -19.406 -83.948 1.00 93.44 711 LYS A N 1
ATOM 5657 C CA . LYS A 1 711 ? 8.672 -19.594 -83.704 1.00 93.44 711 LYS A CA 1
ATOM 5658 C C . LYS A 1 711 ? 8.361 -20.094 -82.287 1.00 93.44 711 LYS A C 1
ATOM 5660 O O . LYS A 1 711 ? 7.292 -19.788 -81.765 1.00 93.44 711 LYS A O 1
ATOM 5665 N N . ASP A 1 712 ? 9.288 -20.829 -81.690 1.00 93.69 712 ASP A N 1
ATOM 5666 C CA . ASP A 1 712 ? 9.268 -21.346 -80.316 1.00 93.69 712 ASP A CA 1
ATOM 5667 C C . ASP A 1 712 ? 9.808 -20.346 -79.273 1.00 93.69 712 ASP A C 1
ATOM 5669 O O . ASP A 1 712 ? 9.963 -20.695 -78.105 1.00 93.69 712 ASP A O 1
ATOM 5673 N N . CYS A 1 713 ? 10.038 -19.093 -79.682 1.00 96.75 713 CYS A N 1
ATOM 5674 C CA . CYS A 1 713 ? 10.567 -18.000 -78.865 1.00 96.75 713 CYS A CA 1
ATOM 5675 C C . CYS A 1 713 ? 12.061 -18.114 -78.491 1.00 96.75 713 CYS A C 1
ATOM 5677 O O . CYS A 1 713 ? 12.544 -17.275 -77.726 1.00 96.75 713 CYS A O 1
ATOM 5679 N N . THR A 1 714 ? 12.795 -19.098 -79.023 1.00 96.81 714 THR A N 1
ATOM 5680 C CA . THR A 1 714 ? 14.251 -19.215 -78.833 1.00 96.81 714 THR A CA 1
ATOM 5681 C C . THR A 1 714 ? 15.006 -18.145 -79.629 1.00 96.81 714 THR A C 1
ATOM 5683 O O . THR A 1 714 ? 14.538 -17.671 -80.666 1.00 96.81 714 THR A O 1
ATOM 5686 N N . MET A 1 715 ? 16.162 -17.710 -79.127 1.00 97.69 715 MET A N 1
ATOM 5687 C CA . MET A 1 715 ? 17.021 -16.703 -79.754 1.00 97.69 715 MET A CA 1
ATOM 5688 C C . MET A 1 715 ? 18.115 -17.364 -80.600 1.00 97.69 715 MET A C 1
ATOM 5690 O O . MET A 1 715 ? 19.032 -17.987 -80.068 1.00 97.69 715 MET A O 1
ATOM 5694 N N . ALA A 1 716 ? 18.098 -17.121 -81.910 1.00 96.62 716 ALA A N 1
ATOM 5695 C CA . ALA A 1 716 ? 19.102 -17.653 -82.823 1.00 96.62 716 ALA A CA 1
ATOM 5696 C C . ALA A 1 716 ? 20.512 -17.097 -82.540 1.00 96.62 716 ALA A C 1
ATOM 5698 O O . ALA A 1 716 ? 20.752 -15.886 -82.594 1.00 96.62 716 ALA A O 1
ATOM 5699 N N . HIS A 1 717 ? 21.469 -18.001 -82.329 1.00 95.56 717 HIS A N 1
ATOM 5700 C CA . HIS A 1 717 ? 22.906 -17.726 -82.249 1.00 95.56 717 HIS A CA 1
ATOM 5701 C C . HIS A 1 717 ? 23.706 -18.664 -83.171 1.00 95.56 717 HIS A C 1
ATOM 5703 O O . HIS A 1 717 ? 23.172 -19.658 -83.663 1.00 95.56 717 HIS A O 1
ATOM 5709 N N . ASP A 1 718 ? 24.966 -18.301 -83.444 1.00 94.31 718 ASP A N 1
ATOM 5710 C CA . ASP A 1 718 ? 25.947 -19.055 -84.255 1.00 94.31 718 ASP A CA 1
ATOM 5711 C C . ASP A 1 718 ? 25.439 -19.569 -85.614 1.00 94.31 718 ASP A C 1
ATOM 5713 O O . ASP A 1 718 ? 25.819 -20.643 -86.080 1.00 94.31 718 ASP A O 1
ATOM 5717 N N . GLN A 1 719 ? 24.570 -18.799 -86.274 1.00 95.31 719 GLN A N 1
ATOM 5718 C CA . GLN A 1 719 ? 23.894 -19.257 -87.487 1.00 95.31 719 GLN A CA 1
ATOM 5719 C C . GLN A 1 719 ? 23.571 -18.146 -88.488 1.00 95.31 719 GLN A C 1
ATOM 5721 O O . GLN A 1 719 ? 23.539 -16.950 -88.175 1.00 95.31 719 GLN A O 1
ATOM 5726 N N . TRP A 1 720 ? 23.299 -18.576 -89.721 1.00 95.38 720 TRP A N 1
ATOM 5727 C CA . TRP A 1 720 ? 22.820 -17.732 -90.810 1.00 95.38 720 TRP A CA 1
ATOM 5728 C C . TRP A 1 720 ? 21.298 -17.599 -90.778 1.00 95.38 720 TRP A C 1
ATOM 5730 O O . TRP A 1 720 ? 20.586 -18.587 -90.925 1.00 95.38 720 TRP A O 1
ATOM 5740 N N . ILE A 1 721 ? 20.802 -16.364 -90.721 1.00 95.75 721 ILE A N 1
ATOM 5741 C CA . ILE A 1 721 ? 19.380 -16.048 -90.884 1.00 95.75 721 ILE A CA 1
ATOM 5742 C C . ILE A 1 721 ? 19.156 -15.399 -92.249 1.00 95.75 721 ILE A C 1
ATOM 5744 O O . ILE A 1 721 ? 19.832 -14.438 -92.628 1.00 95.75 721 ILE A O 1
ATOM 5748 N N . ARG A 1 722 ? 18.171 -15.910 -92.993 1.00 92.56 722 ARG A N 1
ATOM 5749 C CA . ARG A 1 722 ? 17.686 -15.309 -94.241 1.00 92.56 722 ARG A CA 1
ATOM 5750 C C . ARG A 1 722 ? 16.386 -14.565 -93.982 1.00 92.56 722 ARG A C 1
ATOM 5752 O O . ARG A 1 722 ? 15.450 -15.131 -93.432 1.00 92.56 722 ARG A O 1
ATOM 5759 N N . SER A 1 723 ? 16.318 -13.311 -94.416 1.00 89.25 723 SER A N 1
ATOM 5760 C CA . SER A 1 723 ? 15.096 -12.507 -94.362 1.00 89.25 723 SER A CA 1
ATOM 5761 C C . SER A 1 723 ? 14.930 -11.760 -95.682 1.00 89.25 723 SER A C 1
ATOM 5763 O O . SER A 1 723 ? 15.776 -10.949 -96.071 1.00 89.25 723 SER A O 1
ATOM 5765 N N . GLY A 1 724 ? 13.874 -12.107 -96.423 1.00 87.75 724 GLY A N 1
ATOM 5766 C CA . GLY A 1 724 ? 13.739 -11.745 -97.834 1.00 87.75 724 GLY A CA 1
ATOM 5767 C C . GLY A 1 724 ? 14.924 -12.258 -98.664 1.00 87.75 724 GLY A C 1
ATOM 5768 O O . GLY A 1 724 ? 15.380 -13.385 -98.486 1.00 87.75 724 GLY A O 1
ATOM 5769 N N . ASN A 1 725 ? 15.456 -11.402 -99.538 1.00 90.06 725 ASN A N 1
ATOM 5770 C CA . ASN A 1 725 ? 16.633 -11.708 -100.363 1.00 90.06 725 ASN A CA 1
ATOM 5771 C C . ASN A 1 725 ? 17.974 -11.520 -99.621 1.00 90.06 725 ASN A C 1
ATOM 5773 O O . ASN A 1 725 ? 19.032 -11.733 -100.210 1.00 90.06 725 ASN A O 1
ATOM 5777 N N . ASN A 1 726 ? 17.951 -11.112 -98.348 1.00 94.38 726 ASN A N 1
ATOM 5778 C CA . ASN A 1 726 ? 19.145 -10.772 -97.580 1.00 94.38 726 ASN A CA 1
ATOM 5779 C C . ASN A 1 726 ? 19.560 -11.913 -96.642 1.00 94.38 726 ASN A C 1
ATOM 5781 O O . ASN A 1 726 ? 18.719 -12.573 -96.029 1.00 94.38 726 ASN A O 1
ATOM 5785 N N . SER A 1 727 ? 20.873 -12.104 -96.490 1.00 94.56 727 SER A N 1
ATOM 5786 C CA . SER A 1 727 ? 21.463 -13.022 -95.506 1.00 94.56 727 SER A CA 1
ATOM 5787 C C . SER A 1 727 ? 22.190 -12.240 -94.411 1.00 94.56 727 SER A C 1
ATOM 5789 O O . SER A 1 727 ? 22.901 -11.274 -94.694 1.00 94.56 727 SER A O 1
ATOM 5791 N N . TYR A 1 728 ? 22.016 -12.685 -93.171 1.00 96.69 728 TYR A N 1
ATOM 5792 C CA . TYR A 1 728 ? 22.572 -12.122 -91.943 1.00 96.6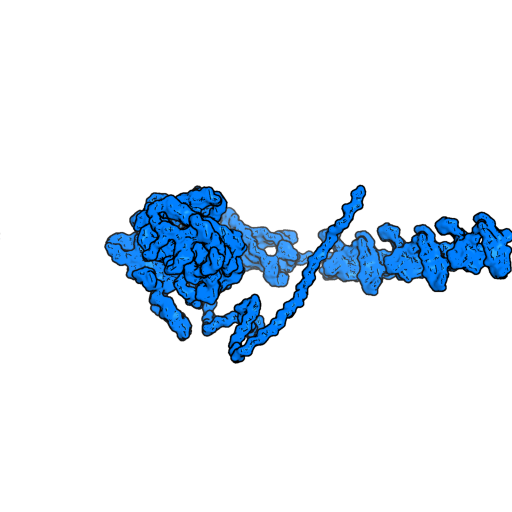9 728 TYR A CA 1
ATOM 5793 C C . TYR A 1 728 ? 23.235 -13.249 -91.143 1.00 96.69 728 TYR A C 1
ATOM 5795 O O . TYR A 1 728 ? 22.828 -14.401 -91.274 1.00 96.69 728 TYR A O 1
ATOM 5803 N N . TYR A 1 729 ? 24.208 -12.932 -90.289 1.00 96.56 729 TYR A N 1
ATOM 5804 C CA . TYR A 1 729 ? 24.804 -13.908 -89.370 1.00 96.56 729 TYR A CA 1
ATOM 5805 C C . TYR A 1 729 ? 24.724 -13.422 -87.923 1.00 96.56 729 TYR A C 1
ATOM 5807 O O . TYR A 1 729 ? 24.962 -12.241 -87.642 1.00 96.56 729 TYR A O 1
ATOM 5815 N N . LEU A 1 730 ? 24.378 -14.335 -87.020 1.00 96.62 730 LEU A N 1
ATOM 5816 C CA . LEU A 1 730 ? 24.189 -14.094 -85.594 1.00 96.62 730 LEU A CA 1
ATOM 5817 C C . LEU A 1 730 ? 25.424 -14.634 -84.862 1.00 96.62 730 LEU A C 1
ATOM 5819 O O . LEU A 1 730 ? 25.830 -15.773 -85.072 1.00 96.62 730 LEU A O 1
ATOM 5823 N N . ARG A 1 731 ? 26.057 -13.803 -84.029 1.00 95.00 731 ARG A N 1
ATOM 5824 C CA . ARG A 1 731 ? 27.205 -14.193 -83.187 1.00 95.00 731 ARG A CA 1
ATOM 5825 C C . ARG A 1 731 ? 26.759 -15.224 -82.135 1.00 95.00 731 ARG A C 1
ATOM 5827 O O . ARG A 1 731 ? 25.564 -15.362 -81.893 1.00 95.00 731 ARG A O 1
ATOM 5834 N N . GLY A 1 732 ? 27.693 -15.864 -81.431 1.00 92.06 732 GLY A N 1
ATOM 5835 C CA . GLY A 1 732 ? 27.355 -16.852 -80.391 1.00 92.06 732 GLY A CA 1
ATOM 5836 C C . GLY A 1 732 ? 26.659 -16.328 -79.134 1.00 92.06 732 GLY A C 1
ATOM 5837 O O . GLY A 1 732 ? 26.178 -17.104 -78.322 1.00 92.06 732 GLY A O 1
ATOM 5838 N N . TRP A 1 733 ? 26.538 -15.008 -78.986 1.00 93.12 733 TRP A N 1
ATOM 5839 C CA . TRP A 1 733 ? 25.655 -14.368 -78.001 1.00 93.12 733 TRP A CA 1
ATOM 5840 C C . TRP A 1 733 ? 24.348 -13.838 -78.625 1.00 93.12 733 TRP A C 1
ATOM 5842 O O . TRP A 1 733 ? 23.673 -13.000 -78.039 1.00 93.12 733 TRP A O 1
ATOM 5852 N N . GLY A 1 734 ? 24.011 -14.263 -79.846 1.00 95.44 734 GLY A N 1
ATOM 5853 C CA . GLY A 1 734 ? 22.787 -13.896 -80.569 1.00 95.44 734 GLY A CA 1
ATOM 5854 C C . GLY A 1 734 ? 22.785 -12.525 -81.247 1.00 95.44 734 GLY A C 1
ATOM 5855 O O . GLY A 1 734 ? 21.870 -12.214 -81.999 1.00 95.44 734 GLY A O 1
ATOM 5856 N N . GLY A 1 735 ? 23.798 -11.683 -81.034 1.00 95.94 735 GLY A N 1
ATOM 5857 C CA . GLY A 1 735 ? 23.876 -10.380 -81.696 1.00 95.94 735 GLY A CA 1
ATOM 5858 C C . GLY A 1 735 ? 24.240 -10.483 -83.176 1.00 95.94 735 GLY A C 1
ATOM 5859 O O . GLY A 1 735 ? 25.261 -11.070 -83.542 1.00 95.94 735 GLY A O 1
ATOM 5860 N N . ARG A 1 736 ? 23.456 -9.848 -84.043 1.00 96.69 736 ARG A N 1
ATOM 5861 C CA . ARG A 1 736 ? 23.694 -9.779 -85.491 1.00 96.69 736 ARG A CA 1
ATOM 5862 C C . ARG A 1 736 ? 24.997 -9.056 -85.848 1.00 96.69 736 ARG A C 1
ATOM 5864 O O . ARG A 1 736 ? 25.262 -7.956 -85.366 1.00 96.69 736 ARG A O 1
ATOM 5871 N N . MET A 1 737 ? 25.776 -9.610 -86.777 1.00 95.69 737 MET A N 1
ATOM 5872 C CA . MET A 1 737 ? 26.954 -8.934 -87.335 1.00 95.69 737 MET A CA 1
ATOM 5873 C C . MET A 1 737 ? 26.590 -7.677 -88.149 1.00 95.69 737 MET A C 1
ATOM 5875 O O . MET A 1 737 ? 25.575 -7.640 -88.842 1.00 95.69 737 MET A O 1
ATOM 5879 N N . TYR A 1 738 ? 27.433 -6.640 -88.074 1.00 95.75 738 TYR A N 1
ATOM 5880 C CA . TYR A 1 738 ? 27.341 -5.414 -88.878 1.00 95.75 738 TYR A CA 1
ATOM 5881 C C . TYR A 1 738 ? 28.689 -4.669 -88.906 1.00 95.75 738 TYR A C 1
ATOM 5883 O O . TYR A 1 738 ? 29.499 -4.834 -87.995 1.00 95.75 738 TYR A O 1
ATOM 5891 N N . ASN A 1 739 ? 28.914 -3.843 -89.934 1.00 95.19 739 ASN A N 1
ATOM 5892 C CA . ASN A 1 739 ? 30.107 -2.998 -90.146 1.00 95.19 739 ASN A CA 1
ATOM 5893 C C . ASN A 1 739 ? 31.478 -3.710 -90.064 1.00 95.19 739 ASN A C 1
ATOM 5895 O O . ASN A 1 739 ? 32.481 -3.077 -89.733 1.00 95.19 739 ASN A O 1
ATOM 5899 N N . GLN A 1 740 ? 31.562 -5.006 -90.374 1.00 94.88 740 GLN A N 1
ATOM 5900 C CA . GLN A 1 740 ? 32.789 -5.782 -90.159 1.00 94.88 740 GLN A CA 1
ATOM 5901 C C . GLN A 1 740 ? 32.991 -6.917 -91.166 1.00 94.88 740 GLN A C 1
ATOM 5903 O O . GLN A 1 740 ? 32.037 -7.478 -91.703 1.00 94.88 740 GLN A O 1
ATOM 5908 N N . TRP A 1 741 ? 34.255 -7.292 -91.368 1.00 94.69 741 TRP A N 1
ATOM 5909 C CA . TRP A 1 741 ? 34.621 -8.575 -91.969 1.00 94.69 741 TRP A CA 1
ATOM 5910 C C . TRP A 1 741 ? 34.551 -9.683 -90.915 1.00 94.69 741 TRP A C 1
ATOM 5912 O O . TRP A 1 741 ? 34.983 -9.472 -89.784 1.00 94.69 741 TRP A O 1
ATOM 5922 N N . ALA A 1 742 ? 34.093 -10.873 -91.297 1.00 92.31 742 ALA A N 1
ATOM 5923 C CA . ALA A 1 742 ? 34.171 -12.071 -90.464 1.00 92.31 742 ALA A CA 1
ATOM 5924 C C . ALA A 1 742 ? 34.520 -13.313 -91.293 1.00 92.31 742 ALA A C 1
ATOM 5926 O O . ALA A 1 742 ? 34.248 -13.367 -92.494 1.00 92.31 742 ALA A O 1
ATOM 5927 N N . ALA A 1 743 ? 35.128 -14.304 -90.641 1.00 92.75 743 ALA A N 1
ATOM 5928 C CA . ALA A 1 743 ? 35.336 -15.636 -91.194 1.00 92.75 743 ALA A CA 1
ATOM 5929 C C . ALA A 1 743 ? 34.296 -16.590 -90.591 1.00 92.75 743 ALA A C 1
ATOM 5931 O O . ALA A 1 743 ? 34.204 -16.695 -89.371 1.00 92.75 743 ALA A O 1
ATOM 5932 N N . ILE A 1 744 ? 33.509 -17.243 -91.443 1.00 92.25 744 ILE A N 1
ATOM 5933 C CA . ILE A 1 744 ? 32.431 -18.172 -91.085 1.00 92.25 744 ILE A CA 1
ATOM 5934 C C . ILE A 1 744 ? 32.595 -19.395 -91.995 1.00 92.25 744 ILE A C 1
ATOM 5936 O O . ILE A 1 744 ? 32.731 -19.238 -93.210 1.00 92.25 744 ILE A O 1
ATOM 5940 N N . ASP A 1 745 ? 32.662 -20.596 -91.419 1.00 88.12 745 ASP A N 1
ATOM 5941 C CA . ASP A 1 745 ? 32.869 -21.868 -92.136 1.00 88.12 745 ASP A CA 1
ATOM 5942 C C . ASP A 1 745 ? 34.055 -21.847 -93.125 1.00 88.12 745 ASP A C 1
ATOM 5944 O O . ASP A 1 745 ? 33.979 -22.318 -94.262 1.00 88.12 745 ASP A O 1
ATOM 5948 N N . GLY A 1 746 ? 35.161 -21.215 -92.714 1.00 88.81 746 GLY A N 1
ATOM 5949 C CA . GLY A 1 746 ? 36.374 -21.060 -93.529 1.00 88.81 746 GLY A CA 1
ATOM 5950 C C . GLY A 1 746 ? 36.269 -20.054 -94.686 1.00 88.81 746 GLY A C 1
ATOM 5951 O O . GLY A 1 746 ? 37.242 -19.866 -95.415 1.00 88.81 746 GLY A O 1
ATOM 5952 N N . LYS A 1 747 ? 35.129 -19.374 -94.858 1.00 91.56 747 LYS A N 1
ATOM 5953 C CA . LYS A 1 747 ? 34.904 -18.342 -95.883 1.00 91.56 747 LYS A CA 1
ATOM 5954 C C . LYS A 1 747 ? 34.814 -16.956 -95.252 1.00 91.56 747 LYS A C 1
ATOM 5956 O O . LYS A 1 747 ? 34.352 -16.801 -94.126 1.00 91.56 747 LYS A O 1
ATOM 5961 N N . ARG A 1 748 ? 35.274 -15.932 -95.973 1.00 93.31 748 ARG A N 1
ATOM 5962 C CA . ARG A 1 748 ? 35.346 -14.550 -95.483 1.00 93.31 748 ARG A CA 1
ATOM 5963 C C . ARG A 1 748 ? 34.239 -13.695 -96.103 1.00 93.31 748 ARG A C 1
ATOM 5965 O O . ARG A 1 748 ? 34.180 -13.575 -97.321 1.00 93.31 748 ARG A O 1
ATOM 5972 N N . TYR A 1 749 ? 33.433 -13.065 -95.254 1.00 94.94 749 TYR A N 1
ATOM 5973 C CA . TYR A 1 749 ? 32.256 -12.271 -95.619 1.00 94.94 749 TYR A CA 1
ATOM 5974 C C . TYR A 1 749 ? 32.343 -10.857 -95.037 1.00 94.94 749 TYR A C 1
ATOM 5976 O O . TYR A 1 749 ? 32.951 -10.667 -93.978 1.00 94.94 749 TYR A O 1
ATOM 5984 N N . TYR A 1 750 ? 31.728 -9.872 -95.697 1.00 95.25 750 TYR A N 1
ATOM 5985 C CA . TYR A 1 750 ? 31.591 -8.513 -95.165 1.00 95.25 750 TYR A CA 1
ATOM 5986 C C . TYR A 1 750 ? 30.131 -8.204 -94.833 1.00 95.25 750 TYR A C 1
ATOM 5988 O O . TYR A 1 750 ? 29.255 -8.316 -95.686 1.00 95.25 750 TYR A O 1
ATOM 5996 N N . PHE A 1 751 ? 29.880 -7.775 -93.598 1.00 96.62 751 PHE A N 1
ATOM 5997 C CA . PHE A 1 751 ? 28.563 -7.342 -93.141 1.00 96.62 751 PHE A CA 1
ATOM 5998 C C . PHE A 1 751 ? 28.493 -5.816 -93.150 1.00 96.62 751 PHE A C 1
ATOM 6000 O O . PHE A 1 751 ? 29.297 -5.147 -92.497 1.00 96.62 751 PHE A O 1
ATOM 6007 N N . ARG A 1 752 ? 27.518 -5.265 -93.877 1.00 96.62 752 ARG A N 1
ATOM 6008 C CA . ARG A 1 752 ? 27.277 -3.817 -93.994 1.00 96.62 752 ARG A CA 1
ATOM 6009 C C . ARG A 1 752 ? 26.731 -3.216 -92.688 1.00 96.62 752 ARG A C 1
ATOM 6011 O O . ARG A 1 752 ? 26.519 -3.921 -91.701 1.00 96.62 752 ARG A O 1
ATOM 6018 N N . SER A 1 753 ? 26.482 -1.907 -92.661 1.00 93.88 753 SER A N 1
ATOM 6019 C CA . SER A 1 753 ? 25.884 -1.201 -91.511 1.00 93.88 753 SER A CA 1
ATOM 6020 C C . SER A 1 753 ? 24.475 -1.692 -91.173 1.00 93.88 753 SER A C 1
ATOM 6022 O O . SER A 1 753 ? 24.126 -1.854 -90.003 1.00 93.88 753 SER A O 1
ATOM 6024 N N . ASP A 1 754 ? 23.690 -2.021 -92.196 1.00 91.69 754 ASP A N 1
ATOM 6025 C CA . ASP A 1 754 ? 22.389 -2.677 -92.076 1.00 91.69 754 ASP A CA 1
ATOM 6026 C C . ASP A 1 754 ? 22.493 -4.186 -91.784 1.00 91.69 754 ASP A C 1
ATOM 6028 O O . ASP A 1 754 ? 21.469 -4.861 -91.737 1.00 91.69 754 ASP A O 1
ATOM 6032 N N . GLY A 1 755 ? 23.702 -4.710 -91.552 1.00 93.00 755 GLY A N 1
ATOM 6033 C CA . GLY A 1 755 ? 23.999 -6.109 -91.244 1.00 93.00 755 GLY A CA 1
ATOM 6034 C C . GLY A 1 755 ? 23.833 -7.084 -92.405 1.00 93.00 755 GLY A C 1
ATOM 6035 O O . GLY A 1 755 ? 24.016 -8.279 -92.195 1.00 93.00 755 GLY A O 1
ATOM 6036 N N . THR A 1 756 ? 23.495 -6.620 -93.612 1.00 94.56 756 THR A N 1
ATOM 6037 C CA . THR A 1 756 ? 23.415 -7.505 -94.780 1.00 94.56 756 THR A CA 1
ATOM 6038 C C . THR A 1 756 ? 24.805 -8.006 -95.165 1.00 94.56 756 THR A C 1
ATOM 6040 O O . THR A 1 756 ? 25.771 -7.238 -95.190 1.00 94.56 756 THR A O 1
ATOM 6043 N N . CYS A 1 757 ? 24.912 -9.304 -95.449 1.00 93.94 757 CYS A N 1
ATOM 6044 C CA . CYS A 1 757 ? 26.106 -9.895 -96.040 1.00 93.94 757 CYS A CA 1
ATOM 6045 C C . CYS A 1 757 ? 26.248 -9.443 -97.500 1.00 93.94 757 CYS A C 1
ATOM 6047 O O . CYS A 1 757 ? 25.280 -9.503 -98.264 1.00 93.94 757 CYS A O 1
ATOM 6049 N N . ALA A 1 758 ? 27.452 -9.007 -97.869 1.00 81.12 758 ALA A N 1
ATOM 6050 C CA . ALA A 1 758 ? 27.856 -8.631 -99.224 1.00 81.12 758 ALA A CA 1
ATOM 6051 C C . ALA A 1 758 ? 28.828 -9.653 -99.831 1.00 81.12 758 ALA A C 1
ATOM 6053 O O . ALA A 1 758 ? 29.593 -10.264 -99.046 1.00 81.12 758 ALA A O 1
#